Protein 3PPM (pdb70)

Nearest PDB structures (foldseek):
  3lj7-assembly2_B  TM=1.001E+00  e=1.346E-99  Rattus norvegicus
  3qj9-assembly1_A  TM=1.001E+00  e=1.915E-97  Rattus norvegicus
  4hbp-assembly1_B  TM=9.991E-01  e=1.338E-91  Rattus norvegicus
  4hbp-assembly1_A  TM=9.996E-01  e=2.219E-91  Rattus norvegicus
  6kvr-assembly1_B  TM=8.187E-01  e=6.466E-35  Candida albicans

Structure (mmCIF, N/CA/C/O backbone):
data_3PPM
#
_entry.id   3PPM
#
_cell.length_a   103.692
_cell.length_b   103.692
_cell.length_c   254.705
_cell.angle_alpha   90.00
_cell.angle_beta   90.00
_cell.angle_gamma   120.00
#
_symmetry.space_group_name_H-M   'P 32 2 1'
#
loop_
_entity.id
_entity.type
_entity.pdbx_description
1 polymer 'Fatty-acid amide hydrolase 1'
2 non-polymer 7-phenyl-1-[5-(pyridin-2-yl)-1,3,4-oxadiazol-2-yl]heptan-1-one
3 non-polymer 'CHLORIDE ION'
4 non-polymer 'FLUORIDE ION'
5 non-polymer DI(HYDROXYETHYL)ETHER
6 non-polymer 1-DODECANOL
7 water water
#
loop_
_atom_site.group_PDB
_atom_site.id
_atom_site.type_symbol
_atom_site.label_atom_id
_atom_site.label_alt_id
_atom_site.label_comp_id
_atom_site.label_asym_id
_atom_site.label_entity_id
_atom_site.label_seq_id
_atom_site.pdbx_PDB_ins_code
_atom_site.Cartn_x
_atom_site.Cartn_y
_atom_site.Cartn_z
_atom_site.occupancy
_atom_site.B_iso_or_equiv
_atom_site.auth_seq_id
_atom_site.auth_comp_id
_atom_site.auth_asym_id
_atom_site.auth_atom_id
_atom_site.pdbx_PDB_model_num
ATOM 1 N N . GLY A 1 27 ? 29.437 -62.289 -9.340 1.00 66.93 33 GLY A N 1
ATOM 2 C CA . GLY A 1 27 ? 29.377 -61.904 -7.942 1.00 58.60 33 GLY A CA 1
ATOM 3 C C . GLY A 1 27 ? 29.323 -60.399 -7.769 1.00 54.01 33 GLY A C 1
ATOM 4 O O . GLY A 1 27 ? 29.336 -59.888 -6.647 1.00 56.10 33 GLY A O 1
ATOM 5 N N . ARG A 1 28 ? 29.261 -59.686 -8.888 1.00 42.21 34 ARG A N 1
ATOM 6 C CA . ARG A 1 28 ? 29.237 -58.227 -8.863 1.00 38.66 34 ARG A CA 1
ATOM 7 C C . ARG A 1 28 ? 28.039 -57.668 -9.623 1.00 36.14 34 ARG A C 1
ATOM 8 O O . ARG A 1 28 ? 28.016 -56.486 -9.959 1.00 34.40 34 ARG A O 1
ATOM 16 N N . GLN A 1 29 ? 27.053 -58.512 -9.910 1.00 35.56 35 GLN A N 1
ATOM 17 C CA . GLN A 1 29 ? 25.882 -58.044 -10.648 1.00 33.42 35 GLN A CA 1
ATOM 18 C C . GLN A 1 29 ? 25.169 -56.913 -9.917 1.00 28.67 35 GLN A C 1
ATOM 19 O O . GLN A 1 29 ? 24.749 -55.930 -10.532 1.00 29.94 35 GLN A O 1
ATOM 25 N N . LYS A 1 30 ? 25.031 -57.048 -8.603 1.00 26.65 36 LYS A N 1
ATOM 26 C CA . LYS A 1 30 ? 24.377 -56.016 -7.819 1.00 27.29 36 LYS A CA 1
ATOM 27 C C . LYS A 1 30 ? 25.204 -54.732 -7.848 1.00 27.04 36 LYS A C 1
ATOM 28 O O . LYS A 1 30 ? 24.665 -53.644 -8.043 1.00 25.87 36 LYS A O 1
ATOM 34 N N . ALA A 1 31 ? 26.515 -54.871 -7.658 1.00 23.09 37 ALA A N 1
ATOM 35 C CA . ALA A 1 31 ? 27.415 -53.725 -7.690 1.00 27.16 37 ALA A CA 1
ATOM 36 C C . ALA A 1 31 ? 27.398 -53.035 -9.051 1.00 24.02 37 ALA A C 1
ATOM 37 O O . ALA A 1 31 ? 27.410 -51.810 -9.127 1.00 24.11 37 ALA A O 1
ATOM 39 N N . ARG A 1 32 ? 27.382 -53.819 -10.131 1.00 22.43 38 ARG A N 1
ATOM 40 C CA A ARG A 1 32 ? 27.347 -53.253 -11.478 0.50 25.00 38 ARG A CA 1
ATOM 41 C CA B ARG A 1 32 ? 27.346 -53.223 -11.461 0.50 23.72 38 ARG A CA 1
ATOM 42 C C . ARG A 1 32 ? 26.035 -52.478 -11.695 1.00 25.52 38 ARG A C 1
ATOM 43 O O . ARG A 1 32 ? 26.041 -51.385 -12.271 1.00 25.23 38 ARG A O 1
ATOM 58 N N . GLY A 1 33 ? 24.927 -53.050 -11.230 1.00 25.76 39 GLY A N 1
ATOM 59 C CA . GLY A 1 33 ? 23.636 -52.383 -11.323 1.00 26.49 39 GLY A CA 1
ATOM 60 C C . GLY A 1 33 ? 23.645 -51.058 -10.574 1.00 26.21 39 GLY A C 1
ATOM 61 O O . GLY A 1 33 ? 23.177 -50.038 -11.085 1.00 25.28 39 GLY A O 1
ATOM 62 N N . ALA A 1 34 ? 24.185 -51.069 -9.356 1.00 21.69 40 ALA A N 1
ATOM 63 C CA . ALA A 1 34 ? 24.274 -49.846 -8.568 1.00 20.80 40 ALA A CA 1
ATOM 64 C C . ALA A 1 34 ? 25.076 -48.764 -9.290 1.00 24.55 40 ALA A C 1
ATOM 65 O O . ALA A 1 34 ? 24.690 -47.591 -9.301 1.00 21.92 40 ALA A O 1
ATOM 67 N N . ALA A 1 35 ? 26.197 -49.150 -9.890 1.00 22.99 41 ALA A N 1
ATOM 68 C CA . ALA A 1 35 ? 27.029 -48.178 -10.597 1.00 24.87 41 ALA A CA 1
ATOM 69 C C . ALA A 1 35 ? 26.300 -47.599 -11.810 1.00 25.95 41 ALA A C 1
ATOM 70 O O . ALA A 1 35 ? 26.370 -46.399 -12.078 1.00 22.05 41 ALA A O 1
ATOM 72 N N . THR A 1 36 ? 25.604 -48.455 -12.547 1.00 23.07 42 THR A N 1
ATOM 73 C CA . THR A 1 36 ? 24.857 -47.999 -13.713 1.00 23.86 42 THR A CA 1
ATOM 74 C C . THR A 1 36 ? 23.819 -46.947 -13.321 1.00 25.81 42 THR A C 1
ATOM 75 O O . THR A 1 36 ? 23.715 -45.898 -13.958 1.00 23.24 42 THR A O 1
ATOM 79 N N . ARG A 1 37 ? 23.056 -47.224 -12.268 1.00 23.04 43 ARG A N 1
ATOM 80 C CA . ARG A 1 37 ? 22.032 -46.292 -11.808 1.00 22.14 43 ARG A CA 1
ATOM 81 C C . ARG A 1 37 ? 22.626 -45.008 -11.247 1.00 21.57 43 ARG A C 1
ATOM 82 O O . ARG A 1 37 ? 22.123 -43.910 -11.510 1.00 23.52 43 ARG A O 1
ATOM 90 N N . ALA A 1 38 ? 23.698 -45.140 -10.474 1.00 21.62 44 ALA A N 1
ATOM 91 C CA . ALA A 1 38 ? 24.360 -43.966 -9.919 1.00 21.72 44 ALA A CA 1
ATOM 92 C C . ALA A 1 38 ? 24.865 -43.032 -11.015 1.00 26.28 44 ALA A C 1
ATOM 93 O O . ALA A 1 38 ? 24.697 -41.808 -10.935 1.00 23.20 44 ALA A O 1
ATOM 95 N N . ARG A 1 39 ? 25.480 -43.603 -12.047 1.00 20.86 45 ARG A N 1
ATOM 96 C CA . ARG A 1 39 ? 25.954 -42.788 -13.158 1.00 23.31 45 ARG A CA 1
ATOM 97 C C . ARG A 1 39 ? 24.798 -42.124 -13.892 1.00 29.55 45 ARG A C 1
ATOM 98 O O . ARG A 1 39 ? 24.912 -40.969 -14.303 1.00 25.82 45 ARG A O 1
ATOM 106 N N . GLN A 1 40 ? 23.686 -42.842 -14.043 1.00 28.15 46 GLN A N 1
ATOM 107 C CA . GLN A 1 40 ? 22.492 -42.270 -14.673 1.00 27.06 46 GLN A CA 1
ATOM 108 C C . GLN A 1 40 ? 22.025 -41.042 -13.900 1.00 23.70 46 GLN A C 1
ATOM 109 O O . GLN A 1 40 ? 21.713 -40.004 -14.493 1.00 22.91 46 GLN A O 1
ATOM 115 N N . LYS A 1 41 ? 21.977 -41.166 -12.573 1.00 22.77 47 LYS A N 1
ATOM 116 C CA . LYS A 1 41 ? 21.513 -40.083 -11.707 1.00 23.94 47 LYS A CA 1
ATOM 117 C C . LYS A 1 41 ? 22.453 -38.883 -11.716 1.00 23.02 47 LYS A C 1
ATOM 118 O O . LYS A 1 41 ? 22.006 -37.735 -11.729 1.00 24.67 47 LYS A O 1
ATOM 124 N N . GLN A 1 42 ? 23.752 -39.154 -11.712 1.00 22.43 48 GLN A N 1
ATOM 125 C CA . GLN A 1 42 ? 24.744 -38.087 -11.790 1.00 24.27 48 GLN A CA 1
ATOM 126 C C . GLN A 1 42 ? 24.604 -37.347 -13.120 1.00 21.01 48 GLN A C 1
ATOM 127 O O . GLN A 1 42 ? 24.555 -36.118 -13.161 1.00 24.57 48 GLN A O 1
ATOM 133 N N . ARG A 1 43 ? 24.533 -38.101 -14.212 1.00 21.84 49 ARG A N 1
ATOM 134 C CA . ARG A 1 43 ? 24.389 -37.499 -15.526 1.00 22.82 49 ARG A CA 1
ATOM 135 C C . ARG A 1 43 ? 23.108 -36.667 -15.579 1.00 27.13 49 ARG A C 1
ATOM 136 O O . ARG A 1 43 ? 23.107 -35.548 -16.088 1.00 26.37 49 ARG A O 1
ATOM 144 N N . ALA A 1 44 ? 22.017 -37.207 -15.040 1.00 23.10 50 ALA A N 1
ATOM 145 C CA . ALA A 1 44 ? 20.738 -36.493 -15.069 1.00 29.07 50 ALA A CA 1
ATOM 146 C C . ALA A 1 44 ? 20.791 -35.222 -14.213 1.00 25.60 50 ALA A C 1
ATOM 147 O O . ALA A 1 44 ? 20.215 -34.192 -14.573 1.00 28.13 50 ALA A O 1
ATOM 149 N N . SER A 1 45 ? 21.478 -35.302 -13.079 1.00 25.14 51 SER A N 1
ATOM 150 C CA . SER A 1 45 ? 21.690 -34.138 -12.223 1.00 22.37 51 SER A CA 1
ATOM 151 C C . SER A 1 45 ? 22.404 -33.016 -12.958 1.00 27.09 51 SER A C 1
ATOM 152 O O . SER A 1 45 ? 21.994 -31.855 -12.898 1.00 24.12 51 SER A O 1
ATOM 155 N N . LEU A 1 46 ? 23.497 -33.361 -13.625 1.00 23.57 52 LEU A N 1
ATOM 156 C CA . LEU A 1 46 ? 24.292 -32.360 -14.322 1.00 23.12 52 LEU A CA 1
ATOM 157 C C . LEU A 1 46 ? 23.505 -31.729 -15.465 1.00 25.85 52 LEU A C 1
ATOM 158 O O . LEU A 1 46 ? 23.631 -30.534 -15.729 1.00 28.45 52 LEU A O 1
ATOM 163 N N . GLU A 1 47 ? 22.684 -32.530 -16.141 1.00 25.86 53 GLU A N 1
ATOM 164 C CA . GLU A 1 47 ? 21.867 -32.017 -17.235 1.00 27.01 53 GLU A CA 1
ATOM 165 C C . GLU A 1 47 ? 20.831 -31.038 -16.687 1.00 29.97 53 GLU A C 1
ATOM 166 O O . GLU A 1 47 ? 20.544 -30.007 -17.300 1.00 29.18 53 GLU A O 1
ATOM 172 N N . THR A 1 48 ? 20.274 -31.369 -15.526 1.00 27.50 54 THR A N 1
ATOM 173 C CA . THR A 1 48 ? 19.293 -30.510 -14.874 1.00 29.52 54 THR A CA 1
ATOM 174 C C . THR A 1 48 ? 19.911 -29.161 -14.495 1.00 28.39 54 THR A C 1
ATOM 175 O O . THR A 1 48 ? 19.309 -28.108 -14.713 1.00 29.50 54 THR A O 1
ATOM 179 N N . MET A 1 49 ? 21.116 -29.198 -13.935 1.00 27.81 55 MET A N 1
ATOM 180 C CA . MET A 1 49 ? 21.836 -27.972 -13.589 1.00 24.58 55 MET A CA 1
ATOM 181 C C . MET A 1 49 ? 22.074 -27.124 -14.832 1.00 25.87 55 MET A C 1
ATOM 182 O O . MET A 1 49 ? 21.816 -25.919 -14.843 1.00 31.18 55 MET A O 1
ATOM 187 N N . ASP A 1 50 ? 22.571 -27.761 -15.883 1.00 28.08 56 ASP A N 1
ATOM 188 C CA . ASP A 1 50 ? 22.843 -27.058 -17.129 1.00 28.27 56 ASP A CA 1
ATOM 189 C C . ASP A 1 50 ? 21.585 -26.376 -17.679 1.00 33.16 56 ASP A C 1
ATOM 190 O O . ASP A 1 50 ? 21.619 -25.204 -18.062 1.00 34.40 56 ASP A O 1
ATOM 195 N N . LYS A 1 51 ? 20.479 -27.112 -17.723 1.00 34.20 57 LYS A N 1
ATOM 196 C CA . LYS A 1 51 ? 19.210 -26.560 -18.201 1.00 37.97 57 LYS A CA 1
ATOM 197 C C . LYS A 1 51 ? 18.826 -25.309 -17.417 1.00 37.24 57 LYS A C 1
ATOM 198 O O . LYS A 1 51 ? 18.446 -24.290 -17.994 1.00 37.43 57 LYS A O 1
ATOM 204 N N . ALA A 1 52 ? 18.921 -25.399 -16.096 1.00 30.87 58 ALA A N 1
ATOM 205 C CA . ALA A 1 52 ? 18.489 -24.316 -15.221 1.00 34.27 58 ALA A CA 1
ATOM 206 C C . ALA A 1 52 ? 19.388 -23.099 -15.400 1.00 35.33 58 ALA A C 1
ATOM 207 O O . ALA A 1 52 ? 18.920 -21.957 -15.418 1.00 34.48 58 ALA A O 1
ATOM 209 N N . VAL A 1 53 ? 20.682 -23.355 -15.544 1.00 31.65 59 VAL A N 1
ATOM 210 C CA . VAL A 1 53 ? 21.653 -22.294 -15.765 1.00 30.83 59 VAL A CA 1
ATOM 211 C C . VAL A 1 53 ? 21.400 -21.573 -17.087 1.00 36.57 59 VAL A C 1
ATOM 212 O O . VAL A 1 53 ? 21.364 -20.341 -17.133 1.00 37.91 59 VAL A O 1
ATOM 216 N N . GLN A 1 54 ? 21.221 -22.339 -18.160 1.00 36.06 60 GLN A N 1
ATOM 217 C CA . GLN A 1 54 ? 20.973 -21.756 -19.478 1.00 42.68 60 GLN A CA 1
ATOM 218 C C . GLN A 1 54 ? 19.720 -20.888 -19.466 1.00 41.57 60 GLN A C 1
ATOM 219 O O . GLN A 1 54 ? 19.703 -19.799 -20.035 1.00 43.19 60 GLN A O 1
ATOM 225 N N . ARG A 1 55 ? 18.675 -21.386 -18.817 1.00 38.96 61 ARG A N 1
ATOM 226 C CA . ARG A 1 55 ? 17.426 -20.650 -18.678 1.00 41.88 61 ARG A CA 1
ATOM 227 C C . ARG A 1 55 ? 17.662 -19.319 -17.957 1.00 39.44 61 ARG A C 1
ATOM 228 O O . ARG A 1 55 ? 17.148 -18.281 -18.370 1.00 38.02 61 ARG A O 1
ATOM 236 N N . PHE A 1 56 ? 18.458 -19.341 -16.896 1.00 36.58 62 PHE A N 1
ATOM 237 C CA . PHE A 1 56 ? 18.731 -18.114 -16.152 1.00 36.97 62 PHE A CA 1
ATOM 238 C C . PHE A 1 56 ? 19.550 -17.111 -16.970 1.00 40.32 62 PHE A C 1
ATOM 239 O O . PHE A 1 56 ? 19.229 -15.921 -17.020 1.00 42.48 62 PHE A O 1
ATOM 247 N N . ARG A 1 57 ? 20.609 -17.595 -17.609 1.00 37.21 63 ARG A N 1
ATOM 248 C CA . ARG A 1 57 ? 21.478 -16.732 -18.401 1.00 41.93 63 ARG A CA 1
ATOM 249 C C . ARG A 1 57 ? 20.720 -16.053 -19.536 1.00 46.00 63 ARG A C 1
ATOM 250 O O . ARG A 1 57 ? 20.994 -14.903 -19.878 1.00 45.65 63 ARG A O 1
ATOM 258 N N . LEU A 1 58 ? 19.767 -16.772 -20.116 1.00 45.57 64 LEU A N 1
ATOM 259 C CA . LEU A 1 58 ? 18.971 -16.248 -21.218 1.00 49.48 64 LEU A CA 1
ATOM 260 C C . LEU A 1 58 ? 18.119 -15.074 -20.737 1.00 51.83 64 LEU A C 1
ATOM 261 O O . LEU A 1 58 ? 17.851 -14.137 -21.490 1.00 50.33 64 LEU A O 1
ATOM 266 N N . GLN A 1 59 ? 17.705 -15.130 -19.474 1.00 50.96 65 GLN A N 1
ATOM 267 C CA . GLN A 1 59 ? 16.895 -14.075 -18.876 1.00 52.64 65 GLN A CA 1
ATOM 268 C C . GLN A 1 59 ? 17.745 -12.937 -18.313 1.00 52.36 65 GLN A C 1
ATOM 269 O O . GLN A 1 59 ? 17.252 -11.826 -18.111 1.00 53.64 65 GLN A O 1
ATOM 275 N N . ASN A 1 60 ? 19.023 -13.213 -18.069 1.00 43.64 66 ASN A N 1
ATOM 276 C CA . ASN A 1 60 ? 19.908 -12.244 -17.430 1.00 42.82 66 ASN A CA 1
ATOM 277 C C . ASN A 1 60 ? 21.254 -12.112 -18.138 1.00 44.03 66 ASN A C 1
ATOM 278 O O . ASN A 1 60 ? 22.304 -12.338 -17.533 1.00 46.04 66 ASN A O 1
ATOM 283 N N . PRO A 1 61 ? 21.230 -11.731 -19.424 1.00 48.95 67 PRO A N 1
ATOM 284 C CA . PRO A 1 61 ? 22.438 -11.712 -20.257 1.00 51.67 67 PRO A CA 1
ATOM 285 C C . PRO A 1 61 ? 23.471 -10.665 -19.840 1.00 52.41 67 PRO A C 1
ATOM 286 O O . PRO A 1 61 ? 24.641 -10.789 -20.204 1.00 55.47 67 PRO A O 1
ATOM 290 N N . ASP A 1 62 ? 23.050 -9.653 -19.089 1.00 51.35 68 ASP A N 1
ATOM 291 C CA . ASP A 1 62 ? 23.931 -8.534 -18.769 1.00 58.63 68 ASP A CA 1
ATOM 292 C C . ASP A 1 62 ? 24.646 -8.690 -17.422 1.00 60.03 68 ASP A C 1
ATOM 293 O O . ASP A 1 62 ? 25.521 -7.893 -17.080 1.00 60.66 68 ASP A O 1
ATOM 298 N N . LEU A 1 63 ? 24.275 -9.719 -16.666 1.00 51.86 69 LEU A N 1
ATOM 299 C CA . LEU A 1 63 ? 24.861 -9.950 -15.351 1.00 51.42 69 LEU A CA 1
ATOM 300 C C . LEU A 1 63 ? 26.371 -10.173 -15.421 1.00 50.11 69 LEU A C 1
ATOM 301 O O . LEU A 1 63 ? 26.854 -10.984 -16.212 1.00 48.90 69 LEU A O 1
ATOM 306 N N . ASP A 1 64 ? 27.113 -9.453 -14.585 1.00 45.13 70 ASP A N 1
ATOM 307 C CA . ASP A 1 64 ? 28.556 -9.633 -14.514 1.00 48.29 70 ASP A CA 1
ATOM 308 C C . ASP A 1 64 ? 28.867 -10.853 -13.651 1.00 48.86 70 ASP A C 1
ATOM 309 O O . ASP A 1 64 ? 29.080 -10.732 -12.447 1.00 44.32 70 ASP A O 1
ATOM 314 N N . SER A 1 65 ? 28.891 -12.026 -14.276 1.00 44.80 71 SER A N 1
ATOM 315 C CA . SER A 1 65 ? 29.085 -13.278 -13.549 1.00 45.67 71 SER A CA 1
ATOM 316 C C . SER A 1 65 ? 30.475 -13.392 -12.936 1.00 41.01 71 SER A C 1
ATOM 317 O O . SER A 1 65 ? 30.635 -13.935 -11.842 1.00 36.23 71 SER A O 1
ATOM 320 N N . GLU A 1 66 ? 31.485 -12.891 -13.639 1.00 45.23 72 GLU A N 1
ATOM 321 C CA . GLU A 1 66 ? 32.852 -12.968 -13.130 1.00 51.45 72 GLU A CA 1
ATOM 322 C C . GLU A 1 66 ? 33.031 -12.120 -11.872 1.00 40.70 72 GLU A C 1
ATOM 323 O O . GLU A 1 66 ? 33.680 -12.544 -10.917 1.00 37.55 72 GLU A O 1
ATOM 329 N N . ALA A 1 67 ? 32.453 -10.922 -11.872 1.00 37.11 73 ALA A N 1
ATOM 330 C CA . ALA A 1 67 ? 32.516 -10.057 -10.697 1.00 40.53 73 ALA A CA 1
ATOM 331 C C . ALA A 1 67 ? 31.909 -10.766 -9.493 1.00 35.95 73 ALA A C 1
ATOM 332 O O . ALA A 1 67 ? 32.460 -10.743 -8.390 1.00 34.98 73 ALA A O 1
ATOM 334 N N . LEU A 1 68 ? 30.770 -11.404 -9.723 1.00 33.24 74 LEU A N 1
ATOM 335 C CA . LEU A 1 68 ? 30.044 -12.090 -8.664 1.00 34.51 74 LEU A CA 1
ATOM 336 C C . LEU A 1 68 ? 30.839 -13.272 -8.100 1.00 29.92 74 LEU A C 1
ATOM 337 O O . LEU A 1 68 ? 30.974 -13.419 -6.882 1.00 27.84 74 LEU A O 1
ATOM 342 N N . LEU A 1 69 ? 31.377 -14.106 -8.987 1.00 27.17 75 LEU A N 1
ATOM 343 C CA . LEU A 1 69 ? 32.109 -15.297 -8.561 1.00 27.26 75 LEU A CA 1
ATOM 344 C C . LEU A 1 69 ? 33.387 -14.971 -7.796 1.00 28.34 75 LEU A C 1
ATOM 345 O O . LEU A 1 69 ? 33.846 -15.766 -6.987 1.00 30.96 75 LEU A O 1
ATOM 350 N N . THR A 1 70 ? 33.967 -13.805 -8.060 1.00 28.58 76 THR A N 1
ATOM 351 C CA . THR A 1 70 ? 35.241 -13.456 -7.434 1.00 34.81 76 THR A CA 1
ATOM 352 C C . THR A 1 70 ? 35.069 -12.689 -6.125 1.00 32.81 76 THR A C 1
ATOM 353 O O . THR A 1 70 ? 36.048 -12.401 -5.441 1.00 35.03 76 THR A O 1
ATOM 357 N N . LEU A 1 71 ? 33.829 -12.356 -5.778 1.00 30.15 77 LEU A N 1
ATOM 358 C CA . LEU A 1 71 ? 33.557 -11.702 -4.501 1.00 29.49 77 LEU A CA 1
ATOM 359 C C . LEU A 1 71 ? 33.902 -12.638 -3.361 1.00 28.96 77 LEU A C 1
ATOM 360 O O . LEU A 1 71 ? 33.445 -13.779 -3.341 1.00 27.74 77 LEU A O 1
ATOM 365 N N . PRO A 1 72 ? 34.709 -12.164 -2.404 1.00 26.20 78 PRO A N 1
ATOM 366 C CA . PRO A 1 72 ? 34.916 -12.956 -1.185 1.00 25.67 78 PRO A CA 1
ATOM 367 C C . PRO A 1 72 ? 33.579 -13.196 -0.499 1.00 24.87 78 PRO A C 1
ATOM 368 O O . PRO A 1 72 ? 32.693 -12.338 -0.567 1.00 25.13 78 PRO A O 1
ATOM 372 N N . LEU A 1 73 ? 33.431 -14.347 0.148 1.00 25.03 79 LEU A N 1
ATOM 373 C CA . LEU A 1 73 ? 32.150 -14.731 0.741 1.00 22.46 79 LEU A CA 1
ATOM 374 C C . LEU A 1 73 ? 31.543 -13.639 1.630 1.00 21.93 79 LEU A C 1
ATOM 375 O O . LEU A 1 73 ? 30.352 -13.352 1.542 1.00 25.03 79 LEU A O 1
ATOM 380 N N . LEU A 1 74 ? 32.355 -13.033 2.487 1.00 25.62 80 LEU A N 1
ATOM 381 C CA . LEU A 1 74 ? 31.828 -12.012 3.388 1.00 28.32 80 LEU A CA 1
ATOM 382 C C . LEU A 1 74 ? 31.218 -10.851 2.608 1.00 31.62 80 LEU A C 1
ATOM 383 O O . LEU A 1 74 ? 30.173 -10.322 2.993 1.00 30.42 80 LEU A O 1
ATOM 388 N N . GLN A 1 75 ? 31.850 -10.467 1.500 1.00 28.32 81 GLN A N 1
ATOM 389 C CA . GLN A 1 75 ? 31.294 -9.404 0.662 1.00 28.57 81 GLN A CA 1
ATOM 390 C C . GLN A 1 75 ? 30.025 -9.891 -0.047 1.00 29.01 81 GLN A C 1
ATOM 391 O O . GLN A 1 75 ? 29.022 -9.172 -0.125 1.00 28.86 81 GLN A O 1
ATOM 397 N N . LEU A 1 76 ? 30.072 -11.119 -0.554 1.00 26.06 82 LEU A N 1
ATOM 398 C CA . LEU A 1 76 ? 28.907 -11.737 -1.182 1.00 26.95 82 LEU A CA 1
ATOM 399 C C . LEU A 1 76 ? 27.721 -11.732 -0.221 1.00 26.32 82 LEU A C 1
ATOM 400 O O . LEU A 1 76 ? 26.596 -11.404 -0.598 1.00 25.49 82 LEU A O 1
ATOM 405 N N . VAL A 1 77 ? 27.983 -12.103 1.028 1.00 26.27 83 VAL A N 1
ATOM 406 C CA . VAL A 1 77 ? 26.943 -12.164 2.046 1.00 25.4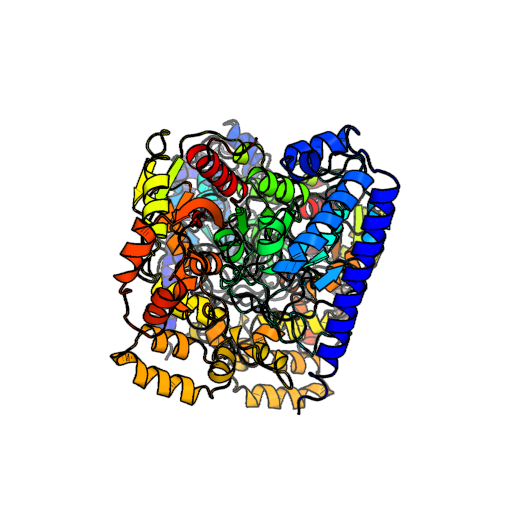4 83 VAL A CA 1
ATOM 407 C C . VAL A 1 77 ? 26.372 -10.773 2.319 1.00 29.63 83 VAL A C 1
ATOM 408 O O . VAL A 1 77 ? 25.157 -10.600 2.457 1.00 27.57 83 VAL A O 1
ATOM 412 N N . GLN A 1 78 ? 27.251 -9.778 2.374 1.00 26.83 84 GLN A N 1
ATOM 413 C CA . GLN A 1 78 ? 26.825 -8.405 2.619 1.00 30.62 84 GLN A CA 1
ATOM 414 C C . GLN A 1 78 ? 25.897 -7.889 1.515 1.00 34.16 84 GLN A C 1
ATOM 415 O O . GLN A 1 78 ? 24.893 -7.234 1.794 1.00 33.30 84 GLN A O 1
ATOM 421 N N . LYS A 1 79 ? 26.235 -8.187 0.263 1.00 30.71 85 LYS A N 1
ATOM 422 C CA . LYS A 1 79 ? 25.438 -7.731 -0.874 1.00 34.63 85 LYS A CA 1
ATOM 423 C C . LYS A 1 79 ? 24.104 -8.467 -0.964 1.00 35.75 85 LYS A C 1
ATOM 424 O O . LYS A 1 79 ? 23.114 -7.927 -1.461 1.00 33.79 85 LYS A O 1
ATOM 430 N N . LEU A 1 80 ? 24.088 -9.709 -0.493 1.00 30.56 86 LEU A N 1
ATOM 431 C CA . LEU A 1 80 ? 22.857 -10.484 -0.432 1.00 33.27 86 LEU A CA 1
ATOM 432 C C . LEU A 1 80 ? 21.946 -9.942 0.664 1.00 32.48 86 LEU A C 1
ATOM 433 O O . LEU A 1 80 ? 20.736 -9.810 0.475 1.00 31.78 86 LEU A O 1
ATOM 438 N N . GLN A 1 81 ? 22.536 -9.630 1.811 1.00 32.66 87 GLN A N 1
ATOM 439 C CA . GLN A 1 81 ? 21.769 -9.116 2.939 1.00 35.10 87 GLN A CA 1
ATOM 440 C C . GLN A 1 81 ? 21.179 -7.738 2.629 1.00 36.34 87 GLN A C 1
ATOM 441 O O . GLN A 1 81 ? 20.069 -7.424 3.057 1.00 39.82 87 GLN A O 1
ATOM 447 N N . SER A 1 82 ? 21.910 -6.929 1.866 1.00 31.44 88 SER A N 1
ATOM 448 C CA . SER A 1 82 ? 21.463 -5.575 1.531 1.00 41.05 88 SER A CA 1
ATOM 449 C C . SER A 1 82 ? 20.515 -5.544 0.333 1.00 45.91 88 SER A C 1
ATOM 450 O O . SER A 1 82 ? 19.824 -4.550 0.106 1.00 45.13 88 SER A O 1
ATOM 453 N N . GLY A 1 83 ? 20.500 -6.620 -0.446 1.00 42.34 89 GLY A N 1
ATOM 454 C CA . GLY A 1 83 ? 19.646 -6.685 -1.618 1.00 42.08 89 GLY A CA 1
ATOM 455 C C . GLY A 1 83 ? 20.311 -6.205 -2.896 1.00 38.40 89 GLY A C 1
ATOM 456 O O . GLY A 1 83 ? 19.676 -6.156 -3.948 1.00 40.96 89 GLY A O 1
ATOM 457 N N . GLU A 1 84 ? 21.590 -5.851 -2.813 1.00 37.92 90 GLU A N 1
ATOM 458 C CA . GLU A 1 84 ? 22.341 -5.447 -3.999 1.00 39.44 90 GLU A CA 1
ATOM 459 C C . GLU A 1 84 ? 22.450 -6.592 -5.008 1.00 42.40 90 GLU A C 1
ATOM 460 O O . GLU A 1 84 ? 22.410 -6.367 -6.218 1.00 41.40 90 GLU A O 1
ATOM 466 N N . LEU A 1 85 ? 22.602 -7.814 -4.504 1.00 38.03 91 LEU A N 1
ATOM 467 C CA . LEU A 1 85 ? 22.525 -9.006 -5.342 1.00 37.04 91 LEU A CA 1
ATOM 468 C C . LEU A 1 85 ? 21.320 -9.838 -4.930 1.00 36.16 91 LEU A C 1
ATOM 469 O O . LEU A 1 85 ? 21.024 -9.961 -3.746 1.00 38.41 91 LEU A O 1
ATOM 474 N N . SER A 1 86 ? 20.620 -10.406 -5.905 1.00 33.45 92 SER A N 1
ATOM 475 C CA . SER A 1 86 ? 19.498 -11.277 -5.601 1.00 36.43 92 SER A CA 1
ATOM 476 C C . SER A 1 86 ? 20.008 -12.684 -5.306 1.00 33.77 92 SER A C 1
ATOM 477 O O . SER A 1 86 ? 21.060 -13.087 -5.804 1.00 28.05 92 SER A O 1
ATOM 480 N N . PRO A 1 87 ? 19.269 -13.439 -4.482 1.00 33.49 93 PRO A N 1
ATOM 481 C CA . PRO A 1 87 ? 19.665 -14.830 -4.255 1.00 30.84 93 PRO A CA 1
ATOM 482 C C . PRO A 1 87 ? 19.675 -15.614 -5.568 1.00 32.24 93 PRO A C 1
ATOM 483 O O . PRO A 1 87 ? 20.498 -16.508 -5.740 1.00 28.70 93 PRO A O 1
ATOM 487 N N . GLU A 1 88 ? 18.772 -15.283 -6.486 1.00 31.93 94 GLU A N 1
ATOM 488 C CA . GLU A 1 88 ? 18.712 -16.002 -7.755 1.00 33.07 94 GLU A CA 1
ATOM 489 C C . GLU A 1 88 ? 19.986 -15.795 -8.572 1.00 29.53 94 GLU A C 1
ATOM 490 O O . GLU A 1 88 ? 20.529 -16.739 -9.149 1.00 29.93 94 GLU A O 1
ATOM 496 N N . ALA A 1 89 ? 20.458 -14.555 -8.622 1.00 28.70 95 ALA A N 1
ATOM 497 C CA . ALA A 1 89 ? 21.664 -14.238 -9.376 1.00 32.12 95 ALA A CA 1
ATOM 498 C C . ALA A 1 89 ? 22.851 -15.007 -8.803 1.00 31.54 95 ALA A C 1
ATOM 499 O O . ALA A 1 89 ? 23.615 -15.636 -9.532 1.00 26.78 95 ALA A O 1
ATOM 501 N N . VAL A 1 90 ? 22.997 -14.960 -7.485 1.00 28.61 96 VAL A N 1
ATOM 502 C CA . VAL A 1 90 ? 24.110 -15.648 -6.842 1.00 26.46 96 VAL A CA 1
ATOM 503 C C . VAL A 1 90 ? 24.019 -17.148 -7.061 1.00 26.70 96 VAL A C 1
ATOM 504 O O . VAL A 1 90 ? 25.012 -17.795 -7.395 1.00 26.00 96 VAL A O 1
ATOM 508 N N . PHE A 1 91 ? 22.821 -17.695 -6.885 1.00 24.79 97 PHE A N 1
ATOM 509 C CA . PHE A 1 91 ? 22.635 -19.139 -6.975 1.00 26.28 97 PHE A CA 1
ATOM 510 C C . PHE A 1 91 ? 22.930 -19.672 -8.373 1.00 28.12 97 PHE A C 1
ATOM 511 O O . PHE A 1 91 ? 23.716 -20.599 -8.534 1.00 27.17 97 PHE A O 1
ATOM 519 N N . PHE A 1 92 ? 22.297 -19.093 -9.384 1.00 24.51 98 PHE A N 1
ATOM 520 C CA . PHE A 1 92 ? 22.443 -19.631 -10.736 1.00 25.83 98 PHE A CA 1
ATOM 521 C C . PHE A 1 92 ? 23.829 -19.376 -11.318 1.00 27.86 98 PHE A C 1
ATOM 522 O O . PHE A 1 92 ? 24.325 -20.166 -12.130 1.00 23.82 98 PHE A O 1
ATOM 530 N N . THR A 1 93 ? 24.462 -18.289 -10.884 1.00 27.07 99 THR A N 1
ATOM 531 C CA . THR A 1 93 ? 25.834 -18.003 -11.302 1.00 25.51 99 THR A CA 1
ATOM 532 C C . THR A 1 93 ? 26.814 -19.027 -10.714 1.00 23.70 99 THR A C 1
ATOM 533 O O . THR A 1 93 ? 27.685 -19.545 -11.429 1.00 25.47 99 THR A O 1
ATOM 537 N N . TYR A 1 94 ? 26.668 -19.336 -9.425 1.00 23.86 100 TYR A N 1
ATOM 538 C CA . TYR A 1 94 ? 27.478 -20.399 -8.835 1.00 24.27 100 TYR A CA 1
ATOM 539 C C . TYR A 1 94 ? 27.139 -21.774 -9.410 1.00 25.25 100 TYR A C 1
ATOM 540 O O . TYR A 1 94 ? 28.024 -22.604 -9.600 1.00 23.65 100 TYR A O 1
ATOM 549 N N . LEU A 1 95 ? 25.865 -22.009 -9.705 1.00 22.19 101 LEU A N 1
ATOM 550 C CA . LEU A 1 95 ? 25.464 -23.289 -10.279 1.00 23.85 101 LEU A CA 1
ATOM 551 C C . LEU A 1 95 ? 26.136 -23.502 -11.636 1.00 25.72 101 LEU A C 1
ATOM 552 O O . LEU A 1 95 ? 26.616 -24.591 -11.936 1.00 25.34 101 LEU A O 1
ATOM 557 N N . GLY A 1 96 ? 26.161 -22.453 -12.451 1.00 21.47 102 GLY A N 1
ATOM 558 C CA . GLY A 1 96 ? 26.840 -22.505 -13.732 1.00 22.25 102 GLY A CA 1
ATOM 559 C C . GLY A 1 96 ? 28.325 -22.787 -13.576 1.00 22.71 102 GLY A C 1
ATOM 560 O O . GLY A 1 96 ? 28.894 -23.596 -14.312 1.00 25.33 102 GLY A O 1
ATOM 561 N N . LYS A 1 97 ? 28.960 -22.114 -12.622 1.00 22.37 103 LYS A N 1
ATOM 562 C CA . LYS A 1 97 ? 30.394 -22.279 -12.422 1.00 22.07 103 LYS A CA 1
ATOM 563 C C . LYS A 1 97 ? 30.678 -23.699 -11.937 1.00 24.08 103 LYS A C 1
ATOM 564 O O . LYS A 1 97 ? 31.608 -24.355 -12.408 1.00 23.82 103 LYS A O 1
ATOM 570 N N . ALA A 1 98 ? 29.870 -24.171 -10.993 1.00 21.92 104 ALA A N 1
ATOM 571 C CA . ALA A 1 98 ? 30.005 -25.534 -10.489 1.00 20.14 104 ALA A CA 1
ATOM 572 C C . ALA A 1 98 ? 29.902 -26.555 -11.617 1.00 21.24 104 ALA A C 1
ATOM 573 O O . ALA A 1 98 ? 30.687 -27.498 -11.681 1.00 24.10 104 ALA A O 1
ATOM 575 N N . TRP A 1 99 ? 28.930 -26.367 -12.507 1.00 20.96 105 TRP A N 1
ATOM 576 C CA . TRP A 1 99 ? 28.749 -27.276 -13.630 1.00 21.69 105 TRP A CA 1
ATOM 577 C C . TRP A 1 99 ? 29.992 -27.260 -14.519 1.00 26.38 105 TRP A C 1
ATOM 578 O O . TRP A 1 99 ? 30.470 -28.309 -14.968 1.00 24.07 105 TRP A O 1
ATOM 589 N N . GLU A 1 100 ? 30.518 -26.061 -14.761 1.00 22.56 106 GLU A N 1
ATOM 590 C CA . GLU A 1 100 ? 31.697 -25.904 -15.611 1.00 23.90 106 GLU A CA 1
ATOM 591 C C . GLU A 1 100 ? 32.951 -26.543 -15.016 1.00 22.90 106 GLU A C 1
ATOM 592 O O . GLU A 1 100 ? 33.653 -27.293 -15.698 1.00 26.65 106 GLU A O 1
ATOM 598 N N . VAL A 1 101 ? 33.240 -26.248 -13.754 1.00 23.50 107 VAL A N 1
ATOM 599 C CA . VAL A 1 101 ? 34.445 -26.795 -13.142 1.00 24.05 107 VAL A CA 1
ATOM 600 C C . VAL A 1 101 ? 34.336 -28.310 -12.961 1.00 24.63 107 VAL A C 1
ATOM 601 O O . VAL A 1 101 ? 35.342 -29.019 -12.985 1.00 25.72 107 VAL A O 1
ATOM 605 N N . ASN A 1 102 ? 33.113 -28.815 -12.821 1.00 24.23 108 ASN A N 1
ATOM 606 C CA . ASN A 1 102 ? 32.928 -30.255 -12.721 1.00 23.36 108 ASN A CA 1
ATOM 607 C C . ASN A 1 102 ? 33.407 -30.981 -13.968 1.00 23.63 108 ASN A C 1
ATOM 608 O O . ASN A 1 102 ? 33.804 -32.147 -13.898 1.00 22.08 108 ASN A O 1
ATOM 613 N N . LYS A 1 103 ? 33.364 -30.303 -15.114 1.00 23.38 109 LYS A N 1
ATOM 614 C CA . LYS A 1 103 ? 33.778 -30.947 -16.349 1.00 23.11 109 LYS A CA 1
ATOM 615 C C . LYS A 1 103 ? 35.190 -31.515 -16.264 1.00 28.80 109 LYS A C 1
ATOM 616 O O . LYS A 1 103 ? 35.456 -32.606 -16.773 1.00 27.73 109 LYS A O 1
ATOM 622 N N . GLY A 1 104 ? 36.088 -30.780 -15.615 1.00 27.13 110 GLY A N 1
ATOM 623 C CA . GLY A 1 104 ? 37.475 -31.199 -15.525 1.00 25.28 110 GLY A CA 1
ATOM 624 C C . GLY A 1 104 ? 37.851 -31.869 -14.212 1.00 28.34 110 GLY A C 1
ATOM 625 O O . GLY A 1 104 ? 38.975 -32.365 -14.070 1.00 25.71 110 GLY A O 1
ATOM 626 N N . THR A 1 105 ? 36.919 -31.908 -13.261 1.00 22.51 111 THR A N 1
ATOM 627 C CA . THR A 1 105 ? 37.223 -32.452 -11.934 1.00 18.70 111 THR A CA 1
ATOM 628 C C . THR A 1 105 ? 36.374 -33.641 -11.486 1.00 20.90 111 THR A C 1
ATOM 629 O O . THR A 1 105 ? 36.806 -34.418 -10.626 1.00 19.97 111 THR A O 1
ATOM 633 N N . ASN A 1 106 ? 35.164 -33.770 -12.027 1.00 19.08 112 ASN A N 1
ATOM 634 C CA . ASN A 1 106 ? 34.255 -34.828 -11.570 1.00 15.31 112 ASN A CA 1
ATOM 635 C C . ASN A 1 106 ? 34.095 -34.803 -10.042 1.00 21.74 112 ASN A C 1
ATOM 636 O O . ASN A 1 106 ? 34.275 -35.821 -9.357 1.00 19.79 112 ASN A O 1
ATOM 641 N N . CYS A 1 107 ? 33.740 -33.631 -9.520 1.00 19.65 113 CYS A N 1
ATOM 642 C CA . CYS A 1 107 ? 33.553 -33.443 -8.082 1.00 21.27 113 CYS A CA 1
ATOM 643 C C . CYS A 1 107 ? 32.092 -33.505 -7.621 1.00 21.76 113 CYS A C 1
ATOM 644 O O . CYS A 1 107 ? 31.834 -33.664 -6.430 1.00 17.77 113 CYS A O 1
ATOM 647 N N . VAL A 1 108 ? 31.144 -33.370 -8.547 1.00 18.19 114 VAL A N 1
ATOM 648 C CA . VAL A 1 108 ? 29.723 -33.343 -8.183 1.00 17.10 114 VAL A CA 1
ATOM 649 C C . VAL A 1 108 ? 29.065 -34.695 -8.418 1.00 21.09 114 VAL A C 1
ATOM 650 O O . VAL A 1 108 ? 29.143 -35.232 -9.522 1.00 19.48 114 VAL A O 1
ATOM 654 N N . THR A 1 109 ? 28.424 -35.258 -7.392 1.00 19.32 115 THR A N 1
ATOM 655 C CA . THR A 1 109 ? 27.715 -36.525 -7.576 1.00 18.73 115 THR A CA 1
ATOM 656 C C . THR A 1 109 ? 26.227 -36.314 -7.807 1.00 16.18 115 THR A C 1
ATOM 657 O O . THR A 1 109 ? 25.569 -37.099 -8.501 1.00 18.77 115 THR A O 1
ATOM 661 N N . SER A 1 110 ? 25.688 -35.249 -7.232 1.00 20.35 116 SER A N 1
ATOM 662 C CA . SER A 1 110 ? 24.246 -35.055 -7.258 1.00 20.70 116 SER A CA 1
ATOM 663 C C . SER A 1 110 ? 23.880 -33.597 -7.089 1.00 19.35 116 SER A C 1
ATOM 664 O O . SER A 1 110 ? 24.514 -32.869 -6.322 1.00 21.63 116 SER A O 1
ATOM 667 N N . TYR A 1 111 ? 22.844 -33.181 -7.807 1.00 23.20 117 TYR A N 1
ATOM 668 C CA . TYR A 1 111 ? 22.281 -31.846 -7.687 1.00 19.68 117 TYR A CA 1
ATOM 669 C C . TYR A 1 111 ? 21.124 -31.924 -6.705 1.00 26.79 117 TYR A C 1
ATOM 670 O O . TYR A 1 111 ? 20.198 -32.713 -6.891 1.00 24.54 117 TYR A O 1
ATOM 679 N N . LEU A 1 112 ? 21.170 -31.118 -5.652 1.00 21.36 118 LEU A N 1
ATOM 680 C CA . LEU A 1 112 ? 20.105 -31.166 -4.658 1.00 23.82 118 LEU A CA 1
ATOM 681 C C . LEU A 1 112 ? 18.912 -30.377 -5.203 1.00 36.14 118 LEU A C 1
ATOM 682 O O . LEU A 1 112 ? 18.781 -29.170 -4.988 1.00 38.50 118 LEU A O 1
ATOM 687 N N . THR A 1 113 ? 18.062 -31.094 -5.935 1.00 38.44 119 THR A N 1
ATOM 688 C CA . THR A 1 113 ? 17.023 -30.517 -6.789 1.00 45.52 119 THR A CA 1
ATOM 689 C C . THR A 1 113 ? 16.154 -29.439 -6.149 1.00 49.36 119 THR A C 1
ATOM 690 O O . THR A 1 113 ? 15.884 -28.403 -6.764 1.00 51.92 119 THR A O 1
ATOM 694 N N . ASP A 1 114 ? 15.705 -29.689 -4.924 1.00 44.79 120 ASP A N 1
ATOM 695 C CA . ASP A 1 114 ? 14.746 -28.800 -4.278 1.00 46.74 120 ASP A CA 1
ATOM 696 C C . ASP A 1 114 ? 15.368 -27.476 -3.838 1.00 40.70 120 ASP A C 1
ATOM 697 O O . ASP A 1 114 ? 14.685 -26.626 -3.265 1.00 42.92 120 ASP A O 1
ATOM 702 N N . CYS A 1 115 ? 16.657 -27.296 -4.108 1.00 39.45 121 CYS A N 1
ATOM 703 C CA . CYS A 1 115 ? 17.345 -26.091 -3.650 1.00 38.86 121 CYS A CA 1
ATOM 704 C C . CYS A 1 115 ? 16.763 -24.819 -4.270 1.00 42.41 121 CYS A C 1
ATOM 705 O O . CYS A 1 115 ? 16.852 -23.740 -3.685 1.00 44.30 121 CYS A O 1
ATOM 708 N N . GLU A 1 116 ? 16.155 -24.946 -5.446 1.00 38.53 122 GLU A N 1
ATOM 709 C CA . GLU A 1 116 ? 15.569 -23.789 -6.111 1.00 44.98 122 GLU A CA 1
ATOM 710 C C . GLU A 1 116 ? 14.345 -23.280 -5.346 1.00 48.42 122 GLU A C 1
ATOM 711 O O . GLU A 1 116 ? 14.008 -22.099 -5.416 1.00 55.93 122 GLU A O 1
ATOM 717 N N . THR A 1 117 ? 13.697 -24.172 -4.600 1.00 42.73 123 THR A N 1
ATOM 718 C CA . THR A 1 117 ? 12.589 -23.776 -3.733 1.00 50.28 123 THR A CA 1
ATOM 719 C C . THR A 1 117 ? 13.107 -23.216 -2.405 1.00 51.83 123 THR A C 1
ATOM 720 O O . THR A 1 117 ? 12.547 -22.262 -1.862 1.00 48.16 123 THR A O 1
ATOM 724 N N . GLN A 1 118 ? 14.178 -23.813 -1.886 1.00 51.38 124 GLN A N 1
ATOM 725 C CA . GLN A 1 118 ? 14.816 -23.320 -0.669 1.00 49.91 124 GLN A CA 1
ATOM 726 C C . GLN A 1 118 ? 15.297 -21.896 -0.896 1.00 49.00 124 GLN A C 1
ATOM 727 O O . GLN A 1 118 ? 15.190 -21.030 -0.023 1.00 42.66 124 GLN A O 1
ATOM 733 N N . LEU A 1 119 ? 15.838 -21.677 -2.089 1.00 46.08 125 LEU A N 1
ATOM 734 C CA . LEU A 1 119 ? 16.276 -20.368 -2.540 1.00 46.31 125 LEU A CA 1
ATOM 735 C C . LEU A 1 119 ? 15.182 -19.333 -2.301 1.00 49.53 125 LEU A C 1
ATOM 736 O O . LEU A 1 119 ? 15.442 -18.227 -1.823 1.00 47.94 125 LEU A O 1
ATOM 741 N N . SER A 1 120 ? 13.952 -19.714 -2.628 1.00 45.87 126 SER A N 1
ATOM 742 C CA . SER A 1 120 ? 12.815 -18.809 -2.555 1.00 49.85 126 SER A CA 1
ATOM 743 C C . SER A 1 120 ? 12.341 -18.563 -1.124 1.00 47.84 126 SER A C 1
ATOM 744 O O . SER A 1 120 ? 11.707 -17.547 -0.839 1.00 46.56 126 SER A O 1
ATOM 747 N N . GLN A 1 121 ? 12.648 -19.490 -0.226 1.00 44.99 127 GLN A N 1
ATOM 748 C CA . GLN A 1 121 ? 12.136 -19.413 1.135 1.00 53.76 127 GLN A CA 1
ATOM 749 C C . GLN A 1 121 ? 13.228 -19.210 2.185 1.00 51.13 127 GLN A C 1
ATOM 750 O O . GLN A 1 121 ? 12.979 -19.364 3.381 1.00 51.53 127 GLN A O 1
ATOM 756 N N . ALA A 1 122 ? 14.430 -18.857 1.742 1.00 44.09 128 ALA A N 1
ATOM 757 C CA . ALA A 1 122 ? 15.551 -18.669 2.661 1.00 38.57 128 ALA A CA 1
ATOM 758 C C . ALA A 1 122 ? 15.276 -17.547 3.664 1.00 41.07 128 ALA A C 1
ATOM 759 O O . ALA A 1 122 ? 14.947 -16.425 3.270 1.00 37.12 128 ALA A O 1
ATOM 761 N N . PRO A 1 123 ? 15.396 -17.854 4.968 1.00 39.84 129 PRO A N 1
ATOM 762 C CA . PRO A 1 123 ? 15.183 -16.845 6.013 1.00 40.84 129 PRO A CA 1
ATOM 763 C C . PRO A 1 123 ? 16.029 -15.600 5.775 1.00 32.93 129 PRO A C 1
ATOM 764 O O . PRO A 1 123 ? 17.262 -15.667 5.714 1.00 33.55 129 PRO A O 1
ATOM 768 N N . ARG A 1 124 ? 15.337 -14.472 5.641 1.00 36.11 130 ARG A N 1
ATOM 769 C CA . ARG A 1 124 ? 15.916 -13.219 5.171 1.00 41.24 130 ARG A CA 1
ATOM 770 C C . ARG A 1 124 ? 16.979 -12.643 6.101 1.00 41.60 130 ARG A C 1
ATOM 771 O O . ARG A 1 124 ? 17.914 -11.986 5.646 1.00 40.77 130 ARG A O 1
ATOM 779 N N . GLN A 1 125 ? 16.838 -12.888 7.400 1.00 37.23 131 GLN A N 1
ATOM 780 C CA . GLN A 1 125 ? 17.819 -12.400 8.360 1.00 40.65 131 GLN A CA 1
ATOM 781 C C . GLN A 1 125 ? 18.843 -13.465 8.756 1.00 36.87 131 GLN A C 1
ATOM 782 O O . GLN A 1 125 ? 19.617 -13.268 9.694 1.00 35.84 131 GLN A O 1
ATOM 788 N N . GLY A 1 126 ? 18.843 -14.594 8.052 1.00 32.40 132 GLY A N 1
ATOM 789 C CA . GLY A 1 126 ? 19.830 -15.629 8.305 1.00 27.41 132 GLY A CA 1
ATOM 790 C C . GLY A 1 126 ? 21.236 -15.120 8.046 1.00 29.09 132 GLY A C 1
ATOM 791 O O . GLY A 1 126 ? 21.451 -14.312 7.138 1.00 24.31 132 GLY A O 1
ATOM 792 N N . LEU A 1 127 ? 22.197 -15.596 8.837 1.00 23.16 133 LEU A N 1
ATOM 793 C CA . LEU A 1 127 ? 23.589 -15.180 8.689 1.00 21.95 133 LEU A CA 1
ATOM 794 C C . LEU A 1 127 ? 24.215 -15.635 7.370 1.00 27.40 133 LEU A C 1
ATOM 795 O O . LEU A 1 127 ? 25.258 -15.120 6.974 1.00 26.59 133 LEU A O 1
ATOM 800 N N . LEU A 1 128 ? 23.587 -16.606 6.707 1.00 20.25 134 LEU A N 1
ATOM 801 C CA . LEU A 1 128 ? 24.078 -17.107 5.423 1.00 19.53 134 LEU A CA 1
ATOM 802 C C . LEU A 1 128 ? 23.032 -16.946 4.325 1.00 23.03 134 LEU A C 1
ATOM 803 O O . LEU A 1 128 ? 23.020 -17.700 3.349 1.00 23.80 134 LEU A O 1
ATOM 808 N N . TYR A 1 129 ? 22.153 -15.964 4.485 1.00 23.35 135 TYR A N 1
ATOM 809 C CA . TYR A 1 129 ? 21.081 -15.733 3.515 1.00 23.31 135 TYR A CA 1
ATOM 810 C C . TYR A 1 129 ? 21.566 -15.702 2.056 1.00 23.32 135 TYR A C 1
ATOM 811 O O . TYR A 1 129 ? 22.432 -14.908 1.688 1.00 24.48 135 TYR A O 1
ATOM 820 N N . GLY A 1 130 ? 21.016 -16.595 1.239 1.00 23.96 136 GLY A N 1
ATOM 821 C CA . GLY A 1 130 ? 21.333 -16.640 -0.179 1.00 25.50 136 GLY A CA 1
ATOM 822 C C . GLY A 1 130 ? 22.642 -17.313 -0.560 1.00 25.11 136 GLY A C 1
ATOM 823 O O . GLY A 1 130 ? 22.963 -17.391 -1.742 1.00 26.90 136 GLY A O 1
ATOM 824 N N . VAL A 1 131 ? 23.404 -17.798 0.418 1.00 22.42 137 VAL A N 1
ATOM 825 C CA . VAL A 1 131 ? 24.703 -18.399 0.118 1.00 23.20 137 VAL A CA 1
ATOM 826 C C . VAL A 1 131 ? 24.596 -19.852 -0.349 1.00 25.53 137 VAL A C 1
ATOM 827 O O . VAL A 1 131 ? 24.143 -20.714 0.409 1.00 23.13 137 VAL A O 1
ATOM 831 N N . PRO A 1 132 ? 25.029 -20.135 -1.590 1.00 22.92 138 PRO A N 1
ATOM 832 C CA . PRO A 1 132 ? 25.040 -21.532 -2.045 1.00 22.12 138 PRO A CA 1
ATOM 833 C C . PRO A 1 132 ? 26.113 -22.302 -1.279 1.00 22.66 138 PRO A C 1
ATOM 834 O O . PRO A 1 132 ? 27.230 -21.805 -1.151 1.00 22.76 138 PRO A O 1
ATOM 838 N N . VAL A 1 133 ? 25.775 -23.477 -0.755 1.00 19.07 139 VAL A N 1
ATOM 839 C CA . VAL A 1 133 ? 26.726 -24.266 0.026 1.00 17.48 139 VAL A CA 1
ATOM 840 C C . VAL A 1 133 ? 26.821 -25.677 -0.537 1.00 20.24 139 VAL A C 1
ATOM 841 O O . VAL A 1 133 ? 25.806 -26.304 -0.836 1.00 20.77 139 VAL A O 1
ATOM 845 N N . SER A 1 134 ? 28.045 -26.167 -0.695 1.00 18.42 140 SER A N 1
ATOM 846 C CA . SER A 1 134 ? 28.256 -27.524 -1.176 1.00 18.93 140 SER A CA 1
ATOM 847 C C . SER A 1 134 ? 28.418 -28.475 0.008 1.00 17.57 140 SER A C 1
ATOM 848 O O . SER A 1 134 ? 28.956 -28.090 1.051 1.00 18.28 140 SER A O 1
ATOM 851 N N . LEU A 1 135 ? 27.929 -29.706 -0.148 1.00 17.53 141 LEU A N 1
ATOM 852 C CA . LEU A 1 135 ? 27.959 -30.694 0.930 1.00 16.80 141 LEU A CA 1
ATOM 853 C C . LEU A 1 135 ? 28.677 -31.972 0.524 1.00 20.47 141 LEU A C 1
ATOM 854 O O . LEU A 1 135 ? 28.356 -32.567 -0.506 1.00 16.79 141 LEU A O 1
ATOM 859 N N . LYS A 1 136 ? 29.626 -32.407 1.346 1.00 16.38 142 LYS A N 1
ATOM 860 C CA . LYS A 1 136 ? 30.189 -33.745 1.198 1.00 15.55 142 LYS A CA 1
ATOM 861 C C . LYS A 1 136 ? 29.028 -34.746 1.144 1.00 16.82 142 LYS A C 1
ATOM 862 O O . LYS A 1 136 ? 28.009 -34.560 1.803 1.00 16.76 142 LYS A O 1
ATOM 868 N N . GLU A 1 137 ? 29.173 -35.800 0.347 1.00 16.56 143 GLU A N 1
ATOM 869 C CA . GLU A 1 137 ? 28.054 -36.699 0.091 1.00 16.24 143 GLU A CA 1
ATOM 870 C C . GLU A 1 137 ? 27.487 -37.357 1.352 1.00 18.05 143 GLU A C 1
ATOM 871 O O . GLU A 1 137 ? 26.336 -37.789 1.364 1.00 19.34 143 GLU A O 1
ATOM 877 N N . CYS A 1 138 ? 28.288 -37.431 2.412 1.00 17.24 144 CYS A N 1
ATOM 878 C CA . CYS A 1 138 ? 27.834 -38.063 3.649 1.00 18.14 144 CYS A CA 1
ATOM 879 C C . CYS A 1 138 ? 26.854 -37.236 4.487 1.00 17.16 144 CYS A C 1
ATOM 880 O O . CYS A 1 138 ? 26.265 -37.757 5.435 1.00 19.21 144 CYS A O 1
ATOM 883 N N . PHE A 1 139 ? 26.691 -35.957 4.165 1.00 15.09 145 PHE A N 1
ATOM 884 C CA . PHE A 1 139 ? 25.687 -35.147 4.851 1.00 15.56 145 PHE A CA 1
ATOM 885 C C . PHE A 1 139 ? 24.297 -35.484 4.324 1.00 18.99 145 PHE A C 1
ATOM 886 O O . PHE A 1 139 ? 23.936 -35.096 3.224 1.00 22.45 145 PHE A O 1
ATOM 894 N N . SER A 1 140 ? 23.517 -36.204 5.118 1.00 15.97 146 SER A N 1
ATOM 895 C CA . SER A 1 140 ? 22.209 -36.663 4.654 1.00 18.72 146 SER A CA 1
ATOM 896 C C . SER A 1 140 ? 21.356 -35.514 4.164 1.00 19.23 146 SER A C 1
ATOM 897 O O . SER A 1 140 ? 21.233 -34.485 4.823 1.00 18.47 146 SER A O 1
ATOM 900 N N . TYR A 1 141 ? 20.750 -35.714 3.002 1.00 18.75 147 TYR A N 1
ATOM 901 C CA . TYR A 1 141 ? 19.893 -34.710 2.406 1.00 19.36 147 TYR A CA 1
ATOM 902 C C . TYR A 1 141 ? 18.622 -35.398 1.924 1.00 21.63 147 TYR A C 1
ATOM 903 O O . TYR A 1 141 ? 18.683 -36.388 1.204 1.00 21.55 147 TYR A O 1
ATOM 912 N N . LYS A 1 142 ? 17.470 -34.883 2.334 1.00 19.75 148 LYS A N 1
ATOM 913 C CA . LYS A 1 142 ? 16.208 -35.559 2.042 1.00 20.08 148 LYS A CA 1
ATOM 914 C C . LYS A 1 142 ? 16.069 -35.962 0.570 1.00 24.99 148 LYS A C 1
ATOM 915 O O . LYS A 1 142 ? 16.289 -35.146 -0.323 1.00 24.57 148 LYS A O 1
ATOM 921 N N . GLY A 1 143 ? 15.717 -37.226 0.330 1.00 22.92 149 GLY A N 1
ATOM 922 C CA . GLY A 1 143 ? 15.423 -37.710 -1.010 1.00 24.25 149 GLY A CA 1
ATOM 923 C C . GLY A 1 143 ? 16.643 -38.108 -1.828 1.00 25.17 149 GLY A C 1
ATOM 924 O O . GLY A 1 143 ? 16.506 -38.516 -2.985 1.00 22.50 149 GLY A O 1
ATOM 925 N N . HIS A 1 144 ? 17.828 -37.996 -1.233 1.00 22.55 150 HIS A N 1
ATOM 926 C CA . HIS A 1 144 ? 19.074 -38.318 -1.926 1.00 23.83 150 HIS A CA 1
ATOM 927 C C . HIS A 1 144 ? 19.859 -39.417 -1.231 1.00 21.96 150 HIS A C 1
ATOM 928 O O . HIS A 1 144 ? 19.888 -39.476 -0.006 1.00 21.74 150 HIS A O 1
ATOM 935 N N . ASP A 1 145 ? 20.505 -40.277 -2.016 1.00 23.57 151 ASP A N 1
ATOM 936 C CA . ASP A 1 145 ? 21.403 -41.275 -1.448 1.00 20.09 151 ASP A CA 1
ATOM 937 C C . ASP A 1 145 ? 22.584 -40.568 -0.796 1.00 21.58 151 ASP A C 1
ATOM 938 O O . ASP A 1 145 ? 22.972 -39.475 -1.210 1.00 20.27 151 ASP A O 1
ATOM 943 N N . SER A 1 146 ? 23.150 -41.199 0.226 1.00 16.18 152 SER A N 1
ATOM 944 C CA . SER A 1 146 ? 24.520 -40.910 0.633 1.00 15.69 152 SER A CA 1
ATOM 945 C C . SER A 1 146 ? 25.256 -42.225 0.409 1.00 20.44 152 SER A C 1
ATOM 946 O O . SER A 1 146 ? 25.324 -43.064 1.301 1.00 19.11 152 SER A O 1
ATOM 949 N N . THR A 1 147 ? 25.762 -42.431 -0.802 1.00 16.78 153 THR A N 1
ATOM 950 C CA . THR A 1 147 ? 26.284 -43.744 -1.163 1.00 17.21 153 THR A CA 1
ATOM 951 C C . THR A 1 147 ? 27.617 -44.043 -0.497 1.00 16.26 153 THR A C 1
ATOM 952 O O . THR A 1 147 ? 27.920 -45.199 -0.216 1.00 18.91 153 THR A O 1
ATOM 956 N N . LEU A 1 148 ? 28.412 -43.003 -0.264 1.00 15.98 154 LEU A N 1
ATOM 957 C CA . LEU A 1 148 ? 29.804 -43.176 0.137 1.00 18.27 154 LEU A CA 1
ATOM 958 C C . LEU A 1 148 ? 30.569 -44.017 -0.894 1.00 19.03 154 LEU A C 1
ATOM 959 O O . LEU A 1 148 ? 31.594 -44.614 -0.574 1.00 17.44 154 LEU A O 1
ATOM 964 N N . GLY A 1 149 ? 30.050 -44.081 -2.120 1.00 19.48 155 GLY A N 1
ATOM 965 C CA . GLY A 1 149 ? 30.673 -44.850 -3.188 1.00 17.07 155 GLY A CA 1
ATOM 966 C C . GLY A 1 149 ? 30.476 -46.351 -3.042 1.00 18.81 155 GLY A C 1
ATOM 967 O O . GLY A 1 149 ? 31.111 -47.149 -3.742 1.00 19.23 155 GLY A O 1
ATOM 968 N N . LEU A 1 150 ? 29.589 -46.743 -2.135 1.00 18.37 156 LEU A N 1
ATOM 969 C CA . LEU A 1 150 ? 29.357 -48.161 -1.866 1.00 16.72 156 LEU A CA 1
ATOM 970 C C . LEU A 1 150 ? 28.048 -48.647 -2.461 1.00 21.74 156 LEU A C 1
ATOM 971 O O . LEU A 1 150 ? 27.011 -48.011 -2.286 1.00 19.67 156 LEU A O 1
ATOM 976 N N . SER A 1 151 ? 28.096 -49.793 -3.137 1.00 20.38 157 SER A N 1
ATOM 977 C CA A SER A 1 151 ? 26.907 -50.384 -3.749 0.50 22.09 157 SER A CA 1
ATOM 978 C CA B SER A 1 151 ? 26.903 -50.370 -3.751 0.50 22.05 157 SER A CA 1
ATOM 979 C C . SER A 1 151 ? 25.763 -50.562 -2.758 1.00 21.13 157 SER A C 1
ATOM 980 O O . SER A 1 151 ? 24.598 -50.321 -3.087 1.00 23.69 157 SER A O 1
ATOM 985 N N . LEU A 1 152 ? 26.092 -50.979 -1.539 1.00 19.54 158 LEU A N 1
ATOM 986 C CA . LEU A 1 152 ? 25.049 -51.275 -0.557 1.00 23.71 158 LEU A CA 1
ATOM 987 C C . LEU A 1 152 ? 24.214 -50.055 -0.151 1.00 22.97 158 LEU A C 1
ATOM 988 O O . LEU A 1 152 ? 23.105 -50.206 0.361 1.00 23.74 158 LEU A O 1
ATOM 993 N N . ASN A 1 153 ? 24.729 -48.853 -0.414 1.00 20.45 159 ASN A N 1
ATOM 994 C CA . ASN A 1 153 ? 24.025 -47.613 -0.070 1.00 20.25 159 ASN A CA 1
ATOM 995 C C . ASN A 1 153 ? 23.327 -46.933 -1.258 1.00 23.84 159 ASN A C 1
ATOM 996 O O . ASN A 1 153 ? 22.736 -45.862 -1.115 1.00 24.66 159 ASN A O 1
ATOM 1001 N N . GLU A 1 154 ? 23.406 -47.547 -2.433 1.00 19.01 160 GLU A N 1
ATOM 1002 C CA . GLU A 1 154 ? 22.760 -46.994 -3.623 1.00 20.84 160 GLU A CA 1
ATOM 1003 C C . GLU A 1 154 ? 21.272 -47.333 -3.576 1.00 24.20 160 GLU A C 1
ATOM 1004 O O . GLU A 1 154 ? 20.897 -48.417 -3.130 1.00 26.95 160 GLU A O 1
ATOM 1010 N N . GLY A 1 155 ? 20.423 -46.399 -3.994 1.00 25.45 161 GLY A N 1
ATOM 1011 C CA . GLY A 1 155 ? 18.982 -46.615 -3.934 1.00 30.70 161 GLY A CA 1
ATOM 1012 C C . GLY A 1 155 ? 18.410 -46.630 -2.520 1.00 29.25 161 GLY A C 1
ATOM 1013 O O . GLY A 1 155 ? 17.392 -47.270 -2.261 1.00 28.18 161 GLY A O 1
ATOM 1014 N N . MET A 1 156 ? 19.071 -45.932 -1.600 1.00 25.92 162 MET A N 1
ATOM 1015 C CA . MET A 1 156 ? 18.591 -45.797 -0.222 1.00 23.82 162 MET A CA 1
ATOM 1016 C C . MET A 1 156 ? 18.552 -44.317 0.153 1.00 26.48 162 MET A C 1
ATOM 1017 O O . MET A 1 156 ? 19.394 -43.843 0.923 1.00 25.87 162 MET A O 1
ATOM 1022 N N . PRO A 1 157 ? 17.579 -43.575 -0.399 1.00 28.71 163 PRO A N 1
ATOM 1023 C CA . PRO A 1 157 ? 17.553 -42.125 -0.179 1.00 24.18 163 PRO A CA 1
ATOM 1024 C C . PRO A 1 157 ? 17.274 -41.775 1.280 1.00 28.82 163 PRO A C 1
ATOM 1025 O O . PRO A 1 157 ? 16.517 -42.478 1.954 1.00 27.79 163 PRO A O 1
ATOM 1029 N N . SER A 1 158 ? 17.898 -40.706 1.765 1.00 25.31 164 SER A N 1
ATOM 1030 C CA A SER A 1 158 ? 17.677 -40.260 3.133 0.50 20.96 164 SER A CA 1
ATOM 1031 C CA B SER A 1 158 ? 17.683 -40.251 3.130 0.50 21.06 164 SER A CA 1
ATOM 1032 C C . SER A 1 158 ? 16.250 -39.764 3.328 1.00 23.66 164 SER A C 1
ATOM 1033 O O . SER A 1 158 ? 15.680 -39.122 2.446 1.00 25.06 164 SER A O 1
ATOM 1038 N N . GLU A 1 159 ? 15.681 -40.068 4.492 1.00 24.02 165 GLU A N 1
ATOM 1039 C CA . GLU A 1 159 ? 14.326 -39.642 4.835 1.00 29.80 165 GLU A CA 1
ATOM 1040 C C . GLU A 1 159 ? 14.280 -38.153 5.160 1.00 30.22 165 GLU A C 1
ATOM 1041 O O . GLU A 1 159 ? 13.234 -37.518 5.037 1.00 29.41 165 GLU A O 1
ATOM 1047 N N . SER A 1 160 ? 15.408 -37.595 5.590 1.00 22.54 166 SER A N 1
ATOM 1048 C CA . SER A 1 160 ? 15.422 -36.206 6.038 1.00 22.95 166 SER A CA 1
ATOM 1049 C C . SER A 1 160 ? 16.808 -35.576 5.961 1.00 24.28 166 SER A C 1
ATOM 1050 O O . SER A 1 160 ? 17.820 -36.273 5.874 1.00 23.94 166 SER A O 1
ATOM 1053 N N . ASP A 1 161 ? 16.856 -34.250 6.002 1.00 21.27 167 ASP A N 1
ATOM 1054 C CA . ASP A 1 161 ? 18.136 -33.566 6.063 1.00 19.59 167 ASP A CA 1
ATOM 1055 C C . ASP A 1 161 ? 18.782 -33.844 7.414 1.00 22.59 167 ASP A C 1
ATOM 1056 O O . ASP A 1 161 ? 18.095 -33.895 8.437 1.00 22.36 167 ASP A O 1
ATOM 1061 N N . CYS A 1 162 ? 20.101 -33.995 7.429 1.00 15.66 168 CYS A N 1
ATOM 1062 C CA . CYS A 1 162 ? 20.815 -34.092 8.699 1.00 17.14 168 CYS A CA 1
ATOM 1063 C C . CYS A 1 162 ? 20.745 -32.760 9.447 1.00 17.03 168 CYS A C 1
ATOM 1064 O O . CYS A 1 162 ? 20.399 -31.721 8.876 1.00 17.45 168 CYS A O 1
ATOM 1067 N N . VAL A 1 163 ? 21.072 -32.790 10.733 1.00 16.96 169 VAL A N 1
ATOM 1068 C CA . VAL A 1 163 ? 20.953 -31.593 11.568 1.00 17.35 169 VAL A CA 1
ATOM 1069 C C . VAL A 1 163 ? 21.706 -30.381 11.018 1.00 18.36 169 VAL A C 1
ATOM 1070 O O . VAL A 1 163 ? 21.144 -29.290 10.930 1.00 17.80 169 VAL A O 1
ATOM 1074 N N . VAL A 1 164 ? 22.967 -30.551 10.637 1.00 15.82 170 VAL A N 1
ATOM 1075 C CA . VAL A 1 164 ? 23.718 -29.379 10.183 1.00 17.71 170 VAL A CA 1
ATOM 1076 C C . VAL A 1 164 ? 23.125 -28.786 8.906 1.00 16.16 170 VAL A C 1
ATOM 1077 O O . VAL A 1 164 ? 23.165 -27.568 8.710 1.00 19.03 170 VAL A O 1
ATOM 1081 N N . VAL A 1 165 ? 22.562 -29.637 8.049 1.00 15.79 171 VAL A N 1
ATOM 1082 C CA . VAL A 1 165 ? 21.884 -29.147 6.846 1.00 18.06 171 VAL A CA 1
ATOM 1083 C C . VAL A 1 165 ? 20.633 -28.346 7.221 1.00 16.55 171 VAL A C 1
ATOM 1084 O O . VAL A 1 165 ? 20.362 -27.290 6.653 1.00 19.80 171 VAL A O 1
ATOM 1088 N N . GLN A 1 166 ? 19.882 -28.842 8.198 1.00 18.38 172 GLN A N 1
ATOM 1089 C CA . GLN A 1 166 ? 18.728 -28.104 8.699 1.00 21.05 172 GLN A CA 1
ATOM 1090 C C . GLN A 1 166 ? 19.136 -26.720 9.183 1.00 18.24 172 GLN A C 1
ATOM 1091 O O . GLN A 1 166 ? 18.465 -25.733 8.899 1.00 17.75 172 GLN A O 1
ATOM 1097 N N . VAL A 1 167 ? 20.237 -26.653 9.925 1.00 18.34 173 VAL A N 1
ATOM 1098 C CA . VAL A 1 167 ? 20.691 -25.385 10.495 1.00 16.71 173 VAL A CA 1
ATOM 1099 C C . VAL A 1 167 ? 21.163 -24.444 9.386 1.00 18.13 173 VAL A C 1
ATOM 1100 O O . VAL A 1 167 ? 20.844 -23.259 9.392 1.00 20.30 173 VAL A O 1
ATOM 1104 N N . LEU A 1 168 ? 21.907 -24.976 8.421 1.00 18.32 174 LEU A N 1
ATOM 1105 C CA . LEU A 1 168 ? 22.318 -24.160 7.277 1.00 18.53 174 LEU A CA 1
ATOM 1106 C C . LEU A 1 168 ? 21.107 -23.487 6.648 1.00 20.48 174 LEU A C 1
ATOM 1107 O O . LEU A 1 168 ? 21.133 -22.292 6.348 1.00 20.79 174 LEU A O 1
ATOM 1112 N N . LYS A 1 169 ? 20.048 -24.261 6.447 1.00 19.63 175 LYS A N 1
ATOM 1113 C CA . LYS A 1 169 ? 18.846 -23.741 5.801 1.00 20.96 175 LYS A CA 1
ATOM 1114 C C . LYS A 1 169 ? 18.147 -22.699 6.668 1.00 21.01 175 LYS A C 1
ATOM 1115 O O . LYS A 1 169 ? 17.661 -21.679 6.157 1.00 21.75 175 LYS A O 1
ATOM 1121 N N . LEU A 1 170 ? 18.098 -22.958 7.974 1.00 22.64 176 LEU A N 1
ATOM 1122 C CA . LEU A 1 170 ? 17.514 -22.013 8.920 1.00 21.14 176 LEU A CA 1
ATOM 1123 C C . LEU A 1 170 ? 18.304 -20.710 8.942 1.00 26.17 176 LEU A C 1
ATOM 1124 O O . LEU A 1 170 ? 17.755 -19.660 9.267 1.00 26.59 176 LEU A O 1
ATOM 1129 N N . GLN A 1 171 ? 19.590 -20.780 8.597 1.00 20.46 177 GLN A N 1
ATOM 1130 C CA . GLN A 1 171 ? 20.419 -19.571 8.471 1.00 20.68 177 GLN A CA 1
ATOM 1131 C C . GLN A 1 171 ? 20.385 -18.975 7.061 1.00 21.67 177 GLN A C 1
ATOM 1132 O O . GLN A 1 171 ? 21.160 -18.075 6.734 1.00 25.56 177 GLN A O 1
ATOM 1138 N N . GLY A 1 172 ? 19.488 -19.487 6.228 1.00 19.78 178 GLY A N 1
ATOM 1139 C CA . GLY A 1 172 ? 19.265 -18.910 4.913 1.00 19.23 178 GLY A CA 1
ATOM 1140 C C . GLY A 1 172 ? 20.174 -19.395 3.799 1.00 22.00 178 GLY A C 1
ATOM 1141 O O . GLY A 1 172 ? 20.084 -18.912 2.679 1.00 23.21 178 GLY A O 1
ATOM 1142 N N . ALA A 1 173 ? 21.040 -20.358 4.094 1.00 22.36 179 ALA A N 1
ATOM 1143 C CA . ALA A 1 173 ? 21.935 -20.891 3.071 1.00 22.45 179 ALA A CA 1
ATOM 1144 C C . ALA A 1 173 ? 21.180 -21.817 2.130 1.00 23.35 179 ALA A C 1
ATOM 1145 O O . ALA A 1 173 ? 20.101 -22.297 2.457 1.00 22.87 179 ALA A O 1
ATOM 1147 N N . VAL A 1 174 ? 21.760 -22.074 0.964 1.00 21.23 180 VAL A N 1
ATOM 1148 C CA . VAL A 1 174 ? 21.113 -22.913 -0.032 1.00 19.62 180 VAL A CA 1
ATOM 1149 C C . VAL A 1 174 ? 22.028 -24.064 -0.431 1.00 19.00 180 VAL A C 1
ATOM 1150 O O . VAL A 1 174 ? 22.810 -23.943 -1.378 1.00 19.95 180 VAL A O 1
ATOM 1154 N N . PRO A 1 175 ? 21.951 -25.184 0.304 1.00 19.31 181 PRO A N 1
ATOM 1155 C CA . PRO A 1 175 ? 22.761 -26.341 -0.091 1.00 21.52 181 PRO A CA 1
ATOM 1156 C C . PRO A 1 175 ? 22.366 -26.773 -1.499 1.00 22.45 181 PRO A C 1
ATOM 1157 O O . PRO A 1 175 ? 21.169 -26.888 -1.796 1.00 24.92 181 PRO A O 1
ATOM 1161 N N . PHE A 1 176 ? 23.344 -26.985 -2.376 1.00 17.09 182 PHE A N 1
ATOM 1162 C CA . PHE A 1 176 ? 23.000 -27.182 -3.781 1.00 19.87 182 PHE A CA 1
ATOM 1163 C C . PHE A 1 176 ? 23.612 -28.405 -4.462 1.00 20.51 182 PHE A C 1
ATOM 1164 O O . PHE A 1 176 ? 23.074 -28.871 -5.453 1.00 20.89 182 PHE A O 1
ATOM 1172 N N . VAL A 1 177 ? 24.716 -28.933 -3.938 1.00 17.93 183 VAL A N 1
ATOM 1173 C CA . VAL A 1 177 ? 25.272 -30.171 -4.506 1.00 16.92 183 VAL A CA 1
ATOM 1174 C C . VAL A 1 177 ? 25.801 -31.108 -3.427 1.00 17.45 183 VAL A C 1
ATOM 1175 O O . VAL A 1 177 ? 26.210 -30.667 -2.353 1.00 17.88 183 VAL A O 1
ATOM 1179 N N . HIS A 1 178 ? 25.770 -32.403 -3.719 1.00 17.82 184 HIS A N 1
ATOM 1180 C CA . HIS A 1 178 ? 26.583 -33.375 -2.996 1.00 16.44 184 HIS A CA 1
ATOM 1181 C C . HIS A 1 178 ? 27.865 -33.563 -3.795 1.00 18.47 184 HIS A C 1
ATOM 1182 O O . HIS A 1 178 ? 27.826 -33.642 -5.032 1.00 18.98 184 HIS A O 1
ATOM 1189 N N . THR A 1 179 ? 28.995 -33.641 -3.091 1.00 18.13 185 THR A N 1
ATOM 1190 C CA . THR A 1 179 ? 30.301 -33.770 -3.740 1.00 18.18 185 THR A CA 1
ATOM 1191 C C . THR A 1 179 ? 30.961 -35.107 -3.414 1.00 16.44 185 THR A C 1
ATOM 1192 O O . THR A 1 179 ? 30.697 -35.716 -2.377 1.00 16.32 185 THR A O 1
ATOM 1196 N N . ASN A 1 180 ? 31.843 -35.541 -4.304 1.00 14.49 186 ASN A N 1
ATOM 1197 C CA . ASN A 1 180 ? 32.359 -36.907 -4.303 1.00 16.22 186 ASN A CA 1
ATOM 1198 C C . ASN A 1 180 ? 33.304 -37.207 -3.131 1.00 18.03 186 ASN A C 1
ATOM 1199 O O . ASN A 1 180 ? 33.940 -36.301 -2.587 1.00 16.42 186 ASN A O 1
ATOM 1204 N N . VAL A 1 181 ? 33.384 -38.490 -2.774 1.00 16.00 187 VAL A N 1
ATOM 1205 C CA . VAL A 1 181 ? 34.276 -38.999 -1.738 1.00 15.73 187 VAL A CA 1
ATOM 1206 C C . VAL A 1 181 ? 34.900 -40.312 -2.221 1.00 16.98 187 VAL A C 1
ATOM 1207 O O . VAL A 1 181 ? 34.330 -41.003 -3.064 1.00 18.48 187 VAL A O 1
ATOM 1211 N N . PRO A 1 182 ? 36.078 -40.666 -1.685 1.00 18.63 188 PRO A N 1
ATOM 1212 C CA . PRO A 1 182 ? 36.615 -41.998 -1.980 1.00 15.83 188 PRO A CA 1
ATOM 1213 C C . PRO A 1 182 ? 35.693 -43.050 -1.372 1.00 17.25 188 PRO A C 1
ATOM 1214 O O . PRO A 1 182 ? 35.047 -42.801 -0.354 1.00 15.46 188 PRO A O 1
ATOM 1218 N N . GLN A 1 183 ? 35.641 -44.217 -1.993 1.00 16.08 189 GLN A N 1
ATOM 1219 C CA . GLN A 1 183 ? 34.771 -45.293 -1.544 1.00 16.12 189 GLN A CA 1
ATOM 1220 C C . GLN A 1 183 ? 34.968 -45.575 -0.051 1.00 16.06 189 GLN A C 1
ATOM 1221 O O . GLN A 1 183 ? 36.078 -45.866 0.376 1.00 16.32 189 GLN A O 1
ATOM 1227 N N . SER A 1 184 ? 33.877 -45.478 0.716 1.00 17.78 190 SER A N 1
ATOM 1228 C CA . SER A 1 184 ? 33.839 -45.712 2.176 1.00 19.10 190 SER A CA 1
ATOM 1229 C C . SER A 1 184 ? 34.286 -44.511 3.005 1.00 17.93 190 SER A C 1
ATOM 1230 O O . SER A 1 184 ? 34.105 -44.493 4.226 1.00 20.17 190 SER A O 1
ATOM 1233 N N . MET A 1 185 ? 34.885 -43.537 2.329 1.00 15.87 191 MET A N 1
ATOM 1234 C CA . MET A 1 185 ? 35.531 -42.379 2.954 1.00 14.24 191 MET A CA 1
ATOM 1235 C C . MET A 1 185 ? 36.832 -42.690 3.697 1.00 19.03 191 MET A C 1
ATOM 1236 O O . MET A 1 185 ? 37.494 -41.771 4.179 1.00 17.38 191 MET A O 1
ATOM 1241 N N . PHE A 1 186 ? 37.214 -43.963 3.803 1.00 16.69 192 PHE A N 1
ATOM 1242 C CA . PHE A 1 186 ? 38.438 -44.265 4.542 1.00 20.53 192 PHE A CA 1
ATOM 1243 C C . PHE A 1 186 ? 39.682 -44.178 3.649 1.00 17.51 192 PHE A C 1
ATOM 1244 O O . PHE A 1 186 ? 40.276 -45.189 3.276 1.00 19.01 192 PHE A O 1
ATOM 1252 N N . SER A 1 187 ? 40.063 -42.946 3.322 1.00 17.70 193 SER A N 1
ATOM 1253 C CA . SER A 1 187 ? 41.063 -42.681 2.291 1.00 15.45 193 SER A CA 1
ATOM 1254 C C . SER A 1 187 ? 41.299 -41.185 2.224 1.00 17.88 193 SER A C 1
ATOM 1255 O O . SER A 1 187 ? 40.377 -40.409 2.474 1.00 17.56 193 SER A O 1
ATOM 1258 N N . TYR A 1 188 ? 42.519 -40.763 1.901 1.00 16.32 194 TYR A N 1
ATOM 1259 C CA . TYR A 1 188 ? 42.725 -39.347 1.594 1.00 14.14 194 TYR A CA 1
ATOM 1260 C C . TYR A 1 188 ? 42.904 -39.085 0.093 1.00 18.77 194 TYR A C 1
ATOM 1261 O O . TYR A 1 188 ? 43.468 -38.070 -0.307 1.00 16.73 194 TYR A O 1
ATOM 1270 N N . ASP A 1 189 ? 42.393 -40.011 -0.725 1.00 15.33 195 ASP A N 1
ATOM 1271 C CA . ASP A 1 189 ? 42.240 -39.791 -2.166 1.00 14.80 195 ASP A CA 1
ATOM 1272 C C . ASP A 1 189 ? 40.748 -39.585 -2.417 1.00 16.17 195 ASP A C 1
ATOM 1273 O O . ASP A 1 189 ? 40.002 -39.300 -1.476 1.00 14.73 195 ASP A O 1
ATOM 1278 N N . CYS A 1 190 ? 40.288 -39.732 -3.661 1.00 15.31 196 CYS A N 1
ATOM 1279 C CA . CYS A 1 190 ? 38.881 -39.433 -3.922 1.00 17.51 196 CYS A CA 1
ATOM 1280 C C . CYS A 1 190 ? 38.266 -40.144 -5.137 1.00 20.14 196 CYS A C 1
ATOM 1281 O O . CYS A 1 190 ? 37.776 -39.490 -6.054 1.00 20.04 196 CYS A O 1
ATOM 1284 N N . SER A 1 191 ? 38.268 -41.473 -5.123 1.00 16.66 197 SER A N 1
ATOM 1285 C CA . SER A 1 191 ? 37.602 -42.247 -6.181 1.00 14.90 197 SER A CA 1
ATOM 1286 C C . SER A 1 191 ? 36.720 -43.348 -5.596 1.00 16.95 197 SER A C 1
ATOM 1287 O O . SER A 1 191 ? 37.045 -43.921 -4.558 1.00 16.48 197 SER A O 1
ATOM 1290 N N . ASN A 1 192 ? 35.615 -43.649 -6.276 1.00 18.72 198 ASN A N 1
ATOM 1291 C CA . ASN A 1 192 ? 34.796 -44.806 -5.929 1.00 19.19 198 ASN A CA 1
ATOM 1292 C C . ASN A 1 192 ? 34.219 -45.421 -7.212 1.00 17.80 198 ASN A C 1
ATOM 1293 O O . ASN A 1 192 ? 34.237 -44.787 -8.272 1.00 18.60 198 ASN A O 1
ATOM 1298 N N . PRO A 1 193 ? 33.729 -46.667 -7.129 1.00 18.08 199 PRO A N 1
ATOM 1299 C CA . PRO A 1 193 ? 33.264 -47.361 -8.337 1.00 19.56 199 PRO A CA 1
ATOM 1300 C C . PRO A 1 193 ? 31.925 -46.855 -8.877 1.00 19.97 199 PRO A C 1
ATOM 1301 O O . PRO A 1 193 ? 31.532 -47.265 -9.969 1.00 21.21 199 PRO A O 1
ATOM 1305 N N . LEU A 1 194 ? 31.229 -46.003 -8.129 1.00 18.89 200 LEU A N 1
ATOM 1306 C CA . LEU A 1 194 ? 29.939 -45.489 -8.585 1.00 17.34 200 LEU A CA 1
ATOM 1307 C C . LEU A 1 194 ? 30.119 -44.234 -9.429 1.00 20.97 200 LEU A C 1
ATOM 1308 O O . LEU A 1 194 ? 29.711 -44.195 -10.589 1.00 24.84 200 LEU A O 1
ATOM 1313 N N . PHE A 1 195 ? 30.743 -43.210 -8.855 1.00 17.68 201 PHE A N 1
ATOM 1314 C CA . PHE A 1 195 ? 30.874 -41.933 -9.560 1.00 17.00 201 PHE A CA 1
ATOM 1315 C C . PHE A 1 195 ? 32.248 -41.705 -10.166 1.00 21.36 201 PHE A C 1
ATOM 1316 O O . PHE A 1 195 ? 32.451 -40.738 -10.893 1.00 22.19 201 PHE A O 1
ATOM 1324 N N . GLY A 1 196 ? 33.189 -42.589 -9.861 1.00 21.25 202 GLY A N 1
ATOM 1325 C CA . GLY A 1 196 ? 34.515 -42.493 -10.448 1.00 18.90 202 GLY A CA 1
ATOM 1326 C C . GLY A 1 196 ? 35.455 -41.612 -9.649 1.00 18.49 202 GLY A C 1
ATOM 1327 O O . GLY A 1 196 ? 35.255 -41.388 -8.446 1.00 18.02 202 GLY A O 1
ATOM 1328 N N . GLN A 1 197 ? 36.474 -41.099 -10.331 1.00 18.29 203 GLN A N 1
ATOM 1329 C CA . GLN A 1 197 ? 37.594 -40.432 -9.673 1.00 17.13 203 GLN A CA 1
ATOM 1330 C C . GLN A 1 197 ? 37.515 -38.913 -9.799 1.00 22.31 203 GLN A C 1
ATOM 1331 O O . GLN A 1 197 ? 37.317 -38.379 -10.896 1.00 21.08 203 GLN A O 1
ATOM 1337 N N . THR A 1 198 ? 37.689 -38.224 -8.676 1.00 19.75 204 THR A N 1
ATOM 1338 C CA . THR A 1 198 ? 37.747 -36.770 -8.663 1.00 14.37 204 THR A CA 1
ATOM 1339 C C . THR A 1 198 ? 39.195 -36.331 -8.852 1.00 15.57 204 THR A C 1
ATOM 1340 O O . THR A 1 198 ? 40.115 -36.928 -8.291 1.00 19.77 204 THR A O 1
ATOM 1344 N N . MET A 1 199 ? 39.386 -35.299 -9.668 1.00 16.61 205 MET A N 1
ATOM 1345 C CA . MET A 1 199 ? 40.721 -34.819 -10.005 1.00 18.03 205 MET A CA 1
ATOM 1346 C C . MET A 1 199 ? 41.000 -33.448 -9.386 1.00 19.65 205 MET A C 1
ATOM 1347 O O . MET A 1 199 ? 40.090 -32.640 -9.196 1.00 19.48 205 MET A O 1
ATOM 1352 N N . ASN A 1 200 ? 42.262 -33.200 -9.053 1.00 17.05 206 ASN A N 1
ATOM 1353 C CA . ASN A 1 200 ? 42.685 -31.894 -8.552 1.00 18.47 206 ASN A CA 1
ATOM 1354 C C . ASN A 1 200 ? 42.536 -30.836 -9.662 1.00 19.98 206 ASN A C 1
ATOM 1355 O O . ASN A 1 200 ? 42.998 -31.038 -10.785 1.00 19.87 206 ASN A O 1
ATOM 1360 N N . PRO A 1 201 ? 41.870 -29.708 -9.361 1.00 18.30 207 PRO A N 1
ATOM 1361 C CA . PRO A 1 201 ? 41.684 -28.682 -10.402 1.00 23.34 207 PRO A CA 1
ATOM 1362 C C . PRO A 1 201 ? 42.984 -27.988 -10.824 1.00 27.19 207 PRO A C 1
ATOM 1363 O O . PRO A 1 201 ? 43.022 -27.371 -11.895 1.00 23.98 207 PRO A O 1
ATOM 1367 N N . TRP A 1 202 ? 44.033 -28.094 -10.009 1.00 18.39 208 TRP A N 1
ATOM 1368 C CA . TRP A 1 202 ? 45.331 -27.506 -10.348 1.00 22.28 208 TRP A CA 1
ATOM 1369 C C . TRP A 1 202 ? 46.113 -28.335 -11.365 1.00 23.50 208 TRP A C 1
ATOM 1370 O O . TRP A 1 202 ? 46.929 -27.797 -12.126 1.00 24.48 208 TRP A O 1
ATOM 1381 N N . LYS A 1 203 ? 45.876 -29.642 -11.368 1.00 20.39 209 LYS A N 1
ATOM 1382 C CA . LYS A 1 203 ? 46.623 -30.557 -12.237 1.00 21.29 209 LYS A CA 1
ATOM 1383 C C . LYS A 1 203 ? 45.882 -31.882 -12.255 1.00 21.55 209 LYS A C 1
ATOM 1384 O O . LYS A 1 203 ? 45.752 -32.529 -11.218 1.00 19.45 209 LYS A O 1
ATOM 1390 N N . SER A 1 204 ? 45.408 -32.291 -13.431 1.00 21.49 210 SER A N 1
ATOM 1391 C CA A SER A 1 204 ? 44.481 -33.422 -13.526 0.50 21.70 210 SER A CA 1
ATOM 1392 C CA B SER A 1 204 ? 44.487 -33.424 -13.542 0.50 21.78 210 SER A CA 1
ATOM 1393 C C . SER A 1 204 ? 45.084 -34.766 -13.126 1.00 22.66 210 SER A C 1
ATOM 1394 O O . SER A 1 204 ? 44.354 -35.701 -12.796 1.00 22.27 210 SER A O 1
ATOM 1399 N N . SER A 1 205 ? 46.409 -34.863 -13.150 1.00 19.60 211 SER A N 1
ATOM 1400 C CA . SER A 1 205 ? 47.075 -36.101 -12.760 1.00 19.40 211 SER A CA 1
ATOM 1401 C C . SER A 1 205 ? 47.189 -36.217 -11.237 1.00 18.11 211 SER A C 1
ATOM 1402 O O . SER A 1 205 ? 47.636 -37.240 -10.717 1.00 20.42 211 SER A O 1
ATOM 1405 N N . LYS A 1 206 ? 46.809 -35.156 -10.535 1.00 18.15 212 LYS A N 1
ATOM 1406 C CA . LYS A 1 206 ? 46.917 -35.126 -9.073 1.00 18.72 212 LYS A CA 1
ATOM 1407 C C . LYS A 1 206 ? 45.600 -35.404 -8.364 1.00 16.54 212 LYS A C 1
ATOM 1408 O O . LYS A 1 206 ? 44.516 -35.081 -8.854 1.00 19.36 212 LYS A O 1
ATOM 1414 N N . SER A 1 207 ? 45.721 -35.988 -7.179 1.00 16.41 213 SER A N 1
ATOM 1415 C CA . SER A 1 207 ? 44.600 -36.141 -6.272 1.00 15.78 213 SER A CA 1
ATOM 1416 C C . SER A 1 207 ? 44.163 -34.787 -5.723 1.00 16.94 213 SER A C 1
ATOM 1417 O O . SER A 1 207 ? 45.000 -33.921 -5.434 1.00 16.66 213 SER A O 1
ATOM 1420 N N . PRO A 1 208 ? 42.845 -34.597 -5.569 1.00 15.33 214 PRO A N 1
ATOM 1421 C CA . PRO A 1 208 ? 42.345 -33.410 -4.869 1.00 13.93 214 PRO A CA 1
ATOM 1422 C C . PRO A 1 208 ? 42.441 -33.604 -3.358 1.00 16.37 214 PRO A C 1
ATOM 1423 O O . PRO A 1 208 ? 42.060 -32.714 -2.603 1.00 17.73 214 PRO A O 1
ATOM 1427 N N . GLY A 1 209 ? 42.940 -34.763 -2.930 1.00 15.48 215 GLY A N 1
ATOM 1428 C CA . GLY A 1 209 ? 42.948 -35.108 -1.520 1.00 14.97 215 GLY A CA 1
ATOM 1429 C C . GLY A 1 209 ? 41.591 -35.673 -1.149 1.00 16.36 215 GLY A C 1
ATOM 1430 O O . GLY A 1 209 ? 40.730 -35.858 -2.017 1.00 15.43 215 GLY A O 1
ATOM 1431 N N . GLY A 1 210 ? 41.392 -35.947 0.135 1.00 14.08 216 GLY A N 1
ATOM 1432 C CA . GLY A 1 210 ? 40.161 -36.579 0.585 1.00 16.06 216 GLY A CA 1
ATOM 1433 C C . GLY A 1 210 ? 40.224 -36.828 2.077 1.00 15.28 216 GLY A C 1
ATOM 1434 O O . GLY A 1 210 ? 41.231 -36.520 2.702 1.00 15.28 216 GLY A O 1
ATOM 1435 N N . SER A 1 211 ? 39.170 -37.400 2.651 1.00 12.46 217 SER A N 1
ATOM 1436 C CA . SER A 1 211 ? 38.017 -37.882 1.890 1.00 13.84 217 SER A CA 1
ATOM 1437 C C . SER A 1 211 ? 37.049 -36.785 1.426 1.00 17.31 217 SER A C 1
ATOM 1438 O O . SER A 1 211 ? 36.171 -37.059 0.605 1.00 16.34 217 SER A O 1
ATOM 1441 N N . SER A 1 212 ? 37.188 -35.551 1.928 1.00 15.09 218 SER A N 1
ATOM 1442 C CA . SER A 1 212 ? 36.331 -34.452 1.434 1.00 14.41 218 SER A CA 1
ATOM 1443 C C . SER A 1 212 ? 36.859 -33.894 0.111 1.00 13.56 218 SER A C 1
ATOM 1444 O O . SER A 1 212 ? 36.970 -32.680 -0.057 1.00 16.92 218 SER A O 1
ATOM 1447 N N . GLY A 1 213 ? 37.167 -34.780 -0.829 1.00 13.71 219 GLY A N 1
ATOM 1448 C CA . GLY A 1 213 ? 37.876 -34.391 -2.032 1.00 15.75 219 GLY A CA 1
ATOM 1449 C C . GLY A 1 213 ? 37.044 -33.614 -3.034 1.00 17.56 219 GLY A C 1
ATOM 1450 O O . GLY A 1 213 ? 37.547 -32.693 -3.673 1.00 17.46 219 GLY A O 1
ATOM 1451 N N . GLY A 1 214 ? 35.776 -33.988 -3.178 1.00 15.96 220 GLY A N 1
ATOM 1452 C CA . GLY A 1 214 ? 34.879 -33.270 -4.066 1.00 15.80 220 GLY A CA 1
ATOM 1453 C C . GLY A 1 214 ? 34.732 -31.829 -3.606 1.00 17.49 220 GLY A C 1
ATOM 1454 O O . GLY A 1 214 ? 34.743 -30.907 -4.417 1.00 17.66 220 GLY A O 1
ATOM 1455 N N . GLU A 1 215 ? 34.606 -31.630 -2.296 1.00 16.80 221 GLU A N 1
ATOM 1456 C CA . GLU A 1 215 ? 34.571 -30.278 -1.738 1.00 18.03 221 GLU A CA 1
ATOM 1457 C C . GLU A 1 215 ? 35.833 -29.489 -2.094 1.00 19.64 221 GLU A C 1
ATOM 1458 O O . GLU A 1 215 ? 35.762 -28.336 -2.532 1.00 16.11 221 GLU A O 1
ATOM 1464 N N . GLY A 1 216 ? 36.992 -30.100 -1.877 1.00 17.42 222 GLY A N 1
ATOM 1465 C CA . GLY A 1 216 ? 38.241 -29.425 -2.173 1.00 14.73 222 GLY A CA 1
ATOM 1466 C C . GLY A 1 216 ? 38.333 -29.004 -3.627 1.00 17.04 222 GLY A C 1
ATOM 1467 O O . GLY A 1 216 ? 38.744 -27.888 -3.930 1.00 18.50 222 GLY A O 1
ATOM 1468 N N . ALA A 1 217 ? 37.948 -29.897 -4.535 1.00 14.90 223 ALA A N 1
ATOM 1469 C CA . ALA A 1 217 ? 38.072 -29.607 -5.956 1.00 15.18 223 ALA A CA 1
ATOM 1470 C C . ALA A 1 217 ? 37.097 -28.511 -6.372 1.00 18.27 223 ALA A C 1
ATOM 1471 O O . ALA A 1 217 ? 37.426 -27.639 -7.175 1.00 19.30 223 ALA A O 1
ATOM 1473 N N . LEU A 1 218 ? 35.888 -28.558 -5.820 1.00 15.02 224 LEU A N 1
ATOM 1474 C CA . LEU A 1 218 ? 34.836 -27.631 -6.229 1.00 17.21 224 LEU A CA 1
ATOM 1475 C C . LEU A 1 218 ? 35.130 -26.228 -5.714 1.00 17.20 224 LEU A C 1
ATOM 1476 O O . LEU A 1 218 ? 35.104 -25.257 -6.465 1.00 20.56 224 LEU A O 1
ATOM 1481 N N . ILE A 1 219 ? 35.401 -26.129 -4.422 1.00 19.40 225 ILE A N 1
ATOM 1482 C CA . ILE A 1 219 ? 35.691 -24.842 -3.804 1.00 16.60 225 ILE A CA 1
ATOM 1483 C C . ILE A 1 219 ? 37.009 -24.305 -4.353 1.00 18.13 225 ILE A C 1
ATOM 1484 O O . ILE A 1 219 ? 37.141 -23.108 -4.639 1.00 18.73 225 ILE A O 1
ATOM 1489 N N . GLY A 1 220 ? 37.971 -25.206 -4.520 1.00 17.93 226 GLY A N 1
ATOM 1490 C CA . GLY A 1 220 ? 39.300 -24.839 -4.981 1.00 15.28 226 GLY A CA 1
ATOM 1491 C C . GLY A 1 220 ? 39.299 -24.291 -6.401 1.00 22.98 226 GLY A C 1
ATOM 1492 O O . GLY A 1 220 ? 40.228 -23.595 -6.803 1.00 23.56 226 GLY A O 1
ATOM 1493 N N . SER A 1 221 ? 38.259 -24.607 -7.167 1.00 19.47 227 SER A N 1
ATOM 1494 C CA . SER A 1 221 ? 38.176 -24.117 -8.544 1.00 20.32 227 SER A CA 1
ATOM 1495 C C . SER A 1 221 ? 37.144 -22.994 -8.704 1.00 22.29 227 SER A C 1
ATOM 1496 O O . SER A 1 221 ? 36.893 -22.515 -9.812 1.00 21.55 227 SER A O 1
ATOM 1499 N N . GLY A 1 222 ? 36.552 -22.574 -7.588 1.00 20.46 228 GLY A N 1
ATOM 1500 C CA . GLY A 1 222 ? 35.656 -21.428 -7.577 1.00 20.94 228 GLY A CA 1
ATOM 1501 C C . GLY A 1 222 ? 34.187 -21.766 -7.761 1.00 22.89 228 GLY A C 1
ATOM 1502 O O . GLY A 1 222 ? 33.359 -20.872 -7.961 1.00 24.56 228 GLY A O 1
ATOM 1503 N N . GLY A 1 223 ? 33.862 -23.055 -7.687 1.00 18.57 229 GLY A N 1
ATOM 1504 C CA . GLY A 1 223 ? 32.512 -23.525 -7.963 1.00 20.86 229 GLY A CA 1
ATOM 1505 C C . GLY A 1 223 ? 31.570 -23.493 -6.771 1.00 20.34 229 GLY A C 1
ATOM 1506 O O . GLY A 1 223 ? 30.388 -23.797 -6.905 1.00 22.12 229 GLY A O 1
ATOM 1507 N N . SER A 1 224 ? 32.096 -23.124 -5.608 1.00 19.96 230 SER A N 1
ATOM 1508 C CA . SER A 1 224 ? 31.302 -22.987 -4.385 1.00 19.54 230 SER A CA 1
ATOM 1509 C C . SER A 1 224 ? 32.030 -22.095 -3.390 1.00 22.11 230 SER A C 1
ATOM 1510 O O . SER A 1 224 ? 33.237 -22.226 -3.207 1.00 23.74 230 SER A O 1
ATOM 1513 N N . PRO A 1 225 ? 31.297 -21.181 -2.738 1.00 19.54 231 PRO A N 1
ATOM 1514 C CA . PRO A 1 225 ? 31.931 -20.258 -1.794 1.00 18.21 231 PRO A CA 1
ATOM 1515 C C . PRO A 1 225 ? 32.123 -20.875 -0.410 1.00 22.06 231 PRO A C 1
ATOM 1516 O O . PRO A 1 225 ? 32.894 -20.353 0.392 1.00 20.31 231 PRO A O 1
ATOM 1520 N N . LEU A 1 226 ? 31.441 -21.982 -0.141 1.00 21.15 232 LEU A N 1
ATOM 1521 C CA . LEU A 1 226 ? 31.459 -22.558 1.197 1.00 18.51 232 LEU A CA 1
ATOM 1522 C C . LEU A 1 226 ? 30.966 -23.993 1.137 1.00 19.23 232 LEU A C 1
ATOM 1523 O O . LEU A 1 226 ? 29.986 -24.290 0.458 1.00 19.10 232 LEU A O 1
ATOM 1528 N N . GLY A 1 227 ? 31.653 -24.886 1.839 1.00 16.97 233 GLY A N 1
ATOM 1529 C CA . GLY A 1 227 ? 31.249 -26.280 1.862 1.00 17.63 233 GLY A CA 1
ATOM 1530 C C . GLY A 1 227 ? 31.451 -26.885 3.237 1.00 16.32 233 GLY A C 1
ATOM 1531 O O . GLY A 1 227 ? 32.178 -26.331 4.059 1.00 17.24 233 GLY A O 1
ATOM 1532 N N . LEU A 1 228 ? 30.795 -28.013 3.490 1.00 15.38 234 LEU A N 1
ATOM 1533 C CA . LEU A 1 228 ? 31.031 -28.795 4.699 1.00 15.23 234 LEU A CA 1
ATOM 1534 C C . LEU A 1 228 ? 31.718 -30.119 4.379 1.00 19.52 234 LEU A C 1
ATOM 1535 O O . LEU A 1 228 ? 31.328 -30.826 3.442 1.00 17.08 234 LEU A O 1
ATOM 1540 N N . GLY A 1 229 ? 32.727 -30.459 5.175 1.00 17.01 235 GLY A N 1
ATOM 1541 C CA . GLY A 1 229 ? 33.382 -31.759 5.095 1.00 13.52 235 GLY A CA 1
ATOM 1542 C C . GLY A 1 229 ? 33.409 -32.471 6.446 1.00 15.00 235 GLY A C 1
ATOM 1543 O O . GLY A 1 229 ? 32.872 -31.972 7.437 1.00 14.08 235 GLY A O 1
ATOM 1544 N N . THR A 1 230 ? 34.014 -33.657 6.483 1.00 13.89 236 THR A N 1
ATOM 1545 C CA . THR A 1 230 ? 34.195 -34.378 7.741 1.00 14.55 236 THR A CA 1
ATOM 1546 C C . THR A 1 230 ? 35.633 -34.867 7.797 1.00 13.63 236 THR A C 1
ATOM 1547 O O . THR A 1 230 ? 36.325 -34.890 6.780 1.00 13.04 236 THR A O 1
ATOM 1551 N N . ASP A 1 231 ? 36.073 -35.279 8.979 1.00 14.18 237 ASP A N 1
ATOM 1552 C CA . ASP A 1 231 ? 37.504 -35.473 9.197 1.00 14.49 237 ASP A CA 1
ATOM 1553 C C . ASP A 1 231 ? 37.690 -36.403 10.395 1.00 15.55 237 ASP A C 1
ATOM 1554 O O . ASP A 1 231 ? 37.226 -36.100 11.504 1.00 16.21 237 ASP A O 1
ATOM 1559 N N . ILE A 1 232 ? 38.331 -37.548 10.162 1.00 13.28 238 ILE A N 1
ATOM 1560 C CA . ILE A 1 232 ? 38.673 -38.456 11.260 1.00 16.04 238 ILE A CA 1
ATOM 1561 C C . ILE A 1 232 ? 40.178 -38.787 11.260 1.00 14.83 238 ILE A C 1
ATOM 1562 O O . ILE A 1 232 ? 40.725 -39.276 12.255 1.00 14.76 238 ILE A O 1
ATOM 1567 N N . GLY A 1 233 ? 40.844 -38.490 10.144 1.00 16.59 239 GLY A N 1
ATOM 1568 C CA . GLY A 1 233 ? 42.280 -38.691 10.036 1.00 16.34 239 GLY A CA 1
ATOM 1569 C C . GLY A 1 233 ? 42.952 -37.605 9.215 1.00 17.52 239 GLY A C 1
ATOM 1570 O O . GLY A 1 233 ? 44.140 -37.711 8.905 1.00 16.26 239 GLY A O 1
ATOM 1571 N N . GLY A 1 234 ? 42.183 -36.569 8.864 1.00 15.26 240 GLY A N 1
ATOM 1572 C CA . GLY A 1 234 ? 42.676 -35.460 8.055 1.00 14.18 240 GLY A CA 1
ATOM 1573 C C . GLY A 1 234 ? 41.758 -35.053 6.907 1.00 16.38 240 GLY A C 1
ATOM 1574 O O . GLY A 1 234 ? 42.116 -34.177 6.118 1.00 14.26 240 GLY A O 1
ATOM 1575 N N . SER A 1 235 ? 40.568 -35.656 6.817 1.00 14.21 241 SER A N 1
ATOM 1576 C CA . SER A 1 235 ? 39.734 -35.517 5.605 1.00 15.50 241 SER A CA 1
ATOM 1577 C C . SER A 1 235 ? 39.174 -34.135 5.247 1.00 14.50 241 SER A C 1
ATOM 1578 O O . SER A 1 235 ? 38.634 -33.956 4.147 1.00 16.06 241 SER A O 1
ATOM 1581 N N . ILE A 1 236 ? 39.273 -33.170 6.154 1.00 13.57 242 ILE A N 1
ATOM 1582 C CA . ILE A 1 236 ? 38.997 -31.775 5.801 1.00 13.31 242 ILE A CA 1
ATOM 1583 C C . ILE A 1 236 ? 40.301 -31.093 5.384 1.00 16.69 242 ILE A C 1
ATOM 1584 O O . ILE A 1 236 ? 40.345 -30.263 4.462 1.00 15.77 242 ILE A O 1
ATOM 1589 N N . ARG A 1 237 ? 41.374 -31.473 6.063 1.00 15.88 243 ARG A N 1
ATOM 1590 C CA . ARG A 1 237 ? 42.655 -30.797 5.919 1.00 14.59 243 ARG A CA 1
ATOM 1591 C C . ARG A 1 237 ? 43.428 -31.208 4.663 1.00 12.98 243 ARG A C 1
ATOM 1592 O O . ARG A 1 237 ? 43.969 -30.340 3.969 1.00 14.37 243 ARG A O 1
ATOM 1600 N N . PHE A 1 238 ? 43.435 -32.500 4.332 1.00 14.21 244 PHE A N 1
ATOM 1601 C CA . PHE A 1 238 ? 44.089 -32.951 3.094 1.00 15.47 244 PHE A CA 1
ATOM 1602 C C . PHE A 1 238 ? 43.542 -32.240 1.843 1.00 16.85 244 PHE A C 1
ATOM 1603 O O . PHE A 1 238 ? 44.311 -31.663 1.071 1.00 15.21 244 PHE A O 1
ATOM 1611 N N . PRO A 1 239 ? 42.216 -32.297 1.619 1.00 13.67 245 PRO A N 1
ATOM 1612 C CA . PRO A 1 239 ? 41.742 -31.693 0.360 1.00 15.08 245 PRO A CA 1
ATOM 1613 C C . PRO A 1 239 ? 41.857 -30.170 0.368 1.00 15.33 245 PRO A C 1
ATOM 1614 O O . PRO A 1 239 ? 42.095 -29.554 -0.674 1.00 16.49 245 PRO A O 1
ATOM 1618 N N . SER A 1 240 ? 41.719 -29.557 1.537 1.00 16.58 246 SER A N 1
ATOM 1619 C CA . SER A 1 240 ? 41.935 -28.116 1.618 1.00 13.59 246 SER A CA 1
ATOM 1620 C C . SER A 1 240 ? 43.372 -27.777 1.210 1.00 15.51 246 SER A C 1
ATOM 1621 O O . SER A 1 240 ? 43.610 -26.876 0.393 1.00 17.84 246 SER A O 1
ATOM 1624 N N . ALA A 1 241 ? 44.333 -28.480 1.800 1.00 16.19 247 ALA A N 1
ATOM 1625 C CA . ALA A 1 241 ? 45.743 -28.249 1.467 1.00 15.04 247 ALA A CA 1
ATOM 1626 C C . ALA A 1 241 ? 46.057 -28.581 0.015 1.00 19.24 247 ALA A C 1
ATOM 1627 O O . ALA A 1 241 ? 46.721 -27.803 -0.667 1.00 19.45 247 ALA A O 1
ATOM 1629 N N . PHE A 1 242 ? 45.595 -29.734 -0.460 1.00 15.55 248 PHE A N 1
ATOM 1630 C CA . PHE A 1 242 ? 45.940 -30.162 -1.819 1.00 13.48 248 PHE A CA 1
ATOM 1631 C C . PHE A 1 242 ? 45.370 -29.224 -2.879 1.00 18.11 248 PHE A C 1
ATOM 1632 O O . PHE A 1 242 ? 45.951 -29.072 -3.967 1.00 18.87 248 PHE A O 1
ATOM 1640 N N . CYS A 1 243 ? 44.224 -28.618 -2.572 1.00 19.57 249 CYS A N 1
ATOM 1641 C CA . CYS A 1 243 ? 43.514 -27.773 -3.538 1.00 19.13 249 CYS A CA 1
ATOM 1642 C C . CYS A 1 243 ? 43.675 -26.276 -3.278 1.00 17.99 249 CYS A C 1
ATOM 1643 O O . CYS A 1 243 ? 43.081 -25.452 -3.976 1.00 19.86 249 CYS A O 1
ATOM 1646 N N . GLY A 1 244 ? 44.457 -25.921 -2.265 1.00 18.13 250 GLY A N 1
ATOM 1647 C CA . GLY A 1 244 ? 44.780 -24.524 -2.025 1.00 17.57 250 GLY A CA 1
ATOM 1648 C C . GLY A 1 244 ? 43.659 -23.686 -1.424 1.00 19.28 250 GLY A C 1
ATOM 1649 O O . GLY A 1 244 ? 43.508 -22.507 -1.760 1.00 19.67 250 GLY A O 1
ATOM 1650 N N . ILE A 1 245 ? 42.879 -24.288 -0.530 1.00 16.75 251 ILE A N 1
ATOM 1651 C CA . ILE A 1 245 ? 41.823 -23.571 0.191 1.00 14.13 251 ILE A CA 1
ATOM 1652 C C . ILE A 1 245 ? 41.988 -23.734 1.705 1.00 16.41 251 ILE A C 1
ATOM 1653 O O . ILE A 1 245 ? 42.902 -24.419 2.163 1.00 18.00 251 ILE A O 1
ATOM 1658 N N . CYS A 1 246 ? 41.112 -23.088 2.470 1.00 17.05 252 CYS A N 1
ATOM 1659 C CA . CYS A 1 246 ? 41.158 -23.162 3.936 1.00 17.58 252 CYS A CA 1
ATOM 1660 C C . CYS A 1 246 ? 40.140 -24.171 4.452 1.00 16.41 252 CYS A C 1
ATOM 1661 O O . CYS A 1 246 ? 39.062 -24.323 3.882 1.00 16.57 252 CYS A O 1
ATOM 1664 N N . GLY A 1 247 ? 40.471 -24.832 5.553 1.00 14.38 253 GLY A N 1
ATOM 1665 C CA . GLY A 1 247 ? 39.548 -25.779 6.160 1.00 13.45 253 GLY A CA 1
ATOM 1666 C C . GLY A 1 247 ? 39.793 -25.840 7.653 1.00 15.53 253 GLY A C 1
ATOM 1667 O O . GLY A 1 247 ? 40.917 -25.643 8.108 1.00 14.99 253 GLY A O 1
ATOM 1668 N N . LEU A 1 248 ? 38.734 -26.097 8.412 1.00 13.71 254 LEU A N 1
ATOM 1669 C CA . LEU A 1 248 ? 38.860 -26.263 9.858 1.00 14.07 254 LEU A CA 1
ATOM 1670 C C . LEU A 1 248 ? 38.193 -27.543 10.328 1.00 15.40 254 LEU A C 1
ATOM 1671 O O . LEU A 1 248 ? 37.020 -27.785 10.023 1.00 13.88 254 LEU A O 1
ATOM 1676 N N . LYS A 1 249 ? 38.940 -28.350 11.078 1.00 14.35 255 LYS A N 1
ATOM 1677 C CA . LYS A 1 249 ? 38.381 -29.496 11.785 1.00 14.25 255 LYS A CA 1
ATOM 1678 C C . LYS A 1 249 ? 38.236 -29.159 13.269 1.00 14.06 255 LYS A C 1
ATOM 1679 O O . LYS A 1 249 ? 39.212 -29.163 14.006 1.00 14.79 255 LYS A O 1
ATOM 1685 N N . PRO A 1 250 ? 37.013 -28.866 13.712 1.00 13.30 256 PRO A N 1
ATOM 1686 C CA . PRO A 1 250 ? 36.810 -28.558 15.133 1.00 13.78 256 PRO A CA 1
ATOM 1687 C C . PRO A 1 250 ? 37.025 -29.775 16.011 1.00 15.12 256 PRO A C 1
ATOM 1688 O O . PRO A 1 250 ? 37.170 -30.906 15.534 1.00 14.89 256 PRO A O 1
ATOM 1692 N N . THR A 1 251 ? 37.021 -29.525 17.313 1.00 13.00 257 THR A N 1
ATOM 1693 C CA . THR A 1 251 ? 36.859 -30.570 18.307 1.00 13.43 257 THR A CA 1
ATOM 1694 C C . THR A 1 251 ? 35.654 -31.406 17.895 1.00 15.01 257 THR A C 1
ATOM 1695 O O . THR A 1 251 ? 34.657 -30.871 17.391 1.00 15.29 257 THR A O 1
ATOM 1699 N N . GLY A 1 252 ? 35.747 -32.714 18.103 1.00 15.62 258 GLY A N 1
ATOM 1700 C CA . GLY A 1 252 ? 34.753 -33.637 17.579 1.00 17.99 258 GLY A CA 1
ATOM 1701 C C . GLY A 1 252 ? 33.314 -33.282 17.900 1.00 18.88 258 GLY A C 1
ATOM 1702 O O . GLY A 1 252 ? 32.427 -33.341 17.031 1.00 16.87 258 GLY A O 1
ATOM 1703 N N . ASN A 1 253 ? 33.063 -32.924 19.152 1.00 13.75 259 ASN A N 1
ATOM 1704 C CA . ASN A 1 253 ? 31.680 -32.662 19.554 1.00 15.95 259 ASN A CA 1
ATOM 1705 C C . ASN A 1 253 ? 31.301 -31.182 19.580 1.00 17.35 259 ASN A C 1
ATOM 1706 O O . ASN A 1 253 ? 30.349 -30.802 20.253 1.00 14.25 259 ASN A O 1
ATOM 1711 N N . ARG A 1 254 ? 32.022 -30.342 18.833 1.00 15.22 260 ARG A N 1
ATOM 1712 C CA . ARG A 1 254 ? 31.636 -28.931 18.744 1.00 15.08 260 ARG A CA 1
ATOM 1713 C C . ARG A 1 254 ? 30.386 -28.763 17.863 1.00 16.91 260 ARG A C 1
ATOM 1714 O O . ARG A 1 254 ? 29.581 -27.870 18.093 1.00 16.04 260 ARG A O 1
ATOM 1722 N N . LEU A 1 255 ? 30.233 -29.628 16.863 1.00 14.46 261 LEU A N 1
ATOM 1723 C CA . LEU A 1 255 ? 29.099 -29.559 15.932 1.00 14.84 261 LEU A CA 1
ATOM 1724 C C . LEU A 1 255 ? 28.365 -30.897 15.901 1.00 20.29 261 LEU A C 1
ATOM 1725 O O . LEU A 1 255 ? 28.933 -31.920 16.275 1.00 22.45 261 LEU A O 1
ATOM 1730 N N . SER A 1 256 ? 27.101 -30.893 15.478 1.00 14.58 262 SER A N 1
ATOM 1731 C CA . SER A 1 256 ? 26.294 -32.122 15.502 1.00 16.40 262 SER A CA 1
ATOM 1732 C C . SER A 1 256 ? 26.622 -33.089 14.367 1.00 16.81 262 SER A C 1
ATOM 1733 O O . SER A 1 256 ? 26.651 -32.695 13.204 1.00 18.38 262 SER A O 1
ATOM 1736 N N . LYS A 1 257 ? 26.834 -34.359 14.703 1.00 15.64 263 LYS A N 1
ATOM 1737 C CA . LYS A 1 257 ? 27.041 -35.381 13.684 1.00 18.76 263 LYS A CA 1
ATOM 1738 C C . LYS A 1 257 ? 25.759 -36.158 13.409 1.00 18.52 263 LYS A C 1
ATOM 1739 O O . LYS A 1 257 ? 25.783 -37.193 12.750 1.00 18.07 263 LYS A O 1
ATOM 1745 N N . SER A 1 258 ? 24.642 -35.676 13.941 1.00 15.99 264 SER A N 1
ATOM 1746 C CA . SER A 1 258 ? 23.377 -36.374 13.752 1.00 18.77 264 SER A CA 1
ATOM 1747 C C . SER A 1 258 ? 23.000 -36.397 12.272 1.00 21.92 264 SER A C 1
ATOM 1748 O O . SER A 1 258 ? 22.954 -35.348 11.628 1.00 22.90 264 SER A O 1
ATOM 1751 N N . GLY A 1 259 ? 22.752 -37.588 11.729 1.00 18.39 265 GLY A N 1
ATOM 1752 C CA . GLY A 1 259 ? 22.365 -37.713 10.329 1.00 21.38 265 GLY A CA 1
ATOM 1753 C C . GLY A 1 259 ? 23.517 -37.786 9.336 1.00 24.42 265 GLY A C 1
ATOM 1754 O O . GLY A 1 259 ? 23.308 -37.769 8.120 1.00 24.83 265 GLY A O 1
ATOM 1755 N N . LEU A 1 260 ? 24.745 -37.852 9.834 1.00 20.02 266 LEU A N 1
ATOM 1756 C CA . LEU A 1 260 ? 25.877 -38.098 8.950 1.00 19.87 266 LEU A CA 1
ATOM 1757 C C . LEU A 1 260 ? 25.955 -39.588 8.638 1.00 26.90 266 LEU A C 1
ATOM 1758 O O . LEU A 1 260 ? 25.932 -40.429 9.540 1.00 28.30 266 LEU A O 1
ATOM 1763 N N . LYS A 1 261 ? 26.040 -39.907 7.352 1.00 19.84 267 LYS A N 1
ATOM 1764 C CA . LYS A 1 261 ? 26.134 -41.283 6.898 1.00 18.89 267 LYS A CA 1
ATOM 1765 C C . LYS A 1 261 ? 27.572 -41.765 7.015 1.00 21.07 267 LYS A C 1
ATOM 1766 O O . LYS A 1 261 ? 28.502 -41.105 6.537 1.00 21.94 267 LYS A O 1
ATOM 1772 N N . GLY A 1 262 ? 27.762 -42.925 7.639 1.00 18.88 268 GLY A N 1
ATOM 1773 C CA . GLY A 1 262 ? 29.095 -43.477 7.807 1.00 20.97 268 GLY A CA 1
ATOM 1774 C C . GLY A 1 262 ? 29.164 -44.956 7.491 1.00 23.76 268 GLY A C 1
ATOM 1775 O O . GLY A 1 262 ? 28.172 -45.544 7.057 1.00 26.18 268 GLY A O 1
ATOM 1776 N N . CYS A 1 263 ? 30.337 -45.549 7.702 1.00 19.83 269 CYS A N 1
ATOM 1777 C CA . CYS A 1 263 ? 30.562 -46.971 7.432 1.00 23.15 269 CYS A CA 1
ATOM 1778 C C . CYS A 1 263 ? 30.604 -47.809 8.690 1.00 23.59 269 CYS A C 1
ATOM 1779 O O . CYS A 1 263 ? 30.261 -48.983 8.670 1.00 23.12 269 CYS A O 1
ATOM 1782 N N . VAL A 1 264 ? 31.059 -47.198 9.776 1.00 19.11 270 VAL A N 1
ATOM 1783 C CA . VAL A 1 264 ? 31.257 -47.889 11.039 1.00 16.98 270 VAL A CA 1
ATOM 1784 C C . VAL A 1 264 ? 30.545 -47.061 12.088 1.00 19.82 270 VAL A C 1
ATOM 1785 O O . VAL A 1 264 ? 30.661 -45.836 12.103 1.00 22.55 270 VAL A O 1
ATOM 1789 N N . TYR A 1 265 ? 29.819 -47.719 12.972 1.00 19.87 271 TYR A N 1
ATOM 1790 C CA . TYR A 1 265 ? 29.107 -46.986 14.009 1.00 23.92 271 TYR A CA 1
ATOM 1791 C C . TYR A 1 265 ? 29.499 -47.464 15.399 1.00 16.72 271 TYR A C 1
ATOM 1792 O O . TYR A 1 265 ? 29.785 -48.647 15.600 1.00 20.72 271 TYR A O 1
ATOM 1801 N N . GLY A 1 266 ? 29.515 -46.537 16.348 1.00 17.21 272 GLY A N 1
ATOM 1802 C CA . GLY A 1 266 ? 29.828 -46.871 17.732 1.00 16.27 272 GLY A CA 1
ATOM 1803 C C . GLY A 1 266 ? 31.306 -46.859 18.074 1.00 18.67 272 GLY A C 1
ATOM 1804 O O . GLY A 1 266 ? 31.688 -47.195 19.191 1.00 19.17 272 GLY A O 1
ATOM 1805 N N . GLN A 1 267 ? 32.146 -46.486 17.116 1.00 18.88 273 GLN A N 1
ATOM 1806 C CA . GLN A 1 267 ? 33.571 -46.355 17.392 1.00 15.98 273 GLN A CA 1
ATOM 1807 C C . GLN A 1 267 ? 33.782 -44.955 17.960 1.00 18.81 273 GLN A C 1
ATOM 1808 O O . GLN A 1 267 ? 33.550 -43.961 17.272 1.00 19.37 273 GLN A O 1
ATOM 1814 N N . THR A 1 268 ? 34.183 -44.873 19.226 1.00 18.70 274 THR A N 1
ATOM 1815 C CA . THR A 1 268 ? 34.243 -43.582 19.904 1.00 18.88 274 THR A CA 1
ATOM 1816 C C . THR A 1 268 ? 35.632 -43.211 20.420 1.00 20.75 274 THR A C 1
ATOM 1817 O O . THR A 1 268 ? 35.818 -42.130 20.973 1.00 23.44 274 THR A O 1
ATOM 1821 N N . ALA A 1 269 ? 36.598 -44.104 20.231 1.00 16.44 275 ALA A N 1
ATOM 1822 C CA . ALA A 1 269 ? 37.978 -43.859 20.648 1.00 20.01 275 ALA A CA 1
ATOM 1823 C C . ALA A 1 269 ? 38.598 -42.702 19.872 1.00 19.10 275 ALA A C 1
ATOM 1824 O O . ALA A 1 269 ? 39.260 -41.824 20.446 1.00 18.43 275 ALA A O 1
ATOM 1826 N N . VAL A 1 270 ? 38.409 -42.718 18.557 1.00 19.38 276 VAL A N 1
ATOM 1827 C CA . VAL A 1 270 ? 38.832 -41.601 17.720 1.00 18.83 276 VAL A CA 1
ATOM 1828 C C . VAL A 1 270 ? 37.568 -40.982 17.130 1.00 17.00 276 VAL A C 1
ATOM 1829 O O . VAL A 1 270 ? 36.935 -41.573 16.267 1.00 18.01 276 VAL A O 1
ATOM 1833 N N . GLN A 1 271 ? 37.214 -39.788 17.610 1.00 20.12 277 GLN A N 1
ATOM 1834 C CA . GLN A 1 271 ? 35.950 -39.146 17.251 1.00 23.83 277 GLN A CA 1
ATOM 1835 C C . GLN A 1 271 ? 35.990 -38.558 15.847 1.00 18.88 277 GLN A C 1
ATOM 1836 O O . GLN A 1 271 ? 37.007 -38.044 15.413 1.00 19.26 277 GLN A O 1
ATOM 1842 N N . LEU A 1 272 ? 34.860 -38.630 15.156 1.00 19.17 278 LEU A N 1
ATOM 1843 C CA . LEU A 1 272 ? 34.689 -37.958 13.882 1.00 18.35 278 LEU A CA 1
ATOM 1844 C C . LEU A 1 272 ? 34.391 -36.479 14.126 1.00 13.96 278 LEU A C 1
ATOM 1845 O O . LEU A 1 272 ? 33.767 -36.113 15.131 1.00 17.77 278 LEU A O 1
ATOM 1850 N N . SER A 1 273 ? 34.834 -35.621 13.216 1.00 13.13 279 SER A N 1
ATOM 1851 C CA . SER A 1 273 ? 34.502 -34.215 13.335 1.00 14.11 279 SER A CA 1
ATOM 1852 C C . SER A 1 273 ? 33.978 -33.715 11.997 1.00 16.37 279 SER A C 1
ATOM 1853 O O . SER A 1 273 ? 34.279 -34.296 10.970 1.00 19.44 279 SER A O 1
ATOM 1856 N N . LEU A 1 274 ? 33.171 -32.663 12.014 1.00 14.47 280 LEU A N 1
ATOM 1857 C CA A LEU A 1 274 ? 32.723 -32.032 10.775 0.50 13.47 280 LEU A CA 1
ATOM 1858 C CA B LEU A 1 274 ? 32.724 -32.032 10.777 0.50 13.49 280 LEU A CA 1
ATOM 1859 C C . LEU A 1 274 ? 33.072 -30.560 10.835 1.00 14.24 280 LEU A C 1
ATOM 1860 O O . LEU A 1 274 ? 33.177 -29.985 11.918 1.00 17.33 280 LEU A O 1
ATOM 1869 N N . GLY A 1 275 ? 33.254 -29.944 9.677 1.00 14.49 281 GLY A N 1
ATOM 1870 C CA . GLY A 1 275 ? 33.654 -28.555 9.673 1.00 13.61 281 GLY A CA 1
ATOM 1871 C C . GLY A 1 275 ? 33.646 -27.935 8.296 1.00 15.45 281 GLY A C 1
ATOM 1872 O O . GLY A 1 275 ? 33.474 -28.628 7.288 1.00 17.50 281 GLY A O 1
ATOM 1873 N N . PRO A 1 276 ? 33.853 -26.617 8.246 1.00 15.24 282 PRO A N 1
ATOM 1874 C CA . PRO A 1 276 ? 33.777 -25.841 7.001 1.00 15.83 282 PRO A CA 1
ATOM 1875 C C . PRO A 1 276 ? 35.053 -25.891 6.157 1.00 16.53 282 PRO A C 1
ATOM 1876 O O . PRO A 1 276 ? 36.150 -26.074 6.681 1.00 15.34 282 PRO A O 1
ATOM 1880 N N . MET A 1 277 ? 34.871 -25.713 4.852 1.00 14.57 283 MET A N 1
ATOM 1881 C CA . MET A 1 277 ? 35.952 -25.503 3.892 1.00 16.60 283 MET A CA 1
ATOM 1882 C C . MET A 1 277 ? 35.545 -24.285 3.066 1.00 15.31 283 MET A C 1
ATOM 1883 O O . MET A 1 277 ? 34.366 -24.094 2.782 1.00 16.73 283 MET A O 1
ATOM 1888 N N . ALA A 1 278 ? 36.503 -23.444 2.698 1.00 14.63 284 ALA A N 1
ATOM 1889 C CA . ALA A 1 278 ? 36.156 -22.186 2.042 1.00 18.93 284 ALA A CA 1
ATOM 1890 C C . ALA A 1 278 ? 37.418 -21.550 1.499 1.00 18.97 284 ALA A C 1
ATOM 1891 O O . ALA A 1 278 ? 38.505 -22.062 1.730 1.00 16.72 284 ALA A O 1
ATOM 1893 N N . ARG A 1 279 ? 37.288 -20.426 0.797 1.00 16.99 285 ARG A N 1
ATOM 1894 C CA . ARG A 1 279 ? 38.465 -19.836 0.155 1.00 16.90 285 ARG A CA 1
ATOM 1895 C C . ARG A 1 279 ? 39.306 -18.980 1.104 1.00 21.62 285 ARG A C 1
ATOM 1896 O O . ARG A 1 279 ? 40.442 -18.645 0.788 1.00 22.59 285 ARG A O 1
ATOM 1904 N N . ASP A 1 280 ? 38.747 -18.613 2.252 1.00 18.33 286 ASP A N 1
ATOM 1905 C CA . ASP A 1 280 ? 39.493 -17.812 3.221 1.00 17.58 286 ASP A CA 1
ATOM 1906 C C . ASP A 1 280 ? 39.075 -18.149 4.649 1.00 21.05 286 ASP A C 1
ATOM 1907 O O . ASP A 1 280 ? 38.111 -18.888 4.867 1.00 19.10 286 ASP A O 1
ATOM 1912 N N . VAL A 1 281 ? 39.817 -17.626 5.619 1.00 17.11 287 VAL A N 1
ATOM 1913 C CA . VAL A 1 281 ? 39.596 -17.993 7.014 1.00 18.63 287 VAL A CA 1
ATOM 1914 C C . VAL A 1 281 ? 38.312 -17.362 7.537 1.00 19.68 287 VAL A C 1
ATOM 1915 O O . VAL A 1 281 ? 37.566 -17.983 8.290 1.00 17.68 287 VAL A O 1
ATOM 1919 N N . GLU A 1 282 ? 38.059 -16.123 7.132 1.00 18.86 288 GLU A N 1
ATOM 1920 C CA . GLU A 1 282 ? 36.863 -15.417 7.580 1.00 17.34 288 GLU A CA 1
ATOM 1921 C C . GLU A 1 282 ? 35.584 -16.187 7.222 1.00 18.51 288 GLU A C 1
ATOM 1922 O O . GLU A 1 282 ? 34.621 -16.181 7.987 1.00 20.69 288 GLU A O 1
ATOM 1928 N N . SER A 1 283 ? 35.576 -16.856 6.068 1.00 19.79 289 SER A N 1
ATOM 1929 C CA . SER A 1 283 ? 34.440 -17.683 5.668 1.00 18.36 289 SER A CA 1
ATOM 1930 C C . SER A 1 283 ? 34.225 -18.842 6.637 1.00 18.71 289 SER A C 1
ATOM 1931 O O . SER A 1 283 ? 33.086 -19.198 6.946 1.00 18.72 289 SER A O 1
ATOM 1934 N N . LEU A 1 284 ? 35.317 -19.458 7.082 1.00 16.04 290 LEU A N 1
ATOM 1935 C CA . LEU A 1 284 ? 35.216 -20.549 8.045 1.00 16.21 290 LEU A CA 1
ATOM 1936 C C . LEU A 1 284 ? 34.593 -20.047 9.336 1.00 17.19 290 LEU A C 1
ATOM 1937 O O . LEU A 1 284 ? 33.740 -20.705 9.924 1.00 19.15 290 LEU A O 1
ATOM 1942 N N . ALA A 1 285 ? 35.056 -18.887 9.789 1.00 17.63 291 ALA A N 1
ATOM 1943 C CA . ALA A 1 285 ? 34.556 -18.299 11.027 1.00 17.90 291 ALA A CA 1
ATOM 1944 C C . ALA A 1 285 ? 33.075 -17.933 10.923 1.00 19.01 291 ALA A C 1
ATOM 1945 O O . ALA A 1 285 ? 32.321 -18.116 11.878 1.00 19.20 291 ALA A O 1
ATOM 1947 N N . LEU A 1 286 ? 32.659 -17.395 9.777 1.00 16.30 292 LEU A N 1
ATOM 1948 C CA . LEU A 1 286 ? 31.249 -17.062 9.586 1.00 17.76 292 LEU A CA 1
ATOM 1949 C C . LEU A 1 286 ? 30.411 -18.337 9.613 1.00 16.30 292 LEU A C 1
ATOM 1950 O O . LEU A 1 286 ? 29.364 -18.394 10.256 1.00 18.51 292 LEU A O 1
ATOM 1955 N N . CYS A 1 287 ? 30.876 -19.364 8.905 1.00 17.34 293 CYS A N 1
ATOM 1956 C CA . CYS A 1 287 ? 30.157 -20.630 8.879 1.00 16.86 293 CYS A CA 1
ATOM 1957 C C . CYS A 1 287 ? 30.024 -21.219 10.285 1.00 19.42 293 CYS A C 1
ATOM 1958 O O . CYS A 1 287 ? 28.950 -21.668 10.686 1.00 18.19 293 CYS A O 1
ATOM 1961 N N . LEU A 1 288 ? 31.115 -21.220 11.044 1.00 15.84 294 LEU A N 1
ATOM 1962 C CA . LEU A 1 288 ? 31.039 -21.744 12.406 1.00 17.72 294 LEU A CA 1
ATOM 1963 C C . LEU A 1 288 ? 30.078 -20.907 13.244 1.00 19.68 294 LEU A C 1
ATOM 1964 O O . LEU A 1 288 ? 29.273 -21.444 14.009 1.00 17.15 294 LEU A O 1
ATOM 1969 N N . LYS A 1 289 ? 30.163 -19.587 13.099 1.00 17.06 295 LYS A N 1
ATOM 1970 C CA . LYS A 1 289 ? 29.315 -18.700 13.880 1.00 23.47 295 LYS A CA 1
ATOM 1971 C C . LYS A 1 289 ? 27.837 -18.957 13.566 1.00 23.06 295 LYS A C 1
ATOM 1972 O O . LYS A 1 289 ? 26.987 -18.981 14.460 1.00 20.91 295 LYS A O 1
ATOM 1978 N N . ALA A 1 290 ? 27.541 -19.187 12.295 1.00 19.63 296 ALA A N 1
ATOM 1979 C CA . ALA A 1 290 ? 26.176 -19.466 11.853 1.00 18.30 296 ALA A CA 1
ATOM 1980 C C . ALA A 1 290 ? 25.684 -20.813 12.365 1.00 16.77 296 ALA A C 1
ATOM 1981 O O . ALA A 1 290 ? 24.517 -20.961 12.726 1.00 19.54 296 ALA A O 1
ATOM 1983 N N . LEU A 1 291 ? 26.570 -21.803 12.391 1.00 16.30 297 LEU A N 1
ATOM 1984 C CA . LEU A 1 291 ? 26.172 -23.128 12.857 1.00 16.56 297 LEU A CA 1
ATOM 1985 C C . LEU A 1 291 ? 25.989 -23.175 14.372 1.00 19.42 297 LEU A C 1
ATOM 1986 O O . LEU A 1 291 ? 25.124 -23.898 14.876 1.00 17.86 297 LEU A O 1
ATOM 1991 N N . LEU A 1 292 ? 26.800 -22.413 15.105 1.00 17.14 298 LEU A N 1
ATOM 1992 C CA . LEU A 1 292 ? 26.739 -22.460 16.565 1.00 17.44 298 LEU A CA 1
ATOM 1993 C C . LEU A 1 292 ? 25.622 -21.581 17.110 1.00 22.75 298 LEU A C 1
ATOM 1994 O O . LEU A 1 292 ? 25.869 -20.605 17.817 1.00 21.16 298 LEU A O 1
ATOM 1999 N N . CYS A 1 293 ? 24.390 -21.948 16.787 1.00 18.78 299 CYS A N 1
ATOM 2000 C CA . CYS A 1 293 ? 23.232 -21.142 17.147 1.00 18.88 299 CYS A CA 1
ATOM 2001 C C . CYS A 1 293 ? 22.228 -21.993 17.905 1.00 18.69 299 CYS A C 1
ATOM 2002 O O . CYS A 1 293 ? 22.355 -23.221 17.989 1.00 18.23 299 CYS A O 1
ATOM 2005 N N . GLU A 1 294 ? 21.221 -21.337 18.461 1.00 20.39 300 GLU A N 1
ATOM 2006 C CA . GLU A 1 294 ? 20.221 -22.035 19.242 1.00 17.41 300 GLU A CA 1
ATOM 2007 C C . GLU A 1 294 ? 19.557 -23.150 18.435 1.00 18.04 300 GLU A C 1
ATOM 2008 O O . GLU A 1 294 ? 19.212 -24.189 18.988 1.00 20.84 300 GLU A O 1
ATOM 2014 N N . HIS A 1 295 ? 19.382 -22.939 17.130 1.00 20.12 301 HIS A N 1
ATOM 2015 C CA . HIS A 1 295 ? 18.789 -23.965 16.272 1.00 25.02 301 HIS A CA 1
ATOM 2016 C C . HIS A 1 295 ? 19.564 -25.275 16.368 1.00 23.66 301 HIS A C 1
ATOM 2017 O O . HIS A 1 295 ? 18.986 -26.347 16.520 1.00 19.26 301 HIS A O 1
ATOM 2024 N N . LEU A 1 296 ? 20.882 -25.190 16.238 1.00 19.11 302 LEU A N 1
ATOM 2025 C CA . LEU A 1 296 ? 21.715 -26.386 16.331 1.00 14.09 302 LEU A CA 1
ATOM 2026 C C . LEU A 1 296 ? 21.599 -27.027 17.706 1.00 15.51 302 LEU A C 1
ATOM 2027 O O . LEU A 1 296 ? 21.439 -28.245 17.837 1.00 15.27 302 LEU A O 1
ATOM 2032 N N . PHE A 1 297 ? 21.718 -26.204 18.739 1.00 17.10 303 PHE A N 1
ATOM 2033 C CA . PHE A 1 297 ? 21.768 -26.713 20.100 1.00 17.56 303 PHE A CA 1
ATOM 2034 C C . PHE A 1 297 ? 20.442 -27.357 20.515 1.00 18.55 303 PHE A C 1
ATOM 2035 O O . PHE A 1 297 ? 20.425 -28.280 21.318 1.00 17.86 303 PHE A O 1
ATOM 2043 N N . THR A 1 298 ? 19.329 -26.883 19.965 1.00 16.59 304 THR A N 1
ATOM 2044 C CA A THR A 1 298 ? 18.016 -27.459 20.252 0.50 17.98 304 THR A CA 1
ATOM 2045 C CA B THR A 1 298 ? 18.052 -27.503 20.301 0.50 16.47 304 THR A CA 1
ATOM 2046 C C . THR A 1 298 ? 17.774 -28.736 19.445 1.00 19.36 304 THR A C 1
ATOM 2047 O O . THR A 1 298 ? 17.201 -29.707 19.941 1.00 19.23 304 THR A O 1
ATOM 2054 N N . LEU A 1 299 ? 18.200 -28.715 18.182 1.00 17.39 305 LEU A N 1
ATOM 2055 C CA . LEU A 1 299 ? 18.029 -29.883 17.308 1.00 17.94 305 LEU A CA 1
ATOM 2056 C C . LEU A 1 299 ? 18.874 -31.057 17.781 1.00 20.19 305 LEU A C 1
ATOM 2057 O O . LEU A 1 299 ? 18.477 -32.214 17.631 1.00 19.23 305 LEU A O 1
ATOM 2062 N N . ASP A 1 300 ? 20.044 -30.760 18.344 1.00 15.67 306 ASP A N 1
ATOM 2063 C CA . ASP A 1 300 ? 20.891 -31.810 18.889 1.00 14.44 306 ASP A CA 1
ATOM 2064 C C . ASP A 1 300 ? 21.424 -31.416 20.261 1.00 16.21 306 ASP A C 1
ATOM 2065 O O . ASP A 1 300 ? 22.513 -30.842 20.380 1.00 16.38 306 ASP A O 1
ATOM 2070 N N . PRO A 1 301 ? 20.645 -31.728 21.296 1.00 14.58 307 PRO A N 1
ATOM 2071 C CA . PRO A 1 301 ? 20.996 -31.410 22.680 1.00 15.45 307 PRO A CA 1
ATOM 2072 C C . PRO A 1 301 ? 22.277 -32.104 23.144 1.00 16.66 307 PRO A C 1
ATOM 2073 O O . PRO A 1 301 ? 22.779 -31.739 24.198 1.00 16.67 307 PRO A O 1
ATOM 2077 N N . THR A 1 302 ? 22.792 -33.081 22.398 1.00 15.31 308 THR A N 1
ATOM 2078 C CA . THR A 1 302 ? 24.019 -33.754 22.839 1.00 13.87 308 THR A CA 1
ATOM 2079 C C . THR A 1 302 ? 25.267 -32.911 22.574 1.00 17.07 308 THR A C 1
ATOM 2080 O O . THR A 1 302 ? 26.344 -33.219 23.075 1.00 16.23 308 THR A O 1
ATOM 2084 N N . VAL A 1 303 ? 25.117 -31.853 21.783 1.00 15.48 309 VAL A N 1
ATOM 2085 C CA . VAL A 1 303 ? 26.220 -30.938 21.501 1.00 16.22 309 VAL A CA 1
ATOM 2086 C C . VAL A 1 303 ? 26.257 -29.844 22.571 1.00 13.47 309 VAL A C 1
ATOM 2087 O O . VAL A 1 303 ? 25.243 -29.193 22.828 1.00 15.57 309 VAL A O 1
ATOM 2091 N N . PRO A 1 304 ? 27.423 -29.626 23.193 1.00 13.10 310 PRO A N 1
ATOM 2092 C CA . PRO A 1 304 ? 27.452 -28.560 24.211 1.00 13.20 310 PRO A CA 1
ATOM 2093 C C . PRO A 1 304 ? 27.123 -27.199 23.600 1.00 13.71 310 PRO A C 1
ATOM 2094 O O . PRO A 1 304 ? 27.654 -26.860 22.540 1.00 17.48 310 PRO A O 1
ATOM 2098 N N . PRO A 1 305 ? 26.241 -26.424 24.255 1.00 14.82 311 PRO A N 1
ATOM 2099 C CA . PRO A 1 305 ? 25.750 -25.177 23.653 1.00 16.47 311 PRO A CA 1
ATOM 2100 C C . PRO A 1 305 ? 26.747 -24.040 23.835 1.00 18.87 311 PRO A C 1
ATOM 2101 O O . PRO A 1 305 ? 26.487 -23.083 24.574 1.00 18.58 311 PRO A O 1
ATOM 2105 N N . LEU A 1 306 ? 27.897 -24.182 23.184 1.00 17.59 312 LEU A N 1
ATOM 2106 C CA . LEU A 1 306 ? 28.969 -23.200 23.258 1.00 16.66 312 LEU A CA 1
ATOM 2107 C C . LEU A 1 306 ? 28.855 -22.240 22.089 1.00 17.33 312 LEU A C 1
ATOM 2108 O O . LEU A 1 306 ? 29.162 -22.602 20.955 1.00 15.93 312 LEU A O 1
ATOM 2113 N N . PRO A 1 307 ? 28.427 -21.000 22.353 1.00 18.62 313 PRO A N 1
ATOM 2114 C CA . PRO A 1 307 ? 28.312 -20.041 21.251 1.00 22.46 313 PRO A CA 1
ATOM 2115 C C . PRO A 1 307 ? 29.682 -19.683 20.698 1.00 19.15 313 PRO A C 1
ATOM 2116 O O . PRO A 1 307 ? 30.701 -19.860 21.364 1.00 19.19 313 PRO A O 1
ATOM 2120 N N . PHE A 1 308 ? 29.699 -19.204 19.465 1.00 16.00 314 PHE A N 1
ATOM 2121 C CA . PHE A 1 308 ? 30.930 -18.720 18.853 1.00 18.66 314 PHE A CA 1
ATOM 2122 C C . PHE A 1 308 ? 31.392 -17.472 19.608 1.00 19.80 314 PHE A C 1
ATOM 2123 O O . PHE A 1 308 ? 30.678 -16.466 19.657 1.00 21.18 314 PHE A O 1
ATOM 2131 N N . ARG A 1 309 ? 32.567 -17.544 20.226 1.00 17.15 315 ARG A N 1
ATOM 2132 C CA . ARG A 1 309 ? 33.091 -16.402 20.980 1.00 17.50 315 ARG A CA 1
ATOM 2133 C C . ARG A 1 309 ? 33.826 -15.395 20.088 1.00 20.65 315 ARG A C 1
ATOM 2134 O O . ARG A 1 309 ? 35.021 -15.530 19.796 1.00 19.98 315 ARG A O 1
ATOM 2142 N N . GLU A 1 310 ? 33.093 -14.374 19.669 1.00 23.60 316 GLU A N 1
ATOM 2143 C CA . GLU A 1 310 ? 33.601 -13.397 18.715 1.00 22.44 316 GLU A CA 1
ATOM 2144 C C . GLU A 1 310 ? 34.828 -12.664 19.242 1.00 23.27 316 GLU A C 1
ATOM 2145 O O . GLU A 1 310 ? 35.764 -12.386 18.493 1.00 28.03 316 GLU A O 1
ATOM 2151 N N . GLU A 1 311 ? 34.815 -12.351 20.531 1.00 23.83 317 GLU A N 1
ATOM 2152 C CA . GLU A 1 311 ? 35.906 -11.599 21.138 1.00 32.14 317 GLU A CA 1
ATOM 2153 C C . GLU A 1 311 ? 37.236 -12.361 21.049 1.00 31.00 317 GLU A C 1
ATOM 2154 O O . GLU A 1 311 ? 38.292 -11.760 20.848 1.00 27.01 317 GLU A O 1
ATOM 2160 N N . VAL A 1 312 ? 37.182 -13.681 21.190 1.00 21.17 318 VAL A N 1
ATOM 2161 C CA . VAL A 1 312 ? 38.389 -14.502 21.067 1.00 19.48 318 VAL A CA 1
ATOM 2162 C C . VAL A 1 312 ? 38.867 -14.521 19.609 1.00 20.57 318 VAL A C 1
ATOM 2163 O O . VAL A 1 312 ? 40.042 -14.309 19.316 1.00 21.72 318 VAL A O 1
ATOM 2167 N N . TYR A 1 313 ? 37.940 -14.760 18.694 1.00 17.28 319 TYR A N 1
ATOM 2168 C CA . TYR A 1 313 ? 38.276 -14.826 17.278 1.00 22.42 319 TYR A CA 1
ATOM 2169 C C . TYR A 1 313 ? 38.899 -13.518 16.774 1.00 23.68 319 TYR A C 1
ATOM 2170 O O . TYR A 1 313 ? 39.853 -13.523 15.981 1.00 20.64 319 TYR A O 1
ATOM 2179 N N . ARG A 1 314 ? 38.377 -12.400 17.262 1.00 21.76 320 ARG A N 1
ATOM 2180 C CA . ARG A 1 314 ? 38.800 -11.087 16.778 1.00 21.83 320 ARG A CA 1
ATOM 2181 C C . ARG A 1 314 ? 39.956 -10.486 17.571 1.00 23.78 320 ARG A C 1
ATOM 2182 O O . ARG A 1 314 ? 40.407 -9.373 17.280 1.00 26.44 320 ARG A O 1
ATOM 2190 N N . SER A 1 315 ? 40.440 -11.214 18.568 1.00 22.26 321 SER A N 1
ATOM 2191 C CA A SER A 1 315 ? 41.568 -10.753 19.371 0.50 23.56 321 SER A CA 1
ATOM 2192 C CA B SER A 1 315 ? 41.551 -10.715 19.365 0.50 23.09 321 SER A CA 1
ATOM 2193 C C . SER A 1 315 ? 42.807 -10.547 18.511 1.00 21.92 321 SER A C 1
ATOM 2194 O O . SER A 1 315 ? 42.994 -11.233 17.509 1.00 22.98 321 SER A O 1
ATOM 2199 N N . SER A 1 316 ? 43.658 -9.610 18.905 1.00 21.62 322 SER A N 1
ATOM 2200 C CA . SER A 1 316 ? 44.875 -9.365 18.153 1.00 27.66 322 SER A CA 1
ATOM 2201 C C . SER A 1 316 ? 46.100 -9.364 19.062 1.00 23.20 322 SER A C 1
ATOM 2202 O O . SER A 1 316 ? 47.099 -8.725 18.760 1.00 25.38 322 SER A O 1
ATOM 2205 N N . ARG A 1 317 ? 46.025 -10.100 20.169 1.00 22.31 323 ARG A N 1
ATOM 2206 C CA . ARG A 1 317 ? 47.149 -10.177 21.101 1.00 26.69 323 ARG A CA 1
ATOM 2207 C C . ARG A 1 317 ? 48.284 -11.024 20.538 1.00 26.01 323 ARG A C 1
ATOM 2208 O O . ARG A 1 317 ? 48.049 -11.967 19.775 1.00 25.66 323 ARG A O 1
ATOM 2216 N N . PRO A 1 318 ? 49.525 -10.688 20.911 1.00 27.19 324 PRO A N 1
ATOM 2217 C CA . PRO A 1 318 ? 50.673 -11.501 20.505 1.00 23.10 324 PRO A CA 1
ATOM 2218 C C . PRO A 1 318 ? 50.491 -12.913 21.028 1.00 25.51 324 PRO A C 1
ATOM 2219 O O . PRO A 1 318 ? 50.000 -13.084 22.146 1.00 21.55 324 PRO A O 1
ATOM 2223 N N . LEU A 1 319 ? 50.880 -13.905 20.236 1.00 19.07 325 LEU A N 1
ATOM 2224 C CA . LEU A 1 319 ? 50.682 -15.304 20.611 1.00 15.95 325 LEU A CA 1
ATOM 2225 C C . LEU A 1 319 ? 51.981 -16.014 20.946 1.00 18.61 325 LEU A C 1
ATOM 2226 O O . LEU A 1 319 ? 53.024 -15.725 20.359 1.00 21.82 325 LEU A O 1
ATOM 2231 N N . ARG A 1 320 ? 51.896 -16.957 21.883 1.00 17.13 326 ARG A N 1
ATOM 2232 C CA . ARG A 1 320 ? 52.938 -17.960 22.067 1.00 17.64 326 ARG A CA 1
ATOM 2233 C C . ARG A 1 320 ? 52.611 -19.151 21.166 1.00 18.78 326 ARG A C 1
ATOM 2234 O O . ARG A 1 320 ? 51.642 -19.868 21.391 1.00 20.76 326 ARG A O 1
ATOM 2242 N N . VAL A 1 321 ? 53.427 -19.329 20.134 1.00 17.76 327 VAL A N 1
ATOM 2243 C CA . VAL A 1 321 ? 53.157 -20.295 19.078 1.00 14.08 327 VAL A CA 1
ATOM 2244 C C . VAL A 1 321 ? 54.186 -21.416 19.149 1.00 16.85 327 VAL A C 1
ATOM 2245 O O . VAL A 1 321 ? 55.371 -21.198 18.879 1.00 18.13 327 VAL A O 1
ATOM 2249 N N . GLY A 1 322 ? 53.750 -22.607 19.542 1.00 19.02 328 GLY A N 1
ATOM 2250 C CA . GLY A 1 322 ? 54.624 -23.759 19.457 1.00 16.28 328 GLY A CA 1
ATOM 2251 C C . GLY A 1 322 ? 54.798 -24.074 17.977 1.00 17.99 328 GLY A C 1
ATOM 2252 O O . GLY A 1 322 ? 53.902 -23.781 17.173 1.00 16.38 328 GLY A O 1
ATOM 2253 N N . TYR A 1 323 ? 55.931 -24.656 17.588 1.00 18.51 329 TYR A N 1
ATOM 2254 C CA . TYR A 1 323 ? 56.065 -25.084 16.194 1.00 17.32 329 TYR A CA 1
ATOM 2255 C C . TYR A 1 323 ? 57.035 -26.246 16.013 1.00 17.55 329 TYR A C 1
ATOM 2256 O O . TYR A 1 323 ? 57.962 -26.438 16.801 1.00 18.53 329 TYR A O 1
ATOM 2265 N N . TYR A 1 324 ? 56.829 -27.006 14.942 1.00 15.59 330 TYR A N 1
ATOM 2266 C CA . TYR A 1 324 ? 57.828 -27.977 14.521 1.00 18.17 330 TYR A CA 1
ATOM 2267 C C . TYR A 1 324 ? 57.949 -28.017 13.011 1.00 16.11 330 TYR A C 1
ATOM 2268 O O . TYR A 1 324 ? 56.961 -27.813 12.310 1.00 17.94 330 TYR A O 1
ATOM 2277 N N . GLU A 1 325 ? 59.172 -28.256 12.529 1.00 19.31 331 GLU A N 1
ATOM 2278 C CA . GLU A 1 325 ? 59.454 -28.325 11.097 1.00 20.98 331 GLU A CA 1
ATOM 2279 C C . GLU A 1 325 ? 59.204 -29.726 10.561 1.00 19.87 331 GLU A C 1
ATOM 2280 O O . GLU A 1 325 ? 59.080 -29.925 9.351 1.00 18.97 331 GLU A O 1
ATOM 2286 N N . THR A 1 326 ? 59.186 -30.700 11.465 1.00 19.13 332 THR A N 1
ATOM 2287 C CA . THR A 1 326 ? 58.987 -32.099 11.093 1.00 19.27 332 THR A CA 1
ATOM 2288 C C . THR A 1 326 ? 58.458 -32.856 12.294 1.00 19.02 332 THR A C 1
ATOM 2289 O O . THR A 1 326 ? 58.781 -32.508 13.437 1.00 20.46 332 THR A O 1
ATOM 2293 N N . ASP A 1 327 ? 57.645 -33.882 12.046 1.00 16.72 333 ASP A N 1
ATOM 2294 C CA . ASP A 1 327 ? 57.168 -34.724 13.145 1.00 17.04 333 ASP A CA 1
ATOM 2295 C C . ASP A 1 327 ? 58.063 -35.940 13.370 1.00 21.98 333 ASP A C 1
ATOM 2296 O O . ASP A 1 327 ? 57.729 -36.824 14.157 1.00 20.93 333 ASP A O 1
ATOM 2301 N N . ASN A 1 328 ? 59.210 -35.963 12.691 1.00 17.52 334 ASN A N 1
ATOM 2302 C CA . ASN A 1 328 ? 60.137 -37.091 12.768 1.00 20.14 334 ASN A CA 1
ATOM 2303 C C . ASN A 1 328 ? 59.489 -38.423 12.386 1.00 20.88 334 ASN A C 1
ATOM 2304 O O . ASN A 1 328 ? 59.980 -39.499 12.754 1.00 21.64 334 ASN A O 1
ATOM 2309 N N . TYR A 1 329 ? 58.400 -38.352 11.630 1.00 16.94 335 TYR A N 1
ATOM 2310 C CA . TYR A 1 329 ? 57.678 -39.553 11.234 1.00 16.25 335 TYR A CA 1
ATOM 2311 C C . TYR A 1 329 ? 57.524 -39.561 9.716 1.00 22.19 335 TYR A C 1
ATOM 2312 O O . TYR A 1 329 ? 57.984 -40.479 9.029 1.00 19.58 335 TYR A O 1
ATOM 2321 N N . THR A 1 330 ? 56.878 -38.521 9.205 1.00 18.01 336 THR A N 1
ATOM 2322 C CA . THR A 1 330 ? 56.863 -38.257 7.773 1.00 17.48 336 THR A CA 1
ATOM 2323 C C . THR A 1 330 ? 57.836 -37.127 7.453 1.00 19.79 336 THR A C 1
ATOM 2324 O O . THR A 1 330 ? 57.618 -35.984 7.838 1.00 19.14 336 THR A O 1
ATOM 2328 N N . MET A 1 331 ? 58.943 -37.435 6.787 1.00 17.87 337 MET A N 1
ATOM 2329 C CA A MET A 1 331 ? 59.846 -36.379 6.366 0.50 18.22 337 MET A CA 1
ATOM 2330 C CA B MET A 1 331 ? 59.848 -36.384 6.351 0.50 18.42 337 MET A CA 1
ATOM 2331 C C . MET A 1 331 ? 59.047 -35.378 5.537 1.00 17.39 337 MET A C 1
ATOM 2332 O O . MET A 1 331 ? 58.345 -35.762 4.603 1.00 18.56 337 MET A O 1
ATOM 2341 N N . PRO A 1 332 ? 59.130 -34.083 5.892 1.00 18.65 338 PRO A N 1
ATOM 2342 C CA . PRO A 1 332 ? 58.377 -33.102 5.098 1.00 18.77 338 PRO A CA 1
ATOM 2343 C C . PRO A 1 332 ? 58.984 -32.947 3.712 1.00 19.91 338 PRO A C 1
ATOM 2344 O O . PRO A 1 332 ? 60.200 -33.074 3.562 1.00 19.09 338 PRO A O 1
ATOM 2348 N N . SER A 1 333 ? 58.165 -32.680 2.700 1.00 16.28 339 SER A N 1
ATOM 2349 C CA . SER A 1 333 ? 58.738 -32.304 1.414 1.00 19.08 339 SER A CA 1
ATOM 2350 C C . SER A 1 333 ? 59.492 -30.999 1.616 1.00 19.82 339 SER A C 1
ATOM 2351 O O . SER A 1 333 ? 59.224 -30.265 2.568 1.00 20.69 339 SER A O 1
ATOM 2354 N N . PRO A 1 334 ? 60.439 -30.698 0.723 1.00 18.73 340 PRO A N 1
ATOM 2355 C CA . PRO A 1 334 ? 61.108 -29.392 0.782 1.00 21.84 340 PRO A CA 1
ATOM 2356 C C . PRO A 1 334 ? 60.113 -28.221 0.801 1.00 22.51 340 PRO A C 1
ATOM 2357 O O . PRO A 1 334 ? 60.316 -27.263 1.548 1.00 19.86 340 PRO A O 1
ATOM 2361 N N . ALA A 1 335 ? 59.050 -28.296 0.006 1.00 20.25 341 ALA A N 1
ATOM 2362 C CA . ALA A 1 335 ? 58.043 -27.231 0.006 1.00 21.33 341 ALA A CA 1
ATOM 2363 C C . ALA A 1 335 ? 57.334 -27.119 1.364 1.00 20.95 341 ALA A C 1
ATOM 2364 O O . ALA A 1 335 ? 57.109 -26.010 1.868 1.00 19.18 341 ALA A O 1
ATOM 2366 N N . MET A 1 336 ? 56.984 -28.257 1.956 1.00 18.15 342 MET A N 1
ATOM 2367 C CA . MET A 1 336 ? 56.347 -28.245 3.282 1.00 15.95 342 MET A CA 1
ATOM 2368 C C . MET A 1 336 ? 57.243 -27.569 4.311 1.00 17.91 342 MET A C 1
ATOM 2369 O O . MET A 1 336 ? 56.773 -26.784 5.141 1.00 20.25 342 MET A O 1
ATOM 2374 N N . ARG A 1 337 ? 58.527 -27.904 4.283 1.00 19.86 343 ARG A N 1
ATOM 2375 C CA . ARG A 1 337 ? 59.440 -27.367 5.286 1.00 20.95 343 ARG A CA 1
ATOM 2376 C C . ARG A 1 337 ? 59.620 -25.869 5.095 1.00 20.78 343 ARG A C 1
ATOM 2377 O O . ARG A 1 337 ? 59.617 -25.101 6.065 1.00 19.80 343 ARG A O 1
ATOM 2385 N N . ARG A 1 338 ? 59.761 -25.449 3.841 1.00 20.77 344 ARG A N 1
ATOM 2386 C CA . ARG A 1 338 ? 59.926 -24.030 3.543 1.00 22.24 344 ARG A CA 1
ATOM 2387 C C . ARG A 1 338 ? 58.685 -23.240 3.957 1.00 20.68 344 ARG A C 1
ATOM 2388 O O . ARG A 1 338 ? 58.799 -22.169 4.547 1.00 21.71 344 ARG A O 1
ATOM 2396 N N . ALA A 1 339 ? 57.506 -23.774 3.643 1.00 17.58 345 ALA A N 1
ATOM 2397 C CA . ALA A 1 339 ? 56.239 -23.153 4.039 1.00 17.62 345 ALA A CA 1
ATOM 2398 C C . ALA A 1 339 ? 56.198 -22.937 5.552 1.00 19.26 345 ALA A C 1
ATOM 2399 O O . ALA A 1 339 ? 55.831 -21.869 6.033 1.00 18.04 345 ALA A O 1
ATOM 2401 N N . LEU A 1 340 ? 56.572 -23.967 6.297 1.00 19.08 346 LEU A N 1
ATOM 2402 C CA . LEU A 1 340 ? 56.546 -23.905 7.753 1.00 20.27 346 LEU A CA 1
ATOM 2403 C C . LEU A 1 340 ? 57.544 -22.853 8.251 1.00 19.55 346 LEU A C 1
ATOM 2404 O O . LEU A 1 340 ? 57.204 -22.005 9.076 1.00 18.75 346 LEU A O 1
ATOM 2409 N N . ILE A 1 341 ? 58.772 -22.898 7.746 1.00 17.98 347 ILE A N 1
ATOM 2410 C CA . ILE A 1 341 ? 59.799 -21.974 8.225 1.00 19.62 347 ILE A CA 1
ATOM 2411 C C . ILE A 1 341 ? 59.476 -20.519 7.887 1.00 21.17 347 ILE A C 1
ATOM 2412 O O . ILE A 1 341 ? 59.640 -19.631 8.730 1.00 22.04 347 ILE A O 1
ATOM 2417 N N . GLU A 1 342 ? 59.014 -20.276 6.663 1.00 20.33 348 GLU A N 1
ATOM 2418 C CA . GLU A 1 342 ? 58.643 -18.920 6.256 1.00 24.27 348 GLU A CA 1
ATOM 2419 C C . GLU A 1 342 ? 57.501 -18.358 7.111 1.00 20.74 348 GLU A C 1
ATOM 2420 O O . GLU A 1 342 ? 57.526 -17.193 7.498 1.00 23.14 348 GLU A O 1
ATOM 2426 N N . THR A 1 343 ? 56.507 -19.192 7.401 1.00 19.45 349 THR A N 1
ATOM 2427 C CA . THR A 1 343 ? 55.390 -18.778 8.247 1.00 16.07 349 THR A CA 1
ATOM 2428 C C . THR A 1 343 ? 55.881 -18.440 9.652 1.00 21.71 349 THR A C 1
ATOM 2429 O O . THR A 1 343 ? 55.521 -17.409 10.225 1.00 19.98 349 THR A O 1
ATOM 2433 N N . LYS A 1 344 ? 56.714 -19.316 10.197 1.00 19.68 350 LYS A N 1
ATOM 2434 C CA . LYS A 1 344 ? 57.341 -19.082 11.494 1.00 23.76 350 LYS A CA 1
ATOM 2435 C C . LYS A 1 344 ? 58.091 -17.747 11.527 1.00 22.89 350 LYS A C 1
ATOM 2436 O O . LYS A 1 344 ? 57.980 -16.972 12.483 1.00 20.89 350 LYS A O 1
ATOM 2442 N N . GLN A 1 345 ? 58.871 -17.485 10.483 1.00 20.30 351 GLN A N 1
ATOM 2443 C CA . GLN A 1 345 ? 59.624 -16.240 10.404 1.00 20.79 351 GLN A CA 1
ATOM 2444 C C . GLN A 1 345 ? 58.732 -15.004 10.333 1.00 19.58 351 GLN A C 1
ATOM 2445 O O . GLN A 1 345 ? 59.000 -14.002 11.006 1.00 24.30 351 GLN A O 1
ATOM 2451 N N . ARG A 1 346 ? 57.670 -15.072 9.537 1.00 21.95 352 ARG A N 1
ATOM 2452 C CA A ARG A 1 346 ? 56.760 -13.938 9.424 0.50 25.19 352 ARG A CA 1
ATOM 2453 C CA B ARG A 1 346 ? 56.731 -13.957 9.411 0.50 24.59 352 ARG A CA 1
ATOM 2454 C C . ARG A 1 346 ? 56.012 -13.698 10.730 1.00 23.11 352 ARG A C 1
ATOM 2455 O O . ARG A 1 346 ? 55.782 -12.552 11.109 1.00 21.53 352 ARG A O 1
ATOM 2470 N N . LEU A 1 347 ? 55.640 -14.777 11.420 1.00 19.29 353 LEU A N 1
ATOM 2471 C CA . LEU A 1 347 ? 54.977 -14.651 12.716 1.00 16.45 353 LEU A CA 1
ATOM 2472 C C . LEU A 1 347 ? 55.894 -13.983 13.734 1.00 22.57 353 LEU A C 1
ATOM 2473 O O . LEU A 1 347 ? 55.462 -13.121 14.502 1.00 20.44 353 LEU A O 1
ATOM 2478 N N . GLU A 1 348 ? 57.159 -14.382 13.748 1.00 20.43 354 GLU A N 1
ATOM 2479 C CA . GLU A 1 348 ? 58.123 -13.762 14.656 1.00 23.12 354 GLU A CA 1
ATOM 2480 C C . GLU A 1 348 ? 58.294 -12.276 14.339 1.00 24.64 354 GLU A C 1
ATOM 2481 O O . GLU A 1 348 ? 58.330 -11.436 15.239 1.00 26.04 354 GLU A O 1
ATOM 2487 N N . ALA A 1 349 ? 58.396 -11.953 13.057 1.00 22.53 355 ALA A N 1
ATOM 2488 C CA . ALA A 1 349 ? 58.526 -10.557 12.644 1.00 24.30 355 ALA A CA 1
ATOM 2489 C C . ALA A 1 349 ? 57.305 -9.735 13.061 1.00 26.44 355 ALA A C 1
ATOM 2490 O O . ALA A 1 349 ? 57.392 -8.511 13.247 1.00 27.06 355 ALA A O 1
ATOM 2492 N N . ALA A 1 350 ? 56.171 -10.408 13.215 1.00 22.71 356 ALA A N 1
ATOM 2493 C CA . ALA A 1 350 ? 54.936 -9.735 13.605 1.00 23.22 356 ALA A CA 1
ATOM 2494 C C . ALA A 1 350 ? 54.720 -9.700 15.126 1.00 25.42 356 ALA A C 1
ATOM 2495 O O . ALA A 1 350 ? 53.642 -9.343 15.592 1.00 27.76 356 ALA A O 1
ATOM 2497 N N . GLY A 1 351 ? 55.734 -10.082 15.894 1.00 22.70 357 GLY A N 1
ATOM 2498 C CA . GLY A 1 351 ? 55.680 -9.927 17.338 1.00 21.42 357 GLY A CA 1
ATOM 2499 C C . GLY A 1 351 ? 55.247 -11.151 18.130 1.00 23.74 357 GLY A C 1
ATOM 2500 O O . GLY A 1 351 ? 55.121 -11.090 19.355 1.00 22.98 357 GLY A O 1
ATOM 2501 N N . HIS A 1 352 ? 55.009 -12.265 17.444 1.00 20.30 358 HIS A N 1
ATOM 2502 C CA . HIS A 1 352 ? 54.663 -13.498 18.148 1.00 20.22 358 HIS A CA 1
ATOM 2503 C C . HIS A 1 352 ? 55.913 -14.216 18.609 1.00 21.23 358 HIS A C 1
ATOM 2504 O O . HIS A 1 352 ? 56.988 -14.012 18.052 1.00 21.97 358 HIS A O 1
ATOM 2511 N N . THR A 1 353 ? 55.767 -15.048 19.635 1.00 19.25 359 THR A N 1
ATOM 2512 C CA . THR A 1 353 ? 56.892 -15.810 20.174 1.00 24.02 359 THR A CA 1
ATOM 2513 C C . THR A 1 353 ? 56.820 -17.253 19.692 1.00 20.95 359 THR A C 1
ATOM 2514 O O . THR A 1 353 ? 55.844 -17.945 19.951 1.00 21.73 359 THR A O 1
ATOM 2518 N N . LEU A 1 354 ? 57.849 -17.695 18.977 1.00 20.46 360 LEU A N 1
ATOM 2519 C CA . LEU A 1 354 ? 57.837 -19.024 18.367 1.00 19.39 360 LEU A CA 1
ATOM 2520 C C . LEU A 1 354 ? 58.676 -19.988 19.183 1.00 20.86 360 LEU A C 1
ATOM 2521 O O . LEU A 1 354 ? 59.867 -19.761 19.408 1.00 21.82 360 LEU A O 1
ATOM 2526 N N . ILE A 1 355 ? 58.044 -21.061 19.639 1.00 20.89 361 ILE A N 1
ATOM 2527 C CA . ILE A 1 355 ? 58.649 -21.944 20.627 1.00 21.16 361 ILE A CA 1
ATOM 2528 C C . ILE A 1 355 ? 58.750 -23.354 20.073 1.00 19.25 361 ILE A C 1
ATOM 2529 O O . ILE A 1 355 ? 57.736 -23.955 19.750 1.00 18.72 361 ILE A O 1
ATOM 2534 N N . PRO A 1 356 ? 59.976 -23.886 19.944 1.00 21.25 362 PRO A N 1
ATOM 2535 C CA . PRO A 1 356 ? 60.085 -25.258 19.420 1.00 17.81 362 PRO A CA 1
ATOM 2536 C C . PRO A 1 356 ? 59.277 -26.221 20.288 1.00 19.71 362 PRO A C 1
ATOM 2537 O O . PRO A 1 356 ? 59.414 -26.199 21.515 1.00 20.08 362 PRO A O 1
ATOM 2541 N N . PHE A 1 357 ? 58.443 -27.051 19.667 1.00 18.67 363 PHE A N 1
ATOM 2542 C CA . PHE A 1 357 ? 57.542 -27.920 20.418 1.00 16.74 363 PHE A CA 1
ATOM 2543 C C . PHE A 1 357 ? 57.103 -29.094 19.551 1.00 21.80 363 PHE A C 1
ATOM 2544 O O . PHE A 1 357 ? 56.644 -28.897 18.434 1.00 20.84 363 PHE A O 1
ATOM 2552 N N . LEU A 1 358 ? 57.216 -30.309 20.075 1.00 17.12 364 LEU A N 1
ATOM 2553 C CA . LEU A 1 358 ? 56.711 -31.480 19.352 1.00 18.54 364 LEU A CA 1
ATOM 2554 C C . LEU A 1 358 ? 55.992 -32.394 20.331 1.00 16.44 364 LEU A C 1
ATOM 2555 O O . LEU A 1 358 ? 56.591 -32.858 21.305 1.00 18.10 364 LEU A O 1
ATOM 2560 N N . PRO A 1 359 ? 54.700 -32.659 20.085 1.00 16.75 365 PRO A N 1
ATOM 2561 C CA . PRO A 1 359 ? 53.998 -33.576 20.986 1.00 16.38 365 PRO A CA 1
ATOM 2562 C C . PRO A 1 359 ? 54.787 -34.868 21.170 1.00 15.86 365 PRO A C 1
ATOM 2563 O O . PRO A 1 359 ? 55.319 -35.417 20.196 1.00 17.51 365 PRO A O 1
ATOM 2567 N N . ASN A 1 360 ? 54.883 -35.332 22.414 1.00 16.70 366 ASN A N 1
ATOM 2568 C CA . ASN A 1 360 ? 55.614 -36.552 22.726 1.00 18.42 366 ASN A CA 1
ATOM 2569 C C . ASN A 1 360 ? 54.950 -37.802 22.151 1.00 18.28 366 ASN A C 1
ATOM 2570 O O . ASN A 1 360 ? 53.743 -37.831 21.931 1.00 15.17 366 ASN A O 1
ATOM 2575 N N . ASN A 1 361 ? 55.753 -38.837 21.915 1.00 14.09 367 ASN A N 1
ATOM 2576 C CA . ASN A 1 361 ? 55.237 -40.148 21.519 1.00 15.22 367 ASN A CA 1
ATOM 2577 C C . ASN A 1 361 ? 54.286 -40.204 20.323 1.00 14.40 367 ASN A C 1
ATOM 2578 O O . ASN A 1 361 ? 53.288 -40.929 20.331 1.00 15.14 367 ASN A O 1
ATOM 2583 N N . ILE A 1 362 ? 54.629 -39.461 19.280 1.00 14.35 368 ILE A N 1
ATOM 2584 C CA . ILE A 1 362 ? 53.840 -39.495 18.052 1.00 14.44 368 ILE A CA 1
ATOM 2585 C C . ILE A 1 362 ? 53.704 -40.899 17.440 1.00 14.85 368 ILE A C 1
ATOM 2586 O O . ILE A 1 362 ? 52.611 -41.272 17.022 1.00 16.42 368 ILE A O 1
ATOM 2591 N N . PRO A 1 363 ? 54.799 -41.691 17.402 1.00 16.59 369 PRO A N 1
ATOM 2592 C CA . PRO A 1 363 ? 54.636 -43.039 16.837 1.00 14.72 369 PRO A CA 1
ATOM 2593 C C . PRO A 1 363 ? 53.551 -43.851 17.560 1.00 19.20 369 PRO A C 1
ATOM 2594 O O . PRO A 1 363 ? 52.746 -44.511 16.913 1.00 16.99 369 PRO A O 1
ATOM 2598 N N . TYR A 1 364 ? 53.530 -43.774 18.885 1.00 16.60 370 TYR A N 1
ATOM 2599 C CA . TYR A 1 364 ? 52.493 -44.412 19.701 1.00 15.71 370 TYR A CA 1
ATOM 2600 C C . TYR A 1 364 ? 51.105 -43.900 19.345 1.00 13.73 370 TYR A C 1
ATOM 2601 O O . TYR A 1 364 ? 50.169 -44.680 19.145 1.00 13.87 370 TYR A O 1
ATOM 2610 N N . ALA A 1 365 ? 50.978 -42.584 19.264 1.00 13.56 371 ALA A N 1
ATOM 2611 C CA . ALA A 1 365 ? 49.695 -41.963 18.965 1.00 14.89 371 ALA A CA 1
ATOM 2612 C C . ALA A 1 365 ? 49.151 -42.468 17.633 1.00 14.28 371 ALA A C 1
ATOM 2613 O O . ALA A 1 365 ? 47.946 -42.693 17.491 1.00 14.64 371 ALA A O 1
ATOM 2615 N N . LEU A 1 366 ? 50.040 -42.659 16.660 1.00 15.08 372 LEU A N 1
ATOM 2616 C CA . LEU A 1 366 ? 49.601 -43.045 15.315 1.00 13.78 372 LEU A CA 1
ATOM 2617 C C . LEU A 1 366 ? 49.402 -44.551 15.173 1.00 16.43 372 LEU A C 1
ATOM 2618 O O . LEU A 1 366 ? 48.370 -45.005 14.681 1.00 16.87 372 LEU A O 1
ATOM 2623 N N . GLU A 1 367 ? 50.399 -45.309 15.610 1.00 13.93 373 GLU A N 1
ATOM 2624 C CA . GLU A 1 367 ? 50.444 -46.755 15.400 1.00 20.41 373 GLU A CA 1
ATOM 2625 C C . GLU A 1 367 ? 49.565 -47.525 16.362 1.00 19.98 373 GLU A C 1
ATOM 2626 O O . GLU A 1 367 ? 48.954 -48.520 15.986 1.00 17.64 373 GLU A O 1
ATOM 2632 N N . VAL A 1 368 ? 49.521 -47.081 17.614 1.00 16.39 374 VAL A N 1
ATOM 2633 C CA . VAL A 1 368 ? 48.784 -47.818 18.626 1.00 11.20 374 VAL A CA 1
ATOM 2634 C C . VAL A 1 368 ? 47.426 -47.183 18.905 1.00 13.86 374 VAL A C 1
ATOM 2635 O O . VAL A 1 368 ? 46.394 -47.840 18.788 1.00 17.56 374 VAL A O 1
ATOM 2639 N N . LEU A 1 369 ? 47.417 -45.904 19.262 1.00 14.39 375 LEU A N 1
ATOM 2640 C CA . LEU A 1 369 ? 46.165 -45.284 19.680 1.00 11.77 375 LEU A CA 1
ATOM 2641 C C . LEU A 1 369 ? 45.230 -45.042 18.495 1.00 17.34 375 LEU A C 1
ATOM 2642 O O . LEU A 1 369 ? 44.077 -45.448 18.524 1.00 14.44 375 LEU A O 1
ATOM 2647 N N . SER A 1 370 ? 45.727 -44.376 17.456 1.00 13.58 376 SER A N 1
ATOM 2648 C CA . SER A 1 370 ? 44.873 -44.043 16.311 1.00 15.59 376 SER A CA 1
ATOM 2649 C C . SER A 1 370 ? 44.462 -45.290 15.534 1.00 16.24 376 SER A C 1
ATOM 2650 O O . SER A 1 370 ? 43.276 -45.552 15.317 1.00 17.21 376 SER A O 1
ATOM 2653 N N . THR A 1 371 ? 45.451 -46.055 15.100 1.00 15.14 377 THR A N 1
ATOM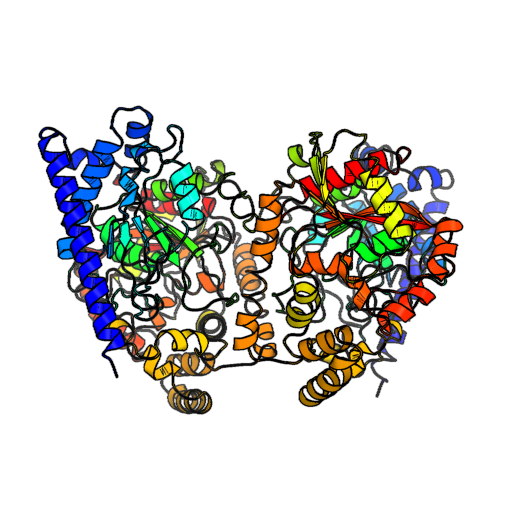 2654 C CA . THR A 1 371 ? 45.182 -47.249 14.312 1.00 18.23 377 THR A CA 1
ATOM 2655 C C . THR A 1 371 ? 44.342 -48.239 15.106 1.00 19.79 377 THR A C 1
ATOM 2656 O O . THR A 1 371 ? 43.372 -48.797 14.590 1.00 15.72 377 THR A O 1
ATOM 2660 N N . GLY A 1 372 ? 44.696 -48.436 16.373 1.00 17.77 378 GLY A N 1
ATOM 2661 C CA . GLY A 1 372 ? 43.942 -49.344 17.227 1.00 19.28 378 GLY A CA 1
ATOM 2662 C C . GLY A 1 372 ? 42.511 -48.893 17.475 1.00 17.70 378 GLY A C 1
ATOM 2663 O O . GLY A 1 372 ? 41.584 -49.712 17.543 1.00 18.00 378 GLY A O 1
ATOM 2664 N N . GLY A 1 373 ? 42.327 -47.584 17.611 1.00 15.03 379 GLY A N 1
ATOM 2665 C CA . GLY A 1 373 ? 41.012 -47.019 17.840 1.00 14.48 379 GLY A CA 1
ATOM 2666 C C . GLY A 1 373 ? 40.144 -47.177 16.605 1.00 16.91 379 GLY A C 1
ATOM 2667 O O . GLY A 1 373 ? 38.964 -47.487 16.693 1.00 16.20 379 GLY A O 1
ATOM 2668 N N . LEU A 1 374 ? 40.736 -46.960 15.441 1.00 14.36 380 LEU A N 1
ATOM 2669 C CA . LEU A 1 374 ? 39.977 -47.048 14.194 1.00 13.02 380 LEU A CA 1
ATOM 2670 C C . LEU A 1 374 ? 39.657 -48.487 13.817 1.00 17.74 380 LEU A C 1
ATOM 2671 O O . LEU A 1 374 ? 38.657 -48.757 13.143 1.00 19.04 380 LEU A O 1
ATOM 2676 N N . PHE A 1 375 ? 40.510 -49.413 14.244 1.00 16.11 381 PHE A N 1
ATOM 2677 C CA . PHE A 1 375 ? 40.365 -50.805 13.841 1.00 16.69 381 PHE A CA 1
ATOM 2678 C C . PHE A 1 375 ? 40.357 -51.767 15.018 1.00 16.35 381 PHE A C 1
ATOM 2679 O O . PHE A 1 375 ? 40.917 -52.869 14.932 1.00 16.01 381 PHE A O 1
ATOM 2687 N N . SER A 1 376 ? 39.708 -51.372 16.114 1.00 17.71 382 SER A N 1
ATOM 2688 C CA . SER A 1 376 ? 39.688 -52.211 17.310 1.00 16.58 382 SER A CA 1
ATOM 2689 C C . SER A 1 376 ? 39.147 -53.602 17.040 1.00 15.64 382 SER A C 1
ATOM 2690 O O . SER A 1 376 ? 39.511 -54.555 17.729 1.00 17.13 382 SER A O 1
ATOM 2693 N N . ASP A 1 377 ? 38.242 -53.704 16.070 1.00 15.73 383 ASP A N 1
ATOM 2694 C CA . ASP A 1 377 ? 37.596 -54.975 15.759 1.00 17.02 383 ASP A CA 1
ATOM 2695 C C . ASP A 1 377 ? 38.258 -55.691 14.582 1.00 19.13 383 ASP A C 1
ATOM 2696 O O . ASP A 1 377 ? 37.673 -56.613 13.991 1.00 18.75 383 ASP A O 1
ATOM 2701 N N . GLY A 1 378 ? 39.475 -55.276 14.246 1.00 17.78 384 GLY A N 1
ATOM 2702 C CA . GLY A 1 378 ? 40.213 -55.923 13.174 1.00 17.96 384 GLY A CA 1
ATOM 2703 C C . GLY A 1 378 ? 39.746 -55.523 11.783 1.00 22.19 384 GLY A C 1
ATOM 2704 O O . GLY A 1 378 ? 40.243 -56.046 10.785 1.00 20.04 384 GLY A O 1
ATOM 2705 N N . GLY A 1 379 ? 38.794 -54.594 11.728 1.00 19.59 385 GLY A N 1
ATOM 2706 C CA . GLY A 1 379 ? 38.213 -54.135 10.479 1.00 20.46 385 GLY A CA 1
ATOM 2707 C C . GLY A 1 379 ? 36.946 -54.861 10.053 1.00 19.12 385 GLY A C 1
ATOM 2708 O O . GLY A 1 379 ? 36.411 -54.607 8.974 1.00 19.44 385 GLY A O 1
ATOM 2709 N N . ARG A 1 380 ? 36.442 -55.757 10.891 1.00 18.48 386 ARG A N 1
ATOM 2710 C CA . ARG A 1 380 ? 35.272 -56.541 10.504 1.00 18.19 386 ARG A CA 1
ATOM 2711 C C . ARG A 1 380 ? 34.040 -55.695 10.189 1.00 20.73 386 ARG A C 1
ATOM 2712 O O . ARG A 1 380 ? 33.380 -55.930 9.183 1.00 22.32 386 ARG A O 1
ATOM 2720 N N . SER A 1 381 ? 33.731 -54.722 11.047 1.00 18.99 387 SER A N 1
ATOM 2721 C CA . SER A 1 381 ? 32.555 -53.871 10.840 1.00 20.07 387 SER A CA 1
ATOM 2722 C C . SER A 1 381 ? 32.710 -53.078 9.550 1.00 19.64 387 SER A C 1
ATOM 2723 O O . SER A 1 381 ? 31.780 -52.958 8.758 1.00 20.04 387 SER A O 1
ATOM 2726 N N . PHE A 1 382 ? 33.899 -52.531 9.356 1.00 17.39 388 PHE A N 1
ATOM 2727 C CA . PHE A 1 382 ? 34.215 -51.759 8.160 1.00 15.83 388 PHE A CA 1
ATOM 2728 C C . PHE A 1 382 ? 34.057 -52.620 6.910 1.00 19.78 388 PHE A C 1
ATOM 2729 O O . PHE A 1 382 ? 33.474 -52.191 5.903 1.00 19.81 388 PHE A O 1
ATOM 2737 N N . LEU A 1 383 ? 34.566 -53.842 6.983 1.00 18.20 389 LEU A N 1
ATOM 2738 C CA . LEU A 1 383 ? 34.574 -54.738 5.825 1.00 18.94 389 LEU A CA 1
ATOM 2739 C C . LEU A 1 383 ? 33.185 -55.184 5.368 1.00 26.91 389 LEU A C 1
ATOM 2740 O O . LEU A 1 383 ? 32.999 -55.530 4.202 1.00 22.59 389 LEU A O 1
ATOM 2745 N N . GLN A 1 384 ? 32.214 -55.181 6.276 1.00 23.57 390 GLN A N 1
ATOM 2746 C CA . GLN A 1 384 ? 30.852 -55.569 5.914 1.00 25.00 390 GLN A CA 1
ATOM 2747 C C . GLN A 1 384 ? 30.360 -54.712 4.752 1.00 23.83 390 GLN A C 1
ATOM 2748 O O . GLN A 1 384 ? 29.563 -55.161 3.939 1.00 24.05 390 GLN A O 1
ATOM 2754 N N . ASN A 1 385 ? 30.836 -53.469 4.694 1.00 21.40 391 ASN A N 1
ATOM 2755 C CA . ASN A 1 385 ? 30.411 -52.524 3.676 1.00 20.86 391 ASN A CA 1
ATOM 2756 C C . ASN A 1 385 ? 30.859 -52.912 2.277 1.00 21.74 391 ASN A C 1
ATOM 2757 O O . ASN A 1 385 ? 30.290 -52.450 1.289 1.00 25.54 391 ASN A O 1
ATOM 2762 N N . PHE A 1 386 ? 31.893 -53.740 2.203 1.00 19.12 392 PHE A N 1
ATOM 2763 C CA . PHE A 1 386 ? 32.500 -54.086 0.920 1.00 19.92 392 PHE A CA 1
ATOM 2764 C C . PHE A 1 386 ? 32.064 -55.439 0.408 1.00 24.42 392 PHE A C 1
ATOM 2765 O O . PHE A 1 386 ? 32.457 -55.843 -0.682 1.00 24.73 392 PHE A O 1
ATOM 2773 N N . LYS A 1 387 ? 31.269 -56.155 1.193 1.00 25.26 393 LYS A N 1
ATOM 2774 C CA . LYS A 1 387 ? 30.818 -57.467 0.747 1.00 24.56 393 LYS A CA 1
ATOM 2775 C C . LYS A 1 387 ? 30.044 -57.330 -0.559 1.00 24.59 393 LYS A C 1
ATOM 2776 O O . LYS A 1 387 ? 29.066 -56.581 -0.636 1.00 23.18 393 LYS A O 1
ATOM 2782 N N . GLY A 1 388 ? 30.505 -58.034 -1.587 1.00 22.88 394 GLY A N 1
ATOM 2783 C CA . GLY A 1 388 ? 29.867 -57.999 -2.893 1.00 25.54 394 GLY A CA 1
ATOM 2784 C C . GLY A 1 388 ? 30.225 -56.799 -3.758 1.00 28.84 394 GLY A C 1
ATOM 2785 O O . GLY A 1 388 ? 29.744 -56.678 -4.884 1.00 27.52 394 GLY A O 1
ATOM 2786 N N . ASP A 1 389 ? 31.077 -55.912 -3.252 1.00 22.51 395 ASP A N 1
ATOM 2787 C CA . ASP A 1 389 ? 31.393 -54.679 -3.976 1.00 19.43 395 ASP A CA 1
ATOM 2788 C C . ASP A 1 389 ? 32.761 -54.734 -4.655 1.00 26.13 395 ASP A C 1
ATOM 2789 O O . ASP A 1 389 ? 33.627 -55.530 -4.282 1.00 22.68 395 ASP A O 1
ATOM 2794 N N . PHE A 1 390 ? 32.956 -53.876 -5.649 1.00 22.00 396 PHE A N 1
ATOM 2795 C CA . PHE A 1 390 ? 34.283 -53.639 -6.188 1.00 23.63 396 PHE A CA 1
ATOM 2796 C C . PHE A 1 390 ? 35.087 -52.905 -5.128 1.00 24.90 396 PHE A C 1
ATOM 2797 O O . PHE A 1 390 ? 34.520 -52.280 -4.240 1.00 23.07 396 PHE A O 1
ATOM 2805 N N . VAL A 1 391 ? 36.409 -52.997 -5.215 1.00 23.07 397 VAL A N 1
ATOM 2806 C CA . VAL A 1 391 ? 37.275 -52.222 -4.339 1.00 22.08 397 VAL A CA 1
ATOM 2807 C C . VAL A 1 391 ? 38.000 -51.218 -5.212 1.00 18.75 397 VAL A C 1
ATOM 2808 O O . VAL A 1 391 ? 38.763 -51.603 -6.093 1.00 20.95 397 VAL A O 1
ATOM 2812 N N . ASP A 1 392 ? 37.741 -49.934 -4.990 1.00 19.10 398 ASP A N 1
ATOM 2813 C CA . ASP A 1 392 ? 38.359 -48.896 -5.803 1.00 17.73 398 ASP A CA 1
ATOM 2814 C C . ASP A 1 392 ? 39.883 -48.974 -5.690 1.00 20.44 398 ASP A C 1
ATOM 2815 O O . ASP A 1 392 ? 40.428 -49.158 -4.596 1.00 20.77 398 ASP A O 1
ATOM 2820 N N . PRO A 1 393 ? 40.576 -48.843 -6.827 1.00 20.61 399 PRO A N 1
ATOM 2821 C CA . PRO A 1 393 ? 42.042 -48.851 -6.822 1.00 22.06 399 PRO A CA 1
ATOM 2822 C C . PRO A 1 393 ? 42.654 -47.828 -5.866 1.00 22.66 399 PRO A C 1
ATOM 2823 O O . PRO A 1 393 ? 43.773 -48.036 -5.403 1.00 20.07 399 PRO A O 1
ATOM 2827 N N . CYS A 1 394 ? 41.942 -46.747 -5.568 1.00 18.39 400 CYS A N 1
ATOM 2828 C CA . CYS A 1 394 ? 42.524 -45.704 -4.724 1.00 17.98 400 CYS A CA 1
ATOM 2829 C C . CYS A 1 394 ? 42.680 -46.160 -3.275 1.00 20.05 400 CYS A C 1
ATOM 2830 O O . CYS A 1 394 ? 43.406 -45.540 -2.502 1.00 19.20 400 CYS A O 1
ATOM 2833 N N . LEU A 1 395 ? 41.999 -47.244 -2.915 1.00 16.26 401 LEU A N 1
ATOM 2834 C CA . LEU A 1 395 ? 42.111 -47.802 -1.565 1.00 18.54 401 LEU A CA 1
ATOM 2835 C C . LEU A 1 395 ? 43.352 -48.682 -1.406 1.00 21.15 401 LEU A C 1
ATOM 2836 O O . LEU A 1 395 ? 43.665 -49.139 -0.307 1.00 19.51 401 LEU A O 1
ATOM 2841 N N . GLY A 1 396 ? 44.052 -48.927 -2.506 1.00 21.18 402 GLY A N 1
ATOM 2842 C CA . GLY A 1 396 ? 45.250 -49.751 -2.466 1.00 25.08 402 GLY A CA 1
ATOM 2843 C C . GLY A 1 396 ? 44.968 -51.144 -1.930 1.00 25.95 402 GLY A C 1
ATOM 2844 O O . GLY A 1 396 ? 44.014 -51.791 -2.345 1.00 24.65 402 GLY A O 1
ATOM 2845 N N . ASP A 1 397 ? 45.798 -51.607 -1.000 1.00 24.50 403 ASP A N 1
ATOM 2846 C CA . ASP A 1 397 ? 45.649 -52.958 -0.454 1.00 24.88 403 ASP A CA 1
ATOM 2847 C C . ASP A 1 397 ? 44.913 -52.970 0.885 1.00 23.16 403 ASP A C 1
ATOM 2848 O O . ASP A 1 397 ? 44.935 -53.975 1.597 1.00 24.19 403 ASP A O 1
ATOM 2853 N N . LEU A 1 398 ? 44.263 -51.862 1.227 1.00 19.42 404 LEU A N 1
ATOM 2854 C CA . LEU A 1 398 ? 43.614 -51.757 2.539 1.00 23.24 404 LEU A CA 1
ATOM 2855 C C . LEU A 1 398 ? 42.648 -52.908 2.816 1.00 22.36 404 LEU A C 1
ATOM 2856 O O . LEU A 1 398 ? 42.675 -53.521 3.889 1.00 23.69 404 LEU A O 1
ATOM 2861 N N . ILE A 1 399 ? 41.777 -53.188 1.853 1.00 22.81 405 ILE A N 1
ATOM 2862 C CA . ILE A 1 399 ? 40.768 -54.222 2.032 1.00 22.50 405 ILE A CA 1
ATOM 2863 C C . ILE A 1 399 ? 41.403 -55.598 2.163 1.00 27.90 405 ILE A C 1
ATOM 2864 O O . ILE A 1 399 ? 41.062 -56.371 3.059 1.00 27.14 405 ILE A O 1
ATOM 2869 N N . LEU A 1 400 ? 42.330 -55.896 1.262 1.00 24.40 406 LEU A N 1
ATOM 2870 C CA . LEU A 1 400 ? 43.027 -57.173 1.287 1.00 24.51 406 LEU A CA 1
ATOM 2871 C C . LEU A 1 400 ? 43.722 -57.398 2.630 1.00 25.40 406 LEU A C 1
ATOM 2872 O O . LEU A 1 400 ? 43.668 -58.489 3.192 1.00 27.28 406 LEU A O 1
ATOM 2877 N N . ILE A 1 401 ? 44.372 -56.362 3.142 1.00 23.24 407 ILE A N 1
ATOM 2878 C CA . ILE A 1 401 ? 45.065 -56.455 4.423 1.00 27.82 407 ILE A CA 1
ATOM 2879 C C . ILE A 1 401 ? 44.109 -56.615 5.612 1.00 29.69 407 ILE A C 1
ATOM 2880 O O . ILE A 1 401 ? 44.337 -57.444 6.497 1.00 27.02 407 ILE A O 1
ATOM 2885 N N . LEU A 1 402 ? 43.046 -55.821 5.647 1.00 23.42 408 LEU A N 1
ATOM 2886 C CA . LEU A 1 402 ? 42.093 -55.918 6.759 1.00 23.64 408 LEU A CA 1
ATOM 2887 C C . LEU A 1 402 ? 41.471 -57.308 6.852 1.00 28.06 408 LEU A C 1
ATOM 2888 O O . LEU A 1 402 ? 41.164 -57.783 7.946 1.00 25.91 408 LEU A O 1
ATOM 2893 N N . ARG A 1 403 ? 41.303 -57.956 5.699 1.00 24.44 409 ARG A N 1
ATOM 2894 C CA . ARG A 1 403 ? 40.650 -59.262 5.618 1.00 27.94 409 ARG A CA 1
ATOM 2895 C C . ARG A 1 403 ? 41.516 -60.389 6.158 1.00 29.21 409 ARG A C 1
ATOM 2896 O O . ARG A 1 403 ? 41.027 -61.491 6.399 1.00 33.70 409 ARG A O 1
ATOM 2904 N N . LEU A 1 404 ? 42.806 -60.128 6.335 1.00 28.04 410 LEU A N 1
ATOM 2905 C CA . LEU A 1 404 ? 43.706 -61.172 6.820 1.00 27.73 410 LEU A CA 1
ATOM 2906 C C . LEU A 1 404 ? 43.321 -61.604 8.231 1.00 30.59 410 LEU A C 1
ATOM 2907 O O . LEU A 1 404 ? 42.947 -60.769 9.056 1.00 31.15 410 LEU A O 1
ATOM 2912 N N . PRO A 1 405 ? 43.407 -62.917 8.508 1.00 32.61 411 PRO A N 1
ATOM 2913 C CA . PRO A 1 405 ? 43.135 -63.474 9.840 1.00 33.64 411 PRO A CA 1
ATOM 2914 C C . PRO A 1 405 ? 44.064 -62.845 10.873 1.00 28.66 411 PRO A C 1
ATOM 2915 O O . PRO A 1 405 ? 45.212 -62.534 10.545 1.00 30.58 411 PRO A O 1
ATOM 2919 N N . SER A 1 406 ? 43.583 -62.669 12.100 1.00 27.60 412 SER A N 1
ATOM 2920 C CA . SER A 1 406 ? 44.361 -61.979 13.123 1.00 28.18 412 SER A CA 1
ATOM 2921 C C . SER A 1 406 ? 45.716 -62.648 13.326 1.00 30.40 412 SER A C 1
ATOM 2922 O O . SER A 1 406 ? 46.733 -61.972 13.475 1.00 30.60 412 SER A O 1
ATOM 2925 N N . TRP A 1 407 ? 45.728 -63.977 13.320 1.00 29.77 413 TRP A N 1
ATOM 2926 C CA . TRP A 1 407 ? 46.972 -64.717 13.517 1.00 35.38 413 TRP A CA 1
ATOM 2927 C C . TRP A 1 407 ? 47.982 -64.395 12.424 1.00 34.07 413 TRP A C 1
ATOM 2928 O O . TRP A 1 407 ? 49.187 -64.307 12.680 1.00 32.43 413 TRP A O 1
ATOM 2939 N N . PHE A 1 408 ? 47.485 -64.205 11.205 1.00 32.93 414 PHE A N 1
ATOM 2940 C CA . PHE A 1 408 ? 48.352 -63.892 10.073 1.00 34.85 414 PHE A CA 1
ATOM 2941 C C . PHE A 1 408 ? 48.861 -62.449 10.127 1.00 32.33 414 PHE A C 1
ATOM 2942 O O . PHE A 1 408 ? 50.025 -62.181 9.829 1.00 30.74 414 PHE A O 1
ATOM 2950 N N . LYS A 1 409 ? 47.991 -61.518 10.503 1.00 28.49 415 LYS A N 1
ATOM 2951 C CA . LYS A 1 409 ? 48.427 -60.142 10.714 1.00 30.69 415 LYS A CA 1
ATOM 2952 C C . LYS A 1 409 ? 49.579 -60.128 11.711 1.00 29.06 415 LYS A C 1
ATOM 2953 O O . LYS A 1 409 ? 50.563 -59.412 11.539 1.00 29.40 415 LYS A O 1
ATOM 2959 N N . ARG A 1 410 ? 49.436 -60.928 12.760 1.00 27.33 416 ARG A N 1
ATOM 2960 C CA . ARG A 1 410 ? 50.438 -61.004 13.811 1.00 31.52 416 ARG A CA 1
ATOM 2961 C C . ARG A 1 410 ? 51.745 -61.598 13.289 1.00 31.99 416 ARG A C 1
ATOM 2962 O O . ARG A 1 410 ? 52.821 -61.031 13.494 1.00 31.84 416 ARG A O 1
ATOM 2970 N N . LEU A 1 411 ? 51.650 -62.741 12.616 1.00 28.32 417 LEU A N 1
ATOM 2971 C CA . LEU A 1 411 ? 52.829 -63.393 12.058 1.00 31.90 417 LEU A CA 1
ATOM 2972 C C . LEU A 1 411 ? 53.568 -62.464 11.108 1.00 34.95 417 LEU A C 1
ATOM 2973 O O . LEU A 1 411 ? 54.784 -62.278 11.219 1.00 37.42 417 LEU A O 1
ATOM 2978 N N . LEU A 1 412 ? 52.827 -61.890 10.165 1.00 33.32 418 LEU A N 1
ATOM 2979 C CA . LEU A 1 412 ? 53.410 -61.016 9.159 1.00 35.85 418 LEU A CA 1
ATOM 2980 C C . LEU A 1 412 ? 54.057 -59.810 9.833 1.00 32.85 418 LEU A C 1
ATOM 2981 O O . LEU A 1 412 ? 55.130 -59.358 9.433 1.00 32.39 418 LEU A O 1
ATOM 2986 N N . SER A 1 413 ? 53.398 -59.294 10.864 1.00 30.58 419 SER A N 1
ATOM 2987 C CA . SER A 1 413 ? 53.953 -58.188 11.626 1.00 26.16 419 SER A CA 1
ATOM 2988 C C . SER A 1 413 ? 55.309 -58.571 12.231 1.00 32.73 419 SER A C 1
ATOM 2989 O O . SER A 1 413 ? 56.277 -57.815 12.128 1.00 35.77 419 SER A O 1
ATOM 2992 N N . LEU A 1 414 ? 55.378 -59.746 12.852 1.00 33.00 420 LEU A N 1
ATOM 2993 C CA . LEU A 1 414 ? 56.631 -60.215 13.445 1.00 33.35 420 LEU A CA 1
ATOM 2994 C C . LEU A 1 414 ? 57.755 -60.316 12.408 1.00 36.58 420 LEU A C 1
ATOM 2995 O O . LEU A 1 414 ? 58.902 -59.979 12.693 1.00 36.68 420 LEU A O 1
ATOM 3000 N N . LEU A 1 415 ? 57.421 -60.763 11.201 1.00 36.44 421 LEU A N 1
ATOM 3001 C CA . LEU A 1 415 ? 58.419 -60.914 10.147 1.00 36.69 421 LEU A CA 1
ATOM 3002 C C . LEU A 1 415 ? 58.900 -59.565 9.613 1.00 39.71 421 LEU A C 1
ATOM 3003 O O . LEU A 1 415 ? 60.075 -59.397 9.292 1.00 37.49 421 LEU A O 1
ATOM 3008 N N . LEU A 1 416 ? 57.987 -58.605 9.516 1.00 35.03 422 LEU A N 1
ATOM 3009 C CA . LEU A 1 416 ? 58.321 -57.288 8.987 1.00 33.85 422 LEU A CA 1
ATOM 3010 C C . LEU A 1 416 ? 59.086 -56.435 9.995 1.00 31.88 422 LEU A C 1
ATOM 3011 O O . LEU A 1 416 ? 59.832 -55.530 9.617 1.00 32.88 422 LEU A O 1
ATOM 3016 N N . LYS A 1 417 ? 58.905 -56.731 11.277 1.00 29.64 423 LYS A N 1
ATOM 3017 C CA . LYS A 1 417 ? 59.392 -55.852 12.338 1.00 36.10 423 LYS A CA 1
ATOM 3018 C C . LYS A 1 417 ? 60.878 -55.475 12.219 1.00 39.98 423 LYS A C 1
ATOM 3019 O O . LYS A 1 417 ? 61.228 -54.302 12.354 1.00 33.22 423 LYS A O 1
ATOM 3025 N N . PRO A 1 418 ? 61.754 -56.462 11.961 1.00 45.47 424 PRO A N 1
ATOM 3026 C CA . PRO A 1 418 ? 63.189 -56.161 11.891 1.00 46.42 424 PRO A CA 1
ATOM 3027 C C . PRO A 1 418 ? 63.540 -55.213 10.749 1.00 47.98 424 PRO A C 1
ATOM 3028 O O . PRO A 1 418 ? 64.422 -54.369 10.908 1.00 51.44 424 PRO A O 1
ATOM 3032 N N . LEU A 1 419 ? 62.856 -55.354 9.617 1.00 43.94 425 LEU A N 1
ATOM 3033 C CA . LEU A 1 419 ? 63.156 -54.562 8.425 1.00 43.61 425 LEU A CA 1
ATOM 3034 C C . LEU A 1 419 ? 62.331 -53.280 8.326 1.00 41.55 425 LEU A C 1
ATOM 3035 O O . LEU A 1 419 ? 62.865 -52.193 8.077 1.00 36.26 425 LEU A O 1
ATOM 3040 N N . PHE A 1 420 ? 61.021 -53.418 8.502 1.00 38.73 426 PHE A N 1
ATOM 3041 C CA . PHE A 1 420 ? 60.104 -52.295 8.343 1.00 31.28 426 PHE A CA 1
ATOM 3042 C C . PHE A 1 420 ? 59.180 -52.175 9.544 1.00 26.98 426 PHE A C 1
ATOM 3043 O O . PHE A 1 420 ? 58.011 -52.563 9.476 1.00 28.94 426 PHE A O 1
ATOM 3051 N N . PRO A 1 421 ? 59.705 -51.618 10.644 1.00 30.76 427 PRO A N 1
ATOM 3052 C CA . PRO A 1 421 ? 58.996 -51.512 11.923 1.00 29.80 427 PRO A CA 1
ATOM 3053 C C . PRO A 1 421 ? 57.700 -50.718 11.836 1.00 25.61 427 PRO A C 1
ATOM 3054 O O . PRO A 1 421 ? 56.752 -51.037 12.547 1.00 24.73 427 PRO A O 1
ATOM 3058 N N . ARG A 1 422 ? 57.660 -49.691 10.995 1.00 23.37 428 ARG A N 1
ATOM 3059 C CA . ARG A 1 422 ? 56.447 -48.900 10.847 1.00 22.28 428 ARG A CA 1
ATOM 3060 C C . ARG A 1 422 ? 55.318 -49.743 10.243 1.00 22.68 428 ARG A C 1
ATOM 3061 O O . ARG A 1 422 ? 54.196 -49.733 10.743 1.00 22.41 428 ARG A O 1
ATOM 3069 N N . LEU A 1 423 ? 55.619 -50.493 9.185 1.00 20.72 429 LEU A N 1
ATOM 3070 C CA . LEU A 1 423 ? 54.615 -51.368 8.584 1.00 22.34 429 LEU A CA 1
ATOM 3071 C C . LEU A 1 423 ? 54.160 -52.428 9.589 1.00 21.86 429 LEU A C 1
ATOM 3072 O O . LEU A 1 423 ? 52.967 -52.712 9.724 1.00 23.23 429 LEU A O 1
ATOM 3077 N N . ALA A 1 424 ? 55.122 -53.006 10.295 1.00 19.89 430 ALA A N 1
ATOM 3078 C CA . ALA A 1 424 ? 54.833 -54.037 11.282 1.00 22.55 430 ALA A CA 1
ATOM 3079 C C . ALA A 1 424 ? 53.909 -53.489 12.361 1.00 21.14 430 ALA A C 1
ATOM 3080 O O . ALA A 1 424 ? 52.996 -54.179 12.815 1.00 20.97 430 ALA A O 1
ATOM 3082 N N . ALA A 1 425 ? 54.163 -52.250 12.775 1.00 20.40 431 ALA A N 1
ATOM 3083 C CA . ALA A 1 425 ? 53.398 -51.634 13.859 1.00 21.26 431 ALA A CA 1
ATOM 3084 C C . ALA A 1 425 ? 51.948 -51.413 13.473 1.00 22.20 431 ALA A C 1
ATOM 3085 O O . ALA A 1 425 ? 51.043 -51.719 14.245 1.00 20.77 431 ALA A O 1
ATOM 3087 N N . PHE A 1 426 ? 51.717 -50.870 12.284 1.00 20.51 432 PHE A N 1
ATOM 3088 C CA . PHE A 1 426 ? 50.348 -50.667 11.832 1.00 20.64 432 PHE A CA 1
ATOM 3089 C C . PHE A 1 426 ? 49.624 -52.005 11.738 1.00 23.78 432 PHE A C 1
ATOM 3090 O O . PHE A 1 426 ? 48.497 -52.154 12.215 1.00 21.10 432 PHE A O 1
ATOM 3098 N N . LEU A 1 427 ? 50.286 -52.988 11.145 1.00 22.38 433 LEU A N 1
ATOM 3099 C CA . LEU A 1 427 ? 49.665 -54.288 10.940 1.00 25.73 433 LEU A CA 1
ATOM 3100 C C . LEU A 1 427 ? 49.249 -54.927 12.267 1.00 23.48 433 LEU A C 1
ATOM 3101 O O . LEU A 1 427 ? 48.146 -55.453 12.405 1.00 22.15 433 LEU A O 1
ATOM 3106 N N . ASN A 1 428 ? 50.137 -54.891 13.247 1.00 20.02 434 ASN A N 1
ATOM 3107 C CA . ASN A 1 428 ? 49.842 -55.526 14.521 1.00 20.89 434 ASN A CA 1
ATOM 3108 C C . ASN A 1 428 ? 48.660 -54.858 15.225 1.00 21.55 434 ASN A C 1
ATOM 3109 O O . ASN A 1 428 ? 47.911 -55.503 15.951 1.00 21.98 434 ASN A O 1
ATOM 3114 N N . ASN A 1 429 ? 48.500 -53.562 14.996 1.00 19.25 435 ASN A N 1
ATOM 3115 C CA . ASN A 1 429 ? 47.486 -52.789 15.700 1.00 16.99 435 ASN A CA 1
ATOM 3116 C C . ASN A 1 429 ? 46.153 -52.719 14.965 1.00 17.96 435 ASN A C 1
ATOM 3117 O O . ASN A 1 429 ? 45.205 -52.100 15.434 1.00 18.13 435 ASN A O 1
ATOM 3122 N N . MET A 1 430 ? 46.086 -53.385 13.820 1.00 16.28 436 MET A N 1
ATOM 3123 C CA . MET A 1 430 ? 44.828 -53.531 13.091 1.00 15.74 436 MET A CA 1
ATOM 3124 C C . MET A 1 430 ? 44.165 -54.884 13.379 1.00 19.38 436 MET A C 1
ATOM 3125 O O . MET A 1 430 ? 43.328 -55.350 12.612 1.00 23.00 436 MET A O 1
ATOM 3130 N N . ARG A 1 431 ? 44.538 -55.515 14.486 1.00 19.13 437 ARG A N 1
ATOM 3131 C CA . ARG A 1 431 ? 43.947 -56.803 14.851 1.00 17.39 437 ARG A CA 1
ATOM 3132 C C . ARG A 1 431 ? 42.719 -56.647 15.749 1.00 18.82 437 ARG A C 1
ATOM 3133 O O . ARG A 1 431 ? 42.595 -55.664 16.475 1.00 20.77 437 ARG A O 1
ATOM 3141 N N . PRO A 1 432 ? 41.805 -57.625 15.698 1.00 19.08 438 PRO A N 1
ATOM 3142 C CA . PRO A 1 432 ? 40.621 -57.595 16.564 1.00 18.26 438 PRO A CA 1
ATOM 3143 C C . PRO A 1 432 ? 41.023 -57.815 18.024 1.00 19.60 438 PRO A C 1
ATOM 3144 O O . PRO A 1 432 ? 42.060 -58.417 18.302 1.00 19.20 438 PRO A O 1
ATOM 3148 N N . ARG A 1 433 ? 40.213 -57.327 18.951 1.00 17.32 439 ARG A N 1
ATOM 3149 C CA . ARG A 1 433 ? 40.526 -57.494 20.364 1.00 18.51 439 ARG A CA 1
ATOM 3150 C C . ARG A 1 433 ? 39.248 -57.498 21.179 1.00 16.49 439 ARG A C 1
ATOM 3151 O O . ARG A 1 433 ? 38.172 -57.243 20.653 1.00 16.05 439 ARG A O 1
ATOM 3159 N N . SER A 1 434 ? 39.391 -57.775 22.471 1.00 16.51 440 SER A N 1
ATOM 3160 C CA . SER A 1 434 ? 38.253 -57.867 23.381 1.00 17.81 440 SER A CA 1
ATOM 3161 C C . SER A 1 434 ? 37.769 -56.491 23.818 1.00 16.63 440 SER A C 1
ATOM 3162 O O . SER A 1 434 ? 38.468 -55.487 23.657 1.00 16.04 440 SER A O 1
ATOM 3165 N N . ALA A 1 435 ? 36.578 -56.450 24.403 1.00 17.61 441 ALA A N 1
ATOM 3166 C CA . ALA A 1 435 ? 36.081 -55.224 25.009 1.00 16.00 441 ALA A CA 1
ATOM 3167 C C . ALA A 1 435 ? 37.021 -54.786 26.126 1.00 14.86 441 ALA A C 1
ATOM 3168 O O . ALA A 1 435 ? 37.270 -53.596 26.306 1.00 15.93 441 ALA A O 1
ATOM 3170 N N . GLU A 1 436 ? 37.529 -55.754 26.881 1.00 15.22 442 GLU A N 1
ATOM 3171 C CA . GLU A 1 436 ? 38.489 -55.457 27.944 1.00 15.26 442 GLU A CA 1
ATOM 3172 C C . GLU A 1 436 ? 39.672 -54.663 27.387 1.00 18.46 442 GLU A C 1
ATOM 3173 O O . GLU A 1 436 ? 40.111 -53.665 27.979 1.00 15.90 442 GLU A O 1
ATOM 3179 N N . LYS A 1 437 ? 40.207 -55.119 26.260 1.00 14.94 443 LYS A N 1
ATOM 3180 C CA . LYS A 1 437 ? 41.337 -54.442 25.647 1.00 16.36 443 LYS A CA 1
ATOM 3181 C C . LYS A 1 437 ? 40.944 -53.085 25.066 1.00 16.51 443 LYS A C 1
ATOM 3182 O O . LYS A 1 437 ? 41.748 -52.155 25.068 1.00 16.19 443 LYS A O 1
ATOM 3188 N N . LEU A 1 438 ? 39.725 -52.972 24.549 1.00 14.80 444 LEU A N 1
ATOM 3189 C CA . LEU A 1 438 ? 39.264 -51.664 24.072 1.00 15.67 444 LEU A CA 1
ATOM 3190 C C . LEU A 1 438 ? 39.172 -50.646 25.221 1.00 14.54 444 LEU A C 1
ATOM 3191 O O . LEU A 1 438 ? 39.548 -49.487 25.058 1.00 14.39 444 LEU A O 1
ATOM 3196 N N . TRP A 1 439 ? 38.674 -51.060 26.384 1.00 15.57 445 TRP A N 1
ATOM 3197 C CA . TRP A 1 439 ? 38.639 -50.127 27.514 1.00 15.16 445 TRP A CA 1
ATOM 3198 C C . TRP A 1 439 ? 40.055 -49.636 27.831 1.00 16.68 445 TRP A C 1
ATOM 3199 O O . TRP A 1 439 ? 40.286 -48.452 28.096 1.00 15.40 445 TRP A O 1
ATOM 3210 N N . LYS A 1 440 ? 41.000 -50.564 27.833 1.00 14.80 446 LYS A N 1
ATOM 3211 C CA . LYS A 1 440 ? 42.388 -50.214 28.124 1.00 15.75 446 LYS A CA 1
ATOM 3212 C C . LYS A 1 440 ? 42.884 -49.188 27.102 1.00 15.55 446 LYS A C 1
ATOM 3213 O O . LYS A 1 440 ? 43.514 -48.188 27.456 1.00 16.55 446 LYS A O 1
ATOM 3219 N N . LEU A 1 441 ? 42.585 -49.437 25.832 1.00 15.21 447 LEU A N 1
ATOM 3220 C CA . LEU A 1 441 ? 42.991 -48.522 24.765 1.00 14.01 447 LEU A CA 1
ATOM 3221 C C . LEU A 1 441 ? 42.329 -47.154 24.958 1.00 18.75 447 LEU A C 1
ATOM 3222 O O . LEU A 1 441 ? 42.975 -46.112 24.832 1.00 16.98 447 LEU A O 1
ATOM 3227 N N . GLN A 1 442 ? 41.032 -47.152 25.260 1.00 15.65 448 GLN A N 1
ATOM 3228 C CA A GLN A 1 442 ? 40.314 -45.898 25.488 0.46 16.45 448 GLN A CA 1
ATOM 3229 C CA B GLN A 1 442 ? 40.327 -45.896 25.461 0.54 16.58 448 GLN A CA 1
ATOM 3230 C C . GLN A 1 442 ? 40.948 -45.110 26.626 1.00 16.36 448 GLN A C 1
ATOM 3231 O O . GLN A 1 442 ? 41.106 -43.886 26.549 1.00 16.52 448 GLN A O 1
ATOM 3242 N N . HIS A 1 443 ? 41.325 -45.807 27.695 1.00 14.42 449 HIS A N 1
ATOM 3243 C CA . HIS A 1 443 ? 41.976 -45.118 28.804 1.00 15.93 449 HIS A CA 1
ATOM 3244 C C . HIS A 1 443 ? 43.325 -44.537 28.364 1.00 15.78 449 HIS A C 1
ATOM 3245 O O . HIS A 1 443 ? 43.698 -43.428 28.748 1.00 15.48 449 HIS A O 1
ATOM 3252 N N . GLU A 1 444 ? 44.072 -45.291 27.564 1.00 15.42 450 GLU A N 1
ATOM 3253 C CA . GLU A 1 444 ? 45.367 -44.789 27.095 1.00 13.74 450 GLU A CA 1
ATOM 3254 C C . GLU A 1 444 ? 45.195 -43.535 26.239 1.00 14.40 450 GLU A C 1
ATOM 3255 O O . GLU A 1 444 ? 46.015 -42.619 26.295 1.00 15.60 450 GLU A O 1
ATOM 3261 N N . ILE A 1 445 ? 44.135 -43.505 25.443 1.00 12.10 451 ILE A N 1
ATOM 3262 C CA . ILE A 1 445 ? 43.842 -42.332 24.613 1.00 13.72 451 ILE A CA 1
ATOM 3263 C C . ILE A 1 445 ? 43.561 -41.111 25.491 1.00 12.82 451 ILE A C 1
ATOM 3264 O O . ILE A 1 445 ? 44.071 -40.010 25.234 1.00 15.37 451 ILE A O 1
ATOM 3269 N N . GLU A 1 446 ? 42.796 -41.334 26.558 1.00 13.81 452 GLU A N 1
ATOM 3270 C CA A GLU A 1 446 ? 42.476 -40.280 27.513 0.50 15.74 452 GLU A CA 1
ATOM 3271 C CA B GLU A 1 446 ? 42.474 -40.290 27.522 0.50 15.87 452 GLU A CA 1
ATOM 3272 C C . GLU A 1 446 ? 43.745 -39.759 28.185 1.00 15.86 452 GLU A C 1
ATOM 3273 O O . GLU A 1 446 ? 43.943 -38.547 28.308 1.00 16.75 452 GLU A O 1
ATOM 3284 N N . MET A 1 447 ? 44.603 -40.674 28.619 1.00 13.82 453 MET A N 1
ATOM 3285 C CA A MET A 1 447 ? 45.833 -40.289 29.302 0.31 14.13 453 MET A CA 1
ATOM 3286 C CA B MET A 1 447 ? 45.838 -40.297 29.304 0.69 13.38 453 MET A CA 1
ATOM 3287 C C . MET A 1 447 ? 46.812 -39.598 28.356 1.00 15.17 453 MET A C 1
ATOM 3288 O O . MET A 1 447 ? 47.515 -38.658 28.750 1.00 15.49 453 MET A O 1
ATOM 3297 N N . TYR A 1 448 ? 46.851 -40.055 27.109 1.00 14.22 454 TYR A N 1
ATOM 3298 C CA . TYR A 1 448 ? 47.756 -39.453 26.141 1.00 13.34 454 TYR A CA 1
ATOM 3299 C C . TYR A 1 448 ? 47.330 -38.008 25.886 1.00 15.81 454 TYR A C 1
ATOM 3300 O O . TYR A 1 448 ? 48.167 -37.105 25.766 1.00 13.59 454 TYR A O 1
ATOM 3309 N N . ARG A 1 449 ? 46.017 -37.790 25.824 1.00 13.17 455 ARG A N 1
ATOM 3310 C CA . ARG A 1 449 ? 45.476 -36.449 25.614 1.00 12.85 455 ARG A CA 1
ATOM 3311 C C . ARG A 1 449 ? 45.922 -35.539 26.760 1.00 13.55 455 ARG A C 1
ATOM 3312 O O . ARG A 1 449 ? 46.396 -34.425 26.536 1.00 15.64 455 ARG A O 1
ATOM 3320 N N . GLN A 1 450 ? 45.790 -36.027 27.988 1.00 13.63 456 GLN A N 1
ATOM 3321 C CA . GLN A 1 450 ? 46.226 -35.243 29.148 1.00 12.99 456 GLN A CA 1
ATOM 3322 C C . GLN A 1 450 ? 47.747 -35.032 29.142 1.00 16.85 456 GLN A C 1
ATOM 3323 O O . GLN A 1 450 ? 48.230 -34.003 29.594 1.00 14.76 456 GLN A O 1
ATOM 3329 N N . SER A 1 451 ? 48.496 -36.004 28.631 1.00 15.81 457 SER A N 1
ATOM 3330 C CA . SER A 1 451 ? 49.949 -35.863 28.561 1.00 13.89 457 SER A CA 1
ATOM 3331 C C . SER A 1 451 ? 50.328 -34.693 27.659 1.00 13.75 457 SER A C 1
ATOM 3332 O O . SER A 1 451 ? 51.161 -33.857 28.017 1.00 15.09 457 SER A O 1
ATOM 3335 N N . VAL A 1 452 ? 49.719 -34.638 26.479 1.00 12.96 458 VAL A N 1
ATOM 3336 C CA . VAL A 1 452 ? 50.087 -33.603 25.520 1.00 13.22 458 VAL A CA 1
ATOM 3337 C C . VAL A 1 452 ? 49.595 -32.243 26.015 1.00 15.06 458 VAL A C 1
ATOM 3338 O O . VAL A 1 452 ? 50.279 -31.237 25.858 1.00 14.96 458 VAL A O 1
ATOM 3342 N N . ILE A 1 453 ? 48.414 -32.216 26.626 1.00 13.73 459 ILE A N 1
ATOM 3343 C CA . ILE A 1 453 ? 47.942 -30.974 27.236 1.00 13.78 459 ILE A CA 1
ATOM 3344 C C . ILE A 1 453 ? 48.925 -30.475 28.292 1.00 16.11 459 ILE A C 1
ATOM 3345 O O . ILE A 1 453 ? 49.222 -29.283 28.362 1.00 15.47 459 ILE A O 1
ATOM 3350 N N . ALA A 1 454 ? 49.438 -31.382 29.116 1.00 15.02 460 ALA A N 1
ATOM 3351 C CA . ALA A 1 454 ? 50.384 -30.967 30.157 1.00 17.04 460 ALA A CA 1
ATOM 3352 C C . ALA A 1 454 ? 51.680 -30.449 29.535 1.00 17.35 460 ALA A C 1
ATOM 3353 O O . ALA A 1 454 ? 52.256 -29.463 29.993 1.00 18.43 460 ALA A O 1
ATOM 3355 N N . GLN A 1 455 ? 52.134 -31.123 28.491 1.00 15.78 461 GLN A N 1
ATOM 3356 C CA . GLN A 1 455 ? 53.345 -30.717 27.788 1.00 18.05 461 GLN A CA 1
ATOM 3357 C C . GLN A 1 455 ? 53.172 -29.305 27.218 1.00 15.77 461 GLN A C 1
ATOM 3358 O O . GLN A 1 455 ? 54.065 -28.453 27.307 1.00 18.27 461 GLN A O 1
ATOM 3364 N N . TRP A 1 456 ? 52.000 -29.075 26.640 1.00 14.69 462 TRP A N 1
ATOM 3365 C CA . TRP A 1 456 ? 51.627 -27.801 26.044 1.00 17.99 462 TRP A CA 1
ATOM 3366 C C . TRP A 1 456 ? 51.618 -26.699 27.111 1.00 18.28 462 TRP A C 1
ATOM 3367 O O . TRP A 1 456 ? 52.211 -25.632 26.923 1.00 18.69 462 TRP A O 1
ATOM 3378 N N . LYS A 1 457 ? 50.966 -26.973 28.235 1.00 17.56 463 LYS A N 1
ATOM 3379 C CA . LYS A 1 457 ? 50.854 -26.001 29.312 1.00 21.98 463 LYS A CA 1
ATOM 3380 C C . LYS A 1 457 ? 52.204 -25.706 29.949 1.00 22.28 463 LYS A C 1
ATOM 3381 O O . LYS A 1 457 ? 52.435 -24.588 30.410 1.00 21.15 463 LYS A O 1
ATOM 3387 N N . ALA A 1 458 ? 53.095 -26.700 29.968 1.00 15.83 464 ALA A N 1
ATOM 3388 C CA . ALA A 1 458 ? 54.443 -26.493 30.512 1.00 20.79 464 ALA A CA 1
ATOM 3389 C C . ALA A 1 458 ? 55.244 -25.466 29.710 1.00 25.34 464 ALA A C 1
ATOM 3390 O O . ALA A 1 458 ? 56.094 -24.765 30.265 1.00 22.91 464 ALA A O 1
ATOM 3392 N N . MET A 1 459 ? 54.967 -25.365 28.412 1.00 21.02 465 MET A N 1
ATOM 3393 C CA . MET A 1 459 ? 55.623 -24.356 27.579 1.00 20.49 465 MET A CA 1
ATOM 3394 C C . MET A 1 459 ? 54.751 -23.112 27.441 1.00 22.94 465 MET A C 1
ATOM 3395 O O . MET A 1 459 ? 55.077 -22.191 26.677 1.00 23.02 465 MET A O 1
ATOM 3400 N N . ASN A 1 460 ? 53.634 -23.103 28.166 1.00 20.19 466 ASN A N 1
ATOM 3401 C CA A ASN A 1 460 ? 52.669 -22.003 28.123 0.64 17.71 466 ASN A CA 1
ATOM 3402 C CA B ASN A 1 460 ? 52.700 -21.985 28.120 0.36 20.20 466 ASN A CA 1
ATOM 3403 C C . ASN A 1 460 ? 52.289 -21.591 26.698 1.00 20.65 466 ASN A C 1
ATOM 3404 O O . ASN A 1 460 ? 52.258 -20.405 26.367 1.00 22.30 466 ASN A O 1
ATOM 3413 N N . LEU A 1 461 ? 51.977 -22.575 25.855 1.00 16.88 467 LEU A N 1
ATOM 3414 C CA . LEU A 1 461 ? 51.574 -22.277 24.478 1.00 18.14 467 LEU A CA 1
ATOM 3415 C C . LEU A 1 461 ? 50.168 -21.712 24.398 1.00 17.76 467 LEU A C 1
ATOM 3416 O O . LEU A 1 461 ? 49.314 -22.019 25.234 1.00 17.66 467 LEU A O 1
ATOM 3421 N N . ASP A 1 462 ? 49.926 -20.889 23.380 1.00 16.86 468 ASP A N 1
ATOM 3422 C CA . ASP A 1 462 ? 48.568 -20.506 23.016 1.00 18.72 468 ASP A CA 1
ATOM 3423 C C . ASP A 1 462 ? 48.078 -21.389 21.877 1.00 16.73 468 ASP A C 1
ATOM 3424 O O . ASP A 1 462 ? 46.940 -21.870 21.890 1.00 15.54 468 ASP A O 1
ATOM 3429 N N . VAL A 1 463 ? 48.949 -21.584 20.886 1.00 17.26 469 VAL A N 1
ATOM 3430 C CA . VAL A 1 463 ? 48.610 -22.346 19.694 1.00 17.75 469 VAL A CA 1
ATOM 3431 C C . VAL A 1 463 ? 49.836 -23.098 19.201 1.00 15.07 469 VAL A C 1
ATOM 3432 O O . VAL A 1 463 ? 50.942 -22.926 19.731 1.00 15.68 469 VAL A O 1
ATOM 3436 N N . LEU A 1 464 ? 49.635 -23.927 18.182 1.00 14.21 470 LEU A N 1
ATOM 3437 C CA . LEU A 1 464 ? 50.717 -24.749 17.652 1.00 14.97 470 LEU A CA 1
ATOM 3438 C C . LEU A 1 464 ? 50.698 -24.712 16.128 1.00 17.79 470 LEU A C 1
ATOM 3439 O O . LEU A 1 464 ? 49.649 -24.868 15.509 1.00 16.43 470 LEU A O 1
ATOM 3444 N N . LEU A 1 465 ? 51.866 -24.477 15.534 1.00 17.29 471 LEU A N 1
ATOM 3445 C CA . LEU A 1 465 ? 52.019 -24.399 14.089 1.00 15.62 471 LEU A CA 1
ATOM 3446 C C . LEU A 1 465 ? 52.759 -25.649 13.601 1.00 17.76 471 LEU A C 1
ATOM 3447 O O . LEU A 1 465 ? 53.816 -25.985 14.127 1.00 17.36 471 LEU A O 1
ATOM 3452 N N . THR A 1 466 ? 52.217 -26.341 12.604 1.00 15.00 472 THR A N 1
ATOM 3453 C CA . THR A 1 466 ? 52.848 -27.576 12.134 1.00 14.06 472 THR A CA 1
ATOM 3454 C C . THR A 1 466 ? 52.892 -27.621 10.612 1.00 17.27 472 THR A C 1
ATOM 3455 O O . THR A 1 466 ? 52.172 -26.880 9.939 1.00 16.27 472 THR A O 1
ATOM 3459 N N . PRO A 1 467 ? 53.758 -28.485 10.057 1.00 16.24 473 PRO A N 1
ATOM 3460 C CA . PRO A 1 467 ? 53.684 -28.717 8.615 1.00 15.09 473 PRO A CA 1
ATOM 3461 C C . PRO A 1 467 ? 52.342 -29.357 8.271 1.00 17.14 473 PRO A C 1
ATOM 3462 O O . PRO A 1 467 ? 51.677 -29.918 9.147 1.00 16.31 473 PRO A O 1
ATOM 3466 N N . MET A 1 468 ? 51.937 -29.232 7.012 1.00 15.14 474 MET A N 1
ATOM 3467 C CA . MET A 1 468 ? 50.737 -29.904 6.510 1.00 15.03 474 MET A CA 1
ATOM 3468 C C . MET A 1 468 ? 51.143 -30.625 5.239 1.00 16.61 474 MET A C 1
ATOM 3469 O O . MET A 1 468 ? 51.833 -30.053 4.397 1.00 17.99 474 MET A O 1
ATOM 3474 N N . LEU A 1 469 ? 50.711 -31.873 5.090 1.00 16.25 475 LEU A N 1
ATOM 3475 C CA . LEU A 1 469 ? 51.104 -32.666 3.919 1.00 16.50 475 LEU A CA 1
ATOM 3476 C C . LEU A 1 469 ? 50.815 -31.948 2.603 1.00 17.36 475 LEU A C 1
ATOM 3477 O O . LEU A 1 469 ? 49.704 -31.461 2.371 1.00 16.15 475 LEU A O 1
ATOM 3482 N N . GLY A 1 470 ? 51.835 -31.892 1.750 1.00 15.50 476 GLY A N 1
ATOM 3483 C CA . GLY A 1 470 ? 51.731 -31.315 0.422 1.00 14.02 476 GLY A CA 1
ATOM 3484 C C . GLY A 1 470 ? 53.096 -31.331 -0.248 1.00 15.77 476 GLY A C 1
ATOM 3485 O O . GLY A 1 470 ? 54.125 -31.567 0.410 1.00 17.30 476 GLY A O 1
ATOM 3486 N N . PRO A 1 471 ? 53.133 -31.072 -1.561 1.00 15.64 477 PRO A N 1
ATOM 3487 C CA . PRO A 1 471 ? 51.973 -30.787 -2.412 1.00 16.98 477 PRO A CA 1
ATOM 3488 C C . PRO A 1 471 ? 51.153 -32.035 -2.721 1.00 18.79 477 PRO A C 1
ATOM 3489 O O . PRO A 1 471 ? 51.512 -33.140 -2.311 1.00 17.84 477 PRO A O 1
ATOM 3493 N N . ALA A 1 472 ? 50.048 -31.845 -3.437 1.00 17.18 478 ALA A N 1
ATOM 3494 C CA . ALA A 1 472 ? 49.138 -32.939 -3.761 1.00 18.64 478 ALA A CA 1
ATOM 3495 C C . ALA A 1 472 ? 49.873 -34.142 -4.354 1.00 20.27 478 ALA A C 1
ATOM 3496 O O . ALA A 1 472 ? 50.731 -33.987 -5.230 1.00 18.24 478 ALA A O 1
ATOM 3498 N N . LEU A 1 473 ? 49.538 -35.335 -3.864 1.00 17.94 479 LEU A N 1
ATOM 3499 C CA . LEU A 1 473 ? 50.054 -36.589 -4.421 1.00 18.17 479 LEU A CA 1
ATOM 3500 C C . LEU A 1 473 ? 49.349 -36.950 -5.723 1.00 20.82 479 LEU A C 1
ATOM 3501 O O . LEU A 1 473 ? 48.209 -36.540 -5.941 1.00 18.73 479 LEU A O 1
ATOM 3506 N N . ASP A 1 474 ? 50.011 -37.733 -6.578 1.00 17.26 480 ASP A N 1
ATOM 3507 C CA . ASP A 1 474 ? 49.354 -38.272 -7.770 1.00 17.74 480 ASP A CA 1
ATOM 3508 C C . ASP A 1 474 ? 48.108 -39.077 -7.411 1.00 19.12 480 ASP A C 1
ATOM 3509 O O . ASP A 1 474 ? 48.020 -39.672 -6.328 1.00 18.19 480 ASP A O 1
ATOM 3514 N N . LEU A 1 475 ? 47.160 -39.118 -8.341 1.00 19.38 481 LEU A N 1
ATOM 3515 C CA . LEU A 1 475 ? 45.999 -39.986 -8.204 1.00 20.40 481 LEU A CA 1
ATOM 3516 C C . LEU A 1 475 ? 46.418 -41.386 -7.794 1.00 19.35 481 LEU A C 1
ATOM 3517 O O . LEU A 1 475 ? 47.444 -41.897 -8.244 1.00 18.88 481 LEU A O 1
ATOM 3522 N N . ASN A 1 476 ? 45.610 -42.000 -6.934 1.00 17.41 482 ASN A N 1
ATOM 3523 C CA . ASN A 1 476 ? 45.789 -43.400 -6.559 1.00 18.77 482 ASN A CA 1
ATOM 3524 C C . ASN A 1 476 ? 47.060 -43.716 -5.784 1.00 22.33 482 ASN A C 1
ATOM 3525 O O . ASN A 1 476 ? 47.440 -44.880 -5.664 1.00 20.61 482 ASN A O 1
ATOM 3530 N N . THR A 1 477 ? 47.698 -42.686 -5.235 1.00 19.11 483 THR A N 1
ATOM 3531 C CA . THR A 1 477 ? 48.856 -42.911 -4.377 1.00 20.21 483 THR A CA 1
ATOM 3532 C C . THR A 1 477 ? 48.617 -42.690 -2.873 1.00 18.75 483 THR A C 1
ATOM 3533 O O . THR A 1 477 ? 49.286 -43.325 -2.064 1.00 19.52 483 THR A O 1
ATOM 3537 N N . PRO A 1 478 ? 47.670 -41.810 -2.485 1.00 15.03 484 PRO A N 1
ATOM 3538 C CA . PRO A 1 478 ? 47.433 -41.740 -1.031 1.00 14.86 484 PRO A CA 1
ATOM 3539 C C . PRO A 1 478 ? 47.240 -43.116 -0.392 1.00 16.73 484 PRO A C 1
ATOM 3540 O O . PRO A 1 478 ? 47.722 -43.364 0.722 1.00 19.35 484 PRO A O 1
ATOM 3544 N N . GLY A 1 479 ? 46.560 -44.015 -1.099 1.00 16.62 485 GLY A N 1
ATOM 3545 C CA . GLY A 1 479 ? 46.272 -45.334 -0.560 1.00 19.98 485 GLY A CA 1
ATOM 3546 C C . GLY A 1 479 ? 47.515 -46.188 -0.386 1.00 23.60 485 GLY A C 1
ATOM 3547 O O . GLY A 1 479 ? 47.464 -47.247 0.240 1.00 23.21 485 GLY A O 1
ATOM 3548 N N . ARG A 1 480 ? 48.636 -45.735 -0.942 1.00 17.35 486 ARG A N 1
ATOM 3549 C CA . ARG A 1 480 ? 49.890 -46.465 -0.811 1.00 18.29 486 ARG A CA 1
ATOM 3550 C C . ARG A 1 480 ? 50.909 -45.674 0.014 1.00 19.90 486 ARG A C 1
ATOM 3551 O O . ARG A 1 480 ? 52.088 -46.034 0.074 1.00 22.76 486 ARG A O 1
ATOM 3559 N N . ALA A 1 481 ? 50.448 -44.592 0.640 1.00 18.61 487 ALA A N 1
ATOM 3560 C CA . ALA A 1 481 ? 51.310 -43.727 1.449 1.00 18.69 487 ALA A CA 1
ATOM 3561 C C . ALA A 1 481 ? 50.635 -43.424 2.784 1.00 19.73 487 ALA A C 1
ATOM 3562 O O . ALA A 1 481 ? 50.395 -42.269 3.130 1.00 17.39 487 ALA A O 1
ATOM 3564 N N . THR A 1 482 ? 50.299 -44.476 3.517 1.00 18.15 488 THR A N 1
ATOM 3565 C CA . THR A 1 482 ? 49.554 -44.332 4.767 1.00 16.01 488 THR A CA 1
ATOM 3566 C C . THR A 1 482 ? 50.299 -43.515 5.821 1.00 16.68 488 THR A C 1
ATOM 3567 O O . THR A 1 482 ? 49.689 -42.772 6.587 1.00 19.16 488 THR A O 1
ATOM 3571 N N . GLY A 1 483 ? 51.619 -43.656 5.857 1.00 17.70 489 GLY A N 1
ATOM 3572 C CA . GLY A 1 483 ? 52.413 -42.992 6.878 1.00 19.52 489 GLY A CA 1
ATOM 3573 C C . GLY A 1 483 ? 52.236 -41.487 6.869 1.00 19.04 489 GLY A C 1
ATOM 3574 O O . GLY A 1 483 ? 52.407 -40.836 7.895 1.00 18.09 489 GLY A O 1
ATOM 3575 N N . ALA A 1 484 ? 51.885 -40.941 5.705 1.00 18.97 490 ALA A N 1
ATOM 3576 C CA . ALA A 1 484 ? 51.821 -39.499 5.514 1.00 19.87 490 ALA A CA 1
ATOM 3577 C C . ALA A 1 484 ? 50.596 -38.852 6.174 1.00 16.29 490 ALA A C 1
ATOM 3578 O O . ALA A 1 484 ? 50.447 -37.631 6.151 1.00 16.56 490 ALA A O 1
ATOM 3580 N N . VAL A 1 485 ? 49.727 -39.655 6.777 1.00 17.45 491 VAL A N 1
ATOM 3581 C CA . VAL A 1 485 ? 48.643 -39.085 7.572 1.00 15.16 491 VAL A CA 1
ATOM 3582 C C . VAL A 1 485 ? 49.147 -38.617 8.942 1.00 14.41 491 VAL A C 1
ATOM 3583 O O . VAL A 1 485 ? 48.375 -38.129 9.761 1.00 16.18 491 VAL A O 1
ATOM 3587 N N . SER A 1 486 ? 50.444 -38.771 9.197 1.00 15.96 492 SER A N 1
ATOM 3588 C CA . SER A 1 486 ? 50.970 -38.456 10.528 1.00 16.21 492 SER A CA 1
ATOM 3589 C C . SER A 1 486 ? 50.688 -37.019 10.975 1.00 16.64 492 SER A C 1
ATOM 3590 O O . SER A 1 486 ? 50.330 -36.790 12.138 1.00 17.65 492 SER A O 1
ATOM 3593 N N . TYR A 1 487 ? 50.849 -36.055 10.069 1.00 15.76 493 TYR A N 1
ATOM 3594 C CA . TYR A 1 487 ? 50.673 -34.644 10.418 1.00 17.15 493 TYR A CA 1
ATOM 3595 C C . TYR A 1 487 ? 49.265 -34.305 10.858 1.00 15.70 493 TYR A C 1
ATOM 3596 O O . TYR A 1 487 ? 49.074 -33.486 11.762 1.00 14.98 493 TYR A O 1
ATOM 3605 N N . THR A 1 488 ? 48.278 -34.942 10.234 1.00 15.51 494 THR A N 1
ATOM 3606 C CA . THR A 1 488 ? 46.889 -34.641 10.545 1.00 14.21 494 THR A CA 1
ATOM 3607 C C . THR A 1 488 ? 46.277 -35.576 11.582 1.00 14.61 494 THR A C 1
ATOM 3608 O O . THR A 1 488 ? 45.569 -35.118 12.484 1.00 13.62 494 THR A O 1
ATOM 3612 N N . MET A 1 489 ? 46.525 -36.877 11.449 1.00 12.79 495 MET A N 1
ATOM 3613 C CA . MET A 1 489 ? 45.812 -37.846 12.291 1.00 13.00 495 MET A CA 1
ATOM 3614 C C . MET A 1 489 ? 46.168 -37.656 13.763 1.00 14.63 495 MET A C 1
ATOM 3615 O O . MET A 1 489 ? 45.373 -37.989 14.636 1.00 15.56 495 MET A O 1
ATOM 3620 N N . LEU A 1 490 ? 47.352 -37.114 14.036 1.00 14.84 496 LEU A N 1
ATOM 3621 C CA . LEU A 1 490 ? 47.735 -36.844 15.430 1.00 15.15 496 LEU A CA 1
ATOM 3622 C C . LEU A 1 490 ? 46.650 -36.045 16.154 1.00 14.17 496 LEU A C 1
ATOM 3623 O O . LEU A 1 490 ? 46.361 -36.292 17.334 1.00 13.24 496 LEU A O 1
ATOM 3628 N N . TYR A 1 491 ? 46.039 -35.092 15.452 1.00 13.62 497 TYR A N 1
ATOM 3629 C CA . TYR A 1 491 ? 45.082 -34.185 16.107 1.00 12.94 497 TYR A CA 1
ATOM 3630 C C . TYR A 1 491 ? 43.656 -34.718 16.124 1.00 15.26 497 TYR A C 1
ATOM 3631 O O . TYR A 1 491 ? 42.811 -34.223 16.861 1.00 13.06 497 TYR A O 1
ATOM 3640 N N . ASN A 1 492 ? 43.402 -35.759 15.340 1.00 13.49 498 ASN A N 1
ATOM 3641 C CA . ASN A 1 492 ? 42.200 -36.546 15.554 1.00 12.95 498 ASN A CA 1
ATOM 3642 C C . ASN A 1 492 ? 42.327 -37.382 16.826 1.00 14.72 498 ASN A C 1
ATOM 3643 O O . ASN A 1 492 ? 41.409 -37.439 17.645 1.00 15.24 498 ASN A O 1
ATOM 3648 N N . CYS A 1 493 ? 43.462 -38.053 16.972 1.00 13.06 499 CYS A N 1
ATOM 3649 C CA . CYS A 1 493 ? 43.732 -38.830 18.179 1.00 14.19 499 CYS A CA 1
ATOM 3650 C C . CYS A 1 493 ? 43.596 -37.951 19.435 1.00 15.42 499 CYS A C 1
ATOM 3651 O O . CYS A 1 493 ? 42.954 -38.336 20.427 1.00 14.00 499 CYS A O 1
ATOM 3654 N N . LEU A 1 494 ? 44.187 -36.761 19.380 1.00 12.70 500 LEU A N 1
ATOM 3655 C CA . LEU A 1 494 ? 44.180 -35.845 20.526 1.00 13.07 500 LEU A CA 1
ATOM 3656 C C . LEU A 1 494 ? 42.860 -35.093 20.644 1.00 15.35 500 LEU A C 1
ATOM 3657 O O . LEU A 1 494 ? 42.578 -34.494 21.677 1.00 15.17 500 LEU A O 1
ATOM 3662 N N . ASP A 1 495 ? 42.073 -35.126 19.573 1.00 14.12 501 ASP A N 1
ATOM 3663 C CA . ASP A 1 495 ? 40.842 -34.338 19.465 1.00 13.88 501 ASP A CA 1
ATOM 3664 C C . ASP A 1 495 ? 41.063 -32.855 19.836 1.00 17.13 501 ASP A C 1
ATOM 3665 O O . ASP A 1 495 ? 40.410 -32.307 20.732 1.00 13.85 501 ASP A O 1
ATOM 3670 N N . PHE A 1 496 ? 42.000 -32.223 19.131 1.00 14.02 502 PHE A N 1
ATOM 3671 C CA . PHE A 1 496 ? 42.240 -30.789 19.224 1.00 13.32 502 PHE A CA 1
ATOM 3672 C C . PHE A 1 496 ? 41.729 -30.182 17.922 1.00 13.26 502 PHE A C 1
ATOM 3673 O O . PHE A 1 496 ? 41.864 -30.791 16.861 1.00 15.51 502 PHE A O 1
ATOM 3681 N N . PRO A 1 497 ? 41.179 -28.967 17.981 1.00 14.36 503 PRO A N 1
ATOM 3682 C CA . PRO A 1 497 ? 40.853 -28.288 16.722 1.00 16.01 503 PRO A CA 1
ATOM 3683 C C . PRO A 1 497 ? 42.117 -28.009 15.905 1.00 17.03 503 PRO A C 1
ATOM 3684 O O . PRO A 1 497 ? 43.157 -27.620 16.445 1.00 14.57 503 PRO A O 1
ATOM 3688 N N . ALA A 1 498 ? 42.023 -28.223 14.596 1.00 14.77 504 ALA A N 1
ATOM 3689 C CA . ALA A 1 498 ? 43.164 -28.051 13.707 1.00 13.29 504 ALA A CA 1
ATOM 3690 C C . ALA A 1 498 ? 42.643 -27.586 12.351 1.00 15.19 504 ALA A C 1
ATOM 3691 O O . ALA A 1 498 ? 41.671 -28.144 11.831 1.00 14.86 504 ALA A O 1
ATOM 3693 N N . GLY A 1 499 ? 43.273 -26.567 11.783 1.00 14.18 505 GLY A N 1
ATOM 3694 C CA . GLY A 1 499 ? 42.862 -26.089 10.471 1.00 12.42 505 GLY A CA 1
ATOM 3695 C C . GLY A 1 499 ? 44.064 -25.875 9.579 1.00 14.61 505 GLY A C 1
ATOM 3696 O O . GLY A 1 499 ? 45.200 -25.860 10.044 1.00 17.05 505 GLY A O 1
ATOM 3697 N N . VAL A 1 500 ? 43.822 -25.704 8.283 1.00 16.04 506 VAL A N 1
ATOM 3698 C CA . VAL A 1 500 ? 44.928 -25.483 7.363 1.00 15.16 506 VAL A CA 1
ATOM 3699 C C . VAL A 1 500 ? 44.705 -24.221 6.546 1.00 18.30 506 VAL A C 1
ATOM 3700 O O . VAL A 1 500 ? 43.562 -23.846 6.269 1.00 15.45 506 VAL A O 1
ATOM 3704 N N . VAL A 1 501 ? 45.813 -23.558 6.208 1.00 15.37 507 VAL A N 1
ATOM 3705 C CA . VAL A 1 501 ? 45.813 -22.319 5.436 1.00 15.13 507 VAL A CA 1
ATOM 3706 C C . VAL A 1 501 ? 46.878 -22.426 4.334 1.00 14.25 507 VAL A C 1
ATOM 3707 O O . VAL A 1 501 ? 48.004 -22.823 4.607 1.00 19.52 507 VAL A O 1
ATOM 3711 N N . PRO A 1 502 ? 46.520 -22.087 3.081 1.00 15.90 508 PRO A N 1
ATOM 3712 C CA . PRO A 1 502 ? 47.519 -22.094 2.004 1.00 17.93 508 PRO A CA 1
ATOM 3713 C C . PRO A 1 502 ? 48.514 -20.968 2.246 1.00 21.07 508 PRO A C 1
ATOM 3714 O O . PRO A 1 502 ? 48.083 -19.849 2.523 1.00 20.79 508 PRO A O 1
ATOM 3718 N N . VAL A 1 503 ? 49.812 -21.233 2.151 1.00 17.55 509 VAL A N 1
ATOM 3719 C CA . VAL A 1 503 ? 50.782 -20.164 2.383 1.00 16.28 509 VAL A CA 1
ATOM 3720 C C . VAL A 1 503 ? 51.806 -19.966 1.269 1.00 19.50 509 VAL A C 1
ATOM 3721 O O . VAL A 1 503 ? 52.466 -18.930 1.219 1.00 18.60 509 VAL A O 1
ATOM 3725 N N . THR A 1 504 ? 51.951 -20.946 0.385 1.00 20.05 510 THR A N 1
ATOM 3726 C CA . THR A 1 504 ? 52.910 -20.807 -0.704 1.00 21.24 510 THR A CA 1
ATOM 3727 C C . THR A 1 504 ? 52.589 -21.774 -1.843 1.00 22.09 510 THR A C 1
ATOM 3728 O O . THR A 1 504 ? 51.600 -22.503 -1.786 1.00 18.70 510 THR A O 1
ATOM 3732 N N . THR A 1 505 ? 53.402 -21.745 -2.891 1.00 19.69 511 THR A N 1
ATOM 3733 C CA . THR A 1 505 ? 53.290 -22.717 -3.981 1.00 20.62 511 THR A CA 1
ATOM 3734 C C . THR A 1 505 ? 54.648 -23.344 -4.234 1.00 20.19 511 THR A C 1
ATOM 3735 O O . THR A 1 505 ? 55.684 -22.730 -3.963 1.00 20.38 511 THR A O 1
ATOM 3739 N N . VAL A 1 506 ? 54.645 -24.566 -4.758 1.00 19.89 512 VAL A N 1
ATOM 3740 C CA . VAL A 1 506 ? 55.894 -25.266 -5.041 1.00 20.19 512 VAL A CA 1
ATOM 3741 C C . VAL A 1 506 ? 56.732 -24.527 -6.093 1.00 20.64 512 VAL A C 1
ATOM 3742 O O . VAL A 1 506 ? 56.251 -24.238 -7.194 1.00 21.16 512 VAL A O 1
ATOM 3746 N N . THR A 1 507 ? 57.983 -24.235 -5.753 1.00 20.83 513 THR A N 1
ATOM 3747 C CA . THR A 1 507 ? 58.904 -23.606 -6.700 1.00 24.70 513 THR A CA 1
ATOM 3748 C C . THR A 1 507 ? 59.703 -24.662 -7.450 1.00 23.77 513 THR A C 1
ATOM 3749 O O . THR A 1 507 ? 59.731 -25.834 -7.065 1.00 20.99 513 THR A O 1
ATOM 3753 N N . ALA A 1 508 ? 60.372 -24.242 -8.518 1.00 23.69 514 ALA A N 1
ATOM 3754 C CA . ALA A 1 508 ? 61.249 -25.147 -9.241 1.00 25.19 514 ALA A CA 1
ATOM 3755 C C . ALA A 1 508 ? 62.281 -25.750 -8.292 1.00 23.98 514 ALA A C 1
ATOM 3756 O O . ALA A 1 508 ? 62.603 -26.933 -8.381 1.00 26.78 514 ALA A O 1
ATOM 3758 N N . GLU A 1 509 ? 62.802 -24.936 -7.380 1.00 24.26 515 GLU A N 1
ATOM 3759 C CA . GLU A 1 509 ? 63.797 -25.420 -6.428 1.00 26.50 515 GLU A CA 1
ATOM 3760 C C . GLU A 1 509 ? 63.201 -26.458 -5.465 1.00 27.15 515 GLU A C 1
ATOM 3761 O O . GLU A 1 509 ? 63.808 -27.504 -5.223 1.00 24.65 515 GLU A O 1
ATOM 3767 N N . ASP A 1 510 ? 62.024 -26.167 -4.913 1.00 24.16 516 ASP A N 1
ATOM 3768 C CA . ASP A 1 510 ? 61.329 -27.118 -4.037 1.00 22.99 516 ASP A CA 1
ATOM 3769 C C . ASP A 1 510 ? 61.222 -28.467 -4.729 1.00 24.58 516 ASP A C 1
ATOM 3770 O O . ASP A 1 510 ? 61.446 -29.525 -4.134 1.00 21.92 516 ASP A O 1
ATOM 3775 N N . ASP A 1 511 ? 60.823 -28.404 -5.991 1.00 22.97 517 ASP A N 1
ATOM 3776 C CA . ASP A 1 511 ? 60.522 -29.586 -6.775 1.00 21.86 517 ASP A CA 1
ATOM 3777 C C . ASP A 1 511 ? 61.794 -30.372 -7.073 1.00 22.94 517 ASP A C 1
ATOM 3778 O O . ASP A 1 511 ? 61.807 -31.595 -7.002 1.00 23.65 517 ASP A O 1
ATOM 3783 N N . ALA A 1 512 ? 62.868 -29.657 -7.400 1.00 24.51 518 ALA A N 1
ATOM 3784 C CA . ALA A 1 512 ? 64.156 -30.289 -7.652 1.00 26.17 518 ALA A CA 1
ATOM 3785 C C . ALA A 1 512 ? 64.687 -30.980 -6.399 1.00 29.65 518 ALA A C 1
ATOM 3786 O O . ALA A 1 512 ? 65.228 -32.081 -6.472 1.00 26.12 518 ALA A O 1
ATOM 3788 N N . GLN A 1 513 ? 64.515 -30.337 -5.247 1.00 22.63 519 GLN A N 1
ATOM 3789 C CA . GLN A 1 513 ? 65.009 -30.888 -3.988 1.00 28.13 519 GLN A CA 1
ATOM 3790 C C . GLN A 1 513 ? 64.263 -32.156 -3.598 1.00 27.07 519 GLN A C 1
ATOM 3791 O O . GLN A 1 513 ? 64.803 -33.017 -2.900 1.00 24.24 519 GLN A O 1
ATOM 3797 N N . MET A 1 514 ? 63.022 -32.271 -4.063 1.00 22.39 520 MET A N 1
ATOM 3798 C CA . MET A 1 514 ? 62.206 -33.440 -3.772 1.00 25.10 520 MET A CA 1
ATOM 3799 C C . MET A 1 514 ? 62.877 -34.684 -4.339 1.00 30.44 520 MET A C 1
ATOM 3800 O O . MET A 1 514 ? 62.716 -35.788 -3.822 1.00 28.51 520 MET A O 1
ATOM 3805 N N . GLU A 1 515 ? 63.651 -34.499 -5.402 1.00 31.82 521 GLU A N 1
ATOM 3806 C CA . GLU A 1 515 ? 64.313 -35.629 -6.038 1.00 36.47 521 GLU A CA 1
ATOM 3807 C C . GLU A 1 515 ? 65.319 -36.302 -5.107 1.00 31.82 521 GLU A C 1
ATOM 3808 O O . GLU A 1 515 ? 65.695 -37.447 -5.328 1.00 37.25 521 GLU A O 1
ATOM 3814 N N . LEU A 1 516 ? 65.725 -35.597 -4.054 1.00 31.25 522 LEU A N 1
ATOM 3815 C CA . LEU A 1 516 ? 66.671 -36.131 -3.071 1.00 32.83 522 LEU A CA 1
ATOM 3816 C C . LEU A 1 516 ? 65.989 -36.664 -1.799 1.00 32.17 522 LEU A C 1
ATOM 3817 O O . LEU A 1 516 ? 66.656 -37.102 -0.861 1.00 30.75 522 LEU A O 1
ATOM 3822 N N . TYR A 1 517 ? 64.663 -36.621 -1.770 1.00 25.86 523 TYR A N 1
ATOM 3823 C CA . TYR A 1 517 ? 63.894 -37.018 -0.585 1.00 24.17 523 TYR A CA 1
ATOM 3824 C C . TYR A 1 517 ? 64.157 -38.478 -0.206 1.00 27.45 523 TYR A C 1
ATOM 3825 O O . TYR A 1 517 ? 64.120 -39.351 -1.067 1.00 27.04 523 TYR A O 1
ATOM 3834 N N . LYS A 1 518 ? 64.393 -38.749 1.077 1.00 27.25 524 LYS A N 1
ATOM 3835 C CA . LYS A 1 518 ? 64.668 -40.125 1.518 1.00 32.09 524 LYS A CA 1
ATOM 3836 C C . LYS A 1 518 ? 63.645 -40.728 2.494 1.00 36.07 524 LYS A C 1
ATOM 3837 O O . LYS A 1 518 ? 63.409 -41.938 2.496 1.00 41.56 524 LYS A O 1
ATOM 3843 N N . GLY A 1 519 ? 63.043 -39.893 3.323 1.00 25.75 525 GLY A N 1
ATOM 3844 C CA . GLY A 1 519 ? 62.150 -40.390 4.358 1.00 22.09 525 GLY A CA 1
ATOM 3845 C C . GLY A 1 519 ? 62.946 -40.904 5.545 1.00 22.08 525 GLY A C 1
ATOM 3846 O O . GLY A 1 519 ? 64.144 -41.162 5.429 1.00 28.38 525 GLY A O 1
ATOM 3847 N N . TYR A 1 520 ? 62.284 -41.060 6.689 1.00 20.45 526 TYR A N 1
ATOM 3848 C CA . TYR A 1 520 ? 62.959 -41.517 7.901 1.00 20.44 526 TYR A CA 1
ATOM 3849 C C . TYR A 1 520 ? 63.041 -43.032 7.997 1.00 26.12 526 TYR A C 1
ATOM 3850 O O . TYR A 1 520 ? 63.852 -43.564 8.758 1.00 25.69 526 TYR A O 1
ATOM 3859 N N . PHE A 1 521 ? 62.194 -43.726 7.241 1.00 22.74 527 PHE A N 1
ATOM 3860 C CA . PHE A 1 521 ? 62.077 -45.182 7.371 1.00 19.62 527 PHE A CA 1
ATOM 3861 C C . PHE A 1 521 ? 62.605 -45.950 6.172 1.00 29.47 527 PHE A C 1
ATOM 3862 O O . PHE A 1 521 ? 63.111 -47.063 6.316 1.00 29.95 527 PHE A O 1
ATOM 3870 N N . GLY A 1 522 ? 62.468 -45.360 4.990 1.00 25.59 528 GLY A N 1
ATOM 3871 C CA . GLY A 1 522 ? 62.885 -46.013 3.761 1.00 26.88 528 GLY A CA 1
ATOM 3872 C C . GLY A 1 522 ? 62.021 -47.213 3.422 1.00 30.33 528 GLY A C 1
ATOM 3873 O O . GLY A 1 522 ? 62.460 -48.099 2.695 1.00 27.50 528 GLY A O 1
ATOM 3874 N N . ASP A 1 523 ? 60.796 -47.251 3.949 1.00 24.34 529 ASP A N 1
ATOM 3875 C CA . ASP A 1 523 ? 59.860 -48.327 3.621 1.00 23.14 529 ASP A CA 1
ATOM 3876 C C . ASP A 1 523 ? 59.013 -47.930 2.412 1.00 25.20 529 ASP A C 1
ATOM 3877 O O . ASP A 1 523 ? 59.176 -46.837 1.872 1.00 24.77 529 ASP A O 1
ATOM 3882 N N . ILE A 1 524 ? 58.117 -48.809 1.980 1.00 23.59 530 ILE A N 1
ATOM 3883 C CA . ILE A 1 524 ? 57.355 -48.532 0.768 1.00 22.30 530 ILE A CA 1
ATOM 3884 C C . ILE A 1 524 ? 56.584 -47.213 0.832 1.00 24.93 530 ILE A C 1
ATOM 3885 O O . ILE A 1 524 ? 56.397 -46.555 -0.190 1.00 24.51 530 ILE A O 1
ATOM 3890 N N . TRP A 1 525 ? 56.129 -46.828 2.023 1.00 22.19 531 TRP A N 1
ATOM 3891 C CA . TRP A 1 525 ? 55.387 -45.580 2.170 1.00 20.06 531 TRP A CA 1
ATOM 3892 C C . TRP A 1 525 ? 56.259 -44.354 1.872 1.00 23.75 531 TRP A C 1
ATOM 3893 O O . TRP A 1 525 ? 55.788 -43.386 1.268 1.00 23.70 531 TRP A O 1
ATOM 3904 N N . ASP A 1 526 ? 57.514 -44.386 2.313 1.00 22.44 532 ASP A N 1
ATOM 3905 C CA . ASP A 1 526 ? 58.447 -43.292 2.043 1.00 19.41 532 ASP A CA 1
ATOM 3906 C C . ASP A 1 526 ? 58.799 -43.250 0.563 1.00 23.04 532 ASP A C 1
ATOM 3907 O O . ASP A 1 526 ? 58.930 -42.178 -0.035 1.00 20.99 532 ASP A O 1
ATOM 3912 N N . ILE A 1 527 ? 58.980 -44.430 -0.015 1.00 22.87 533 ILE A N 1
ATOM 3913 C CA . ILE A 1 527 ? 59.349 -44.535 -1.424 1.00 24.22 533 ILE A CA 1
ATOM 3914 C C . ILE A 1 527 ? 58.251 -44.030 -2.359 1.00 26.85 533 ILE A C 1
ATOM 3915 O O . ILE A 1 527 ? 58.529 -43.317 -3.328 1.00 27.56 533 ILE A O 1
ATOM 3920 N N . ILE A 1 528 ? 57.010 -44.407 -2.068 1.00 20.93 534 ILE A N 1
ATOM 3921 C CA . ILE A 1 528 ? 55.854 -43.940 -2.834 1.00 27.18 534 ILE A CA 1
ATOM 3922 C C . ILE A 1 528 ? 55.691 -42.418 -2.771 1.00 35.68 534 ILE A C 1
ATOM 3923 O O . ILE A 1 528 ? 55.466 -41.763 -3.789 1.00 28.05 534 ILE A O 1
ATOM 3928 N N . LEU A 1 529 ? 55.800 -41.856 -1.572 1.00 32.96 535 LEU A N 1
ATOM 3929 C CA . LEU A 1 529 ? 55.580 -40.424 -1.399 1.00 30.67 535 LEU A CA 1
ATOM 3930 C C . LEU A 1 529 ? 56.472 -39.598 -2.325 1.00 30.82 535 LEU A C 1
ATOM 3931 O O . LEU A 1 529 ? 56.036 -38.610 -2.915 1.00 34.98 535 LEU A O 1
ATOM 3936 N N . LYS A 1 530 ? 57.722 -40.013 -2.462 1.00 29.84 536 LYS A N 1
ATOM 3937 C CA . LYS A 1 530 ? 58.666 -39.308 -3.312 1.00 26.21 536 LYS A CA 1
ATOM 3938 C C . LYS A 1 530 ? 58.236 -39.283 -4.774 1.00 31.88 536 LYS A C 1
ATOM 3939 O O . LYS A 1 530 ? 58.270 -38.245 -5.431 1.00 32.11 536 LYS A O 1
ATOM 3945 N N . LYS A 1 531 ? 57.846 -40.441 -5.290 1.00 25.86 537 LYS A N 1
ATOM 3946 C CA . LYS A 1 531 ? 57.353 -40.538 -6.654 1.00 20.67 537 LYS A CA 1
ATOM 3947 C C . LYS A 1 531 ? 56.038 -39.785 -6.823 1.00 22.27 537 LYS A C 1
ATOM 3948 O O . LYS A 1 531 ? 55.805 -39.133 -7.845 1.00 22.73 537 LYS A O 1
ATOM 3954 N N . ALA A 1 532 ? 55.188 -39.872 -5.805 1.00 18.52 538 ALA A N 1
ATOM 3955 C CA . ALA A 1 532 ? 53.840 -39.307 -5.863 1.00 21.99 538 ALA A CA 1
ATOM 3956 C C . ALA A 1 532 ? 53.821 -37.781 -5.856 1.00 26.33 538 ALA A C 1
ATOM 3957 O O . ALA A 1 532 ? 52.853 -37.161 -6.300 1.00 23.06 538 ALA A O 1
ATOM 3959 N N . MET A 1 533 ? 54.879 -37.176 -5.331 1.00 20.10 539 MET A N 1
ATOM 3960 C CA . MET A 1 533 ? 54.976 -35.725 -5.316 1.00 23.77 539 MET A CA 1
ATOM 3961 C C . MET A 1 533 ? 55.791 -35.145 -6.469 1.00 27.39 539 MET A C 1
ATOM 3962 O O . MET A 1 533 ? 56.013 -33.939 -6.526 1.00 32.45 539 MET A O 1
ATOM 3967 N N . LYS A 1 534 ? 56.234 -36.002 -7.383 1.00 26.01 540 LYS A N 1
ATOM 3968 C CA . LYS A 1 534 ? 56.965 -35.559 -8.567 1.00 25.92 540 LYS A CA 1
ATOM 3969 C C . LYS A 1 534 ? 56.118 -34.575 -9.371 1.00 26.42 540 LYS A C 1
ATOM 3970 O O . LYS A 1 534 ? 54.893 -34.640 -9.337 1.00 25.42 540 LYS A O 1
ATOM 3976 N N . ASN A 1 535 ? 56.772 -33.665 -10.087 1.00 25.54 541 ASN A N 1
ATOM 3977 C CA . ASN A 1 535 ? 56.081 -32.790 -11.034 1.00 23.64 541 ASN A CA 1
ATOM 3978 C C . ASN A 1 535 ? 55.007 -31.940 -10.360 1.00 25.82 541 ASN A C 1
ATOM 3979 O O . ASN A 1 535 ? 53.832 -32.006 -10.729 1.00 25.28 541 ASN A O 1
ATOM 3984 N N . SER A 1 536 ? 55.411 -31.133 -9.381 1.00 19.88 542 SER A N 1
ATOM 3985 C CA . SER A 1 536 ? 54.446 -30.376 -8.592 1.00 17.64 542 SER A CA 1
ATOM 3986 C C . SER A 1 536 ? 54.660 -28.867 -8.627 1.00 20.81 542 SER A C 1
ATOM 3987 O O . SER A 1 536 ? 54.071 -28.143 -7.819 1.00 21.07 542 SER A O 1
ATOM 3990 N N . VAL A 1 537 ? 55.502 -28.377 -9.534 1.00 22.32 543 VAL A N 1
ATOM 3991 C CA . VAL A 1 537 ? 55.734 -26.938 -9.573 1.00 20.45 543 VAL A CA 1
ATOM 3992 C C . VAL A 1 537 ? 54.405 -26.196 -9.714 1.00 23.46 543 VAL A C 1
ATOM 3993 O O . VAL A 1 537 ? 53.574 -26.556 -10.553 1.00 20.36 543 VAL A O 1
ATOM 3997 N N . GLY A 1 538 ? 54.204 -25.174 -8.883 1.00 21.42 544 GLY A N 1
ATOM 3998 C CA . GLY A 1 538 ? 53.008 -24.348 -8.955 1.00 22.47 544 GLY A CA 1
ATOM 3999 C C . GLY A 1 538 ? 51.848 -24.781 -8.066 1.00 22.11 544 GLY A C 1
ATOM 4000 O O . GLY A 1 538 ? 50.858 -24.051 -7.916 1.00 19.97 544 GLY A O 1
ATOM 4001 N N . LEU A 1 539 ? 51.954 -25.965 -7.472 1.00 18.96 545 LEU A N 1
ATOM 4002 C CA . LEU A 1 539 ? 50.864 -26.481 -6.646 1.00 18.88 545 LEU A CA 1
ATOM 4003 C C . LEU A 1 539 ? 50.868 -25.828 -5.268 1.00 21.06 545 LEU A C 1
ATOM 4004 O O . LEU A 1 539 ? 51.923 -25.437 -4.768 1.00 18.80 545 LEU A O 1
ATOM 4009 N N . PRO A 1 540 ? 49.683 -25.693 -4.658 1.00 18.10 546 PRO A N 1
ATOM 4010 C CA . PRO A 1 540 ? 49.615 -25.025 -3.350 1.00 18.51 546 PRO A CA 1
ATOM 4011 C C . PRO A 1 540 ? 50.163 -25.878 -2.211 1.00 17.21 546 PRO A C 1
ATOM 4012 O O . PRO A 1 540 ? 50.061 -27.109 -2.241 1.00 18.74 546 PRO A O 1
ATOM 4016 N N . VAL A 1 541 ? 50.736 -25.209 -1.211 1.00 17.75 547 VAL A N 1
ATOM 4017 C CA . VAL A 1 541 ? 51.246 -25.866 -0.009 1.00 14.19 547 VAL A CA 1
ATOM 4018 C C . VAL A 1 541 ? 50.760 -25.078 1.202 1.00 15.45 547 VAL A C 1
ATOM 4019 O O . VAL A 1 541 ? 50.746 -23.843 1.179 1.00 17.63 547 VAL A O 1
ATOM 4023 N N . ALA A 1 542 ? 50.369 -25.794 2.250 1.00 17.95 548 ALA A N 1
ATOM 4024 C CA . ALA A 1 542 ? 49.738 -25.184 3.417 1.00 14.92 548 ALA A CA 1
ATOM 4025 C C . ALA A 1 542 ? 50.576 -25.392 4.667 1.00 16.67 548 ALA A C 1
ATOM 4026 O O . ALA A 1 542 ? 51.554 -26.135 4.650 1.00 16.23 548 ALA A O 1
ATOM 4028 N N . VAL A 1 543 ? 50.161 -24.742 5.754 1.00 16.21 549 VAL A N 1
ATOM 4029 C CA . VAL A 1 543 ? 50.578 -25.134 7.093 1.00 14.66 549 VAL A CA 1
ATOM 4030 C C . VAL A 1 543 ? 49.333 -25.458 7.906 1.00 14.80 549 VAL A C 1
ATOM 4031 O O . VAL A 1 543 ? 48.217 -25.148 7.490 1.00 15.38 549 VAL A O 1
ATOM 4035 N N . GLN A 1 544 ? 49.541 -26.070 9.068 1.00 14.01 550 GLN A N 1
ATOM 4036 C CA . GLN A 1 544 ? 48.446 -26.447 9.958 1.00 12.28 550 GLN A CA 1
ATOM 4037 C C . GLN A 1 544 ? 48.522 -25.657 11.260 1.00 15.13 550 GLN A C 1
ATOM 4038 O O . GLN A 1 544 ? 49.606 -25.424 11.800 1.00 16.26 550 GLN A O 1
ATOM 4044 N N . CYS A 1 545 ? 47.351 -25.241 11.734 1.00 14.16 551 CYS A N 1
ATOM 4045 C CA . CYS A 1 545 ? 47.208 -24.420 12.927 1.00 14.39 551 CYS A CA 1
ATOM 4046 C C . CYS A 1 545 ? 46.357 -25.189 13.917 1.00 13.04 551 CYS A C 1
ATOM 4047 O O . CYS A 1 545 ? 45.273 -25.660 13.566 1.00 14.76 551 CYS A O 1
ATOM 4050 N N . VAL A 1 546 ? 46.840 -25.305 15.152 1.00 12.96 552 VAL A N 1
ATOM 4051 C CA . VAL A 1 546 ? 46.199 -26.140 16.168 1.00 15.40 552 VAL A CA 1
ATOM 4052 C C . VAL A 1 546 ? 45.989 -25.339 17.448 1.00 13.99 552 VAL A C 1
ATOM 4053 O O . VAL A 1 546 ? 46.831 -24.512 17.816 1.00 13.57 552 VAL A O 1
ATOM 4057 N N . ALA A 1 547 ? 44.868 -25.573 18.123 1.00 14.48 553 ALA A N 1
ATOM 4058 C CA . ALA A 1 547 ? 44.666 -25.041 19.476 1.00 16.95 553 ALA A CA 1
ATOM 4059 C C . ALA A 1 547 ? 44.156 -26.149 20.395 1.00 14.82 553 ALA A C 1
ATOM 4060 O O . ALA A 1 547 ? 43.972 -27.279 19.957 1.00 14.71 553 ALA A O 1
ATOM 4062 N N . LEU A 1 548 ? 43.932 -25.834 21.669 1.00 13.42 554 LEU A N 1
ATOM 4063 C CA . LEU A 1 548 ? 43.429 -26.841 22.607 1.00 12.67 554 LEU A CA 1
ATOM 4064 C C . LEU A 1 548 ? 41.957 -27.179 22.348 1.00 12.82 554 LEU A C 1
ATOM 4065 O O . LEU A 1 548 ? 41.243 -26.420 21.680 1.00 15.13 554 LEU A O 1
ATOM 4070 N N . PRO A 1 549 ? 41.488 -28.317 22.894 1.00 15.74 555 PRO A N 1
ATOM 4071 C CA . PRO A 1 549 ? 40.068 -28.661 22.745 1.00 17.02 555 PRO A CA 1
ATOM 4072 C C . PRO A 1 549 ? 39.138 -27.484 23.066 1.00 13.13 555 PRO A C 1
ATOM 4073 O O . PRO A 1 549 ? 39.363 -26.718 24.020 1.00 15.07 555 PRO A O 1
ATOM 4077 N N . TRP A 1 550 ? 38.123 -27.328 22.218 1.00 14.35 556 TRP A N 1
ATOM 4078 C CA . TRP A 1 550 ? 37.086 -26.311 22.362 1.00 14.18 556 TRP A CA 1
ATOM 4079 C C . TRP A 1 550 ? 37.567 -24.900 22.045 1.00 15.68 556 TRP A C 1
ATOM 4080 O O . TRP A 1 550 ? 36.830 -23.938 22.248 1.00 17.62 556 TRP A O 1
ATOM 4091 N N . GLN A 1 551 ? 38.785 -24.762 21.542 1.00 16.39 557 GLN A N 1
ATOM 4092 C CA A GLN A 1 551 ? 39.272 -23.420 21.248 0.50 14.53 557 GLN A CA 1
ATOM 4093 C CA B GLN A 1 551 ? 39.351 -23.452 21.240 0.50 15.27 557 GLN A CA 1
ATOM 4094 C C . GLN A 1 551 ? 39.307 -23.166 19.738 1.00 14.73 557 GLN A C 1
ATOM 4095 O O . GLN A 1 551 ? 40.300 -22.730 19.165 1.00 17.38 557 GLN A O 1
ATOM 4106 N N . GLU A 1 552 ? 38.172 -23.437 19.098 1.00 15.50 558 GLU A N 1
ATOM 4107 C CA . GLU A 1 552 ? 38.040 -23.189 17.666 1.00 14.86 558 GLU A CA 1
ATOM 4108 C C . GLU A 1 552 ? 38.235 -21.713 17.333 1.00 15.74 558 GLU A C 1
ATOM 4109 O O . GLU A 1 552 ? 38.830 -21.374 16.306 1.00 16.13 558 GLU A O 1
ATOM 4115 N N . GLU A 1 553 ? 37.706 -20.834 18.180 1.00 16.07 559 GLU A N 1
ATOM 4116 C CA . GLU A 1 553 ? 37.832 -19.402 17.940 1.00 16.75 559 GLU A CA 1
ATOM 4117 C C . GLU A 1 553 ? 39.295 -18.964 17.917 1.00 18.95 559 GLU A C 1
ATOM 4118 O O . GLU A 1 553 ? 39.697 -18.194 17.051 1.00 16.90 559 GLU A O 1
ATOM 4124 N N . LEU A 1 554 ? 40.083 -19.465 18.863 1.00 17.39 560 LEU A N 1
ATOM 4125 C CA . LEU A 1 554 ? 41.498 -19.114 18.945 1.00 15.14 560 LEU A CA 1
ATOM 4126 C C . LEU A 1 554 ? 42.256 -19.752 17.787 1.00 14.59 560 LEU A C 1
ATOM 4127 O O . LEU A 1 554 ? 43.162 -19.149 17.194 1.00 17.39 560 LEU A O 1
ATOM 4132 N N . CYS A 1 555 ? 41.876 -20.975 17.436 1.00 13.83 561 CYS A N 1
ATOM 4133 C CA . CYS A 1 555 ? 42.483 -21.614 16.273 1.00 14.52 561 CYS A CA 1
ATOM 4134 C C . CYS A 1 555 ? 42.248 -20.766 15.005 1.00 16.06 561 CYS A C 1
ATOM 4135 O O . CYS A 1 555 ? 43.165 -20.521 14.224 1.00 16.04 561 CYS A O 1
ATOM 4138 N N . LEU A 1 556 ? 41.019 -20.299 14.818 1.00 15.62 562 LEU A N 1
ATOM 4139 C CA . LEU A 1 556 ? 40.706 -19.453 13.665 1.00 15.60 562 LEU A CA 1
ATOM 4140 C C . LEU A 1 556 ? 41.399 -18.091 13.735 1.00 17.31 562 LEU A C 1
ATOM 4141 O O . LEU A 1 556 ? 41.820 -17.557 12.710 1.00 15.80 562 LEU A O 1
ATOM 4146 N N . ARG A 1 557 ? 41.514 -17.526 14.934 1.00 17.87 563 ARG A N 1
ATOM 4147 C CA . ARG A 1 557 ? 42.264 -16.270 15.107 1.00 18.49 563 ARG A CA 1
ATOM 4148 C C . ARG A 1 557 ? 43.707 -16.435 14.629 1.00 19.94 563 ARG A C 1
ATOM 4149 O O . ARG A 1 557 ? 44.276 -15.550 13.985 1.00 17.68 563 ARG A O 1
ATOM 4157 N N . PHE A 1 558 ? 44.298 -17.580 14.953 1.00 14.37 564 PHE A N 1
ATOM 4158 C CA . PHE A 1 558 ? 45.673 -17.871 14.558 1.00 16.28 564 PHE A CA 1
ATOM 4159 C C . PHE A 1 558 ? 45.748 -18.115 13.041 1.00 17.95 564 PHE A C 1
ATOM 4160 O O . PHE A 1 558 ? 46.638 -17.595 12.358 1.00 16.52 564 PHE A O 1
ATOM 4168 N N . MET A 1 559 ? 44.796 -18.878 12.504 1.00 15.98 565 MET A N 1
ATOM 4169 C CA . MET A 1 559 ? 44.714 -19.068 11.054 1.00 16.64 565 MET A CA 1
ATOM 4170 C C . MET A 1 559 ? 44.600 -17.735 10.310 1.00 16.67 565 MET A C 1
ATOM 4171 O O . MET A 1 559 ? 45.216 -17.546 9.260 1.00 16.73 565 MET A O 1
ATOM 4176 N N . ARG A 1 560 ? 43.793 -16.825 10.840 1.00 14.98 566 ARG A N 1
ATOM 4177 C CA . ARG A 1 560 ? 43.663 -15.503 10.219 1.00 17.46 566 ARG A CA 1
ATOM 4178 C C . ARG A 1 560 ? 45.007 -14.785 10.182 1.00 20.68 566 ARG A C 1
ATOM 4179 O O . ARG A 1 560 ? 45.352 -14.151 9.177 1.00 20.80 566 ARG A O 1
ATOM 4187 N N . GLU A 1 561 ? 45.755 -14.871 11.282 1.00 17.84 567 GLU A N 1
ATOM 4188 C CA . GLU A 1 561 ? 47.086 -14.272 11.344 1.00 19.47 567 GLU A CA 1
ATOM 4189 C C . GLU A 1 561 ? 47.983 -14.841 10.246 1.00 21.33 567 GLU A C 1
ATOM 4190 O O . GLU A 1 561 ? 48.641 -14.099 9.512 1.00 18.60 567 GLU A O 1
ATOM 4196 N N . VAL A 1 562 ? 48.002 -16.162 10.120 1.00 18.39 568 VAL A N 1
ATOM 4197 C CA . VAL A 1 562 ? 48.827 -16.789 9.099 1.00 18.31 568 VAL A CA 1
ATOM 4198 C C . VAL A 1 562 ? 48.417 -16.301 7.708 1.00 20.87 568 VAL A C 1
ATOM 4199 O O . VAL A 1 562 ? 49.257 -15.981 6.862 1.00 19.63 568 VAL A O 1
ATOM 4203 N N . GLU A 1 563 ? 47.114 -16.221 7.488 1.00 18.14 569 GLU A N 1
ATOM 4204 C CA . GLU A 1 563 ? 46.589 -15.750 6.210 1.00 20.85 569 GLU A CA 1
ATOM 4205 C C . GLU A 1 563 ? 47.000 -14.306 5.900 1.00 21.53 569 GLU A C 1
ATOM 4206 O O . GLU A 1 563 ? 47.385 -13.991 4.760 1.00 22.94 569 GLU A O 1
ATOM 4212 N N . GLN A 1 564 ? 46.928 -13.436 6.906 1.00 21.63 570 GLN A N 1
ATOM 4213 C CA . GLN A 1 564 ? 47.320 -12.036 6.742 1.00 22.21 570 GLN A CA 1
ATOM 4214 C C . GLN A 1 564 ? 48.798 -11.881 6.404 1.00 24.63 570 GLN A C 1
ATOM 4215 O O . GLN A 1 564 ? 49.183 -10.967 5.677 1.00 23.24 570 GLN A O 1
ATOM 4221 N N . LEU A 1 565 ? 49.630 -12.740 6.980 1.00 21.36 571 LEU A N 1
ATOM 4222 C CA . LEU A 1 565 ? 51.074 -12.617 6.811 1.00 20.99 571 LEU A CA 1
ATOM 4223 C C . LEU A 1 565 ? 51.575 -13.286 5.528 1.00 26.42 571 LEU A C 1
ATOM 4224 O O . LEU A 1 565 ? 52.473 -12.768 4.868 1.00 22.50 571 LEU A O 1
ATOM 4229 N N . MET A 1 566 ? 51.002 -14.435 5.185 1.00 22.40 572 MET A N 1
ATOM 4230 C CA . MET A 1 566 ? 51.514 -15.239 4.068 1.00 24.19 572 MET A CA 1
ATOM 4231 C C . MET A 1 566 ? 50.806 -14.980 2.743 1.00 25.11 572 MET A C 1
ATOM 4232 O O . MET A 1 566 ? 51.339 -15.283 1.684 1.00 27.04 572 MET A O 1
ATOM 4237 N N . THR A 1 567 ? 49.595 -14.454 2.806 1.00 25.72 573 THR A N 1
ATOM 4238 C CA . THR A 1 567 ? 48.880 -14.054 1.600 1.00 31.17 573 THR A CA 1
ATOM 4239 C C . THR A 1 567 ? 48.288 -12.670 1.813 1.00 30.58 573 THR A C 1
ATOM 4240 O O . THR A 1 567 ? 47.074 -12.519 1.914 1.00 34.43 573 THR A O 1
ATOM 4244 N N . PRO A 1 568 ? 49.160 -11.650 1.879 1.00 37.69 574 PRO A N 1
ATOM 4245 C CA . PRO A 1 568 ? 48.804 -10.269 2.238 1.00 43.18 574 PRO A CA 1
ATOM 4246 C C . PRO A 1 568 ? 47.851 -9.609 1.243 1.00 52.64 574 PRO A C 1
ATOM 4247 O O . PRO A 1 568 ? 47.205 -8.617 1.583 1.00 61.31 574 PRO A O 1
ATOM 4251 N N . GLN A 1 569 ? 47.767 -10.142 0.030 1.00 46.93 575 GLN A N 1
ATOM 4252 C CA . GLN A 1 569 ? 46.918 -9.534 -0.987 1.00 61.96 575 GLN A CA 1
ATOM 4253 C C . GLN A 1 569 ? 45.582 -10.254 -1.125 1.00 67.28 575 GLN A C 1
ATOM 4254 O O . GLN A 1 569 ? 44.774 -9.920 -1.993 1.00 64.00 575 GLN A O 1
ATOM 4260 N N . LYS A 1 570 ? 45.355 -11.237 -0.258 1.00 71.53 576 LYS A N 1
ATOM 4261 C CA . LYS A 1 570 ? 44.092 -11.962 -0.241 1.00 78.06 576 LYS A CA 1
ATOM 4262 C C . LYS A 1 570 ? 42.948 -11.002 0.056 1.00 87.84 576 LYS A C 1
ATOM 4263 O O . LYS A 1 570 ? 42.902 -10.384 1.122 1.00 86.95 576 LYS A O 1
ATOM 4269 N N . GLN A 1 571 ? 42.032 -10.882 -0.900 1.00 98.34 577 GLN A N 1
ATOM 4270 C CA . GLN A 1 571 ? 40.908 -9.957 -0.799 1.00 108.30 577 GLN A CA 1
ATOM 4271 C C . GLN A 1 571 ? 40.193 -10.082 0.544 1.00 111.37 577 GLN A C 1
ATOM 4272 O O . GLN A 1 571 ? 39.831 -11.184 0.959 1.00 112.49 577 GLN A O 1
ATOM 4278 N N . PRO A 1 572 ? 39.987 -8.946 1.228 1.00 111.34 578 PRO A N 1
ATOM 4279 C CA . PRO A 1 572 ? 39.309 -8.933 2.528 1.00 110.58 578 PRO A CA 1
ATOM 4280 C C . PRO A 1 572 ? 37.979 -9.680 2.477 1.00 107.97 578 PRO A C 1
ATOM 4281 O O . PRO A 1 572 ? 36.930 -9.058 2.643 1.00 106.24 578 PRO A O 1
ATOM 4285 N N . GLY B 1 27 ? 45.507 -66.149 51.017 1.00 74.46 33 GLY B N 1
ATOM 4286 C CA . GLY B 1 27 ? 45.204 -65.829 52.400 1.00 68.82 33 GLY B CA 1
ATOM 4287 C C . GLY B 1 27 ? 44.619 -64.438 52.570 1.00 58.52 33 GLY B C 1
ATOM 4288 O O . GLY B 1 27 ? 44.258 -63.780 51.592 1.00 53.75 33 GLY B O 1
ATOM 4289 N N . ARG B 1 28 ? 44.536 -63.987 53.819 1.00 52.65 34 ARG B N 1
ATOM 4290 C CA . ARG B 1 28 ? 43.932 -62.695 54.131 1.00 48.83 34 ARG B CA 1
ATOM 4291 C C . ARG B 1 28 ? 44.806 -61.801 55.010 1.00 44.03 34 ARG B C 1
ATOM 4292 O O . ARG B 1 28 ? 44.337 -60.779 55.510 1.00 39.95 34 ARG B O 1
ATOM 4300 N N . GLN B 1 29 ? 46.068 -62.166 55.210 1.00 42.39 35 GLN B N 1
ATOM 4301 C CA . GLN B 1 29 ? 46.914 -61.323 56.046 1.00 42.72 35 GLN B CA 1
ATOM 4302 C C . GLN B 1 29 ? 47.163 -59.954 55.410 1.00 34.01 35 GLN B C 1
ATOM 4303 O O . GLN B 1 29 ? 47.242 -58.951 56.113 1.00 28.74 35 GLN B O 1
ATOM 4309 N N . LYS B 1 30 ? 47.256 -59.905 54.082 1.00 28.46 36 LYS B N 1
ATOM 4310 C CA . LYS B 1 30 ? 47.401 -58.623 53.396 1.00 30.85 36 LYS B CA 1
ATOM 4311 C C . LYS B 1 30 ? 46.200 -57.709 53.678 1.00 28.93 36 LYS B C 1
ATOM 4312 O O . LYS B 1 30 ? 46.368 -56.552 54.063 1.00 27.43 36 LYS B O 1
ATOM 4318 N N . ALA B 1 31 ? 44.991 -58.239 53.496 1.00 28.21 37 ALA B N 1
ATOM 4319 C CA . ALA B 1 31 ? 43.767 -57.470 53.736 1.00 27.18 37 ALA B CA 1
ATOM 4320 C C . ALA B 1 31 ? 43.618 -57.057 55.203 1.00 24.95 37 ALA B C 1
ATOM 4321 O O . ALA B 1 31 ? 43.224 -55.932 55.507 1.00 21.53 37 ALA B O 1
ATOM 4323 N N . ARG B 1 32 ? 43.928 -57.971 56.115 1.00 22.19 38 ARG B N 1
ATOM 4324 C CA . ARG B 1 32 ? 43.879 -57.638 57.537 1.00 21.28 38 ARG B CA 1
ATOM 4325 C C . ARG B 1 32 ? 44.840 -56.515 57.892 1.00 24.23 38 ARG B C 1
ATOM 4326 O O . ARG B 1 32 ? 44.507 -55.622 58.679 1.00 21.66 38 ARG B O 1
ATOM 4334 N N . GLY B 1 33 ? 46.046 -56.569 57.335 1.00 25.13 39 GLY B N 1
ATOM 4335 C CA . GLY B 1 33 ? 47.036 -55.543 57.607 1.00 22.04 39 GLY B CA 1
ATOM 4336 C C . GLY B 1 33 ? 46.581 -54.192 57.099 1.00 21.81 39 GLY B C 1
ATOM 4337 O O . GLY B 1 33 ? 46.771 -53.166 57.757 1.00 22.01 39 GLY B O 1
ATOM 4338 N N . ALA B 1 34 ? 45.995 -54.180 55.904 1.00 18.81 40 ALA B N 1
ATOM 4339 C CA . ALA B 1 34 ? 45.519 -52.932 55.328 1.00 17.62 40 ALA B CA 1
ATOM 4340 C C . ALA B 1 34 ? 44.440 -52.335 56.224 1.00 18.75 40 ALA B C 1
ATOM 4341 O O . ALA B 1 34 ? 44.394 -51.126 56.429 1.00 16.75 40 ALA B O 1
ATOM 4343 N N . ALA B 1 35 ? 43.553 -53.188 56.728 1.00 16.71 41 ALA B N 1
ATOM 4344 C CA . ALA B 1 35 ? 42.448 -52.703 57.555 1.00 17.97 41 ALA B CA 1
ATOM 4345 C C . ALA B 1 35 ? 43.000 -52.128 58.853 1.00 19.78 41 ALA B C 1
ATOM 4346 O O . ALA B 1 35 ? 42.572 -51.069 59.309 1.00 19.09 41 ALA B O 1
ATOM 4348 N N . THR B 1 36 ? 43.964 -52.829 59.442 1.00 16.68 42 THR B N 1
ATOM 4349 C CA . THR B 1 36 ? 44.605 -52.342 60.657 1.00 16.67 42 THR B CA 1
ATOM 4350 C C . THR B 1 36 ? 45.224 -50.961 60.451 1.00 19.46 42 THR B C 1
ATOM 4351 O O . THR B 1 36 ? 45.010 -50.049 61.256 1.00 22.04 42 THR B O 1
ATOM 4355 N N . ARG B 1 37 ? 45.986 -50.799 59.370 1.00 18.27 43 ARG B N 1
ATOM 4356 C CA . ARG B 1 37 ? 46.608 -49.511 59.093 1.00 16.13 43 ARG B CA 1
ATOM 4357 C C . ARG B 1 37 ? 45.585 -48.422 58.798 1.00 18.89 43 ARG B C 1
ATOM 4358 O O . ARG B 1 37 ? 45.721 -47.283 59.274 1.00 20.71 43 ARG B O 1
ATOM 4366 N N . ALA B 1 38 ? 44.568 -48.760 58.006 1.00 16.76 44 ALA B N 1
ATOM 4367 C CA . ALA B 1 38 ? 43.545 -47.780 57.654 1.00 17.48 44 ALA B CA 1
ATOM 4368 C C . ALA B 1 38 ? 42.804 -47.294 58.896 1.00 18.07 44 ALA B C 1
ATOM 4369 O O . ALA B 1 38 ? 42.540 -46.095 59.053 1.00 16.90 44 ALA B O 1
ATOM 4371 N N . ARG B 1 39 ? 42.451 -48.225 59.776 1.00 16.54 45 ARG B N 1
ATOM 4372 C CA . ARG B 1 39 ? 41.744 -47.861 61.003 1.00 18.38 45 ARG B CA 1
ATOM 4373 C C . ARG B 1 39 ? 42.609 -47.001 61.913 1.00 21.25 45 ARG B C 1
ATOM 4374 O O . ARG B 1 39 ? 42.113 -46.093 62.583 1.00 18.05 45 ARG B O 1
ATOM 4382 N N . GLN B 1 40 ? 43.908 -47.263 61.918 1.00 18.21 46 GLN B N 1
ATOM 4383 C CA . GLN B 1 40 ? 44.810 -46.439 62.715 1.00 20.19 46 GLN B CA 1
ATOM 4384 C C . GLN B 1 40 ? 44.871 -45.017 62.161 1.00 23.21 46 GLN B C 1
ATOM 4385 O O . GLN B 1 40 ? 44.879 -44.054 62.924 1.00 19.74 46 GLN B O 1
ATOM 4391 N N . LYS B 1 41 ? 44.897 -44.884 60.836 1.00 18.95 47 LYS B N 1
ATOM 4392 C CA . LYS B 1 41 ? 44.968 -43.557 60.222 1.00 19.42 47 LYS B CA 1
ATOM 4393 C C . LYS B 1 41 ? 43.681 -42.770 60.472 1.00 18.94 47 LYS B C 1
ATOM 4394 O O . LYS B 1 41 ? 43.704 -41.562 60.723 1.00 18.49 47 LYS B O 1
ATOM 4400 N N . GLN B 1 42 ? 42.555 -43.469 60.386 1.00 18.07 48 GLN B N 1
ATOM 4401 C CA . GLN B 1 42 ? 41.256 -42.847 60.606 1.00 16.25 48 GLN B CA 1
ATOM 4402 C C . GLN B 1 42 ? 41.165 -42.390 62.059 1.00 19.62 48 GLN B C 1
ATOM 4403 O O . GLN B 1 42 ? 40.710 -41.288 62.356 1.00 18.03 48 GLN B O 1
ATOM 4409 N N . ARG B 1 43 ? 41.607 -43.250 62.966 1.00 15.75 49 ARG B N 1
ATOM 4410 C CA . ARG B 1 43 ? 41.574 -42.934 64.389 1.00 20.59 49 ARG B CA 1
ATOM 4411 C C . ARG B 1 43 ? 42.409 -41.682 64.677 1.00 19.12 49 ARG B C 1
ATOM 4412 O O . ARG B 1 43 ? 41.979 -40.777 65.405 1.00 20.94 49 ARG B O 1
ATOM 4420 N N . ALA B 1 44 ? 43.611 -41.651 64.111 1.00 19.35 50 ALA B N 1
ATOM 4421 C CA . ALA B 1 44 ? 44.527 -40.526 64.283 1.00 20.06 50 ALA B CA 1
ATOM 4422 C C . ALA B 1 44 ? 43.961 -39.234 63.679 1.00 19.90 50 ALA B C 1
ATOM 4423 O O . ALA B 1 44 ? 44.118 -38.152 64.247 1.00 20.53 50 ALA B O 1
ATOM 4425 N N . SER B 1 45 ? 43.306 -39.341 62.525 1.00 17.72 51 SER B N 1
ATOM 4426 C CA . SER B 1 45 ? 42.641 -38.184 61.936 1.00 18.11 51 SER B CA 1
ATOM 4427 C C . SER B 1 45 ? 41.593 -37.589 62.862 1.00 15.48 51 SER B C 1
ATOM 4428 O O . SER B 1 45 ? 41.521 -36.373 63.037 1.00 20.29 51 SER B O 1
ATOM 4431 N N . LEU B 1 46 ? 40.752 -38.448 63.424 1.00 17.21 52 LEU B N 1
ATOM 4432 C CA . LEU B 1 46 ? 39.669 -37.975 64.266 1.00 18.84 52 LEU B CA 1
ATOM 4433 C C . LEU B 1 46 ? 40.231 -37.343 65.536 1.00 20.28 52 LEU B C 1
ATOM 4434 O O . LEU B 1 46 ? 39.686 -36.366 66.058 1.00 19.71 52 LEU B O 1
ATOM 4439 N N . GLU B 1 47 ? 41.331 -37.897 66.028 1.00 19.04 53 GLU B N 1
ATOM 4440 C CA . GLU B 1 47 ? 41.966 -37.368 67.236 1.00 20.75 53 GLU B CA 1
ATOM 4441 C C . GLU B 1 47 ? 42.558 -35.985 66.957 1.00 18.28 53 GLU B C 1
ATOM 4442 O O . GLU B 1 47 ? 42.451 -35.071 67.773 1.00 20.69 53 GLU B O 1
ATOM 4448 N N . THR B 1 48 ? 43.186 -35.838 65.791 1.00 19.16 54 THR B N 1
ATOM 4449 C CA . THR B 1 48 ? 43.689 -34.541 65.355 1.00 20.57 54 THR B CA 1
ATOM 4450 C C . THR B 1 48 ? 42.560 -33.519 65.265 1.00 19.60 54 THR B C 1
ATOM 4451 O O . THR B 1 48 ? 42.718 -32.373 65.695 1.00 19.06 54 THR B O 1
ATOM 4455 N N . MET B 1 49 ? 41.422 -33.933 64.708 1.00 15.95 55 MET B N 1
ATOM 4456 C CA . MET B 1 49 ? 40.253 -33.059 64.635 1.00 17.80 55 MET B CA 1
ATOM 4457 C C . MET B 1 49 ? 39.794 -32.639 66.027 1.00 21.86 55 MET B C 1
ATOM 4458 O O . MET B 1 49 ? 39.589 -31.456 66.294 1.00 22.20 55 MET B O 1
ATOM 4463 N N . ASP B 1 50 ? 39.637 -33.619 66.913 1.00 18.20 56 ASP B N 1
ATOM 4464 C CA . ASP B 1 50 ? 39.229 -33.356 68.292 1.00 21.45 56 ASP B CA 1
ATOM 4465 C C . ASP B 1 50 ? 40.154 -32.324 68.951 1.00 19.92 56 ASP B C 1
ATOM 4466 O O . ASP B 1 50 ? 39.693 -31.366 69.584 1.00 19.88 56 ASP B O 1
ATOM 4471 N N . LYS B 1 51 ? 41.461 -32.513 68.807 1.00 18.90 57 LYS B N 1
ATOM 4472 C CA . LYS B 1 51 ? 42.420 -31.579 69.400 1.00 21.10 57 LYS B CA 1
ATOM 4473 C C . LYS B 1 51 ? 42.239 -30.164 68.851 1.00 24.34 57 LYS B C 1
ATOM 4474 O O . LYS B 1 51 ? 42.230 -29.184 69.615 1.00 20.31 57 LYS B O 1
ATOM 4480 N N . ALA B 1 52 ? 42.095 -30.059 67.531 1.00 18.79 58 ALA B N 1
ATOM 4481 C CA . ALA B 1 52 ? 41.953 -28.753 66.897 1.00 18.98 58 ALA B CA 1
ATOM 4482 C C . ALA B 1 52 ? 40.663 -28.061 67.325 1.00 18.98 58 ALA B C 1
ATOM 4483 O O . ALA B 1 52 ? 40.648 -26.860 67.574 1.00 22.49 58 ALA B O 1
ATOM 4485 N N . VAL B 1 53 ? 39.582 -28.827 67.401 1.00 18.80 59 VAL B N 1
ATOM 4486 C CA . VAL B 1 53 ? 38.284 -28.301 67.803 1.00 20.57 59 VAL B CA 1
ATOM 4487 C C . VAL B 1 53 ? 38.306 -27.805 69.255 1.00 23.76 59 VAL B C 1
ATOM 4488 O O . VAL B 1 53 ? 37.825 -26.710 69.557 1.00 20.89 59 VAL B O 1
ATOM 4492 N N . GLN B 1 54 ? 38.868 -28.598 70.158 1.00 19.09 60 GLN B N 1
ATOM 4493 C CA . GLN B 1 54 ? 38.885 -28.188 71.566 1.00 18.75 60 GLN B CA 1
ATOM 4494 C C . GLN B 1 54 ? 39.733 -26.937 71.749 1.00 24.16 60 GLN B C 1
ATOM 4495 O O . GLN B 1 54 ? 39.392 -26.049 72.539 1.00 21.67 60 GLN B O 1
ATOM 4501 N N . ARG B 1 55 ? 40.845 -26.877 71.026 1.00 23.54 61 ARG B N 1
ATOM 4502 C CA . ARG B 1 55 ? 41.742 -25.736 71.115 1.00 22.77 61 ARG B CA 1
ATOM 4503 C C . ARG B 1 55 ? 40.975 -24.491 70.700 1.00 19.28 61 ARG B C 1
ATOM 4504 O O . ARG B 1 55 ? 41.019 -23.466 71.382 1.00 21.01 61 ARG B O 1
ATOM 4512 N N . PHE B 1 56 ? 40.266 -24.581 69.579 1.00 19.33 62 PHE B N 1
ATOM 4513 C CA . PHE B 1 56 ? 39.544 -23.417 69.073 1.00 18.77 62 PHE B CA 1
ATOM 4514 C C . PHE B 1 56 ? 38.433 -22.986 70.029 1.00 27.64 62 PHE B C 1
ATOM 4515 O O . PHE B 1 56 ? 38.261 -21.800 70.303 1.00 22.17 62 PHE B O 1
ATOM 4523 N N . ARG B 1 57 ? 37.670 -23.951 70.529 1.00 21.42 63 ARG B N 1
ATOM 4524 C CA . ARG B 1 57 ? 36.536 -23.631 71.397 1.00 21.47 63 ARG B CA 1
ATOM 4525 C C . ARG B 1 57 ? 36.948 -22.889 72.655 1.00 25.17 63 ARG B C 1
ATOM 4526 O O . ARG B 1 57 ? 36.235 -21.996 73.116 1.00 24.89 63 ARG B O 1
ATOM 4534 N N . LEU B 1 58 ? 38.093 -23.254 73.213 1.00 21.02 64 LEU B N 1
ATOM 4535 C CA . LEU B 1 58 ? 38.562 -22.585 74.419 1.00 23.00 64 LEU B CA 1
ATOM 4536 C C . LEU B 1 58 ? 38.884 -21.111 74.171 1.00 22.57 64 LEU B C 1
ATOM 4537 O O . LEU B 1 58 ? 38.814 -20.291 75.093 1.00 23.51 64 LEU B O 1
ATOM 4542 N N . GLN B 1 59 ? 39.230 -20.776 72.932 1.00 23.60 65 GLN B N 1
ATOM 4543 C CA . GLN B 1 59 ? 39.536 -19.392 72.582 1.00 24.83 65 GLN B CA 1
ATOM 4544 C C . GLN B 1 59 ? 38.287 -18.612 72.186 1.00 27.94 65 GLN B C 1
ATOM 4545 O O . GLN B 1 59 ? 38.331 -17.386 72.050 1.00 30.72 65 GLN B O 1
ATOM 4551 N N . ASN B 1 60 ? 37.176 -19.325 72.015 1.00 26.02 66 ASN B N 1
ATOM 4552 C CA . ASN B 1 60 ? 35.942 -18.733 71.502 1.00 24.28 66 ASN B CA 1
ATOM 4553 C C . ASN B 1 60 ? 34.701 -19.210 72.249 1.00 25.44 66 ASN B C 1
ATOM 4554 O O . ASN B 1 60 ? 33.757 -19.710 71.636 1.00 27.62 66 ASN B O 1
ATOM 4559 N N . PRO B 1 61 ? 34.692 -19.056 73.576 1.00 29.67 67 PRO B N 1
ATOM 4560 C CA . PRO B 1 61 ? 33.618 -19.644 74.383 1.00 35.96 67 PRO B CA 1
ATOM 4561 C C . PRO B 1 61 ? 32.252 -19.009 74.129 1.00 38.61 67 PRO B C 1
ATOM 4562 O O . PRO B 1 61 ? 31.234 -19.647 74.399 1.00 40.34 67 PRO B O 1
ATOM 4566 N N . ASP B 1 62 ? 32.229 -17.787 73.608 1.00 34.11 68 ASP B N 1
ATOM 4567 C CA . ASP B 1 62 ? 30.968 -17.081 73.413 1.00 44.84 68 ASP B CA 1
ATOM 4568 C C . ASP B 1 62 ? 30.346 -17.288 72.030 1.00 38.33 68 ASP B C 1
ATOM 4569 O O . ASP B 1 62 ? 29.202 -16.900 71.805 1.00 41.27 68 ASP B O 1
ATOM 4574 N N . LEU B 1 63 ? 31.094 -17.894 71.109 1.00 32.52 69 LEU B N 1
ATOM 4575 C CA . LEU B 1 63 ? 30.603 -18.092 69.744 1.00 32.64 69 LEU B CA 1
ATOM 4576 C C . LEU B 1 63 ? 29.292 -18.873 69.725 1.00 35.35 69 LEU B C 1
ATOM 4577 O O . LEU B 1 63 ? 29.184 -19.925 70.352 1.00 36.01 69 LEU B O 1
ATOM 4582 N N . ASP B 1 64 ? 28.296 -18.358 69.005 1.00 36.93 70 ASP B N 1
ATOM 4583 C CA . ASP B 1 64 ? 27.022 -19.056 68.864 1.00 33.92 70 ASP B CA 1
ATOM 4584 C C . ASP B 1 64 ? 27.129 -20.076 67.738 1.00 32.25 70 ASP B C 1
ATOM 4585 O O . ASP B 1 64 ? 26.777 -19.793 66.588 1.00 31.48 70 ASP B O 1
ATOM 4590 N N . SER B 1 65 ? 27.611 -21.265 68.081 1.00 31.22 71 SER B N 1
ATOM 4591 C CA . SER B 1 65 ? 27.915 -22.286 67.082 1.00 33.16 71 SER B CA 1
ATOM 4592 C C . SER B 1 65 ? 26.654 -22.814 66.414 1.00 30.67 71 SER B C 1
ATOM 4593 O O . SER B 1 65 ? 26.656 -23.101 65.219 1.00 24.16 71 SER B O 1
ATOM 4596 N N . GLU B 1 66 ? 25.580 -22.949 67.186 1.00 27.67 72 GLU B N 1
ATOM 4597 C CA . GLU B 1 66 ? 24.318 -23.420 66.631 1.00 34.51 72 GLU B CA 1
ATOM 4598 C C . GLU B 1 66 ? 23.817 -22.488 65.535 1.00 27.68 72 GLU B C 1
ATOM 4599 O O . GLU B 1 66 ? 23.356 -22.943 64.481 1.00 28.33 72 GLU B O 1
ATOM 4605 N N . ALA B 1 67 ? 23.905 -21.187 65.790 1.00 27.50 73 ALA B N 1
ATOM 4606 C CA . ALA B 1 67 ? 23.452 -20.187 64.833 1.00 27.69 73 ALA B CA 1
ATOM 4607 C C . ALA B 1 67 ? 24.302 -20.245 63.563 1.00 29.56 73 ALA B C 1
ATOM 4608 O O . ALA B 1 67 ? 23.789 -20.109 62.452 1.00 28.75 73 ALA B O 1
ATOM 4610 N N . LEU B 1 68 ? 25.602 -20.460 63.733 1.00 21.19 74 LEU B N 1
ATOM 4611 C CA . LEU B 1 68 ? 26.510 -20.550 62.588 1.00 18.54 74 LEU B CA 1
ATOM 4612 C C . LEU B 1 68 ? 26.203 -21.804 61.775 1.00 18.31 74 LEU B C 1
ATOM 4613 O O . LEU B 1 68 ? 26.083 -21.751 60.550 1.00 20.65 74 LEU B O 1
ATOM 4618 N N . LEU B 1 69 ? 26.048 -22.935 62.459 1.00 19.23 75 LEU B N 1
ATOM 4619 C CA . LEU B 1 69 ? 25.803 -24.206 61.776 1.00 20.50 75 LEU B CA 1
ATOM 4620 C C . LEU B 1 69 ? 24.464 -24.240 61.054 1.00 22.03 75 LEU B C 1
ATOM 4621 O O . LEU B 1 69 ? 24.283 -25.012 60.126 1.00 21.37 75 LEU B O 1
ATOM 4626 N N . THR B 1 70 ? 23.518 -23.410 61.472 1.00 22.02 76 THR B N 1
ATOM 4627 C CA . THR B 1 70 ? 22.189 -23.490 60.870 1.00 27.01 76 THR B CA 1
ATOM 4628 C C . THR B 1 70 ? 21.971 -22.470 59.760 1.00 25.50 76 THR B C 1
ATOM 4629 O O . THR B 1 70 ? 20.964 -22.523 59.061 1.00 24.34 76 THR B O 1
ATOM 4633 N N . LEU B 1 71 ? 22.920 -21.555 59.582 1.00 21.88 77 LEU B N 1
ATOM 4634 C CA . LEU B 1 71 ? 22.839 -20.608 58.473 1.00 20.44 77 LEU B CA 1
ATOM 4635 C C . LEU B 1 71 ? 22.841 -21.345 57.149 1.00 22.24 77 LEU B C 1
ATOM 4636 O O . LEU B 1 71 ? 23.715 -22.172 56.907 1.00 20.08 77 LEU B O 1
ATOM 4641 N N . PRO B 1 72 ? 21.889 -21.027 56.265 1.00 19.06 78 PRO B N 1
ATOM 4642 C CA . PRO B 1 72 ? 21.992 -21.597 54.919 1.00 17.28 78 PRO B CA 1
ATOM 4643 C C . PRO B 1 72 ? 23.300 -21.155 54.259 1.00 18.84 78 PRO B C 1
ATOM 4644 O O . PRO B 1 72 ? 23.769 -20.042 54.503 1.00 21.86 78 PRO B O 1
ATOM 4648 N N . LEU B 1 73 ? 23.867 -22.013 53.420 1.00 18.31 79 LEU B N 1
ATOM 4649 C CA . LEU B 1 73 ? 25.165 -21.733 52.807 1.00 17.45 79 LEU B CA 1
ATOM 4650 C C . LEU B 1 73 ? 25.275 -20.348 52.172 1.00 18.65 79 LEU B C 1
ATOM 4651 O O . LEU B 1 73 ? 26.297 -19.682 52.322 1.00 20.47 79 LEU B O 1
ATOM 4656 N N . LEU B 1 74 ? 24.247 -19.910 51.454 1.00 19.08 80 LEU B N 1
ATOM 4657 C CA A LEU B 1 74 ? 24.326 -18.610 50.802 0.50 19.10 80 LEU B CA 1
ATOM 4658 C CA B LEU B 1 74 ? 24.280 -18.599 50.799 0.50 19.07 80 LEU B CA 1
ATOM 4659 C C . LEU B 1 74 ? 24.546 -17.487 51.813 1.00 19.25 80 LEU B C 1
ATOM 4660 O O . LEU B 1 74 ? 25.310 -16.564 51.557 1.00 20.33 80 LEU B O 1
ATOM 4669 N N . GLN B 1 75 ? 23.895 -17.581 52.968 1.00 22.49 81 GLN B N 1
ATOM 4670 C CA . GLN B 1 75 ? 24.072 -16.573 54.012 1.00 22.44 81 GLN B CA 1
ATOM 4671 C C . GLN B 1 75 ? 25.432 -16.725 54.690 1.00 22.29 81 GLN B C 1
ATOM 4672 O O . GLN B 1 75 ? 26.091 -15.736 55.005 1.00 21.38 81 GLN B O 1
ATOM 4678 N N . LEU B 1 76 ? 25.855 -17.967 54.900 1.00 21.33 82 LEU B N 1
ATOM 4679 C CA . LEU B 1 76 ? 27.189 -18.239 55.437 1.00 17.35 82 LEU B CA 1
ATOM 4680 C C . LEU B 1 76 ? 28.246 -17.600 54.533 1.00 21.39 82 LEU B C 1
ATOM 4681 O O . LEU B 1 76 ? 29.175 -16.944 55.008 1.00 22.03 82 LEU B O 1
ATOM 4686 N N . VAL B 1 77 ? 28.096 -17.795 53.224 1.00 17.93 83 VAL B N 1
ATOM 4687 C CA . VAL B 1 77 ? 29.046 -17.245 52.259 1.00 20.40 83 VAL B CA 1
ATOM 4688 C C . VAL B 1 77 ? 29.044 -15.713 52.305 1.00 22.57 83 VAL B C 1
ATOM 4689 O O . VAL B 1 77 ? 30.098 -15.077 52.261 1.00 23.92 83 VAL B O 1
ATOM 4693 N N . GLN B 1 78 ? 27.859 -15.126 52.413 1.00 21.05 84 GLN B N 1
ATOM 4694 C CA . GLN B 1 78 ? 27.751 -13.667 52.488 1.00 21.15 84 GLN B CA 1
ATOM 4695 C C . GLN B 1 78 ? 28.487 -13.117 53.713 1.00 26.38 84 GLN B C 1
ATOM 4696 O O . GLN B 1 78 ? 29.201 -12.106 53.627 1.00 25.48 84 GLN B O 1
ATOM 4702 N N . LYS B 1 79 ? 28.326 -13.784 54.851 1.00 22.70 85 LYS B N 1
ATOM 4703 C CA . LYS B 1 79 ? 28.958 -13.321 56.086 1.00 23.83 85 LYS B CA 1
ATOM 4704 C C . LYS B 1 79 ? 30.473 -13.515 56.061 1.00 24.43 85 LYS B C 1
ATOM 4705 O O . LYS B 1 79 ? 31.220 -12.707 56.615 1.00 26.33 85 LYS B O 1
ATOM 4711 N N . LEU B 1 80 ? 30.925 -14.587 55.417 1.00 21.62 86 LEU B N 1
ATOM 4712 C CA . LEU B 1 80 ? 32.354 -14.788 55.200 1.00 21.03 86 LEU B CA 1
ATOM 4713 C C . LEU B 1 80 ? 32.907 -13.701 54.283 1.00 23.23 86 LEU B C 1
ATOM 4714 O O . LEU B 1 80 ? 33.975 -13.149 54.536 1.00 22.39 86 LEU B O 1
ATOM 4719 N N . GLN B 1 81 ? 32.183 -13.403 53.208 1.00 24.43 87 GLN B N 1
ATOM 4720 C CA . GLN B 1 81 ? 32.664 -12.423 52.236 1.00 23.22 87 GLN B CA 1
ATOM 4721 C C . GLN B 1 81 ? 32.734 -11.018 52.838 1.00 27.57 87 GLN B C 1
ATOM 4722 O O . GLN B 1 81 ? 33.620 -10.226 52.490 1.00 28.85 87 GLN B O 1
ATOM 4728 N N . SER B 1 82 ? 31.824 -10.719 53.761 1.00 27.23 88 SER B N 1
ATOM 4729 C CA . SER B 1 82 ? 31.762 -9.389 54.356 1.00 28.58 88 SER B CA 1
ATOM 4730 C C . SER B 1 82 ? 32.710 -9.248 55.539 1.00 37.52 88 SER B C 1
ATOM 4731 O O . SER B 1 82 ? 33.018 -8.133 55.967 1.00 34.01 88 SER B O 1
ATOM 4734 N N . GLY B 1 83 ? 33.162 -10.377 56.075 1.00 31.87 89 GLY B N 1
ATOM 4735 C CA . GLY B 1 83 ? 34.013 -10.369 57.252 1.00 31.37 89 GLY B CA 1
ATOM 4736 C C . GLY B 1 83 ? 33.253 -10.482 58.562 1.00 32.43 89 GLY B C 1
ATOM 4737 O O . GLY B 1 83 ? 33.858 -10.465 59.633 1.00 29.81 89 GLY B O 1
ATOM 4738 N N . GLU B 1 84 ? 31.927 -10.593 58.489 1.00 28.83 90 GLU B N 1
ATOM 4739 C CA . GLU B 1 84 ? 31.116 -10.746 59.696 1.00 27.59 90 GLU B CA 1
ATOM 4740 C C . GLU B 1 84 ? 31.447 -12.044 60.433 1.00 30.12 90 GLU B C 1
ATOM 4741 O O . GLU B 1 84 ? 31.438 -12.094 61.662 1.00 33.27 90 GLU B O 1
ATOM 4747 N N . LEU B 1 85 ? 31.731 -13.097 59.675 1.00 26.18 91 LEU B N 1
ATOM 4748 C CA . LEU B 1 85 ? 32.232 -14.334 60.253 1.00 23.07 91 LEU B CA 1
ATOM 4749 C C . LEU B 1 85 ? 33.639 -14.560 59.727 1.00 27.62 91 LEU B C 1
ATOM 4750 O O . LEU B 1 85 ? 33.909 -14.326 58.548 1.00 23.43 91 LEU B O 1
ATOM 4755 N N . SER B 1 86 ? 34.535 -15.002 60.601 1.00 23.30 92 SER B N 1
ATOM 4756 C CA . SER B 1 86 ? 35.895 -15.314 60.192 1.00 25.59 92 SER B CA 1
ATOM 4757 C C . SER B 1 86 ? 35.922 -16.714 59.592 1.00 19.94 92 SER B C 1
ATOM 4758 O O . SER B 1 86 ? 35.117 -17.567 59.966 1.00 22.71 92 SER B O 1
ATOM 4761 N N . PRO B 1 87 ? 36.849 -16.958 58.656 1.00 20.27 93 PRO B N 1
ATOM 4762 C CA . PRO B 1 87 ? 37.027 -18.311 58.111 1.00 22.13 93 PRO B CA 1
ATOM 4763 C C . PRO B 1 87 ? 37.348 -19.305 59.220 1.00 22.57 93 PRO B C 1
ATOM 4764 O O . PRO B 1 87 ? 36.909 -20.451 59.153 1.00 20.12 93 PRO B O 1
ATOM 4768 N N . GLU B 1 88 ? 38.110 -18.877 60.225 1.00 21.12 94 GLU B N 1
ATOM 4769 C CA . GLU B 1 88 ? 38.433 -19.777 61.333 1.00 23.85 94 GLU B CA 1
ATOM 4770 C C . GLU B 1 88 ? 37.190 -20.193 62.121 1.00 19.83 94 GLU B C 1
ATOM 4771 O O . GLU B 1 88 ? 37.019 -21.371 62.442 1.00 21.49 94 GLU B O 1
ATOM 4777 N N . ALA B 1 89 ? 36.331 -19.231 62.445 1.00 20.47 95 ALA B N 1
ATOM 4778 C CA . ALA B 1 89 ? 35.109 -19.533 63.204 1.00 21.01 9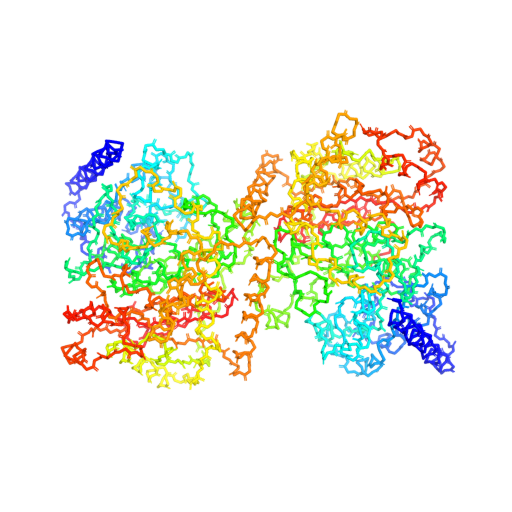5 ALA B CA 1
ATOM 4779 C C . ALA B 1 89 ? 34.258 -20.542 62.435 1.00 22.72 95 ALA B C 1
ATOM 4780 O O . ALA B 1 89 ? 33.756 -21.523 62.987 1.00 22.05 95 ALA B O 1
ATOM 4782 N N . VAL B 1 90 ? 34.100 -20.303 61.144 1.00 18.20 96 VAL B N 1
ATOM 4783 C CA . VAL B 1 90 ? 33.283 -21.200 60.335 1.00 17.10 96 VAL B CA 1
ATOM 4784 C C . VAL B 1 90 ? 33.928 -22.585 60.240 1.00 17.97 96 VAL B C 1
ATOM 4785 O O . VAL B 1 90 ? 33.269 -23.598 60.462 1.00 19.41 96 VAL B O 1
ATOM 4789 N N . PHE B 1 91 ? 35.222 -22.623 59.931 1.00 17.85 97 PHE B N 1
ATOM 4790 C CA . PHE B 1 91 ? 35.917 -23.896 59.749 1.00 15.40 97 PHE B CA 1
ATOM 4791 C C . PHE B 1 91 ? 35.885 -24.760 61.014 1.00 18.37 97 PHE B C 1
ATOM 4792 O O . PHE B 1 91 ? 35.500 -25.929 60.979 1.00 18.83 97 PHE B O 1
ATOM 4800 N N . PHE B 1 92 ? 36.305 -24.193 62.138 1.00 16.86 98 PHE B N 1
ATOM 4801 C CA . PHE B 1 92 ? 36.418 -25.005 63.345 1.00 18.11 98 PHE B CA 1
ATOM 4802 C C . PHE B 1 92 ? 35.067 -25.373 63.928 1.00 17.11 98 PHE B C 1
ATOM 4803 O O . PHE B 1 92 ? 34.928 -26.396 64.605 1.00 18.77 98 PHE B O 1
ATOM 4811 N N . THR B 1 93 ? 34.064 -24.548 63.662 1.00 18.05 99 THR B N 1
ATOM 4812 C CA . THR B 1 93 ? 32.724 -24.883 64.126 1.00 16.90 99 THR B CA 1
ATOM 4813 C C . THR B 1 93 ? 32.183 -26.074 63.335 1.00 16.94 99 THR B C 1
ATOM 4814 O O . THR B 1 93 ? 31.640 -27.016 63.913 1.00 18.62 99 THR B O 1
ATOM 4818 N N . TYR B 1 94 ? 32.347 -26.043 62.014 1.00 16.98 100 TYR B N 1
ATOM 4819 C CA . TYR B 1 94 ? 31.949 -27.189 61.203 1.00 15.88 100 TYR B CA 1
ATOM 4820 C C . TYR B 1 94 ? 32.798 -28.420 61.521 1.00 17.94 100 TYR B C 1
ATOM 4821 O O . TYR B 1 94 ? 32.298 -29.542 61.508 1.00 17.22 100 TYR B O 1
ATOM 4830 N N . LEU B 1 95 ? 34.082 -28.213 61.777 1.00 15.66 101 LEU B N 1
ATOM 4831 C CA . LEU B 1 95 ? 34.961 -29.342 62.083 1.00 15.85 101 LEU B CA 1
ATOM 4832 C C . LEU B 1 95 ? 34.472 -30.053 63.341 1.00 16.44 101 LEU B C 1
ATOM 4833 O O . LEU B 1 95 ? 34.472 -31.280 63.414 1.00 16.83 101 LEU B O 1
ATOM 4838 N N . GLY B 1 96 ? 34.050 -29.271 64.329 1.00 16.89 102 GLY B N 1
ATOM 4839 C CA . GLY B 1 96 ? 33.550 -29.827 65.571 1.00 16.87 102 GLY B CA 1
ATOM 4840 C C . GLY B 1 96 ? 32.264 -30.591 65.337 1.00 20.87 102 GLY B C 1
ATOM 4841 O O . GLY B 1 96 ? 32.065 -31.673 65.882 1.00 17.47 102 GLY B O 1
ATOM 4842 N N . LYS B 1 97 ? 31.384 -30.028 64.515 1.00 16.65 103 LYS B N 1
ATOM 4843 C CA . LYS B 1 97 ? 30.126 -30.694 64.208 1.00 17.81 103 LYS B CA 1
ATOM 4844 C C . LYS B 1 97 ? 30.403 -31.993 63.447 1.00 18.16 103 LYS B C 1
ATOM 4845 O O . LYS B 1 97 ? 29.801 -33.032 63.738 1.00 17.08 103 LYS B O 1
ATOM 4851 N N . ALA B 1 98 ? 31.314 -31.941 62.477 1.00 15.98 104 ALA B N 1
ATOM 4852 C CA . ALA B 1 98 ? 31.654 -33.143 61.717 1.00 16.22 104 ALA B CA 1
ATOM 4853 C C . ALA B 1 98 ? 32.168 -34.256 62.637 1.00 18.23 104 ALA B C 1
ATOM 4854 O O . ALA B 1 98 ? 31.783 -35.424 62.505 1.00 15.77 104 ALA B O 1
ATOM 4856 N N . TRP B 1 99 ? 33.038 -33.891 63.574 1.00 15.27 105 TRP B N 1
ATOM 4857 C CA . TRP B 1 99 ? 33.601 -34.864 64.500 1.00 15.38 105 TRP B CA 1
ATOM 4858 C C . TRP B 1 99 ? 32.496 -35.482 65.349 1.00 17.19 105 TRP B C 1
ATOM 4859 O O . TRP B 1 99 ? 32.469 -36.694 65.572 1.00 17.12 105 TRP B O 1
ATOM 4870 N N . GLU B 1 100 ? 31.564 -34.645 65.793 1.00 16.52 106 GLU B N 1
ATOM 4871 C CA . GLU B 1 100 ? 30.456 -35.101 66.633 1.00 18.27 106 GLU B CA 1
ATOM 4872 C C . GLU B 1 100 ? 29.508 -36.037 65.879 1.00 20.48 106 GLU B C 1
ATOM 4873 O O . GLU B 1 100 ? 29.152 -37.110 66.387 1.00 19.39 106 GLU B O 1
ATOM 4879 N N . VAL B 1 101 ? 29.100 -35.636 64.678 1.00 16.04 107 VAL B N 1
ATOM 4880 C CA . VAL B 1 101 ? 28.139 -36.447 63.929 1.00 19.19 107 VAL B CA 1
ATOM 4881 C C . VAL B 1 101 ? 28.771 -37.752 63.465 1.00 21.28 107 VAL B C 1
ATOM 4882 O O . VAL B 1 101 ? 28.081 -38.766 63.320 1.00 19.76 107 VAL B O 1
ATOM 4886 N N . ASN B 1 102 ? 30.085 -37.739 63.262 1.00 17.00 108 ASN B N 1
ATOM 4887 C CA . ASN B 1 102 ? 30.776 -38.961 62.865 1.00 19.25 108 ASN B CA 1
ATOM 4888 C C . ASN B 1 102 ? 30.688 -40.058 63.927 1.00 17.33 108 ASN B C 1
ATOM 4889 O O . ASN B 1 102 ? 30.773 -41.250 63.612 1.00 19.71 108 ASN B O 1
ATOM 4894 N N . LYS B 1 103 ? 30.526 -39.673 65.191 1.00 16.13 109 LYS B N 1
ATOM 4895 C CA . LYS B 1 103 ? 30.473 -40.686 66.239 1.00 19.11 109 LYS B CA 1
ATOM 4896 C C . LYS B 1 103 ? 29.368 -41.700 65.989 1.00 20.97 109 LYS B C 1
ATOM 4897 O O . LYS B 1 103 ? 29.542 -42.889 66.253 1.00 23.21 109 LYS B O 1
ATOM 4903 N N . GLY B 1 104 ? 28.240 -41.232 65.468 1.00 20.44 110 GLY B N 1
ATOM 4904 C CA . GLY B 1 104 ? 27.096 -42.104 65.269 1.00 23.13 110 GLY B CA 1
ATOM 4905 C C . GLY B 1 104 ? 26.892 -42.557 63.833 1.00 24.08 110 GLY B C 1
ATOM 4906 O O . GLY B 1 104 ? 25.981 -43.342 63.549 1.00 22.66 110 GLY B O 1
ATOM 4907 N N . THR B 1 105 ? 27.732 -42.075 62.920 1.00 16.71 111 THR B N 1
ATOM 4908 C CA . THR B 1 105 ? 27.549 -42.404 61.504 1.00 15.91 111 THR B CA 1
ATOM 4909 C C . THR B 1 105 ? 28.769 -43.040 60.843 1.00 17.89 111 THR B C 1
ATOM 4910 O O . THR B 1 105 ? 28.622 -43.720 59.823 1.00 17.57 111 THR B O 1
ATOM 4914 N N . ASN B 1 106 ? 29.961 -42.794 61.392 1.00 14.73 112 ASN B N 1
ATOM 4915 C CA . ASN B 1 106 ? 31.207 -43.304 60.790 1.00 13.14 112 ASN B CA 1
ATOM 4916 C C . ASN B 1 106 ? 31.278 -42.924 59.309 1.00 16.97 112 ASN B C 1
ATOM 4917 O O . ASN B 1 106 ? 31.455 -43.783 58.438 1.00 16.35 112 ASN B O 1
ATOM 4922 N N . CYS B 1 107 ? 31.148 -41.633 59.034 1.00 14.26 113 CYS B N 1
ATOM 4923 C CA . CYS B 1 107 ? 31.196 -41.127 57.664 1.00 17.26 113 CYS B CA 1
ATOM 4924 C C . CYS B 1 107 ? 32.549 -40.563 57.251 1.00 18.26 113 CYS B C 1
ATOM 4925 O O . CYS B 1 107 ? 32.803 -40.396 56.063 1.00 16.05 113 CYS B O 1
ATOM 4928 N N . VAL B 1 108 ? 33.413 -40.249 58.218 1.00 14.58 114 VAL B N 1
ATOM 4929 C CA . VAL B 1 108 ? 34.700 -39.628 57.916 1.00 16.28 114 VAL B CA 1
ATOM 4930 C C . VAL B 1 108 ? 35.815 -40.670 57.900 1.00 17.41 114 VAL B C 1
ATOM 4931 O O . VAL B 1 108 ? 35.984 -41.399 58.878 1.00 18.37 114 VAL B O 1
ATOM 4935 N N . THR B 1 109 ? 36.581 -40.739 56.810 1.00 13.81 115 THR B N 1
ATOM 4936 C CA . THR B 1 109 ? 37.717 -41.662 56.755 1.00 14.71 115 THR B CA 1
ATOM 4937 C C . THR B 1 109 ? 39.043 -40.969 57.051 1.00 14.69 115 THR B C 1
ATOM 4938 O O . THR B 1 109 ? 39.947 -41.569 57.616 1.00 16.59 115 THR B O 1
ATOM 4942 N N . SER B 1 110 ? 39.157 -39.706 56.656 1.00 14.40 116 SER B N 1
ATOM 4943 C CA . SER B 1 110 ? 40.420 -38.984 56.798 1.00 16.86 116 SER B CA 1
ATOM 4944 C C . SER B 1 110 ? 40.210 -37.484 56.958 1.00 17.02 116 SER B C 1
ATOM 4945 O O . SER B 1 110 ? 39.374 -36.884 56.283 1.00 17.19 116 SER B O 1
ATOM 4948 N N . TYR B 1 111 ? 40.983 -36.885 57.857 1.00 16.59 117 TYR B N 1
ATOM 4949 C CA . TYR B 1 111 ? 41.028 -35.438 58.000 1.00 15.99 117 TYR B CA 1
ATOM 4950 C C . TYR B 1 111 ? 42.120 -34.908 57.080 1.00 17.07 117 TYR B C 1
ATOM 4951 O O . TYR B 1 111 ? 43.271 -35.329 57.168 1.00 21.10 117 TYR B O 1
ATOM 4960 N N . LEU B 1 112 ? 41.759 -33.981 56.203 1.00 17.23 118 LEU B N 1
ATOM 4961 C CA . LEU B 1 112 ? 42.707 -33.466 55.226 1.00 17.37 118 LEU B CA 1
ATOM 4962 C C . LEU B 1 112 ? 43.584 -32.431 55.926 1.00 24.38 118 LEU B C 1
ATOM 4963 O O . LEU B 1 112 ? 43.292 -31.233 55.922 1.00 29.60 118 LEU B O 1
ATOM 4968 N N . THR B 1 113 ? 44.642 -32.934 56.555 1.00 27.88 119 THR B N 1
ATOM 4969 C CA . THR B 1 113 ? 45.432 -32.191 57.536 1.00 41.23 119 THR B CA 1
ATOM 4970 C C . THR B 1 113 ? 45.851 -30.791 57.102 1.00 38.71 119 THR B C 1
ATOM 4971 O O . THR B 1 113 ? 45.771 -29.842 57.886 1.00 42.27 119 THR B O 1
ATOM 4975 N N . ASP B 1 114 ? 46.309 -30.661 55.861 1.00 31.08 120 ASP B N 1
ATOM 4976 C CA . ASP B 1 114 ? 46.845 -29.382 55.398 1.00 28.35 120 ASP B CA 1
ATOM 4977 C C . ASP B 1 114 ? 45.762 -28.326 55.195 1.00 28.37 120 ASP B C 1
ATOM 4978 O O . ASP B 1 114 ? 46.050 -27.199 54.796 1.00 32.02 120 ASP B O 1
ATOM 4983 N N . CYS B 1 115 ? 44.513 -28.673 55.486 1.00 29.52 121 CYS B N 1
ATOM 4984 C CA . CYS B 1 115 ? 43.431 -27.736 55.220 1.00 27.67 121 CYS B CA 1
ATOM 4985 C C . CYS B 1 115 ? 43.542 -26.471 56.073 1.00 34.90 121 CYS B C 1
ATOM 4986 O O . CYS B 1 115 ? 43.123 -25.396 55.650 1.00 28.70 121 CYS B O 1
ATOM 4989 N N . GLU B 1 116 ? 44.127 -26.587 57.262 1.00 34.98 122 GLU B N 1
ATOM 4990 C CA . GLU B 1 116 ? 44.299 -25.412 58.110 1.00 36.22 122 GLU B CA 1
ATOM 4991 C C . GLU B 1 116 ? 45.253 -24.387 57.467 1.00 40.65 122 GLU B C 1
ATOM 4992 O O . GLU B 1 116 ? 45.144 -23.187 57.717 1.00 41.70 122 GLU B O 1
ATOM 4998 N N . THR B 1 117 ? 46.161 -24.856 56.614 1.00 36.79 123 THR B N 1
ATOM 4999 C CA . THR B 1 117 ? 47.010 -23.940 55.849 1.00 45.44 123 THR B CA 1
ATOM 5000 C C . THR B 1 117 ? 46.245 -23.294 54.682 1.00 44.29 123 THR B C 1
ATOM 5001 O O . THR B 1 117 ? 46.390 -22.095 54.439 1.00 42.77 123 THR B O 1
ATOM 5005 N N . GLN B 1 118 ? 45.437 -24.079 53.966 1.00 37.73 124 GLN B N 1
ATOM 5006 C CA A GLN B 1 118 ? 44.586 -23.545 52.910 0.50 37.49 124 GLN B CA 1
ATOM 5007 C CA B GLN B 1 118 ? 44.587 -23.527 52.904 0.50 37.45 124 GLN B CA 1
ATOM 5008 C C . GLN B 1 118 ? 43.649 -22.485 53.491 1.00 39.46 124 GLN B C 1
ATOM 5009 O O . GLN B 1 118 ? 43.355 -21.470 52.856 1.00 35.31 124 GLN B O 1
ATOM 5020 N N . LEU B 1 119 ? 43.184 -22.745 54.708 1.00 35.53 125 LEU B N 1
ATOM 5021 C CA . LEU B 1 119 ? 42.311 -21.833 55.433 1.00 34.89 125 LEU B CA 1
ATOM 5022 C C . LEU B 1 119 ? 42.891 -20.418 55.477 1.00 34.11 125 LEU B C 1
ATOM 5023 O O . LEU B 1 119 ? 42.193 -19.436 55.212 1.00 36.74 125 LEU B O 1
ATOM 5028 N N . SER B 1 120 ? 44.174 -20.317 55.805 1.00 34.51 126 SER B N 1
ATOM 5029 C CA . SER B 1 120 ? 44.817 -19.015 55.952 1.00 36.88 126 SER B CA 1
ATOM 5030 C C . SER B 1 120 ? 45.171 -18.372 54.610 1.00 39.82 126 SER B C 1
ATOM 5031 O O . SER B 1 120 ? 45.418 -17.171 54.540 1.00 40.59 126 SER B O 1
ATOM 5034 N N . GLN B 1 121 ? 45.188 -19.172 53.547 1.00 38.09 127 GLN B N 1
ATOM 5035 C CA . GLN B 1 121 ? 45.585 -18.684 52.228 1.00 37.89 127 GLN B CA 1
ATOM 5036 C C . GLN B 1 121 ? 44.430 -18.615 51.227 1.00 37.25 127 GLN B C 1
ATOM 5037 O O . GLN B 1 121 ? 44.656 -18.349 50.046 1.00 34.91 127 GLN B O 1
ATOM 5043 N N . ALA B 1 122 ? 43.207 -18.867 51.683 1.00 29.30 128 ALA B N 1
ATOM 5044 C CA . ALA B 1 122 ? 42.056 -18.925 50.777 1.00 28.06 128 ALA B CA 1
ATOM 5045 C C . ALA B 1 122 ? 41.891 -17.593 50.058 1.00 27.37 128 ALA B C 1
ATOM 5046 O O . ALA B 1 122 ? 41.836 -16.548 50.708 1.00 27.27 128 ALA B O 1
ATOM 5048 N N . PRO B 1 123 ? 41.840 -17.619 48.712 1.00 27.07 129 PRO B N 1
ATOM 5049 C CA . PRO B 1 123 ? 41.687 -16.383 47.935 1.00 32.85 129 PRO B CA 1
ATOM 5050 C C . PRO B 1 123 ? 40.438 -15.614 48.348 1.00 30.15 129 PRO B C 1
ATOM 5051 O O . PRO B 1 123 ? 39.313 -16.124 48.248 1.00 27.90 129 PRO B O 1
ATOM 5055 N N . ARG B 1 124 ? 40.662 -14.382 48.794 1.00 27.75 130 ARG B N 1
ATOM 5056 C CA . ARG B 1 124 ? 39.667 -13.581 49.501 1.00 30.36 130 ARG B CA 1
ATOM 5057 C C . ARG B 1 124 ? 38.420 -13.266 48.673 1.00 33.24 130 ARG B C 1
ATOM 5058 O O . ARG B 1 124 ? 37.328 -13.120 49.220 1.00 30.38 130 ARG B O 1
ATOM 5066 N N . GLN B 1 125 ? 38.582 -13.155 47.358 1.00 28.74 131 GLN B N 1
ATOM 5067 C CA . GLN B 1 125 ? 37.446 -12.862 46.490 1.00 32.40 131 GLN B CA 1
ATOM 5068 C C . GLN B 1 125 ? 36.841 -14.122 45.867 1.00 25.71 131 GLN B C 1
ATOM 5069 O O . GLN B 1 125 ? 35.962 -14.039 45.007 1.00 25.83 131 GLN B O 1
ATOM 5075 N N . GLY B 1 126 ? 37.299 -15.290 46.306 1.00 24.35 132 GLY B N 1
ATOM 5076 C CA . GLY B 1 126 ? 36.757 -16.533 45.790 1.00 23.20 132 GLY B CA 1
ATOM 5077 C C . GLY B 1 126 ? 35.273 -16.621 46.083 1.00 22.99 132 GLY B C 1
ATOM 5078 O O . GLY B 1 126 ? 34.818 -16.141 47.119 1.00 21.46 132 GLY B O 1
ATOM 5079 N N . LEU B 1 127 ? 34.521 -17.243 45.179 1.00 18.99 133 LEU B N 1
ATOM 5080 C CA . LEU B 1 127 ? 33.070 -17.387 45.345 1.00 17.80 133 LEU B CA 1
ATOM 5081 C C . LEU B 1 127 ? 32.674 -18.331 46.480 1.00 20.24 133 LEU B C 1
ATOM 5082 O O . LEU B 1 127 ? 31.514 -18.355 46.894 1.00 20.22 133 LEU B O 1
ATOM 5087 N N . LEU B 1 128 ? 33.632 -19.121 46.957 1.00 17.10 134 LEU B N 1
ATOM 5088 C CA . LEU B 1 128 ? 33.400 -20.016 48.088 1.00 16.13 134 LEU B CA 1
ATOM 5089 C C . LEU B 1 128 ? 34.358 -19.708 49.244 1.00 19.62 134 LEU B C 1
ATOM 5090 O O . LEU B 1 128 ? 34.678 -20.586 50.033 1.00 16.49 134 LEU B O 1
ATOM 5095 N N . TYR B 1 129 ? 34.814 -18.459 49.336 1.00 17.58 135 TYR B N 1
ATOM 5096 C CA . TYR B 1 129 ? 35.788 -18.080 50.358 1.00 18.11 135 TYR B CA 1
ATOM 5097 C C . TYR B 1 129 ? 35.366 -18.530 51.755 1.00 21.01 135 TYR B C 1
ATOM 5098 O O . TYR B 1 129 ? 34.291 -18.157 52.235 1.00 19.36 135 TYR B O 1
ATOM 5107 N N . GLY B 1 130 ? 36.211 -19.333 52.403 1.00 19.40 136 GLY B N 1
ATOM 5108 C CA . GLY B 1 130 ? 35.961 -19.760 53.769 1.00 17.81 136 GLY B CA 1
ATOM 5109 C C . GLY B 1 130 ? 34.999 -20.924 53.968 1.00 20.43 136 GLY B C 1
ATOM 5110 O O . GLY B 1 130 ? 34.765 -21.346 55.099 1.00 20.19 136 GLY B O 1
ATOM 5111 N N . VAL B 1 131 ? 34.440 -21.450 52.883 1.00 17.30 137 VAL B N 1
ATOM 5112 C CA . VAL B 1 131 ? 33.478 -22.546 52.986 1.00 15.62 137 VAL B CA 1
ATOM 5113 C C . VAL B 1 131 ? 34.156 -23.905 53.146 1.00 16.42 137 VAL B C 1
ATOM 5114 O O . VAL B 1 131 ? 34.876 -24.343 52.244 1.00 17.48 137 VAL B O 1
ATOM 5118 N N . PRO B 1 132 ? 33.920 -24.591 54.276 1.00 17.57 138 PRO B N 1
ATOM 5119 C CA . PRO B 1 132 ? 34.450 -25.955 54.398 1.00 13.95 138 PRO B CA 1
ATOM 5120 C C . PRO B 1 132 ? 33.699 -26.883 53.455 1.00 16.40 138 PRO B C 1
ATOM 5121 O O . PRO B 1 132 ? 32.478 -26.802 53.372 1.00 18.53 138 PRO B O 1
ATOM 5125 N N . VAL B 1 133 ? 34.421 -27.753 52.755 1.00 14.59 139 VAL B N 1
ATOM 5126 C CA . VAL B 1 133 ? 33.804 -28.664 51.800 1.00 13.74 139 VAL B CA 1
ATOM 5127 C C . VAL B 1 133 ? 34.267 -30.091 52.080 1.00 16.27 139 VAL B C 1
ATOM 5128 O O . VAL B 1 133 ? 35.462 -30.334 52.278 1.00 17.08 139 VAL B O 1
ATOM 5132 N N . SER B 1 134 ? 33.325 -31.030 52.096 1.00 14.04 140 SER B N 1
ATOM 5133 C CA . SER B 1 134 ? 33.661 -32.437 52.272 1.00 14.71 140 SER B CA 1
ATOM 5134 C C . SER B 1 134 ? 33.831 -33.114 50.917 1.00 17.11 140 SER B C 1
ATOM 5135 O O . SER B 1 134 ? 33.156 -32.757 49.944 1.00 14.98 140 SER B O 1
ATOM 5138 N N . LEU B 1 135 ? 34.745 -34.079 50.849 1.00 14.43 141 LEU B N 1
ATOM 5139 C CA . LEU B 1 135 ? 35.015 -34.786 49.596 1.00 13.53 141 LEU B CA 1
ATOM 5140 C C . LEU B 1 135 ? 34.823 -36.293 49.695 1.00 13.66 141 LEU B C 1
ATOM 5141 O O . LEU B 1 135 ? 35.403 -36.941 50.559 1.00 13.27 141 LEU B O 1
ATOM 5146 N N . LYS B 1 136 ? 34.042 -36.862 48.781 1.00 12.23 142 LYS B N 1
ATOM 5147 C CA . LYS B 1 136 ? 33.989 -38.316 48.654 1.00 15.91 142 LYS B CA 1
ATOM 5148 C C . LYS B 1 136 ? 35.422 -38.820 48.488 1.00 15.56 142 LYS B C 1
ATOM 5149 O O . LYS B 1 136 ? 36.248 -38.152 47.866 1.00 15.28 142 LYS B O 1
ATOM 5155 N N . GLU B 1 137 ? 35.720 -39.985 49.053 1.00 12.70 143 GLU B N 1
ATOM 5156 C CA . GLU B 1 137 ? 37.112 -40.446 49.168 1.00 14.57 143 GLU B CA 1
ATOM 5157 C C . GLU B 1 137 ? 37.853 -40.568 47.830 1.00 14.49 143 GLU B C 1
ATOM 5158 O O . GLU B 1 137 ? 39.087 -40.497 47.784 1.00 15.33 143 GLU B O 1
ATOM 5164 N N . CYS B 1 138 ? 37.102 -40.739 46.744 1.00 14.52 144 CYS B N 1
ATOM 5165 C CA . CYS B 1 138 ? 37.690 -40.923 45.417 1.00 16.30 144 CYS B CA 1
ATOM 5166 C C . CYS B 1 138 ? 38.262 -39.642 44.798 1.00 13.31 144 CYS B C 1
ATOM 5167 O O . CYS B 1 138 ? 38.981 -39.702 43.790 1.00 15.91 144 CYS B O 1
ATOM 5170 N N . PHE B 1 139 ? 37.931 -38.488 45.365 1.00 12.82 145 PHE B N 1
ATOM 5171 C CA . PHE B 1 139 ? 38.518 -37.230 44.895 1.00 13.98 145 PHE B CA 1
ATOM 5172 C C . PHE B 1 139 ? 39.947 -37.132 45.390 1.00 17.29 145 PHE B C 1
ATOM 5173 O O . PHE B 1 139 ? 40.180 -36.890 46.569 1.00 18.64 145 PHE B O 1
ATOM 5181 N N . SER B 1 140 ? 40.898 -37.324 44.477 1.00 13.30 146 SER B N 1
ATOM 5182 C CA A SER B 1 140 ? 42.308 -37.324 44.846 0.50 16.24 146 SER B CA 1
ATOM 5183 C CA B SER B 1 140 ? 42.317 -37.316 44.820 0.50 16.76 146 SER B CA 1
ATOM 5184 C C . SER B 1 140 ? 42.706 -36.053 45.581 1.00 15.75 146 SER B C 1
ATOM 5185 O O . SER B 1 140 ? 42.407 -34.938 45.143 1.00 16.68 146 SER B O 1
ATOM 5190 N N . TYR B 1 141 ? 43.375 -36.233 46.718 1.00 14.07 147 TYR B N 1
ATOM 5191 C CA . TYR B 1 141 ? 43.802 -35.112 47.535 1.00 14.82 147 TYR B CA 1
ATOM 5192 C C . TYR B 1 141 ? 45.240 -35.408 47.951 1.00 17.42 147 TYR B C 1
ATOM 5193 O O . TYR B 1 141 ? 45.529 -36.475 48.488 1.00 17.11 147 TYR B O 1
ATOM 5202 N N . LYS B 1 142 ? 46.144 -34.486 47.645 1.00 16.12 148 LYS B N 1
ATOM 5203 C CA . LYS B 1 142 ? 47.567 -34.718 47.841 1.00 16.88 148 LYS B CA 1
ATOM 5204 C C . LYS B 1 142 ? 47.881 -35.222 49.250 1.00 18.74 148 LYS B C 1
ATOM 5205 O O . LYS B 1 142 ? 47.465 -34.622 50.241 1.00 17.90 148 LYS B O 1
ATOM 5211 N N . GLY B 1 143 ? 48.604 -36.334 49.326 1.00 17.25 149 GLY B N 1
ATOM 5212 C CA . GLY B 1 143 ? 49.088 -36.849 50.599 1.00 20.85 149 GLY B CA 1
ATOM 5213 C C . GLY B 1 143 ? 48.170 -37.855 51.259 1.00 21.37 149 GLY B C 1
ATOM 5214 O O . GLY B 1 143 ? 48.501 -38.407 52.305 1.00 19.20 149 GLY B O 1
ATOM 5215 N N . HIS B 1 144 ? 47.014 -38.100 50.645 1.00 16.60 150 HIS B N 1
ATOM 5216 C CA . HIS B 1 144 ? 46.010 -38.975 51.226 1.00 17.19 150 HIS B CA 1
ATOM 5217 C C . HIS B 1 144 ? 45.644 -40.102 50.287 1.00 15.79 150 HIS B C 1
ATOM 5218 O O . HIS B 1 144 ? 45.647 -39.927 49.068 1.00 17.65 150 HIS B O 1
ATOM 5225 N N . ASP B 1 145 ? 45.339 -41.266 50.857 1.00 16.44 151 ASP B N 1
ATOM 5226 C CA . ASP B 1 145 ? 44.858 -42.392 50.065 1.00 17.03 151 ASP B CA 1
ATOM 5227 C C . ASP B 1 145 ? 43.493 -42.098 49.458 1.00 17.45 151 ASP B C 1
ATOM 5228 O O . ASP B 1 145 ? 42.688 -41.347 50.022 1.00 16.61 151 ASP B O 1
ATOM 5233 N N . SER B 1 146 ? 43.227 -42.706 48.309 1.00 14.98 152 SER B N 1
ATOM 5234 C CA . SER B 1 146 ? 41.856 -42.882 47.853 1.00 14.92 152 SER B CA 1
ATOM 5235 C C . SER B 1 146 ? 41.658 -44.397 47.800 1.00 13.93 152 SER B C 1
ATOM 5236 O O . SER B 1 146 ? 41.837 -45.010 46.757 1.00 17.27 152 SER B O 1
ATOM 5239 N N . THR B 1 147 ? 41.343 -45.010 48.941 1.00 15.51 153 THR B N 1
ATOM 5240 C CA . THR B 1 147 ? 41.359 -46.475 49.016 1.00 16.12 153 THR B CA 1
ATOM 5241 C C . THR B 1 147 ? 40.208 -47.122 48.252 1.00 17.82 153 THR B C 1
ATOM 5242 O O . THR B 1 147 ? 40.347 -48.229 47.739 1.00 14.90 153 THR B O 1
ATOM 5246 N N . LEU B 1 148 ? 39.072 -46.429 48.200 1.00 15.02 154 LEU B N 1
ATOM 5247 C CA . LEU B 1 148 ? 37.823 -47.030 47.738 1.00 17.39 154 LEU B CA 1
ATOM 5248 C C . LEU B 1 148 ? 37.464 -48.257 48.582 1.00 16.43 154 LEU B C 1
ATOM 5249 O O . LEU B 1 148 ? 36.695 -49.118 48.150 1.00 17.54 154 LEU B O 1
ATOM 5254 N N . GLY B 1 149 ? 38.018 -48.335 49.787 1.00 16.75 155 GLY B N 1
ATOM 5255 C CA . GLY B 1 149 ? 37.746 -49.467 50.663 1.00 15.19 155 GLY B CA 1
ATOM 5256 C C . GLY B 1 149 ? 38.459 -50.748 50.241 1.00 17.74 155 GLY B C 1
ATOM 5257 O O . GLY B 1 149 ? 38.153 -51.841 50.736 1.00 16.82 155 GLY B O 1
ATOM 5258 N N . LEU B 1 150 ? 39.420 -50.618 49.330 1.00 14.57 156 LEU B N 1
ATOM 5259 C CA . LEU B 1 150 ? 40.122 -51.779 48.776 1.00 16.16 156 LEU B CA 1
ATOM 5260 C C . LEU B 1 150 ? 41.543 -51.852 49.308 1.00 18.61 156 LEU B C 1
ATOM 5261 O O . LEU B 1 150 ? 42.279 -50.865 49.274 1.00 16.65 156 LEU B O 1
ATOM 5266 N N . SER B 1 151 ? 41.930 -53.028 49.789 1.00 17.06 157 SER B N 1
ATOM 5267 C CA A SER B 1 151 ? 43.251 -53.211 50.368 0.50 16.90 157 SER B CA 1
ATOM 5268 C CA B SER B 1 151 ? 43.251 -53.203 50.370 0.50 16.88 157 SER B CA 1
ATOM 5269 C C . SER B 1 151 ? 44.352 -52.831 49.378 1.00 19.99 157 SER B C 1
ATOM 5270 O O . SER B 1 151 ? 45.391 -52.322 49.766 1.00 19.26 157 SER B O 1
ATOM 5275 N N . LEU B 1 152 ? 44.122 -53.066 48.089 1.00 17.79 158 LEU B N 1
ATOM 5276 C CA A LEU B 1 152 ? 45.190 -52.810 47.126 0.70 21.89 158 LEU B CA 1
ATOM 5277 C CA B LEU B 1 152 ? 45.137 -52.799 47.069 0.30 21.92 158 LEU B CA 1
ATOM 5278 C C . LEU B 1 152 ? 45.543 -51.324 46.991 1.00 22.24 158 LEU B C 1
ATOM 5279 O O . LEU B 1 152 ? 46.653 -50.985 46.555 1.00 20.37 158 LEU B O 1
ATOM 5288 N N . ASN B 1 153 ? 44.634 -50.442 47.405 1.00 15.75 159 ASN B N 1
ATOM 5289 C CA . ASN B 1 153 ? 44.877 -48.999 47.343 1.00 14.76 159 ASN B CA 1
ATOM 5290 C C . ASN B 1 153 ? 45.293 -48.370 48.675 1.00 16.38 159 ASN B C 1
ATOM 5291 O O . ASN B 1 153 ? 45.463 -47.158 48.760 1.00 18.89 159 ASN B O 1
ATOM 5296 N N . GLU B 1 154 ? 45.432 -49.184 49.715 1.00 15.69 160 GLU B N 1
ATOM 5297 C CA . GLU B 1 154 ? 45.801 -48.663 51.035 1.00 16.61 160 GLU B CA 1
ATOM 5298 C C . GLU B 1 154 ? 47.300 -48.396 51.065 1.00 19.54 160 GLU B C 1
ATOM 5299 O O . GLU B 1 154 ? 48.084 -49.213 50.594 1.00 21.82 160 GLU B O 1
ATOM 5305 N N . GLY B 1 155 ? 47.698 -47.239 51.587 1.00 17.29 161 GLY B N 1
ATOM 5306 C CA . GLY B 1 155 ? 49.106 -46.904 51.676 1.00 19.24 161 GLY B CA 1
ATOM 5307 C C . GLY B 1 155 ? 49.670 -46.485 50.328 1.00 22.55 161 GLY B C 1
ATOM 5308 O O . GLY B 1 155 ? 50.833 -46.741 50.032 1.00 23.43 161 GLY B O 1
ATOM 5309 N N . MET B 1 156 ? 48.830 -45.867 49.504 1.00 19.39 162 MET B N 1
ATOM 5310 C CA A MET B 1 156 ? 49.240 -45.365 48.194 0.50 20.23 162 MET B CA 1
ATOM 5311 C CA B MET B 1 156 ? 49.251 -45.359 48.197 0.50 20.13 162 MET B CA 1
ATOM 5312 C C . MET B 1 156 ? 48.719 -43.946 48.027 1.00 19.66 162 MET B C 1
ATOM 5313 O O . MET B 1 156 ? 47.763 -43.717 47.284 1.00 20.68 162 MET B O 1
ATOM 5322 N N . PRO B 1 157 ? 49.331 -42.987 48.730 1.00 18.49 163 PRO B N 1
ATOM 5323 C CA . PRO B 1 157 ? 48.728 -41.648 48.749 1.00 18.58 163 PRO B CA 1
ATOM 5324 C C . PRO B 1 157 ? 48.808 -40.915 47.427 1.00 19.15 163 PRO B C 1
ATOM 5325 O O . PRO B 1 157 ? 49.789 -41.038 46.678 1.00 18.64 163 PRO B O 1
ATOM 5329 N N . SER B 1 158 ? 47.756 -40.150 47.153 1.00 18.97 164 SER B N 1
ATOM 5330 C CA . SER B 1 158 ? 47.737 -39.262 46.002 1.00 17.82 164 SER B CA 1
ATOM 5331 C C . SER B 1 158 ? 48.908 -38.303 46.041 1.00 16.66 164 SER B C 1
ATOM 5332 O O . SER B 1 158 ? 49.353 -37.873 47.113 1.00 19.97 164 SER B O 1
ATOM 5335 N N . GLU B 1 159 ? 49.412 -37.949 44.866 1.00 18.59 165 GLU B N 1
ATOM 5336 C CA . GLU B 1 159 ? 50.531 -37.022 44.809 1.00 18.34 165 GLU B CA 1
ATOM 5337 C C . GLU B 1 159 ? 50.122 -35.651 44.295 1.00 24.10 165 GLU B C 1
ATOM 5338 O O . GLU B 1 159 ? 50.954 -34.760 44.170 1.00 22.79 165 GLU B O 1
ATOM 5344 N N . SER B 1 160 ? 48.830 -35.473 44.027 1.00 18.08 166 SER B N 1
ATOM 5345 C CA . SER B 1 160 ? 48.339 -34.155 43.654 1.00 20.38 166 SER B CA 1
ATOM 5346 C C . SER B 1 160 ? 46.841 -34.061 43.855 1.00 21.78 166 SER B C 1
ATOM 5347 O O . SER B 1 160 ? 46.130 -35.060 43.745 1.00 20.66 166 SER B O 1
ATOM 5350 N N . ASP B 1 161 ? 46.362 -32.858 44.147 1.00 17.57 167 ASP B N 1
ATOM 5351 C CA . ASP B 1 161 ? 44.918 -32.636 44.203 1.00 15.76 167 ASP B CA 1
ATOM 5352 C C . ASP B 1 161 ? 44.317 -32.848 42.811 1.00 17.57 167 ASP B C 1
ATOM 5353 O O . ASP B 1 161 ? 44.898 -32.421 41.806 1.00 18.50 167 ASP B O 1
ATOM 5358 N N . CYS B 1 162 ? 43.143 -33.480 42.749 1.00 16.73 168 CYS B N 1
ATOM 5359 C CA . CYS B 1 162 ? 42.427 -33.595 41.482 1.00 16.47 168 CYS B CA 1
ATOM 5360 C C . CYS B 1 162 ? 41.970 -32.205 41.017 1.00 15.99 168 CYS B C 1
ATOM 5361 O O . CYS B 1 162 ? 41.927 -31.252 41.801 1.00 15.01 168 CYS B O 1
ATOM 5364 N N . VAL B 1 163 ? 41.638 -32.084 39.738 1.00 14.48 169 VAL B N 1
ATOM 5365 C CA . VAL B 1 163 ? 41.270 -30.776 39.188 1.00 13.81 169 VAL B CA 1
ATOM 5366 C C . VAL B 1 163 ? 40.149 -30.066 39.961 1.00 14.43 169 VAL B C 1
ATOM 5367 O O . VAL B 1 163 ? 40.282 -28.893 40.303 1.00 15.61 169 VAL B O 1
ATOM 5371 N N . VAL B 1 164 ? 39.043 -30.742 40.249 1.00 14.90 170 VAL B N 1
ATOM 5372 C CA . VAL B 1 164 ? 37.966 -30.002 40.922 1.00 13.62 170 VAL B CA 1
ATOM 5373 C C . VAL B 1 164 ? 38.361 -29.526 42.322 1.00 14.01 170 VAL B C 1
ATOM 5374 O O . VAL B 1 164 ? 37.898 -28.478 42.778 1.00 15.32 170 VAL B O 1
ATOM 5378 N N . VAL B 1 165 ? 39.211 -30.288 43.006 1.00 15.02 171 VAL B N 1
ATOM 5379 C CA . VAL B 1 165 ? 39.739 -29.840 44.292 1.00 14.62 171 VAL B CA 1
ATOM 5380 C C . VAL B 1 165 ? 40.620 -28.589 44.112 1.00 15.96 171 VAL B C 1
ATOM 5381 O O . VAL B 1 165 ? 40.535 -27.639 44.895 1.00 15.73 171 VAL B O 1
ATOM 5385 N N . GLN B 1 166 ? 41.445 -28.571 43.068 1.00 14.14 172 GLN B N 1
ATOM 5386 C CA . GLN B 1 166 ? 42.254 -27.381 42.795 1.00 13.93 172 GLN B CA 1
ATOM 5387 C C . GLN B 1 166 ? 41.333 -26.180 42.581 1.00 16.68 172 GLN B C 1
ATOM 5388 O O . GLN B 1 166 ? 41.594 -25.092 43.080 1.00 16.87 172 GLN B O 1
ATOM 5394 N N . VAL B 1 167 ? 40.263 -26.377 41.816 1.00 17.03 173 VAL B N 1
ATOM 5395 C CA . VAL B 1 167 ? 39.314 -25.291 41.540 1.00 15.31 173 VAL B CA 1
ATOM 5396 C C . VAL B 1 167 ? 38.601 -24.814 42.818 1.00 16.13 173 VAL B C 1
ATOM 5397 O O . VAL B 1 167 ? 38.464 -23.610 43.045 1.00 16.96 173 VAL B O 1
ATOM 5401 N N . LEU B 1 168 ? 38.161 -25.754 43.653 1.00 15.02 174 LEU B N 1
ATOM 5402 C CA . LEU B 1 168 ? 37.562 -25.393 44.939 1.00 15.14 174 LEU B CA 1
ATOM 5403 C C . LEU B 1 168 ? 38.502 -24.491 45.743 1.00 17.74 174 LEU B C 1
ATOM 5404 O O . LEU B 1 168 ? 38.090 -23.463 46.284 1.00 17.31 174 LEU B O 1
ATOM 5409 N N . LYS B 1 169 ? 39.768 -24.884 45.821 1.00 16.40 175 LYS B N 1
ATOM 5410 C CA . LYS B 1 169 ? 40.740 -24.092 46.563 1.00 18.69 175 LYS B CA 1
ATOM 5411 C C . LYS B 1 169 ? 40.937 -22.708 45.938 1.00 18.91 175 LYS B C 1
ATOM 5412 O O . LYS B 1 169 ? 41.071 -21.709 46.644 1.00 18.47 175 LYS B O 1
ATOM 5418 N N . LEU B 1 170 ? 40.969 -22.652 44.610 1.00 17.48 176 LEU B N 1
ATOM 5419 C CA . LEU B 1 170 ? 41.154 -21.375 43.932 1.00 17.83 176 LEU B CA 1
ATOM 5420 C C . LEU B 1 170 ? 39.948 -20.467 44.151 1.00 22.34 176 LEU B C 1
ATOM 5421 O O . LEU B 1 170 ? 40.064 -19.248 44.061 1.00 21.82 176 LEU B O 1
ATOM 5426 N N . GLN B 1 171 ? 38.798 -21.070 44.451 1.00 17.31 177 GLN B N 1
ATOM 5427 C CA . GLN B 1 171 ? 37.588 -20.316 44.786 1.00 17.08 177 GLN B CA 1
ATOM 5428 C C . GLN B 1 171 ? 37.454 -20.051 46.288 1.00 18.60 177 GLN B C 1
ATOM 5429 O O . GLN B 1 171 ? 36.417 -19.576 46.751 1.00 19.48 177 GLN B O 1
ATOM 5435 N N . GLY B 1 172 ? 38.502 -20.372 47.040 1.00 19.71 178 GLY B N 1
ATOM 5436 C CA . GLY B 1 172 ? 38.575 -20.025 48.446 1.00 18.58 178 GLY B CA 1
ATOM 5437 C C . GLY B 1 172 ? 37.941 -21.024 49.394 1.00 19.40 178 GLY B C 1
ATOM 5438 O O . GLY B 1 172 ? 37.893 -20.792 50.598 1.00 20.10 178 GLY B O 1
ATOM 5439 N N . ALA B 1 173 ? 37.461 -22.140 48.859 1.00 16.70 179 ALA B N 1
ATOM 5440 C CA . ALA B 1 173 ? 36.861 -23.178 49.692 1.00 15.97 179 ALA B CA 1
ATOM 5441 C C . ALA B 1 173 ? 37.949 -23.926 50.446 1.00 16.51 179 ALA B C 1
ATOM 5442 O O . ALA B 1 173 ? 39.121 -23.863 50.081 1.00 18.07 179 ALA B O 1
ATOM 5444 N N . VAL B 1 174 ? 37.556 -24.643 51.493 1.00 13.36 180 VAL B N 1
ATOM 5445 C CA . VAL B 1 174 ? 38.509 -25.380 52.319 1.00 14.51 180 VAL B CA 1
ATOM 5446 C C . VAL B 1 174 ? 38.077 -26.840 52.434 1.00 17.54 180 VAL B C 1
ATOM 5447 O O . VAL B 1 174 ? 37.324 -27.206 53.332 1.00 16.82 180 VAL B O 1
ATOM 5451 N N . PRO B 1 175 ? 38.532 -27.679 51.500 1.00 16.59 181 PRO B N 1
ATOM 5452 C CA . PRO B 1 175 ? 38.244 -29.112 51.583 1.00 13.39 181 PRO B CA 1
ATOM 5453 C C . PRO B 1 175 ? 38.831 -29.636 52.880 1.00 17.58 181 PRO B C 1
ATOM 5454 O O . PRO B 1 175 ? 39.988 -29.322 53.181 1.00 19.99 181 PRO B O 1
ATOM 5458 N N . PHE B 1 176 ? 38.061 -30.394 53.656 1.00 14.14 182 PHE B N 1
ATOM 5459 C CA . PHE B 1 176 ? 38.522 -30.700 55.008 1.00 15.22 182 PHE B CA 1
ATOM 5460 C C . PHE B 1 176 ? 38.457 -32.169 55.437 1.00 14.70 182 PHE B C 1
ATOM 5461 O O . PHE B 1 176 ? 39.179 -32.569 56.352 1.00 14.71 182 PHE B O 1
ATOM 5469 N N . VAL B 1 177 ? 37.611 -32.971 54.782 1.00 16.38 183 VAL B N 1
ATOM 5470 C CA . VAL B 1 177 ? 37.564 -34.408 55.064 1.00 13.54 183 VAL B CA 1
ATOM 5471 C C . VAL B 1 177 ? 37.344 -35.243 53.818 1.00 16.07 183 VAL B C 1
ATOM 5472 O O . VAL B 1 177 ? 36.727 -34.777 52.857 1.00 15.16 183 VAL B O 1
ATOM 5476 N N . HIS B 1 178 ? 37.869 -36.469 53.844 1.00 15.18 184 HIS B N 1
ATOM 5477 C CA . HIS B 1 178 ? 37.442 -37.516 52.919 1.00 15.88 184 HIS B CA 1
ATOM 5478 C C . HIS B 1 178 ? 36.335 -38.324 53.599 1.00 18.20 184 HIS B C 1
ATOM 5479 O O . HIS B 1 178 ? 36.438 -38.650 54.788 1.00 16.26 184 HIS B O 1
ATOM 5486 N N . THR B 1 179 ? 35.271 -38.639 52.860 1.00 15.17 185 THR B N 1
ATOM 5487 C CA . THR B 1 179 ? 34.154 -39.385 53.432 1.00 13.01 185 THR B CA 1
ATOM 5488 C C . THR B 1 179 ? 34.023 -40.777 52.814 1.00 16.69 185 THR B C 1
ATOM 5489 O O . THR B 1 179 ? 34.457 -41.017 51.680 1.00 13.85 185 THR B O 1
ATOM 5493 N N . ASN B 1 180 ? 33.412 -41.679 53.577 1.00 14.86 186 ASN B N 1
ATOM 5494 C CA . ASN B 1 180 ? 33.409 -43.111 53.287 1.00 14.06 186 ASN B CA 1
ATOM 5495 C C . ASN B 1 180 ? 32.607 -43.502 52.052 1.00 13.30 186 ASN B C 1
ATOM 5496 O O . ASN B 1 180 ? 31.648 -42.824 51.673 1.00 15.09 186 ASN B O 1
ATOM 5501 N N . VAL B 1 181 ? 33.027 -44.605 51.432 1.00 12.44 187 VAL B N 1
ATOM 5502 C CA . VAL B 1 181 ? 32.319 -45.183 50.296 1.00 11.48 187 VAL B CA 1
ATOM 5503 C C . VAL B 1 181 ? 32.187 -46.691 50.500 1.00 11.92 187 VAL B C 1
ATOM 5504 O O . VAL B 1 181 ? 32.960 -47.291 51.241 1.00 15.68 187 VAL B O 1
ATOM 5508 N N . PRO B 1 182 ? 31.195 -47.313 49.852 1.00 12.65 188 PRO B N 1
ATOM 5509 C CA . PRO B 1 182 ? 31.192 -48.779 49.874 1.00 11.60 188 PRO B CA 1
ATOM 5510 C C . PRO B 1 182 ? 32.396 -49.300 49.106 1.00 14.39 188 PRO B C 1
ATOM 5511 O O . PRO B 1 182 ? 32.874 -48.637 48.191 1.00 14.64 188 PRO B O 1
ATOM 5515 N N . GLN B 1 183 ? 32.869 -50.488 49.462 1.00 14.06 189 GLN B N 1
ATOM 5516 C CA . GLN B 1 183 ? 34.045 -51.064 48.817 1.00 16.35 189 GLN B CA 1
ATOM 5517 C C . GLN B 1 183 ? 33.916 -51.100 47.284 1.00 15.92 189 GLN B C 1
ATOM 5518 O O . GLN B 1 183 ? 32.975 -51.678 46.755 1.00 15.67 189 GLN B O 1
ATOM 5524 N N . SER B 1 184 ? 34.868 -50.456 46.603 1.00 13.29 190 SER B N 1
ATOM 5525 C CA . SER B 1 184 ? 34.950 -50.363 45.134 1.00 14.22 190 SER B CA 1
ATOM 5526 C C . SER B 1 184 ? 34.049 -49.287 44.541 1.00 16.93 190 SER B C 1
ATOM 5527 O O . SER B 1 184 ? 34.142 -48.984 43.345 1.00 17.36 190 SER B O 1
ATOM 5530 N N . MET B 1 185 ? 33.190 -48.718 45.382 1.00 13.52 191 MET B N 1
ATOM 5531 C CA . MET B 1 185 ? 32.142 -47.783 44.962 1.00 13.26 191 MET B CA 1
ATOM 5532 C C . MET B 1 185 ? 31.007 -48.392 44.126 1.00 15.64 191 MET B C 1
ATOM 5533 O O . MET B 1 185 ? 30.042 -47.695 43.797 1.00 15.06 191 MET B O 1
ATOM 5538 N N . PHE B 1 186 ? 31.095 -49.674 43.785 1.00 16.29 192 PHE B N 1
ATOM 5539 C CA . PHE B 1 186 ? 30.058 -50.253 42.928 1.00 15.39 192 PHE B CA 1
ATOM 5540 C C . PHE B 1 186 ? 28.897 -50.804 43.755 1.00 17.55 192 PHE B C 1
ATOM 5541 O O . PHE B 1 186 ? 28.681 -52.009 43.835 1.00 18.86 192 PHE B O 1
ATOM 5549 N N . SER B 1 187 ? 28.134 -49.894 44.341 1.00 17.93 193 SER B N 1
ATOM 5550 C CA . SER B 1 187 ? 27.163 -50.252 45.360 1.00 16.79 193 SER B CA 1
ATOM 5551 C C . SER B 1 187 ? 26.401 -48.995 45.733 1.00 18.10 193 SER B C 1
ATOM 5552 O O . SER B 1 187 ? 26.973 -47.902 45.688 1.00 16.57 193 SER B O 1
ATOM 5555 N N . TYR B 1 188 ? 25.127 -49.127 46.110 1.00 14.47 194 TYR B N 1
ATOM 5556 C CA . TYR B 1 188 ? 24.442 -47.980 46.701 1.00 13.04 194 TYR B CA 1
ATOM 5557 C C . TYR B 1 188 ? 24.232 -48.134 48.214 1.00 14.90 194 TYR B C 1
ATOM 5558 O O . TYR B 1 188 ? 23.373 -47.472 48.799 1.00 16.78 194 TYR B O 1
ATOM 5567 N N . ASP B 1 189 ? 25.059 -48.986 48.831 1.00 14.57 195 ASP B N 1
ATOM 5568 C CA . ASP B 1 189 ? 25.205 -49.036 50.292 1.00 13.17 195 ASP B CA 1
ATOM 5569 C C . ASP B 1 189 ? 26.516 -48.318 50.631 1.00 16.15 195 ASP B C 1
ATOM 5570 O O . ASP B 1 189 ? 27.054 -47.591 49.796 1.00 12.67 195 ASP B O 1
ATOM 5575 N N . CYS B 1 190 ? 27.044 -48.502 51.839 1.00 13.88 196 CYS B N 1
ATOM 5576 C CA . CYS B 1 190 ? 28.231 -47.730 52.214 1.00 13.92 196 CYS B CA 1
ATOM 5577 C C . CYS B 1 190 ? 29.106 -48.398 53.283 1.00 16.32 196 CYS B C 1
ATOM 5578 O O . CYS B 1 190 ? 29.381 -47.808 54.328 1.00 16.86 196 CYS B O 1
ATOM 5581 N N . SER B 1 191 ? 29.553 -49.625 53.012 1.00 14.38 197 SER B N 1
ATOM 5582 C CA . SER B 1 191 ? 30.502 -50.292 53.906 1.00 13.61 197 SER B CA 1
ATOM 5583 C C . SER B 1 191 ? 31.697 -50.830 53.129 1.00 15.82 197 SER B C 1
ATOM 5584 O O . SER B 1 191 ? 31.562 -51.263 51.985 1.00 15.01 197 SER B O 1
ATOM 5587 N N . ASN B 1 192 ? 32.863 -50.804 53.762 1.00 16.28 198 ASN B N 1
ATOM 5588 C CA . ASN B 1 192 ? 34.026 -51.485 53.217 1.00 12.10 198 ASN B CA 1
ATOM 5589 C C . ASN B 1 192 ? 34.829 -52.087 54.358 1.00 18.05 198 ASN B C 1
ATOM 5590 O O . ASN B 1 192 ? 34.634 -51.724 55.513 1.00 16.43 198 ASN B O 1
ATOM 5595 N N . PRO B 1 193 ? 35.729 -53.024 54.043 1.00 16.66 199 PRO B N 1
ATOM 5596 C CA . PRO B 1 193 ? 36.439 -53.710 55.132 1.00 16.57 199 PRO B CA 1
ATOM 5597 C C . PRO B 1 193 ? 37.524 -52.877 55.813 1.00 19.14 199 PRO B C 1
ATOM 5598 O O . PRO B 1 193 ? 38.023 -53.303 56.864 1.00 18.59 199 PRO B O 1
ATOM 5602 N N . LEU B 1 194 ? 37.887 -51.724 55.246 1.00 16.91 200 LEU B N 1
ATOM 5603 C CA . LEU B 1 194 ? 38.920 -50.875 55.845 1.00 16.84 200 LEU B CA 1
ATOM 5604 C C . LEU B 1 194 ? 38.353 -49.950 56.927 1.00 21.06 200 LEU B C 1
ATOM 5605 O O . LEU B 1 194 ? 38.809 -49.966 58.068 1.00 20.59 200 LEU B O 1
ATOM 5610 N N . PHE B 1 195 ? 37.354 -49.153 56.566 1.00 15.97 201 PHE B N 1
ATOM 5611 C CA . PHE B 1 195 ? 36.812 -48.158 57.485 1.00 17.08 201 PHE B CA 1
ATOM 5612 C C . PHE B 1 195 ? 35.483 -48.581 58.075 1.00 19.88 201 PHE B C 1
ATOM 5613 O O . PHE B 1 195 ? 34.953 -47.919 58.967 1.00 19.96 201 PHE B O 1
ATOM 5621 N N . GLY B 1 196 ? 34.940 -49.678 57.570 1.00 16.05 202 GLY B N 1
ATOM 5622 C CA . GLY B 1 196 ? 33.694 -50.200 58.096 1.00 16.77 202 GLY B CA 1
ATOM 5623 C C . GLY B 1 196 ? 32.463 -49.570 57.470 1.00 17.37 202 GLY B C 1
ATOM 5624 O O . GLY B 1 196 ? 32.487 -49.066 56.340 1.00 16.20 202 GLY B O 1
ATOM 5625 N N . GLN B 1 197 ? 31.383 -49.574 58.237 1.00 17.74 203 GLN B N 1
ATOM 5626 C CA . GLN B 1 197 ? 30.057 -49.305 57.706 1.00 16.32 203 GLN B CA 1
ATOM 5627 C C . GLN B 1 197 ? 29.580 -47.920 58.111 1.00 16.58 203 GLN B C 1
ATOM 5628 O O . GLN B 1 197 ? 29.645 -47.557 59.286 1.00 16.46 203 GLN B O 1
ATOM 5634 N N . THR B 1 198 ? 29.100 -47.149 57.139 1.00 15.10 204 THR B N 1
ATOM 5635 C CA . THR B 1 198 ? 28.511 -45.844 57.417 1.00 14.92 204 THR B CA 1
ATOM 5636 C C . THR B 1 198 ? 27.011 -45.998 57.641 1.00 13.39 204 THR B C 1
ATOM 5637 O O . THR B 1 198 ? 26.350 -46.760 56.938 1.00 15.88 204 THR B O 1
ATOM 5641 N N . MET B 1 199 ? 26.486 -45.301 58.644 1.00 15.45 205 MET B N 1
ATOM 5642 C CA . MET B 1 199 ? 25.073 -45.429 59.006 1.00 14.39 205 MET B CA 1
ATOM 5643 C C . MET B 1 199 ? 24.305 -44.170 58.657 1.00 16.27 205 MET B C 1
ATOM 5644 O O . MET B 1 199 ? 24.856 -43.072 58.656 1.00 17.12 205 MET B O 1
ATOM 5649 N N . ASN B 1 200 ? 23.024 -44.335 58.348 1.00 13.58 206 ASN B N 1
ATOM 5650 C CA . ASN B 1 200 ? 22.153 -43.205 58.088 1.00 13.92 206 ASN B CA 1
ATOM 5651 C C . ASN B 1 200 ? 21.965 -42.413 59.386 1.00 14.59 206 ASN B C 1
ATOM 5652 O O . ASN B 1 200 ? 21.665 -42.992 60.437 1.00 17.57 206 ASN B O 1
ATOM 5657 N N . PRO B 1 201 ? 22.166 -41.087 59.335 1.00 15.28 207 PRO B N 1
ATOM 5658 C CA . PRO B 1 201 ? 21.997 -40.296 60.561 1.00 17.63 207 PRO B CA 1
ATOM 5659 C C . PRO B 1 201 ? 20.546 -40.253 61.062 1.00 19.60 207 PRO B C 1
ATOM 5660 O O . PRO B 1 201 ? 20.333 -39.934 62.234 1.00 20.90 207 PRO B O 1
ATOM 5664 N N . TRP B 1 202 ? 19.570 -40.571 60.210 1.00 17.72 208 TRP B N 1
ATOM 5665 C CA . TRP B 1 202 ? 18.167 -40.570 60.641 1.00 18.36 208 TRP B CA 1
ATOM 5666 C C . TRP B 1 202 ? 17.792 -41.822 61.433 1.00 21.60 208 TRP B C 1
ATOM 5667 O O . TRP B 1 202 ? 16.847 -41.808 62.225 1.00 20.02 208 TRP B O 1
ATOM 5678 N N . LYS B 1 203 ? 18.513 -42.912 61.199 1.00 16.08 209 LYS B N 1
ATOM 5679 C CA . LYS B 1 203 ? 18.155 -44.200 61.791 1.00 16.79 209 LYS B CA 1
ATOM 5680 C C . LYS B 1 203 ? 19.321 -45.159 61.594 1.00 18.28 209 LYS B C 1
ATOM 5681 O O . LYS B 1 203 ? 19.667 -45.483 60.459 1.00 16.99 209 LYS B O 1
ATOM 5687 N N . SER B 1 204 ? 19.928 -45.610 62.694 1.00 18.47 210 SER B N 1
ATOM 5688 C CA A SER B 1 204 ? 21.191 -46.347 62.624 0.50 21.69 210 SER B CA 1
ATOM 5689 C CA B SER B 1 204 ? 21.190 -46.344 62.619 0.50 21.65 210 SER B CA 1
ATOM 5690 C C . SER B 1 204 ? 21.082 -47.695 61.920 1.00 21.85 210 SER B C 1
ATOM 5691 O O . SER B 1 204 ? 22.084 -48.237 61.474 1.00 21.49 210 SER B O 1
ATOM 5696 N N . SER B 1 205 ? 19.870 -48.235 61.830 1.00 19.02 211 SER B N 1
ATOM 5697 C CA . SER B 1 205 ? 19.674 -49.517 61.156 1.00 20.15 211 SER B CA 1
ATOM 5698 C C . SER B 1 205 ? 19.606 -49.370 59.636 1.00 17.82 211 SER B C 1
ATOM 5699 O O . SER B 1 205 ? 19.536 -50.363 58.917 1.00 17.42 211 SER B O 1
ATOM 5702 N N . LYS B 1 206 ? 19.622 -48.129 59.158 1.00 16.25 212 LYS B N 1
ATOM 5703 C CA . LYS B 1 206 ? 19.410 -47.853 57.740 1.00 14.60 212 LYS B CA 1
ATOM 5704 C C . LYS B 1 206 ? 20.703 -47.481 57.030 1.00 15.83 212 LYS B C 1
ATOM 5705 O O . LYS B 1 206 ? 21.618 -46.917 57.621 1.00 15.01 212 LYS B O 1
ATOM 5711 N N . SER B 1 207 ? 20.760 -47.801 55.746 1.00 15.32 213 SER B N 1
ATOM 5712 C CA . SER B 1 207 ? 21.858 -47.364 54.903 1.00 14.93 213 SER B CA 1
ATOM 5713 C C . SER B 1 207 ? 21.757 -45.860 54.669 1.00 12.05 213 SER B C 1
ATOM 5714 O O . SER B 1 207 ? 20.649 -45.319 54.565 1.00 14.33 213 SER B O 1
ATOM 5717 N N . PRO B 1 208 ? 22.909 -45.174 54.582 1.00 13.34 214 PRO B N 1
ATOM 5718 C CA . PRO B 1 208 ? 22.885 -43.766 54.185 1.00 12.62 214 PRO B CA 1
ATOM 5719 C C . PRO B 1 208 ? 22.811 -43.659 52.659 1.00 16.32 214 PRO B C 1
ATOM 5720 O O . PRO B 1 208 ? 22.832 -42.553 52.112 1.00 15.80 214 PRO B O 1
ATOM 5724 N N . GLY B 1 209 ? 22.728 -44.803 51.985 1.00 1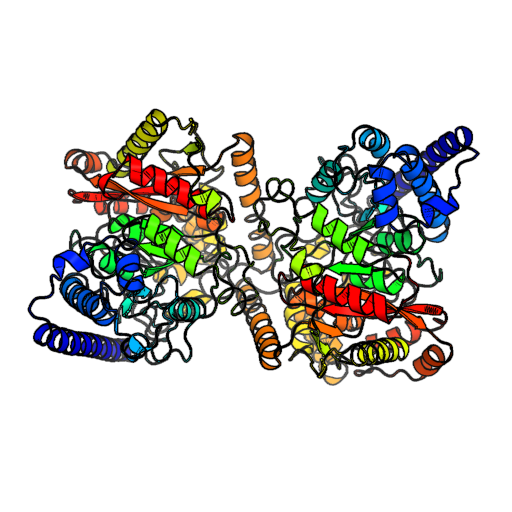4.53 215 GLY B N 1
ATOM 5725 C CA . GLY B 1 209 ? 22.812 -44.840 50.530 1.00 13.00 215 GLY B CA 1
ATOM 5726 C C . GLY B 1 209 ? 24.267 -44.772 50.098 1.00 16.39 215 GLY B C 1
ATOM 5727 O O . GLY B 1 209 ? 25.178 -44.764 50.936 1.00 15.99 215 GLY B O 1
ATOM 5728 N N . GLY B 1 210 ? 24.495 -44.704 48.792 1.00 13.73 216 GLY B N 1
ATOM 5729 C CA . GLY B 1 210 ? 25.845 -44.723 48.255 1.00 14.60 216 GLY B CA 1
ATOM 5730 C C . GLY B 1 210 ? 25.820 -44.657 46.741 1.00 15.06 216 GLY B C 1
ATOM 5731 O O . GLY B 1 210 ? 24.744 -44.633 46.147 1.00 13.37 216 GLY B O 1
ATOM 5732 N N . SER B 1 211 ? 26.994 -44.637 46.110 1.00 13.92 217 SER B N 1
ATOM 5733 C CA . SER B 1 211 ? 28.264 -44.814 46.812 1.00 12.69 217 SER B CA 1
ATOM 5734 C C . SER B 1 211 ? 28.796 -43.562 47.520 1.00 14.08 217 SER B C 1
ATOM 5735 O O . SER B 1 211 ? 29.765 -43.656 48.262 1.00 14.67 217 SER B O 1
ATOM 5738 N N . SER B 1 212 ? 28.177 -42.397 47.314 1.00 13.35 218 SER B N 1
ATOM 5739 C CA . SER B 1 212 ? 28.622 -41.190 48.028 1.00 14.57 218 SER B CA 1
ATOM 5740 C C . SER B 1 212 ? 27.955 -41.134 49.410 1.00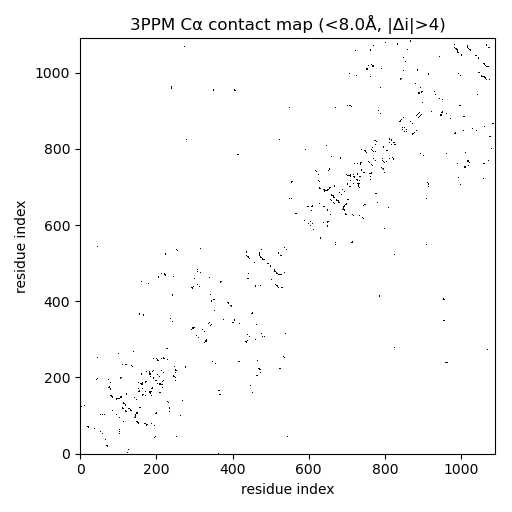 15.52 218 SER B C 1
ATOM 5741 O O . SER B 1 212 ? 27.408 -40.102 49.793 1.00 13.29 218 SER B O 1
ATOM 5744 N N . GLY B 1 213 ? 28.003 -42.240 50.149 1.00 14.75 219 GLY B N 1
ATOM 5745 C CA . GLY B 1 213 ? 27.210 -42.376 51.367 1.00 13.25 219 GLY B CA 1
ATOM 5746 C C . GLY B 1 213 ? 27.751 -41.588 52.552 1.00 14.30 219 GLY B C 1
ATOM 5747 O O . GLY B 1 213 ? 26.991 -41.053 53.365 1.00 13.87 219 GLY B O 1
ATOM 5748 N N . GLY B 1 214 ? 29.069 -41.509 52.653 1.00 14.36 220 GLY B N 1
ATOM 5749 C CA . GLY B 1 214 ? 29.693 -40.672 53.672 1.00 15.69 220 GLY B CA 1
ATOM 5750 C C . GLY B 1 214 ? 29.281 -39.214 53.535 1.00 15.24 220 GLY B C 1
ATOM 5751 O O . GLY B 1 214 ? 29.000 -38.541 54.538 1.00 13.94 220 GLY B O 1
ATOM 5752 N N . GLU B 1 215 ? 29.259 -38.708 52.300 1.00 15.34 221 GLU B N 1
ATOM 5753 C CA . GLU B 1 215 ? 28.776 -37.350 52.051 1.00 16.38 221 GLU B CA 1
ATOM 5754 C C . GLU B 1 215 ? 27.325 -37.202 52.485 1.00 13.47 221 GLU B C 1
ATOM 5755 O O . GLU B 1 215 ? 26.963 -36.218 53.136 1.00 14.96 221 GLU B O 1
ATOM 5761 N N . GLY B 1 216 ? 26.484 -38.161 52.098 1.00 14.57 222 GLY B N 1
ATOM 5762 C CA . GLY B 1 216 ? 25.085 -38.125 52.492 1.00 15.29 222 GLY B CA 1
ATOM 5763 C C . GLY B 1 216 ? 24.921 -38.025 54.007 1.00 17.05 222 GLY B C 1
ATOM 5764 O O . GLY B 1 216 ? 24.182 -37.183 54.512 1.00 15.21 222 GLY B O 1
ATOM 5765 N N . ALA B 1 217 ? 25.621 -38.881 54.741 1.00 14.35 223 ALA B N 1
ATOM 5766 C CA . ALA B 1 217 ? 25.495 -38.909 56.199 1.00 14.26 223 ALA B CA 1
ATOM 5767 C C . ALA B 1 217 ? 26.050 -37.641 56.854 1.00 14.29 223 ALA B C 1
ATOM 5768 O O . ALA B 1 217 ? 25.454 -37.090 57.790 1.00 15.75 223 ALA B O 1
ATOM 5770 N N . LEU B 1 218 ? 27.186 -37.168 56.358 1.00 14.06 224 LEU B N 1
ATOM 5771 C CA . LEU B 1 218 ? 27.823 -35.987 56.942 1.00 14.82 224 LEU B CA 1
ATOM 5772 C C . LEU B 1 218 ? 27.012 -34.709 56.712 1.00 14.86 224 LEU B C 1
ATOM 5773 O O . LEU B 1 218 ? 26.722 -33.953 57.644 1.00 15.97 224 LEU B O 1
ATOM 5778 N N . ILE B 1 219 ? 26.625 -34.478 55.467 1.00 13.63 225 ILE B N 1
ATOM 5779 C CA . ILE B 1 219 ? 25.852 -33.292 55.139 1.00 13.58 225 ILE B CA 1
ATOM 5780 C C . ILE B 1 219 ? 24.451 -33.403 55.740 1.00 14.87 225 ILE B C 1
ATOM 5781 O O . ILE B 1 219 ? 23.887 -32.421 56.245 1.00 15.84 225 ILE B O 1
ATOM 5786 N N . GLY B 1 220 ? 23.900 -34.611 55.694 1.00 15.25 226 GLY B N 1
ATOM 5787 C CA . GLY B 1 220 ? 22.554 -34.844 56.181 1.00 14.74 226 GLY B CA 1
ATOM 5788 C C . GLY B 1 220 ? 22.433 -34.627 57.677 1.00 21.48 226 GLY B C 1
ATOM 5789 O O . GLY B 1 220 ? 21.353 -34.351 58.186 1.00 20.00 226 GLY B O 1
ATOM 5790 N N . SER B 1 221 ? 23.544 -34.738 58.391 1.00 15.60 227 SER B N 1
ATOM 5791 C CA . SER B 1 221 ? 23.496 -34.551 59.845 1.00 16.41 227 SER B CA 1
ATOM 5792 C C . SER B 1 221 ? 24.015 -33.180 60.275 1.00 19.39 227 SER B C 1
ATOM 5793 O O . SER B 1 221 ? 24.078 -32.876 61.479 1.00 18.07 227 SER B O 1
ATOM 5796 N N . GLY B 1 222 ? 24.363 -32.343 59.299 1.00 18.76 228 GLY B N 1
ATOM 5797 C CA . GLY B 1 222 ? 24.781 -30.975 59.585 1.00 16.30 228 GLY B CA 1
ATOM 5798 C C . GLY B 1 222 ? 26.279 -30.721 59.697 1.00 18.07 228 GLY B C 1
ATOM 5799 O O . GLY B 1 222 ? 26.698 -29.605 60.024 1.00 20.10 228 GLY B O 1
ATOM 5800 N N . GLY B 1 223 ? 27.087 -31.731 59.390 1.00 16.56 229 GLY B N 1
ATOM 5801 C CA . GLY B 1 223 ? 28.530 -31.665 59.602 1.00 17.63 229 GLY B CA 1
ATOM 5802 C C . GLY B 1 223 ? 29.340 -31.097 58.443 1.00 16.97 229 GLY B C 1
ATOM 5803 O O . GLY B 1 223 ? 30.561 -30.987 58.524 1.00 16.58 229 GLY B O 1
ATOM 5804 N N . SER B 1 224 ? 28.655 -30.760 57.354 1.00 16.41 230 SER B N 1
ATOM 5805 C CA . SER B 1 224 ? 29.284 -30.102 56.209 1.00 14.75 230 SER B CA 1
ATOM 5806 C C . SER B 1 224 ? 28.229 -29.338 55.419 1.00 14.71 230 SER B C 1
ATOM 5807 O O . SER B 1 224 ? 27.132 -29.842 55.210 1.00 17.98 230 SER B O 1
ATOM 5810 N N . PRO B 1 225 ? 28.555 -28.124 54.954 1.00 14.65 231 PRO B N 1
ATOM 5811 C CA . PRO B 1 225 ? 27.528 -27.379 54.217 1.00 14.94 231 PRO B CA 1
ATOM 5812 C C . PRO B 1 225 ? 27.526 -27.715 52.734 1.00 17.56 231 PRO B C 1
ATOM 5813 O O . PRO B 1 225 ? 26.595 -27.340 52.018 1.00 16.65 231 PRO B O 1
ATOM 5817 N N . LEU B 1 226 ? 28.557 -28.412 52.273 1.00 17.17 232 LEU B N 1
ATOM 5818 C CA . LEU B 1 226 ? 28.701 -28.661 50.837 1.00 15.57 232 LEU B CA 1
ATOM 5819 C C . LEU B 1 226 ? 29.710 -29.772 50.624 1.00 14.70 232 LEU B C 1
ATOM 5820 O O . LEU B 1 226 ? 30.752 -29.797 51.270 1.00 15.10 232 LEU B O 1
ATOM 5825 N N . GLY B 1 227 ? 29.394 -30.704 49.733 1.00 14.30 233 GLY B N 1
ATOM 5826 C CA . GLY B 1 227 ? 30.323 -31.779 49.438 1.00 12.93 233 GLY B CA 1
ATOM 5827 C C . GLY B 1 227 ? 30.271 -32.132 47.968 1.00 14.07 233 GLY B C 1
ATOM 5828 O O . GLY B 1 227 ? 29.348 -31.718 47.270 1.00 13.84 233 GLY B O 1
ATOM 5829 N N . LEU B 1 228 ? 31.270 -32.880 47.498 1.00 14.35 234 LEU B N 1
ATOM 5830 C CA . LEU B 1 228 ? 31.264 -33.404 46.133 1.00 15.18 234 LEU B CA 1
ATOM 5831 C C . LEU B 1 228 ? 31.133 -34.921 46.158 1.00 15.43 234 LEU B C 1
ATOM 5832 O O . LEU B 1 228 ? 31.788 -35.596 46.964 1.00 13.55 234 LEU B O 1
ATOM 5837 N N . GLY B 1 229 ? 30.291 -35.449 45.274 1.00 14.50 235 GLY B N 1
ATOM 5838 C CA . GLY B 1 229 ? 30.154 -36.889 45.105 1.00 13.42 235 GLY B CA 1
ATOM 5839 C C . GLY B 1 229 ? 30.339 -37.279 43.648 1.00 14.57 235 GLY B C 1
ATOM 5840 O O . GLY B 1 229 ? 30.596 -36.423 42.802 1.00 13.44 235 GLY B O 1
ATOM 5841 N N . THR B 1 230 ? 30.253 -38.575 43.351 1.00 12.57 236 THR B N 1
ATOM 5842 C CA . THR B 1 230 ? 30.305 -39.031 41.965 1.00 11.54 236 THR B CA 1
ATOM 5843 C C . THR B 1 230 ? 29.145 -39.992 41.740 1.00 14.59 236 THR B C 1
ATOM 5844 O O . THR B 1 230 ? 28.530 -40.457 42.698 1.00 12.75 236 THR B O 1
ATOM 5848 N N . ASP B 1 231 ? 28.857 -40.302 40.480 1.00 13.58 237 ASP B N 1
ATOM 5849 C CA . ASP B 1 231 ? 27.600 -40.965 40.148 1.00 12.36 237 ASP B CA 1
ATOM 5850 C C . ASP B 1 231 ? 27.705 -41.633 38.776 1.00 13.93 237 ASP B C 1
ATOM 5851 O O . ASP B 1 231 ? 27.922 -40.960 37.759 1.00 14.15 237 ASP B O 1
ATOM 5856 N N . ILE B 1 232 ? 27.548 -42.956 38.753 1.00 11.57 238 ILE B N 1
ATOM 5857 C CA . ILE B 1 232 ? 27.514 -43.686 37.482 1.00 13.40 238 ILE B CA 1
ATOM 5858 C C . ILE B 1 232 ? 26.244 -44.537 37.354 1.00 14.04 238 ILE B C 1
ATOM 5859 O O . ILE B 1 232 ? 25.871 -44.955 36.251 1.00 13.64 238 ILE B O 1
ATOM 5864 N N . GLY B 1 233 ? 25.556 -44.758 38.476 1.00 14.75 239 GLY B N 1
ATOM 5865 C CA . GLY B 1 233 ? 24.271 -45.444 38.448 1.00 13.14 239 GLY B CA 1
ATOM 5866 C C . GLY B 1 233 ? 23.286 -44.891 39.468 1.00 15.53 239 GLY B C 1
ATOM 5867 O O . GLY B 1 233 ? 22.244 -45.508 39.717 1.00 14.46 239 GLY B O 1
ATOM 5868 N N . GLY B 1 234 ? 23.631 -43.739 40.048 1.00 12.80 240 GLY B N 1
ATOM 5869 C CA . GLY B 1 234 ? 22.819 -43.068 41.062 1.00 12.38 240 GLY B CA 1
ATOM 5870 C C . GLY B 1 234 ? 23.579 -42.615 42.310 1.00 15.03 240 GLY B C 1
ATOM 5871 O O . GLY B 1 234 ? 22.974 -42.125 43.255 1.00 16.41 240 GLY B O 1
ATOM 5872 N N . SER B 1 235 ? 24.907 -42.734 42.308 1.00 15.85 241 SER B N 1
ATOM 5873 C CA . SER B 1 235 ? 25.688 -42.550 43.547 1.00 15.46 241 SER B CA 1
ATOM 5874 C C . SER B 1 235 ? 25.709 -41.164 44.221 1.00 13.33 241 SER B C 1
ATOM 5875 O O . SER B 1 235 ? 26.174 -41.042 45.354 1.00 14.16 241 SER B O 1
ATOM 5878 N N . ILE B 1 236 ? 25.239 -40.128 43.536 1.00 11.96 242 ILE B N 1
ATOM 5879 C CA . ILE B 1 236 ? 25.010 -38.835 44.181 1.00 12.05 242 ILE B CA 1
ATOM 5880 C C . ILE B 1 236 ? 23.569 -38.799 44.679 1.00 14.42 242 ILE B C 1
ATOM 5881 O O . ILE B 1 236 ? 23.259 -38.251 45.745 1.00 14.58 242 ILE B O 1
ATOM 5886 N N . ARG B 1 237 ? 22.687 -39.418 43.904 1.00 13.29 243 ARG B N 1
ATOM 5887 C CA . ARG B 1 237 ? 21.257 -39.286 44.138 1.00 14.38 243 ARG B CA 1
ATOM 5888 C C . ARG B 1 237 ? 20.752 -40.212 45.249 1.00 14.31 243 ARG B C 1
ATOM 5889 O O . ARG B 1 237 ? 19.942 -39.787 46.069 1.00 14.39 243 ARG B O 1
ATOM 5897 N N . PHE B 1 238 ? 21.243 -41.452 45.308 1.00 13.38 244 PHE B N 1
ATOM 5898 C CA . PHE B 1 238 ? 20.833 -42.344 46.408 1.00 13.38 244 PHE B CA 1
ATOM 5899 C C . PHE B 1 238 ? 21.138 -41.753 47.784 1.00 14.26 244 PHE B C 1
ATOM 5900 O O . PHE B 1 238 ? 20.254 -41.686 48.644 1.00 12.66 244 PHE B O 1
ATOM 5908 N N . PRO B 1 239 ? 22.404 -41.362 48.025 1.00 14.02 245 PRO B N 1
ATOM 5909 C CA . PRO B 1 239 ? 22.673 -40.870 49.384 1.00 12.94 245 PRO B CA 1
ATOM 5910 C C . PRO B 1 239 ? 21.985 -39.533 49.676 1.00 15.24 245 PRO B C 1
ATOM 5911 O O . PRO B 1 239 ? 21.592 -39.278 50.820 1.00 16.03 245 PRO B O 1
ATOM 5915 N N . SER B 1 240 ? 21.801 -38.694 48.660 1.00 12.96 246 SER B N 1
ATOM 5916 C CA . SER B 1 240 ? 21.060 -37.459 48.883 1.00 14.22 246 SER B CA 1
ATOM 5917 C C . SER B 1 240 ? 19.630 -37.761 49.309 1.00 15.07 246 SER B C 1
ATOM 5918 O O . SER B 1 240 ? 19.141 -37.200 50.293 1.00 15.87 246 SER B O 1
ATOM 5921 N N . ALA B 1 241 ? 18.967 -38.649 48.570 1.00 13.94 247 ALA B N 1
ATOM 5922 C CA . ALA B 1 241 ? 17.594 -39.030 48.886 1.00 14.46 247 ALA B CA 1
ATOM 5923 C C . ALA B 1 241 ? 17.515 -39.732 50.233 1.00 17.93 247 ALA B C 1
ATOM 5924 O O . ALA B 1 241 ? 16.640 -39.430 51.041 1.00 16.67 247 ALA B O 1
ATOM 5926 N N . PHE B 1 242 ? 18.404 -40.690 50.473 1.00 13.13 248 PHE B N 1
ATOM 5927 C CA . PHE B 1 242 ? 18.279 -41.488 51.698 1.00 13.15 248 PHE B CA 1
ATOM 5928 C C . PHE B 1 242 ? 18.521 -40.642 52.951 1.00 14.06 248 PHE B C 1
ATOM 5929 O O . PHE B 1 242 ? 17.981 -40.943 54.014 1.00 14.66 248 PHE B O 1
ATOM 5937 N N . CYS B 1 243 ? 19.347 -39.604 52.820 1.00 13.87 249 CYS B N 1
ATOM 5938 C CA . CYS B 1 243 ? 19.754 -38.789 53.962 1.00 15.51 249 CYS B CA 1
ATOM 5939 C C . CYS B 1 243 ? 19.064 -37.432 54.014 1.00 16.61 249 CYS B C 1
ATOM 5940 O O . CYS B 1 243 ? 19.325 -36.647 54.915 1.00 16.72 249 CYS B O 1
ATOM 5943 N N . GLY B 1 244 ? 18.191 -37.158 53.052 1.00 16.19 250 GLY B N 1
ATOM 5944 C CA . GLY B 1 244 ? 17.351 -35.975 53.106 1.00 16.29 250 GLY B CA 1
ATOM 5945 C C . GLY B 1 244 ? 18.067 -34.681 52.753 1.00 17.52 250 GLY B C 1
ATOM 5946 O O . GLY B 1 244 ? 17.830 -33.631 53.366 1.00 17.43 250 GLY B O 1
ATOM 5947 N N . ILE B 1 245 ? 18.938 -34.751 51.757 1.00 13.73 251 ILE B N 1
ATOM 5948 C CA . ILE B 1 245 ? 19.628 -33.565 51.259 1.00 13.56 251 ILE B CA 1
ATOM 5949 C C . ILE B 1 245 ? 19.455 -33.464 49.745 1.00 15.18 251 ILE B C 1
ATOM 5950 O O . ILE B 1 245 ? 18.836 -34.340 49.128 1.00 16.42 251 ILE B O 1
ATOM 5955 N N . CYS B 1 246 ? 19.985 -32.391 49.151 1.00 16.41 252 CYS B N 1
ATOM 5956 C CA . CYS B 1 246 ? 19.877 -32.184 47.705 1.00 14.74 252 CYS B CA 1
ATOM 5957 C C . CYS B 1 246 ? 21.159 -32.613 47.031 1.00 13.69 252 CYS B C 1
ATOM 5958 O O . CYS B 1 246 ? 22.239 -32.452 47.591 1.00 15.04 252 CYS B O 1
ATOM 5961 N N . GLY B 1 247 ? 21.045 -33.147 45.818 1.00 14.70 253 GLY B N 1
ATOM 5962 C CA . GLY B 1 247 ? 22.232 -33.499 45.055 1.00 12.66 253 GLY B CA 1
ATOM 5963 C C . GLY B 1 247 ? 21.969 -33.354 43.570 1.00 13.85 253 GLY B C 1
ATOM 5964 O O . GLY B 1 247 ? 20.841 -33.543 43.123 1.00 14.81 253 GLY B O 1
ATOM 5965 N N . LEU B 1 248 ? 23.010 -33.019 42.808 1.00 11.79 254 LEU B N 1
ATOM 5966 C CA . LEU B 1 248 ? 22.895 -32.927 41.355 1.00 13.95 254 LEU B CA 1
ATOM 5967 C C . LEU B 1 248 ? 23.963 -33.768 40.668 1.00 10.95 254 LEU B C 1
ATOM 5968 O O . LEU B 1 248 ? 25.145 -33.650 40.990 1.00 13.80 254 LEU B O 1
ATOM 5973 N N . LYS B 1 249 ? 23.542 -34.626 39.736 1.00 11.50 255 LYS B N 1
ATOM 5974 C CA . LYS B 1 249 ? 24.460 -35.306 38.821 1.00 13.15 255 LYS B CA 1
ATOM 5975 C C . LYS B 1 249 ? 24.411 -34.642 37.448 1.00 11.52 255 LYS B C 1
ATOM 5976 O O . LYS B 1 249 ? 23.472 -34.872 36.686 1.00 12.99 255 LYS B O 1
ATOM 5982 N N . PRO B 1 250 ? 25.419 -33.820 37.127 1.00 13.50 256 PRO B N 1
ATOM 5983 C CA . PRO B 1 250 ? 25.425 -33.158 35.820 1.00 16.19 256 PRO B CA 1
ATOM 5984 C C . PRO B 1 250 ? 25.650 -34.136 34.684 1.00 15.40 256 PRO B C 1
ATOM 5985 O O . PRO B 1 250 ? 25.949 -35.318 34.888 1.00 13.08 256 PRO B O 1
ATOM 5989 N N . THR B 1 251 ? 25.514 -33.613 33.474 1.00 12.80 257 THR B N 1
ATOM 5990 C CA . THR B 1 251 ? 26.003 -34.287 32.281 1.00 12.86 257 THR B CA 1
ATOM 5991 C C . THR B 1 251 ? 27.449 -34.692 32.542 1.00 13.13 257 THR B C 1
ATOM 5992 O O . THR B 1 251 ? 28.198 -33.957 33.186 1.00 14.51 257 THR B O 1
ATOM 5996 N N . GLY B 1 252 ? 27.835 -35.861 32.050 1.00 13.50 258 GLY B N 1
ATOM 5997 C CA . GLY B 1 252 ? 29.110 -36.453 32.426 1.00 17.09 258 GLY B CA 1
ATOM 5998 C C . GLY B 1 252 ? 30.302 -35.533 32.239 1.00 19.95 258 GLY B C 1
ATOM 5999 O O . GLY B 1 252 ? 31.186 -35.483 33.090 1.00 19.25 258 GLY B O 1
ATOM 6000 N N . ASN B 1 253 ? 30.337 -34.804 31.127 1.00 15.94 259 ASN B N 1
ATOM 6001 C CA . ASN B 1 253 ? 31.503 -33.979 30.839 1.00 15.24 259 ASN B CA 1
ATOM 6002 C C . ASN B 1 253 ? 31.290 -32.486 31.116 1.00 14.42 259 ASN B C 1
ATOM 6003 O O . ASN B 1 253 ? 32.000 -31.654 30.568 1.00 16.66 259 ASN B O 1
ATOM 6008 N N . ARG B 1 254 ? 30.323 -32.140 31.972 1.00 13.57 260 ARG B N 1
ATOM 6009 C CA . ARG B 1 254 ? 30.153 -30.738 32.373 1.00 11.36 260 ARG B CA 1
ATOM 6010 C C . ARG B 1 254 ? 31.273 -30.324 33.337 1.00 15.66 260 ARG B C 1
ATOM 6011 O O . ARG B 1 254 ? 31.665 -29.162 33.372 1.00 15.97 260 ARG B O 1
ATOM 6019 N N . LEU B 1 255 ? 31.764 -31.277 34.129 1.00 16.51 261 LEU B N 1
ATOM 6020 C CA . LEU B 1 255 ? 32.852 -31.016 35.082 1.00 14.08 261 LEU B CA 1
ATOM 6021 C C . LEU B 1 255 ? 34.033 -31.944 34.824 1.00 20.44 261 LEU B C 1
ATOM 6022 O O . LEU B 1 255 ? 33.877 -32.975 34.179 1.00 19.93 261 LEU B O 1
ATOM 6027 N N . SER B 1 256 ? 35.214 -31.582 35.327 1.00 15.65 262 SER B N 1
ATOM 6028 C CA . SER B 1 256 ? 36.419 -32.378 35.098 1.00 15.89 262 SER B CA 1
ATOM 6029 C C . SER B 1 256 ? 36.490 -33.642 35.951 1.00 17.75 262 SER B C 1
ATOM 6030 O O . SER B 1 256 ? 36.335 -33.581 37.167 1.00 17.71 262 SER B O 1
ATOM 6033 N N . LYS B 1 257 ? 36.765 -34.778 35.315 1.00 15.99 263 LYS B N 1
ATOM 6034 C CA . LYS B 1 257 ? 36.964 -36.029 36.046 1.00 16.75 263 LYS B CA 1
ATOM 6035 C C . LYS B 1 257 ? 38.442 -36.346 36.227 1.00 18.00 263 LYS B C 1
ATOM 6036 O O . LYS B 1 257 ? 38.816 -37.454 36.615 1.00 16.84 263 LYS B O 1
ATOM 6042 N N . SER B 1 258 ? 39.288 -35.371 35.940 1.00 17.04 264 SER B N 1
ATOM 6043 C CA A SER B 1 258 ? 40.723 -35.570 36.059 0.50 20.02 264 SER B CA 1
ATOM 6044 C CA B SER B 1 258 ? 40.726 -35.569 36.060 0.50 20.03 264 SER B CA 1
ATOM 6045 C C . SER B 1 258 ? 41.105 -35.736 37.519 1.00 21.85 264 SER B C 1
ATOM 6046 O O . SER B 1 258 ? 40.772 -34.892 38.348 1.00 22.64 264 SER B O 1
ATOM 6051 N N . GLY B 1 259 ? 41.798 -36.831 37.825 1.00 17.65 265 GLY B N 1
ATOM 6052 C CA . GLY B 1 259 ? 42.227 -37.102 39.186 1.00 17.68 265 GLY B CA 1
ATOM 6053 C C . GLY B 1 259 ? 41.210 -37.838 40.045 1.00 22.58 265 GLY B C 1
ATOM 6054 O O . GLY B 1 259 ? 41.396 -37.957 41.252 1.00 21.57 265 GLY B O 1
ATOM 6055 N N . LEU B 1 260 ? 40.125 -38.323 39.451 1.00 17.76 266 LEU B N 1
ATOM 6056 C CA . LEU B 1 260 ? 39.190 -39.157 40.214 1.00 14.66 266 LEU B CA 1
ATOM 6057 C C . LEU B 1 260 ? 39.649 -40.606 40.204 1.00 25.20 266 LEU B C 1
ATOM 6058 O O . LEU B 1 260 ? 39.890 -41.195 39.144 1.00 26.69 266 LEU B O 1
ATOM 6063 N N . LYS B 1 261 ? 39.776 -41.179 41.392 1.00 17.88 267 LYS B N 1
ATOM 6064 C CA . LYS B 1 261 ? 40.217 -42.558 41.526 1.00 17.32 267 LYS B CA 1
ATOM 6065 C C . LYS B 1 261 ? 39.040 -43.497 41.302 1.00 17.02 267 LYS B C 1
ATOM 6066 O O . LYS B 1 261 ? 37.970 -43.308 41.887 1.00 18.79 267 LYS B O 1
ATOM 6072 N N . GLY B 1 262 ? 39.238 -44.523 40.477 1.00 15.89 268 GLY B N 1
ATOM 6073 C CA . GLY B 1 262 ? 38.174 -45.471 40.177 1.00 18.75 268 GLY B CA 1
ATOM 6074 C C . GLY B 1 262 ? 38.666 -46.907 40.169 1.00 22.67 268 GLY B C 1
ATOM 6075 O O . GLY B 1 262 ? 39.843 -47.158 40.410 1.00 24.90 268 GLY B O 1
ATOM 6076 N N . CYS B 1 263 ? 37.770 -47.859 39.924 1.00 16.99 269 CYS B N 1
ATOM 6077 C CA A CYS B 1 263 ? 38.145 -49.270 39.833 0.70 18.41 269 CYS B CA 1
ATOM 6078 C CA B CYS B 1 263 ? 38.183 -49.259 39.848 0.30 18.32 269 CYS B CA 1
ATOM 6079 C C . CYS B 1 263 ? 38.348 -49.722 38.404 1.00 20.80 269 CYS B C 1
ATOM 6080 O O . CYS B 1 263 ? 39.090 -50.660 38.138 1.00 22.54 269 CYS B O 1
ATOM 6085 N N . VAL B 1 264 ? 37.657 -49.059 37.488 1.00 16.21 270 VAL B N 1
ATOM 6086 C CA . VAL B 1 264 ? 37.694 -49.436 36.076 1.00 18.11 270 VAL B CA 1
ATOM 6087 C C . VAL B 1 264 ? 37.920 -48.162 35.280 1.00 16.54 270 VAL B C 1
ATOM 6088 O O . VAL B 1 264 ? 37.342 -47.123 35.594 1.00 18.44 270 VAL B O 1
ATOM 6092 N N . TYR B 1 265 ? 38.762 -48.237 34.257 1.00 15.76 271 TYR B N 1
ATOM 6093 C CA . TYR B 1 265 ? 39.054 -47.064 33.445 1.00 20.03 271 TYR B CA 1
ATOM 6094 C C . TYR B 1 265 ? 38.822 -47.376 31.975 1.00 20.03 271 TYR B C 1
ATOM 6095 O O . TYR B 1 265 ? 39.004 -48.518 31.541 1.00 19.75 271 TYR B O 1
ATOM 6104 N N . GLY B 1 266 ? 38.427 -46.356 31.216 1.00 18.57 272 GLY B N 1
ATOM 6105 C CA . GLY B 1 266 ? 38.243 -46.506 29.784 1.00 17.35 272 GLY B CA 1
ATOM 6106 C C . GLY B 1 266 ? 36.868 -47.003 29.381 1.00 19.73 272 GLY B C 1
ATOM 6107 O O . GLY B 1 266 ? 36.616 -47.246 28.200 1.00 18.77 272 GLY B O 1
ATOM 6108 N N . GLN B 1 267 ? 35.984 -47.176 30.361 1.00 17.75 273 GLN B N 1
ATOM 6109 C CA . GLN B 1 267 ? 34.606 -47.545 30.077 1.00 17.95 273 GLN B CA 1
ATOM 6110 C C . GLN B 1 267 ? 33.845 -46.253 29.809 1.00 18.89 273 GLN B C 1
ATOM 6111 O O . GLN B 1 267 ? 33.716 -45.399 30.693 1.00 19.15 273 GLN B O 1
ATOM 6117 N N . THR B 1 268 ? 33.358 -46.088 28.580 1.00 19.93 274 THR B N 1
ATOM 6118 C CA . THR B 1 268 ? 32.765 -44.809 28.189 1.00 21.48 274 THR B CA 1
ATOM 6119 C C . THR B 1 268 ? 31.307 -44.891 27.741 1.00 23.01 274 THR B C 1
ATOM 6120 O O . THR B 1 268 ? 30.686 -43.870 27.487 1.00 29.16 274 THR B O 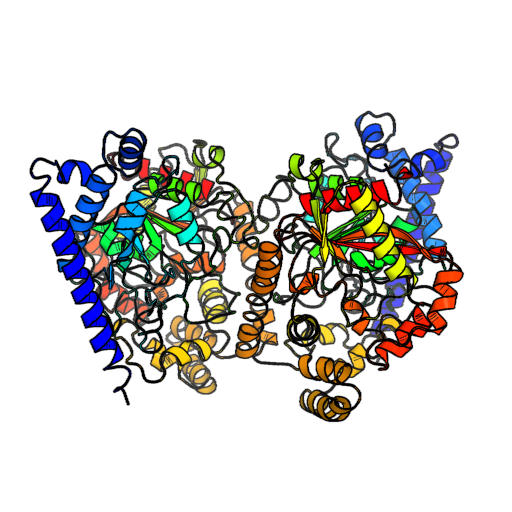1
ATOM 6124 N N . ALA B 1 269 ? 30.767 -46.103 27.661 1.00 16.50 275 ALA B N 1
ATOM 6125 C CA . ALA B 1 269 ? 29.366 -46.323 27.293 1.00 18.13 275 ALA B CA 1
ATOM 6126 C C . ALA B 1 269 ? 28.394 -45.693 28.295 1.00 20.18 275 ALA B C 1
ATOM 6127 O O . ALA B 1 269 ? 27.446 -44.994 27.919 1.00 20.45 275 ALA B O 1
ATOM 6129 N N . VAL B 1 270 ? 28.635 -45.954 29.576 1.00 16.74 276 VAL B N 1
ATOM 6130 C CA . VAL B 1 270 ? 27.841 -45.357 30.643 1.00 16.80 276 VAL B CA 1
ATOM 6131 C C . VAL B 1 270 ? 28.743 -44.372 31.357 1.00 23.46 276 VAL B C 1
ATOM 6132 O O . VAL B 1 270 ? 29.717 -44.757 31.998 1.00 18.84 276 VAL B O 1
ATOM 6136 N N . GLN B 1 271 ? 28.397 -43.099 31.222 1.00 25.26 277 GLN B N 1
ATOM 6137 C CA . GLN B 1 271 ? 29.205 -41.981 31.667 1.00 26.58 277 GLN B CA 1
ATOM 6138 C C . GLN B 1 271 ? 29.248 -41.819 33.182 1.00 15.30 277 GLN B C 1
ATOM 6139 O O . GLN B 1 271 ? 28.227 -41.865 33.845 1.00 26.81 277 GLN B O 1
ATOM 6145 N N . LEU B 1 272 ? 30.451 -41.607 33.699 1.00 21.70 278 LEU B N 1
ATOM 6146 C CA . LEU B 1 272 ? 30.632 -41.198 35.089 1.00 20.46 278 LEU B CA 1
ATOM 6147 C C . LEU B 1 272 ? 30.427 -39.692 35.178 1.00 19.52 278 LEU B C 1
ATOM 6148 O O . LEU B 1 272 ? 30.837 -38.955 34.282 1.00 21.05 278 LEU B O 1
ATOM 6153 N N . SER B 1 273 ? 29.803 -39.224 36.254 1.00 14.08 279 SER B N 1
ATOM 6154 C CA . SER B 1 273 ? 29.660 -37.795 36.457 1.00 14.93 279 SER B CA 1
ATOM 6155 C C . SER B 1 273 ? 30.032 -37.445 37.897 1.00 16.05 279 SER B C 1
ATOM 6156 O O . SER B 1 273 ? 30.054 -38.311 38.766 1.00 19.71 279 SER B O 1
ATOM 6159 N N . LEU B 1 274 ? 30.363 -36.184 38.138 1.00 13.65 280 LEU B N 1
ATOM 6160 C CA . LEU B 1 274 ? 30.618 -35.719 39.498 1.00 13.51 280 LEU B CA 1
ATOM 6161 C C . LEU B 1 274 ? 29.763 -34.487 39.741 1.00 13.20 280 LEU B C 1
ATOM 6162 O O . LEU B 1 274 ? 29.373 -33.799 38.802 1.00 15.63 280 LEU B O 1
ATOM 6167 N N . GLY B 1 275 ? 29.465 -34.200 40.998 1.00 12.05 281 GLY B N 1
ATOM 6168 C CA . GLY B 1 275 ? 28.601 -33.068 41.270 1.00 11.85 281 GLY B CA 1
ATOM 6169 C C . GLY B 1 275 ? 28.417 -32.801 42.744 1.00 13.14 281 GLY B C 1
ATOM 6170 O O . GLY B 1 275 ? 28.872 -33.569 43.586 1.00 14.97 281 GLY B O 1
ATOM 6171 N N . PRO B 1 276 ? 27.736 -31.696 43.058 1.00 13.70 282 PRO B N 1
ATOM 6172 C CA . PRO B 1 276 ? 27.572 -31.221 44.434 1.00 13.67 282 PRO B CA 1
ATOM 6173 C C . PRO B 1 276 ? 26.426 -31.899 45.190 1.00 13.16 282 PRO B C 1
ATOM 6174 O O . PRO B 1 276 ? 25.440 -32.357 44.596 1.00 13.48 282 PRO B O 1
ATOM 6178 N N . MET B 1 277 ? 26.592 -31.951 46.508 1.00 13.43 283 MET B N 1
ATOM 6179 C CA . MET B 1 277 ? 25.572 -32.401 47.448 1.00 14.07 283 MET B CA 1
ATOM 6180 C C . MET B 1 277 ? 25.524 -31.338 48.538 1.00 14.12 283 MET B C 1
ATOM 6181 O O . MET B 1 277 ? 26.563 -30.812 48.915 1.00 14.00 283 MET B O 1
ATOM 6186 N N . ALA B 1 278 ? 24.336 -31.006 49.040 1.00 14.03 284 ALA B N 1
ATOM 6187 C CA . ALA B 1 278 ? 24.213 -29.875 49.962 1.00 14.23 284 ALA B CA 1
ATOM 6188 C C . ALA B 1 278 ? 22.832 -29.875 50.595 1.00 16.06 284 ALA B C 1
ATOM 6189 O O . ALA B 1 278 ? 21.995 -30.693 50.241 1.00 14.61 284 ALA B O 1
ATOM 6191 N N . ARG B 1 279 ? 22.586 -28.953 51.518 1.00 16.84 285 ARG B N 1
ATOM 6192 C CA . ARG B 1 279 ? 21.299 -28.946 52.221 1.00 15.16 285 ARG B CA 1
ATOM 6193 C C . ARG B 1 279 ? 20.165 -28.290 51.441 1.00 17.74 285 ARG B C 1
ATOM 6194 O O . ARG B 1 279 ? 19.001 -28.445 51.793 1.00 23.13 285 ARG B O 1
ATOM 6202 N N . ASP B 1 280 ? 20.499 -27.531 50.407 1.00 16.91 286 ASP B N 1
ATOM 6203 C CA . ASP B 1 280 ? 19.466 -26.861 49.621 1.00 15.80 286 ASP B CA 1
ATOM 6204 C C . ASP B 1 280 ? 19.914 -26.694 48.180 1.00 16.13 286 ASP B C 1
ATOM 6205 O O . ASP B 1 280 ? 21.074 -26.969 47.842 1.00 17.19 286 ASP B O 1
ATOM 6210 N N . VAL B 1 281 ? 18.990 -26.267 47.323 1.00 15.78 287 VAL B N 1
ATOM 6211 C CA . VAL B 1 281 ? 19.265 -26.222 45.893 1.00 15.97 287 VAL B CA 1
ATOM 6212 C C . VAL B 1 281 ? 20.192 -25.064 45.544 1.00 15.00 287 VAL B C 1
ATOM 6213 O O . VAL B 1 281 ? 21.063 -25.187 44.687 1.00 15.94 287 VAL B O 1
ATOM 6217 N N . GLU B 1 282 ? 20.006 -23.935 46.219 1.00 17.78 288 GLU B N 1
ATOM 6218 C CA . GLU B 1 282 ? 20.857 -22.777 45.984 1.00 16.54 288 GLU B CA 1
ATOM 6219 C C . GLU B 1 282 ? 22.337 -23.122 46.213 1.00 17.13 288 GLU B C 1
ATOM 6220 O O . GLU B 1 282 ? 23.215 -22.612 45.520 1.00 18.29 288 GLU B O 1
ATOM 6226 N N . SER B 1 283 ? 22.612 -23.976 47.193 1.00 15.98 289 SER B N 1
ATOM 6227 C CA . SER B 1 283 ? 23.989 -24.401 47.452 1.00 13.29 289 SER B CA 1
ATOM 6228 C C . SER B 1 283 ? 24.567 -25.162 46.266 1.00 16.16 289 SER B C 1
ATOM 6229 O O . SER B 1 283 ? 25.740 -25.015 45.952 1.00 16.66 289 SER B O 1
ATOM 6232 N N . LEU B 1 284 ? 23.752 -26.000 45.629 1.00 13.83 290 LEU B N 1
ATOM 6233 C CA . LEU B 1 284 ? 24.222 -26.739 44.458 1.00 12.92 290 LEU B CA 1
ATOM 6234 C C . LEU B 1 284 ? 24.534 -25.767 43.334 1.00 15.24 290 LEU B C 1
ATOM 6235 O O . LEU B 1 284 ? 25.530 -25.912 42.622 1.00 14.79 290 LEU B O 1
ATOM 6240 N N . ALA B 1 285 ? 23.671 -24.774 43.160 1.00 15.28 291 ALA B N 1
ATOM 6241 C CA . ALA B 1 285 ? 23.861 -23.800 42.092 1.00 18.41 291 ALA B CA 1
ATOM 6242 C C . ALA B 1 285 ? 25.114 -22.945 42.316 1.00 18.97 291 ALA B C 1
ATOM 6243 O O . ALA B 1 285 ? 25.860 -22.657 41.379 1.00 18.30 291 ALA B O 1
ATOM 6245 N N . LEU B 1 286 ? 25.348 -22.544 43.562 1.00 15.32 292 LEU B N 1
ATOM 6246 C CA . LEU B 1 286 ? 26.546 -21.783 43.888 1.00 15.33 292 LEU B CA 1
ATOM 6247 C C . LEU B 1 286 ? 27.788 -22.622 43.628 1.00 15.88 292 LEU B C 1
ATOM 6248 O O . LEU B 1 286 ? 28.782 -22.129 43.092 1.00 18.50 292 LEU B O 1
ATOM 6253 N N . CYS B 1 287 ? 27.737 -23.889 44.031 1.00 15.75 293 CYS B N 1
ATOM 6254 C CA . CYS B 1 287 ? 28.884 -24.762 43.838 1.00 16.00 293 CYS B CA 1
ATOM 6255 C C . CYS B 1 287 ? 29.162 -24.913 42.346 1.00 18.50 293 CYS B C 1
ATOM 6256 O O . CYS B 1 287 ? 30.310 -24.824 41.907 1.00 15.11 293 CYS B O 1
ATOM 6259 N N . LEU B 1 288 ? 28.113 -25.122 41.554 1.00 17.45 294 LEU B N 1
ATOM 6260 C CA . LEU B 1 288 ? 28.318 -25.312 40.122 1.00 17.33 294 LEU B CA 1
ATOM 6261 C C . LEU B 1 288 ? 28.839 -24.024 39.496 1.00 19.28 294 LEU B C 1
ATOM 6262 O O . LEU B 1 288 ? 29.725 -24.042 38.634 1.00 17.15 294 LEU B O 1
ATOM 6267 N N . LYS B 1 289 ? 28.302 -22.895 39.937 1.00 16.59 295 LYS B N 1
ATOM 6268 C CA . LYS B 1 289 ? 28.761 -21.617 39.408 1.00 20.16 295 LYS B CA 1
ATOM 6269 C C . LYS B 1 289 ? 30.240 -21.379 39.718 1.00 19.18 295 LYS B C 1
ATOM 6270 O O . LYS B 1 289 ? 30.988 -20.851 38.886 1.00 19.34 295 LYS B O 1
ATOM 6276 N N . ALA B 1 290 ? 30.660 -21.777 40.915 1.00 16.41 296 ALA B N 1
ATOM 6277 C CA . ALA B 1 290 ? 32.051 -21.616 41.335 1.00 17.58 296 ALA B CA 1
ATOM 6278 C C . ALA B 1 290 ? 32.991 -22.548 40.569 1.00 17.62 296 ALA B C 1
ATOM 6279 O O . ALA B 1 290 ? 34.119 -22.177 40.244 1.00 19.21 296 ALA B O 1
ATOM 6281 N N . LEU B 1 291 ? 32.533 -23.762 40.287 1.00 14.96 297 LEU B N 1
ATOM 6282 C CA . LEU B 1 291 ? 33.371 -24.719 39.562 1.00 13.98 297 LEU B CA 1
ATOM 6283 C C . LEU B 1 291 ? 33.491 -24.368 38.083 1.00 16.61 297 LEU B C 1
ATOM 6284 O O . LEU B 1 291 ? 34.538 -24.587 37.476 1.00 16.86 297 LEU B O 1
ATOM 6289 N N . LEU B 1 292 ? 32.413 -23.847 37.500 1.00 16.18 298 LEU B N 1
ATOM 6290 C CA . LEU B 1 292 ? 32.397 -23.558 36.068 1.00 13.94 298 LEU B CA 1
ATOM 6291 C C . LEU B 1 292 ? 33.063 -22.214 35.790 1.00 19.38 298 LEU B C 1
ATOM 6292 O O . LEU B 1 292 ? 32.421 -21.262 35.335 1.00 20.88 298 LEU B O 1
ATOM 6297 N N . CYS B 1 293 ? 34.357 -22.147 36.073 1.00 17.66 299 CYS B N 1
ATOM 6298 C CA . CYS B 1 293 ? 35.098 -20.898 35.943 1.00 18.63 299 CYS B CA 1
ATOM 6299 C C . CYS B 1 293 ? 36.318 -21.125 35.076 1.00 19.47 299 CYS B C 1
ATOM 6300 O O . CYS B 1 293 ? 36.647 -22.259 34.741 1.00 16.60 299 CYS B O 1
ATOM 6303 N N . GLU B 1 294 ? 36.990 -20.039 34.714 1.00 18.01 300 GLU B N 1
ATOM 6304 C CA . GLU B 1 294 ? 38.182 -20.131 33.876 1.00 22.01 300 GLU B CA 1
ATOM 6305 C C . GLU B 1 294 ? 39.244 -21.086 34.444 1.00 18.54 300 GLU B C 1
ATOM 6306 O O . GLU B 1 294 ? 39.926 -21.788 33.685 1.00 20.53 300 GLU B O 1
ATOM 6312 N N . HIS B 1 295 ? 39.370 -21.131 35.768 1.00 19.26 301 HIS B N 1
ATOM 6313 C CA . HIS B 1 295 ? 40.334 -22.030 36.407 1.00 18.89 301 HIS B CA 1
ATOM 6314 C C . HIS B 1 295 ? 40.081 -23.470 35.988 1.00 18.13 301 HIS B C 1
ATOM 6315 O O . HIS B 1 295 ? 40.998 -24.203 35.627 1.00 19.25 301 HIS B O 1
ATOM 6322 N N . LEU B 1 296 ? 38.828 -23.890 36.072 1.00 15.41 302 LEU B N 1
ATOM 6323 C CA . LEU B 1 296 ? 38.486 -25.243 35.672 1.00 13.74 302 LEU B CA 1
ATOM 6324 C C . LEU B 1 296 ? 38.763 -25.463 34.189 1.00 16.65 302 LEU B C 1
ATOM 6325 O O . LEU B 1 296 ? 39.340 -26.483 33.797 1.00 16.60 302 LEU B O 1
ATOM 6330 N N . PHE B 1 297 ? 38.340 -24.517 33.354 1.00 14.51 303 PHE B N 1
ATOM 6331 C CA . PHE B 1 297 ? 38.425 -24.722 31.906 1.00 15.50 303 PHE B CA 1
ATOM 6332 C C . PHE B 1 297 ? 39.873 -24.728 31.405 1.00 19.88 303 PHE B C 1
ATOM 6333 O O . PHE B 1 297 ? 40.201 -25.370 30.403 1.00 17.19 303 PHE B O 1
ATOM 6341 N N . THR B 1 298 ? 40.743 -24.022 32.109 1.00 16.83 304 THR B N 1
ATOM 6342 C CA A THR B 1 298 ? 42.169 -23.998 31.787 0.50 19.29 304 THR B CA 1
ATOM 6343 C CA B THR B 1 298 ? 42.151 -24.040 31.728 0.50 18.44 304 THR B CA 1
ATOM 6344 C C . THR B 1 298 ? 42.883 -25.235 32.334 1.00 16.00 304 THR B C 1
ATOM 6345 O O . THR B 1 298 ? 43.760 -25.815 31.684 1.00 19.16 304 THR B O 1
ATOM 6352 N N . LEU B 1 299 ? 42.519 -25.628 33.550 1.00 16.36 305 LEU B N 1
ATOM 6353 C CA . LEU B 1 299 ? 43.149 -26.793 34.169 1.00 15.15 305 LEU B CA 1
ATOM 6354 C C . LEU B 1 299 ? 42.820 -28.072 33.407 1.00 16.52 305 LEU B C 1
ATOM 6355 O O . LEU B 1 299 ? 43.659 -28.965 33.299 1.00 18.94 305 LEU B O 1
ATOM 6360 N N . ASP B 1 300 ? 41.595 -28.159 32.898 1.00 13.23 306 ASP B N 1
ATOM 6361 C CA . ASP B 1 300 ? 41.194 -29.302 32.084 1.00 12.68 306 ASP B CA 1
ATOM 6362 C C . ASP B 1 300 ? 40.485 -28.857 30.808 1.00 15.11 306 ASP B C 1
ATOM 6363 O O . ASP B 1 300 ? 39.255 -28.753 30.768 1.00 14.26 306 ASP B O 1
ATOM 6368 N N . PRO B 1 301 ? 41.267 -28.603 29.752 1.00 16.02 307 PRO B N 1
ATOM 6369 C CA . PRO B 1 301 ? 40.739 -28.155 28.459 1.00 15.45 307 PRO B CA 1
ATOM 6370 C C . PRO B 1 301 ? 39.775 -29.153 27.824 1.00 16.88 307 PRO B C 1
ATOM 6371 O O . PRO B 1 301 ? 39.072 -28.760 26.898 1.00 16.00 307 PRO B O 1
ATOM 6375 N N . THR B 1 302 ? 39.736 -30.401 28.293 1.00 14.14 308 THR B N 1
ATOM 6376 C CA . THR B 1 302 ? 38.826 -31.379 27.689 1.00 16.39 308 THR B CA 1
ATOM 6377 C C . THR B 1 302 ? 37.368 -31.135 28.070 1.00 16.88 308 THR B C 1
ATOM 6378 O O . THR B 1 302 ? 36.463 -31.684 27.444 1.00 15.47 308 THR B O 1
ATOM 6382 N N . VAL B 1 303 ? 37.145 -30.328 29.102 1.00 16.83 309 VAL B N 1
ATOM 6383 C CA . VAL B 1 303 ? 35.788 -29.955 29.512 1.00 13.07 309 VAL B CA 1
ATOM 6384 C C . VAL B 1 303 ? 35.296 -28.749 28.703 1.00 14.92 309 VAL B C 1
ATOM 6385 O O . VAL B 1 303 ? 35.981 -27.742 28.618 1.00 14.73 309 VAL B O 1
ATOM 6389 N N . PRO B 1 304 ? 34.102 -28.843 28.098 1.00 13.77 310 PRO B N 1
ATOM 6390 C CA . PRO B 1 304 ? 33.635 -27.690 27.311 1.00 14.42 310 PRO B CA 1
ATOM 6391 C C . PRO B 1 304 ? 33.429 -26.473 28.207 1.00 15.43 310 PRO B C 1
ATOM 6392 O O . PRO B 1 304 ? 32.819 -26.600 29.272 1.00 18.40 310 PRO B O 1
ATOM 6396 N N . PRO B 1 305 ? 33.959 -25.309 27.797 1.00 15.39 311 PRO B N 1
ATOM 6397 C CA . PRO B 1 305 ? 33.959 -24.134 28.683 1.00 16.50 311 PRO B CA 1
ATOM 6398 C C . PRO B 1 305 ? 32.603 -23.422 28.690 1.00 18.89 311 PRO B C 1
ATOM 6399 O O . PRO B 1 305 ? 32.461 -22.283 28.220 1.00 18.57 311 PRO B O 1
ATOM 6403 N N . LEU B 1 306 ? 31.612 -24.126 29.223 1.00 16.27 312 LEU B N 1
ATOM 6404 C CA . LEU B 1 306 ? 30.249 -23.625 29.344 1.00 18.91 312 LEU B CA 1
ATOM 6405 C C . LEU B 1 306 ? 30.065 -22.952 30.700 1.00 15.70 312 LEU B C 1
ATOM 6406 O O . LEU B 1 306 ? 29.980 -23.627 31.728 1.00 16.98 312 LEU B O 1
ATOM 6411 N N . PRO B 1 307 ? 29.998 -21.619 30.708 1.00 18.29 313 PRO B N 1
ATOM 6412 C CA . PRO B 1 307 ? 29.813 -20.886 31.969 1.00 20.80 313 PRO B CA 1
ATOM 6413 C C . PRO B 1 307 ? 28.434 -21.181 32.540 1.00 17.25 313 PRO B C 1
ATOM 6414 O O . PRO B 1 307 ? 27.537 -21.549 31.789 1.00 17.84 313 PRO B O 1
ATOM 6418 N N . PHE B 1 308 ? 28.282 -21.043 33.851 1.00 18.08 314 PHE B N 1
ATOM 6419 C CA . PHE B 1 308 ? 26.980 -21.222 34.491 1.00 17.67 314 PHE B CA 1
ATOM 6420 C C . PHE B 1 308 ? 26.039 -20.111 34.021 1.00 20.58 314 PHE B C 1
ATOM 6421 O O . PHE B 1 308 ? 26.328 -18.920 34.183 1.00 19.80 314 PHE B O 1
ATOM 6429 N N . ARG B 1 309 ? 24.918 -20.492 33.420 1.00 18.49 315 ARG B N 1
ATOM 6430 C CA . ARG B 1 309 ? 23.987 -19.503 32.882 1.00 18.79 315 ARG B CA 1
ATOM 6431 C C . ARG B 1 309 ? 22.988 -19.035 33.930 1.00 21.29 315 ARG B C 1
ATOM 6432 O O . ARG B 1 309 ? 21.927 -19.635 34.121 1.00 19.01 315 ARG B O 1
ATOM 6440 N N . GLU B 1 310 ? 23.352 -17.958 34.616 1.00 19.92 316 GLU B N 1
ATOM 6441 C CA . GLU B 1 310 ? 22.575 -17.490 35.762 1.00 25.24 316 GLU B CA 1
ATOM 6442 C C . GLU B 1 310 ? 21.124 -17.209 35.376 1.00 24.36 316 GLU B C 1
ATOM 6443 O O . GLU B 1 310 ? 20.198 -17.532 36.124 1.00 24.72 316 GLU B O 1
ATOM 6449 N N . GLU B 1 311 ? 20.927 -16.607 34.206 1.00 24.71 317 GLU B N 1
ATOM 6450 C CA . GLU B 1 311 ? 19.588 -16.218 33.776 1.00 31.65 317 GLU B CA 1
ATOM 6451 C C . GLU B 1 311 ? 18.651 -17.425 33.618 1.00 27.24 317 GLU B C 1
ATOM 6452 O O . GLU B 1 311 ? 17.453 -17.333 33.891 1.00 25.97 317 GLU B O 1
ATOM 6458 N N . VAL B 1 312 ? 19.198 -18.560 33.199 1.00 22.32 318 VAL B N 1
ATOM 6459 C CA . VAL B 1 312 ? 18.393 -19.769 33.064 1.00 20.59 318 VAL B CA 1
ATOM 6460 C C . VAL B 1 312 ? 18.004 -20.311 34.435 1.00 19.19 318 VAL B C 1
ATOM 6461 O O . VAL B 1 312 ? 16.845 -20.676 34.671 1.00 18.47 318 VAL B O 1
ATOM 6465 N N . TYR B 1 313 ? 18.977 -20.360 35.338 1.00 17.63 319 TYR B N 1
ATOM 6466 C CA . TYR B 1 313 ? 18.725 -20.813 36.703 1.00 17.31 319 TYR B CA 1
ATOM 6467 C C . TYR B 1 313 ? 17.676 -19.944 37.414 1.00 19.63 319 TYR B C 1
ATOM 6468 O O . TYR B 1 313 ? 16.850 -20.460 38.175 1.00 18.28 319 TYR B O 1
ATOM 6477 N N . ARG B 1 314 ? 17.697 -18.638 37.148 1.00 18.55 320 ARG B N 1
ATOM 6478 C CA . ARG B 1 314 ? 16.850 -17.680 37.870 1.00 21.28 320 ARG B CA 1
ATOM 6479 C C . ARG B 1 314 ? 15.481 -17.484 37.233 1.00 24.67 320 ARG B C 1
ATOM 6480 O O . ARG B 1 314 ? 14.633 -16.776 37.782 1.00 26.45 320 ARG B O 1
ATOM 6488 N N . SER B 1 315 ? 15.268 -18.109 36.081 1.00 22.18 321 SER B N 1
ATOM 6489 C CA . SER B 1 315 ? 14.017 -17.959 35.342 1.00 23.46 321 SER B CA 1
ATOM 6490 C C . SER B 1 315 ? 12.809 -18.332 36.182 1.00 22.59 321 SER B C 1
ATOM 6491 O O . SER B 1 315 ? 12.836 -19.302 36.937 1.00 21.12 321 SER B O 1
ATOM 6494 N N . SER B 1 316 ? 11.741 -17.556 36.044 1.00 22.99 322 SER B N 1
ATOM 6495 C CA . SER B 1 316 ? 10.496 -17.883 36.712 1.00 26.99 322 SER B CA 1
ATOM 6496 C C . SER B 1 316 ? 9.394 -18.227 35.707 1.00 24.63 322 SER B C 1
ATOM 6497 O O . SER B 1 316 ? 8.215 -18.206 36.048 1.00 27.46 322 SER B O 1
ATOM 6500 N N . ARG B 1 317 ? 9.767 -18.542 34.472 1.00 24.58 323 ARG B N 1
ATOM 6501 C CA . ARG B 1 317 ? 8.758 -18.849 33.459 1.00 25.77 323 ARG B CA 1
ATOM 6502 C C . ARG B 1 317 ? 8.112 -20.189 33.772 1.00 23.94 323 ARG B C 1
ATOM 6503 O O . ARG B 1 317 ? 8.757 -21.073 34.327 1.00 23.78 323 ARG B O 1
ATOM 6511 N N . PRO B 1 318 ? 6.827 -20.342 33.427 1.00 26.85 324 PRO B N 1
ATOM 6512 C CA . PRO B 1 318 ? 6.148 -21.630 33.616 1.00 24.87 324 PRO B CA 1
ATOM 6513 C C . PRO B 1 318 ? 6.845 -22.731 32.822 1.00 25.13 324 PRO B C 1
ATOM 6514 O O . PRO B 1 318 ? 7.353 -22.461 31.733 1.00 23.14 324 PRO B O 1
ATOM 6518 N N . LEU B 1 319 ? 6.867 -23.949 33.360 1.00 20.75 325 LEU B N 1
ATOM 6519 C CA . LEU B 1 319 ? 7.562 -25.073 32.735 1.00 20.53 325 LEU B CA 1
ATOM 6520 C C . LEU B 1 319 ? 6.608 -26.125 32.181 1.00 22.01 325 LEU B C 1
ATOM 6521 O O . LEU B 1 319 ? 5.531 -26.357 32.738 1.00 20.04 325 LEU B O 1
ATOM 6526 N N . ARG B 1 320 ? 7.016 -26.770 31.093 1.00 20.36 326 ARG B N 1
ATOM 6527 C CA . ARG B 1 320 ? 6.348 -27.980 30.641 1.00 19.44 326 ARG B CA 1
ATOM 6528 C C . ARG B 1 320 ? 7.107 -29.149 31.256 1.00 19.82 326 ARG B C 1
ATOM 6529 O O . ARG B 1 320 ? 8.266 -29.395 30.928 1.00 17.77 326 ARG B O 1
ATOM 6537 N N . VAL B 1 321 ? 6.443 -29.845 32.174 1.00 16.79 327 VAL B N 1
ATOM 6538 C CA . VAL B 1 321 ? 7.087 -30.845 33.011 1.00 15.25 327 VAL B CA 1
ATOM 6539 C C . VAL B 1 321 ? 6.519 -32.216 32.673 1.00 16.81 327 VAL B C 1
ATOM 6540 O O . VAL B 1 321 ? 5.352 -32.480 32.942 1.00 17.29 327 VAL B O 1
ATOM 6544 N N . GLY B 1 322 ? 7.329 -33.075 32.062 1.00 17.01 328 GLY B N 1
ATOM 6545 C CA . GLY B 1 322 ? 6.926 -34.452 31.869 1.00 19.22 328 GLY B CA 1
ATOM 6546 C C . GLY B 1 322 ? 6.977 -35.123 33.232 1.00 17.60 328 GLY B C 1
ATOM 6547 O O . GLY B 1 322 ? 7.704 -34.671 34.118 1.00 15.58 328 GLY B O 1
ATOM 6548 N N . TYR B 1 323 ? 6.187 -36.168 33.435 1.00 16.04 329 TYR B N 1
ATOM 6549 C CA . TYR B 1 323 ? 6.289 -36.887 34.700 1.00 17.06 329 TYR B CA 1
ATOM 6550 C C . TYR B 1 323 ? 5.880 -38.335 34.549 1.00 17.14 329 TYR B C 1
ATOM 6551 O O . TYR B 1 323 ? 5.085 -38.686 33.673 1.00 18.55 329 TYR B O 1
ATOM 6560 N N . TYR B 1 324 ? 6.435 -39.179 35.412 1.00 16.15 330 TYR B N 1
ATOM 6561 C CA . TYR B 1 324 ? 5.883 -40.506 35.617 1.00 19.08 330 TYR B CA 1
ATOM 6562 C C . TYR B 1 324 ? 5.876 -40.831 37.084 1.00 17.72 330 TYR B C 1
ATOM 6563 O O . TYR B 1 324 ? 6.691 -40.304 37.839 1.00 17.11 330 TYR B O 1
ATOM 6572 N N . GLU B 1 325 ? 4.925 -41.674 37.485 1.00 16.06 331 GLU B N 1
ATOM 6573 C CA . GLU B 1 325 ? 4.761 -42.056 38.884 1.00 18.09 331 GLU B CA 1
ATOM 6574 C C . GLU B 1 325 ? 5.368 -43.430 39.157 1.00 20.85 331 GLU B C 1
ATOM 6575 O O . GLU B 1 325 ? 5.555 -43.812 40.308 1.00 19.45 331 GLU B O 1
ATOM 6581 N N . THR B 1 326 ? 5.676 -44.160 38.087 1.00 17.81 332 THR B N 1
ATOM 6582 C CA . THR B 1 326 ? 6.373 -45.437 38.175 1.00 18.17 332 THR B CA 1
ATOM 6583 C C . THR B 1 326 ? 7.116 -45.695 36.862 1.00 18.92 332 THR B C 1
ATOM 6584 O O . THR B 1 326 ? 6.670 -45.252 35.796 1.00 18.84 332 THR B O 1
ATOM 6588 N N . ASP B 1 327 ? 8.254 -46.388 36.924 1.00 17.20 333 ASP B N 1
ATOM 6589 C CA . ASP B 1 327 ? 8.938 -46.790 35.691 1.00 16.70 333 ASP B CA 1
ATOM 6590 C C . ASP B 1 327 ? 8.527 -48.186 35.220 1.00 18.31 333 ASP B C 1
ATOM 6591 O O . ASP B 1 327 ? 9.089 -48.715 34.255 1.00 18.25 333 ASP B O 1
ATOM 6596 N N . ASN B 1 328 ? 7.538 -48.768 35.900 1.00 17.12 334 ASN B N 1
ATOM 6597 C CA . ASN B 1 328 ? 7.072 -50.123 35.604 1.00 16.69 334 ASN B CA 1
ATOM 6598 C C . ASN B 1 328 ? 8.170 -51.188 35.700 1.00 22.16 334 ASN B C 1
ATOM 6599 O O . ASN B 1 328 ? 8.042 -52.299 35.166 1.00 17.06 334 ASN B O 1
ATOM 6604 N N . TYR B 1 329 ? 9.239 -50.842 36.406 1.00 18.04 335 TYR B N 1
ATOM 6605 C CA . TYR B 1 329 ? 10.360 -51.742 36.580 1.00 15.15 335 TYR B CA 1
ATOM 6606 C C . TYR B 1 329 ? 10.589 -51.967 38.073 1.00 18.26 335 TYR B C 1
ATOM 6607 O O . TYR B 1 329 ? 10.576 -53.106 38.547 1.00 17.43 335 TYR B O 1
ATOM 6616 N N . THR B 1 330 ? 10.795 -50.876 38.812 1.00 17.09 336 THR B N 1
ATOM 6617 C CA . THR B 1 330 ? 10.809 -50.945 40.273 1.00 15.17 336 THR B CA 1
ATOM 6618 C C . THR B 1 330 ? 9.513 -50.363 40.810 1.00 16.95 336 THR B C 1
ATOM 6619 O O . THR B 1 330 ? 9.230 -49.180 40.611 1.00 16.75 336 THR B O 1
ATOM 6623 N N . MET B 1 331 ? 8.698 -51.189 41.459 1.00 14.09 337 MET B N 1
ATOM 6624 C CA . MET B 1 331 ? 7.463 -50.662 42.029 1.00 17.96 337 MET B CA 1
ATOM 6625 C C . MET B 1 331 ? 7.838 -49.590 43.054 1.00 16.95 337 MET B C 1
ATOM 6626 O O . MET B 1 331 ? 8.655 -49.831 43.938 1.00 16.09 337 MET B O 1
ATOM 6631 N N . PRO B 1 332 ? 7.260 -48.388 42.936 1.00 17.66 338 PRO B N 1
ATOM 6632 C CA . PRO B 1 332 ? 7.630 -47.391 43.954 1.00 19.06 338 PRO B CA 1
ATOM 6633 C C . PRO B 1 332 ? 7.041 -47.734 45.328 1.00 18.31 338 PRO B C 1
ATOM 6634 O O . PRO B 1 332 ? 5.992 -48.379 45.409 1.00 16.48 338 PRO B O 1
ATOM 6638 N N . SER B 1 333 ? 7.715 -47.322 46.396 1.00 17.98 339 SER B N 1
ATOM 6639 C CA . SER B 1 333 ? 7.132 -47.468 47.722 1.00 16.11 339 SER B CA 1
ATOM 6640 C C . SER B 1 333 ? 5.965 -46.504 47.817 1.00 13.11 339 SER B C 1
ATOM 6641 O O . SER B 1 333 ? 5.909 -45.521 47.076 1.00 17.29 339 SER B O 1
ATOM 6644 N N . PRO B 1 334 ? 5.039 -46.766 48.745 1.00 15.80 340 PRO B N 1
ATOM 6645 C CA . PRO B 1 334 ? 3.930 -45.837 48.954 1.00 17.54 340 PRO B CA 1
ATOM 6646 C C . PRO B 1 334 ? 4.445 -44.421 49.182 1.00 18.48 340 PRO B C 1
ATOM 6647 O O . PRO B 1 334 ? 3.873 -43.487 48.630 1.00 16.16 340 PRO B O 1
ATOM 6651 N N . ALA B 1 335 ? 5.505 -44.256 49.973 1.00 14.72 341 ALA B N 1
ATOM 6652 C CA . ALA B 1 335 ? 6.056 -42.916 50.202 1.00 16.99 341 ALA B CA 1
ATOM 6653 C C . ALA B 1 335 ? 6.572 -42.255 48.908 1.00 14.52 341 ALA B C 1
ATOM 6654 O O . ALA B 1 335 ? 6.330 -41.070 48.671 1.00 14.85 341 ALA B O 1
ATOM 6656 N N . MET B 1 336 ? 7.284 -43.013 48.081 1.00 15.44 342 MET B N 1
ATOM 6657 C CA . MET B 1 336 ? 7.732 -42.507 46.778 1.00 16.68 342 MET B CA 1
ATOM 6658 C C . MET B 1 336 ? 6.585 -41.996 45.930 1.00 18.67 342 MET B C 1
ATOM 6659 O O . MET B 1 336 ? 6.672 -40.926 45.315 1.00 17.31 342 MET B O 1
ATOM 6664 N N . ARG B 1 337 ? 5.518 -42.783 45.875 1.00 15.67 343 ARG B N 1
ATOM 6665 C CA . ARG B 1 337 ? 4.410 -42.469 44.991 1.00 20.28 343 ARG B CA 1
ATOM 6666 C C . ARG B 1 337 ? 3.690 -41.218 45.488 1.00 18.63 343 ARG B C 1
ATOM 6667 O O . ARG B 1 337 ? 3.318 -40.355 44.692 1.00 18.61 343 ARG B O 1
ATOM 6675 N N . ARG B 1 338 ? 3.511 -41.115 46.804 1.00 16.64 344 ARG B N 1
ATOM 6676 C CA . ARG B 1 338 ? 2.892 -39.929 47.398 1.00 16.22 344 ARG B CA 1
ATOM 6677 C C . ARG B 1 338 ? 3.751 -38.687 47.177 1.00 17.95 344 ARG B C 1
ATOM 6678 O O . ARG B 1 338 ? 3.235 -37.615 46.883 1.00 20.74 344 ARG B O 1
ATOM 6686 N N . ALA B 1 339 ? 5.062 -38.834 47.333 1.00 16.43 345 ALA B N 1
ATOM 6687 C CA . ALA B 1 339 ? 5.980 -37.719 47.111 1.00 19.32 345 ALA B CA 1
ATOM 6688 C C . ALA B 1 339 ? 5.826 -37.173 45.696 1.00 17.56 345 ALA B C 1
ATOM 6689 O O . ALA B 1 339 ? 5.781 -35.957 45.476 1.00 19.04 345 ALA B O 1
ATOM 6691 N N . LEU B 1 340 ? 5.751 -38.088 44.740 1.00 16.92 346 LEU B N 1
ATOM 6692 C CA . LEU B 1 340 ? 5.663 -37.723 43.330 1.00 18.84 346 LEU B CA 1
ATOM 6693 C C . LEU B 1 340 ? 4.335 -37.025 43.058 1.00 18.17 346 LEU B C 1
ATOM 6694 O O . LEU B 1 340 ? 4.297 -35.921 42.493 1.00 17.17 346 LEU B O 1
ATOM 6699 N N . ILE B 1 341 ? 3.243 -37.653 43.478 1.00 18.63 347 ILE B N 1
ATOM 6700 C CA . ILE B 1 341 ? 1.915 -37.095 43.227 1.00 23.37 347 ILE B CA 1
ATOM 6701 C C . ILE B 1 341 ? 1.719 -35.730 43.887 1.00 22.90 347 ILE B C 1
ATOM 6702 O O . ILE B 1 341 ? 1.154 -34.821 43.278 1.00 17.94 347 ILE B O 1
ATOM 6707 N N . GLU B 1 342 ? 2.196 -35.571 45.120 1.00 16.68 348 GLU B N 1
ATOM 6708 C CA . GLU B 1 342 ? 2.039 -34.291 45.813 1.00 19.28 348 GLU B CA 1
ATOM 6709 C C . GLU B 1 342 ? 2.839 -33.185 45.128 1.00 20.18 348 GLU B C 1
ATOM 6710 O O . GLU B 1 342 ? 2.356 -32.057 44.996 1.00 20.39 348 GLU B O 1
ATOM 6716 N N . THR B 1 343 ? 4.052 -33.519 44.687 1.00 18.44 349 THR B N 1
ATOM 6717 C CA . THR B 1 343 ? 4.901 -32.560 43.982 1.00 18.08 349 THR B CA 1
ATOM 6718 C C . THR B 1 343 ? 4.251 -32.164 42.663 1.00 22.47 349 THR B C 1
ATOM 6719 O O . THR B 1 343 ? 4.173 -30.985 42.321 1.00 17.66 349 THR B O 1
ATOM 6723 N N . LYS B 1 344 ? 3.782 -33.162 41.926 1.00 16.10 350 LYS B N 1
ATOM 6724 C CA . LYS B 1 344 ? 3.051 -32.911 40.687 1.00 18.07 350 LYS B CA 1
ATOM 6725 C C . LYS B 1 344 ? 1.903 -31.939 40.937 1.00 19.87 350 LYS B C 1
ATOM 6726 O O . LYS B 1 344 ? 1.751 -30.941 40.228 1.00 19.52 350 LYS B O 1
ATOM 6732 N N . GLN B 1 345 ? 1.095 -32.214 41.959 1.00 20.11 351 GLN B N 1
ATOM 6733 C CA . GLN B 1 345 ? -0.068 -31.376 42.228 1.00 19.75 351 GLN B CA 1
ATOM 6734 C C . GLN B 1 345 ? 0.308 -29.942 42.609 1.00 23.45 351 GLN B C 1
ATOM 6735 O O . GLN B 1 345 ? -0.347 -28.997 42.179 1.00 21.12 351 GLN B O 1
ATOM 6741 N N . ARG B 1 346 ? 1.358 -29.775 43.409 1.00 20.57 352 ARG B N 1
ATOM 6742 C CA . ARG B 1 346 ? 1.813 -28.423 43.747 1.00 17.57 352 ARG B CA 1
ATOM 6743 C C . ARG B 1 346 ? 2.347 -27.674 42.526 1.00 18.11 352 ARG B C 1
ATOM 6744 O O . ARG B 1 346 ? 2.111 -26.471 42.381 1.00 19.26 352 ARG B O 1
ATOM 6752 N N . LEU B 1 347 ? 3.058 -28.383 41.650 1.00 19.43 353 LEU B N 1
ATOM 6753 C CA . LEU B 1 347 ? 3.530 -27.788 40.404 1.00 18.45 353 LEU B CA 1
ATOM 6754 C C . LEU B 1 347 ? 2.359 -27.344 39.522 1.00 19.84 353 LEU B C 1
ATOM 6755 O O . LEU B 1 347 ? 2.398 -26.271 38.924 1.00 19.20 353 LEU B O 1
ATOM 6760 N N . GLU B 1 348 ? 1.323 -28.170 39.439 1.00 18.01 354 GLU B N 1
ATOM 6761 C CA . GLU B 1 348 ? 0.128 -27.790 38.675 1.00 19.92 354 GLU B CA 1
ATOM 6762 C C . GLU B 1 348 ? -0.517 -26.544 39.262 1.00 26.58 354 GLU B C 1
ATOM 6763 O O . GLU B 1 348 ? -0.909 -25.635 38.527 1.00 23.22 354 GLU B O 1
ATOM 6769 N N . ALA B 1 349 ? -0.623 -26.501 40.588 1.00 21.99 355 ALA B N 1
ATOM 6770 C CA . ALA B 1 349 ? -1.257 -25.361 41.252 1.00 21.40 355 ALA B CA 1
ATOM 6771 C C . ALA B 1 349 ? -0.448 -24.083 41.029 1.00 24.87 355 ALA B C 1
ATOM 6772 O O . ALA B 1 349 ? -0.998 -22.979 41.065 1.00 27.14 355 ALA B O 1
ATOM 6774 N N . ALA B 1 350 ? 0.855 -24.241 40.795 1.00 21.36 356 ALA B N 1
ATOM 6775 C CA . ALA B 1 350 ? 1.747 -23.105 40.584 1.00 23.86 356 ALA B CA 1
ATOM 6776 C C . ALA B 1 350 ? 1.820 -22.687 39.112 1.00 27.99 356 ALA B C 1
ATOM 6777 O O . ALA B 1 350 ? 2.613 -21.818 38.738 1.00 27.75 356 ALA B O 1
ATOM 6779 N N . GLY B 1 351 ? 1.000 -23.315 38.278 1.00 22.92 357 GLY B N 1
ATOM 6780 C CA . GLY B 1 351 ? 0.839 -22.870 36.902 1.00 27.57 357 GLY B CA 1
ATOM 6781 C C . GLY B 1 351 ? 1.690 -23.597 35.874 1.00 26.47 357 GLY B C 1
ATOM 6782 O O . GLY B 1 351 ? 1.719 -23.222 34.706 1.00 23.47 357 GLY B O 1
ATOM 6783 N N . HIS B 1 352 ? 2.387 -24.643 36.290 1.00 21.61 358 HIS B N 1
ATOM 6784 C CA . HIS B 1 352 ? 3.184 -25.409 35.333 1.00 21.81 358 HIS B CA 1
ATOM 6785 C C . HIS B 1 352 ? 2.309 -26.443 34.638 1.00 21.33 358 HIS B C 1
ATOM 6786 O O . HIS B 1 352 ? 1.250 -26.814 35.147 1.00 21.78 358 HIS B O 1
ATOM 6793 N N . THR B 1 353 ? 2.754 -26.896 33.474 1.00 19.13 359 THR B N 1
ATOM 6794 C CA . THR B 1 353 ? 2.007 -27.884 32.708 1.00 23.16 359 THR B CA 1
ATOM 6795 C C . THR B 1 353 ? 2.587 -29.275 32.928 1.00 21.41 359 THR B C 1
ATOM 6796 O O . THR B 1 353 ? 3.741 -29.531 32.586 1.00 22.23 359 THR B O 1
ATOM 6800 N N . LEU B 1 354 ? 1.796 -30.173 33.507 1.00 19.64 360 LEU B N 1
ATOM 6801 C CA . LEU B 1 354 ? 2.289 -31.521 33.808 1.00 20.42 360 LEU B CA 1
ATOM 6802 C C . LEU B 1 354 ? 1.802 -32.516 32.756 1.00 25.48 360 LEU B C 1
ATOM 6803 O O . LEU B 1 354 ? 0.597 -32.653 32.534 1.00 24.13 360 LEU B O 1
ATOM 6808 N N . ILE B 1 355 ? 2.749 -33.203 32.123 1.00 20.56 361 ILE B N 1
ATOM 6809 C CA . ILE B 1 355 ? 2.473 -34.040 30.958 1.00 19.19 361 ILE B CA 1
ATOM 6810 C C . ILE B 1 355 ? 3.020 -35.437 31.188 1.00 18.83 361 ILE B C 1
ATOM 6811 O O . ILE B 1 355 ? 4.203 -35.596 31.460 1.00 18.40 361 ILE B O 1
ATOM 6816 N N . PRO B 1 356 ? 2.165 -36.465 31.079 1.00 19.80 362 PRO B N 1
ATOM 6817 C CA . PRO B 1 356 ? 2.697 -37.815 31.304 1.00 16.96 362 PRO B CA 1
ATOM 6818 C C . PRO B 1 356 ? 3.760 -38.149 30.265 1.00 19.31 362 PRO B C 1
ATOM 6819 O O . PRO B 1 356 ? 3.556 -37.912 29.070 1.00 20.12 362 PRO B O 1
ATOM 6823 N N . PHE B 1 357 ? 4.872 -38.709 30.719 1.00 17.11 363 PHE B N 1
ATOM 6824 C CA . PHE B 1 357 ? 6.008 -39.000 29.855 1.00 17.07 363 PHE B CA 1
ATOM 6825 C C . PHE B 1 357 ? 6.769 -40.177 30.433 1.00 20.27 363 PHE B C 1
ATOM 6826 O O . PHE B 1 357 ? 7.064 -40.190 31.626 1.00 22.04 363 PHE B O 1
ATOM 6834 N N . LEU B 1 358 ? 7.106 -41.152 29.593 1.00 19.46 364 LEU B N 1
ATOM 6835 C CA . LEU B 1 358 ? 7.957 -42.256 30.035 1.00 17.37 364 LEU B CA 1
ATOM 6836 C C . LEU B 1 358 ? 8.952 -42.602 28.949 1.00 16.55 364 LEU B C 1
ATOM 6837 O O . LEU B 1 358 ? 8.554 -42.920 27.820 1.00 19.04 364 LEU B O 1
ATOM 6842 N N . PRO B 1 359 ? 10.252 -42.520 29.265 1.00 19.07 365 PRO B N 1
ATOM 6843 C CA . PRO B 1 359 ? 11.243 -42.940 28.273 1.00 16.12 365 PRO B CA 1
ATOM 6844 C C . PRO B 1 359 ? 10.943 -44.338 27.760 1.00 16.58 365 PRO B C 1
ATOM 6845 O O . PRO B 1 359 ? 10.607 -45.222 28.556 1.00 17.92 365 PRO B O 1
ATOM 6849 N N . ASN B 1 360 ? 11.067 -44.529 26.448 1.00 17.50 366 ASN B N 1
ATOM 6850 C CA . ASN B 1 360 ? 10.780 -45.818 25.836 1.00 17.10 366 ASN B CA 1
ATOM 6851 C C . ASN B 1 360 ? 11.760 -46.894 26.282 1.00 18.05 366 ASN B C 1
ATOM 6852 O O . ASN B 1 360 ? 12.887 -46.597 26.697 1.00 18.10 366 ASN B O 1
ATOM 6857 N N . ASN B 1 361 ? 11.321 -48.147 26.196 1.00 19.22 367 ASN B N 1
ATOM 6858 C CA . ASN B 1 361 ? 12.211 -49.296 26.364 1.00 16.96 367 ASN B CA 1
ATOM 6859 C C . ASN B 1 361 ? 13.125 -49.256 27.577 1.00 19.00 367 ASN B C 1
ATOM 6860 O O . ASN B 1 361 ? 14.314 -49.531 27.479 1.00 17.46 367 ASN B O 1
ATOM 6865 N N . ILE B 1 362 ? 12.565 -48.928 28.729 1.00 19.06 368 ILE B N 1
ATOM 6866 C CA . ILE B 1 362 ? 13.366 -48.897 29.945 1.00 16.86 368 ILE B CA 1
ATOM 6867 C C . ILE B 1 362 ? 14.050 -50.241 30.260 1.00 17.58 368 ILE B C 1
ATOM 6868 O O . ILE B 1 362 ? 15.236 -50.268 30.589 1.00 18.62 368 ILE B O 1
ATOM 6873 N N . PRO B 1 363 ? 13.320 -51.365 30.144 1.00 18.23 369 PRO B N 1
ATOM 6874 C CA . PRO B 1 363 ? 13.976 -52.643 30.452 1.00 15.66 369 PRO B CA 1
ATOM 6875 C C . PRO B 1 363 ? 15.217 -52.885 29.593 1.00 18.61 369 PRO B C 1
ATOM 6876 O O . PRO B 1 363 ? 16.243 -53.327 30.108 1.00 17.77 369 PRO B O 1
ATOM 6880 N N . TYR B 1 364 ? 15.115 -52.586 28.302 1.00 20.23 370 TYR B N 1
ATOM 6881 C CA . TYR B 1 364 ? 16.255 -52.653 27.378 1.00 18.52 370 TYR B CA 1
ATOM 6882 C C . TYR B 1 364 ? 17.386 -51.712 27.804 1.00 18.21 370 TYR B C 1
ATOM 6883 O O . TYR B 1 364 ? 18.556 -52.095 27.821 1.00 20.00 370 TYR B O 1
ATOM 6892 N N . ALA B 1 365 ? 17.036 -50.482 28.159 1.00 16.96 371 ALA B N 1
ATOM 6893 C CA . ALA B 1 365 ? 18.052 -49.520 28.580 1.00 17.16 371 ALA B CA 1
ATOM 6894 C C . ALA B 1 365 ? 18.806 -49.998 29.823 1.00 18.68 371 ALA B C 1
ATOM 6895 O O . ALA B 1 365 ? 20.009 -49.760 29.965 1.00 17.23 371 ALA B O 1
ATOM 6897 N N . LEU B 1 366 ? 18.099 -50.652 30.740 1.00 15.49 372 LEU B N 1
ATOM 6898 C CA . LEU B 1 366 ? 18.743 -51.093 31.976 1.00 15.76 372 LEU B CA 1
ATOM 6899 C C . LEU B 1 366 ? 19.471 -52.414 31.811 1.00 15.16 372 LEU B C 1
ATOM 6900 O O . LEU B 1 366 ? 20.626 -52.562 32.239 1.00 18.01 372 LEU B O 1
ATOM 6905 N N . GLU B 1 367 ? 18.794 -53.376 31.191 1.00 17.10 373 GLU B N 1
ATOM 6906 C CA . GLU B 1 367 ? 19.282 -54.752 31.157 1.00 20.37 373 GLU B CA 1
ATOM 6907 C C . GLU B 1 367 ? 20.338 -54.962 30.081 1.00 21.70 373 GLU B C 1
ATOM 6908 O O . GLU B 1 367 ? 21.327 -55.660 30.307 1.00 21.06 373 GLU B O 1
ATOM 6914 N N . VAL B 1 368 ? 20.132 -54.346 28.921 1.00 17.38 374 VAL B N 1
ATOM 6915 C CA . VAL B 1 368 ? 21.067 -54.507 27.812 1.00 17.47 374 VAL B CA 1
ATOM 6916 C C . VAL B 1 368 ? 22.124 -53.407 27.784 1.00 19.31 374 VAL B C 1
ATOM 6917 O O . VAL B 1 368 ? 23.320 -53.685 27.848 1.00 19.28 374 VAL B O 1
ATOM 6921 N N . LEU B 1 369 ? 21.682 -52.154 27.709 1.00 17.82 375 LEU B N 1
ATOM 6922 C CA . LEU B 1 369 ? 22.611 -51.037 27.527 1.00 16.81 375 LEU B CA 1
ATOM 6923 C C . LEU B 1 369 ? 23.427 -50.698 28.775 1.00 15.86 375 LEU B C 1
ATOM 6924 O O . LEU B 1 369 ? 24.649 -50.599 28.712 1.00 17.28 375 LEU B O 1
ATOM 6929 N N . SER B 1 370 ? 22.757 -50.523 29.911 1.00 15.27 376 SER B N 1
ATOM 6930 C CA . SER B 1 370 ? 23.457 -50.091 31.124 1.00 15.14 376 SER B CA 1
ATOM 6931 C C . SER B 1 370 ? 24.314 -51.218 31.691 1.00 16.43 376 SER B C 1
ATOM 6932 O O . SER B 1 370 ? 25.498 -51.044 31.947 1.00 17.57 376 SER B O 1
ATOM 6935 N N . THR B 1 371 ? 23.700 -52.377 31.894 1.00 17.14 377 THR B N 1
ATOM 6936 C CA . THR B 1 371 ? 24.423 -53.527 32.411 1.00 18.37 377 THR B CA 1
ATOM 6937 C C . THR B 1 371 ? 25.539 -53.925 31.459 1.00 19.56 377 THR B C 1
ATOM 6938 O O . THR B 1 371 ? 26.677 -54.139 31.873 1.00 17.15 377 THR B O 1
ATOM 6942 N N . GLY B 1 372 ? 25.211 -54.003 30.174 1.00 16.19 378 GLY B N 1
ATOM 6943 C CA . GLY B 1 372 ? 26.210 -54.315 29.165 1.00 15.93 378 GLY B CA 1
ATOM 6944 C C . GLY B 1 372 ? 27.347 -53.314 29.103 1.00 19.17 378 GLY B C 1
ATOM 6945 O O . GLY B 1 372 ? 28.499 -53.695 28.915 1.00 18.84 378 GLY B O 1
ATOM 6946 N N . GLY B 1 373 ? 27.035 -52.030 29.264 1.00 15.68 379 GLY B N 1
ATOM 6947 C CA . GLY B 1 373 ? 28.064 -51.003 29.225 1.00 16.41 379 GLY B CA 1
ATOM 6948 C C . GLY B 1 373 ? 28.981 -51.081 30.438 1.00 18.60 379 GLY B C 1
ATOM 6949 O O . GLY B 1 373 ? 30.194 -50.935 30.328 1.00 15.19 379 GLY B O 1
ATOM 6950 N N . LEU B 1 374 ? 28.401 -51.331 31.602 1.00 17.41 380 LEU B N 1
ATOM 6951 C CA . LEU B 1 374 ? 29.186 -51.402 32.828 1.00 16.41 380 LEU B CA 1
ATOM 6952 C C . LEU B 1 374 ? 30.019 -52.674 32.899 1.00 16.08 380 LEU B C 1
ATOM 6953 O O . LEU B 1 374 ? 31.096 -52.693 33.507 1.00 17.72 380 LEU B O 1
ATOM 6958 N N . PHE B 1 375 ? 29.522 -53.740 32.274 1.00 15.56 381 PHE B N 1
ATOM 6959 C CA . PHE B 1 375 ? 30.176 -55.040 32.358 1.00 17.41 381 PHE B CA 1
ATOM 6960 C C . PHE B 1 375 ? 30.530 -55.633 31.003 1.00 16.35 381 PHE B C 1
ATOM 6961 O O . PHE B 1 375 ? 30.429 -56.843 30.817 1.00 17.19 381 PHE B O 1
ATOM 6969 N N . SER B 1 376 ? 30.950 -54.788 30.061 1.00 18.52 382 SER B N 1
ATOM 6970 C CA . SER B 1 376 ? 31.252 -55.253 28.709 1.00 17.16 382 SER B CA 1
ATOM 6971 C C . SER B 1 376 ? 32.338 -56.325 28.703 1.00 16.60 382 SER B C 1
ATOM 6972 O O . SER B 1 376 ? 32.360 -57.183 27.816 1.00 17.45 382 SER B O 1
ATOM 6975 N N . ASP B 1 377 ? 33.252 -56.255 29.673 1.00 15.22 383 ASP B N 1
ATOM 6976 C CA . ASP B 1 377 ? 34.363 -57.200 29.752 1.00 15.49 383 ASP B CA 1
ATOM 6977 C C . ASP B 1 377 ? 34.086 -58.350 30.716 1.00 18.48 383 ASP B C 1
ATOM 6978 O O . ASP B 1 377 ? 35.012 -59.042 31.147 1.00 19.54 383 ASP B O 1
ATOM 6983 N N . GLY B 1 378 ? 32.817 -58.558 31.046 1.00 15.91 384 GLY B N 1
ATOM 6984 C CA . GLY B 1 378 ? 32.440 -59.634 31.951 1.00 17.90 384 GLY B CA 1
ATOM 6985 C C . GLY B 1 378 ? 32.767 -59.358 33.414 1.00 18.15 384 GLY B C 1
ATOM 6986 O O . GLY B 1 378 ? 32.598 -60.224 34.279 1.00 19.25 384 GLY B O 1
ATOM 6987 N N . GLY B 1 379 ? 33.233 -58.151 33.703 1.00 17.49 385 GLY B N 1
ATOM 6988 C CA . GLY B 1 379 ? 33.609 -57.793 35.057 1.00 18.06 385 GLY B CA 1
ATOM 6989 C C . GLY B 1 379 ? 35.061 -58.091 35.381 1.00 19.34 385 GLY B C 1
ATOM 6990 O O . GLY B 1 379 ? 35.498 -57.930 36.518 1.00 18.67 385 GLY B O 1
ATOM 6991 N N . ARG B 1 380 ? 35.830 -58.513 34.380 1.00 19.24 386 ARG B N 1
ATOM 6992 C CA . ARG B 1 380 ? 37.216 -58.898 34.621 1.00 20.32 386 ARG B CA 1
ATOM 6993 C C . ARG B 1 380 ? 38.087 -57.767 35.181 1.00 19.43 386 ARG B C 1
ATOM 6994 O O . ARG B 1 380 ? 38.822 -57.972 36.143 1.00 20.44 386 ARG B O 1
ATOM 7002 N N . SER B 1 381 ? 38.028 -56.592 34.557 1.00 18.41 387 SER B N 1
ATOM 7003 C CA . SER B 1 381 ? 38.812 -55.442 34.999 1.00 16.75 387 SER B CA 1
ATOM 7004 C C . SER B 1 381 ? 38.449 -55.064 36.433 1.00 20.63 387 SER B C 1
ATOM 7005 O O . SER B 1 381 ? 39.318 -54.802 37.258 1.00 18.72 387 SER B O 1
ATOM 7008 N N . PHE B 1 382 ? 37.152 -55.034 36.705 1.00 16.54 388 PHE B N 1
ATOM 7009 C CA . PHE B 1 382 ? 36.626 -54.721 38.036 1.00 14.67 388 PHE B CA 1
ATOM 7010 C C . PHE B 1 382 ? 37.130 -55.727 39.066 1.00 18.05 388 PHE B C 1
ATOM 7011 O O . PHE B 1 382 ? 37.593 -55.350 40.150 1.00 18.72 388 PHE B O 1
ATOM 7019 N N . LEU B 1 383 ? 37.051 -57.007 38.724 1.00 17.59 389 LEU B N 1
ATOM 7020 C CA . LEU B 1 383 ? 37.412 -58.067 39.677 1.00 19.10 389 LEU B CA 1
ATOM 7021 C C . LEU B 1 383 ? 38.880 -58.059 40.105 1.00 20.41 389 LEU B C 1
ATOM 7022 O O . LEU B 1 383 ? 39.215 -58.523 41.202 1.00 19.81 389 LEU B O 1
ATOM 7027 N N . GLN B 1 384 ? 39.754 -57.553 39.244 1.00 17.16 390 GLN B N 1
ATOM 7028 C CA . GLN B 1 384 ? 41.173 -57.482 39.582 1.00 19.89 390 GLN B CA 1
ATOM 7029 C C . GLN B 1 384 ? 41.393 -56.708 40.885 1.00 21.11 390 GLN B C 1
ATOM 7030 O O . GLN B 1 384 ? 42.322 -56.999 41.643 1.00 20.70 390 GLN B O 1
ATOM 7036 N N . ASN B 1 385 ? 40.538 -55.725 41.143 1.00 19.73 391 ASN B N 1
ATOM 7037 C CA . ASN B 1 385 ? 40.645 -54.921 42.358 1.00 22.59 391 ASN B CA 1
ATOM 7038 C C . ASN B 1 385 ? 40.453 -55.717 43.644 1.00 22.64 391 ASN B C 1
ATOM 7039 O O . ASN B 1 385 ? 40.856 -55.272 44.719 1.00 21.46 391 ASN B O 1
ATOM 7044 N N . PHE B 1 386 ? 39.824 -56.883 43.533 1.00 18.45 392 PHE B N 1
ATOM 7045 C CA . PHE B 1 386 ? 39.450 -57.659 44.721 1.00 18.67 392 PHE B CA 1
ATOM 7046 C C . PHE B 1 386 ? 40.398 -58.812 45.012 1.00 22.31 392 PHE B C 1
ATOM 7047 O O . PHE B 1 386 ? 40.217 -59.520 45.997 1.00 22.28 392 PHE B O 1
ATOM 7055 N N . LYS B 1 387 ? 41.397 -59.009 44.158 1.00 22.43 393 LYS B N 1
ATOM 7056 C CA . LYS B 1 387 ? 42.317 -60.128 44.348 1.00 27.14 393 LYS B CA 1
ATOM 7057 C C . LYS B 1 387 ? 42.989 -60.066 45.717 1.00 24.58 393 LYS B C 1
ATOM 7058 O O . LYS B 1 387 ? 43.711 -59.118 46.021 1.00 25.45 393 LYS B O 1
ATOM 7064 N N . GLY B 1 388 ? 42.709 -61.070 46.546 1.00 27.90 394 GLY B N 1
ATOM 7065 C CA . GLY B 1 388 ? 43.300 -61.177 47.869 1.00 29.81 394 GLY B CA 1
ATOM 7066 C C . GLY B 1 388 ? 42.579 -60.387 48.949 1.00 28.24 394 GLY B C 1
ATOM 7067 O O . GLY B 1 388 ? 43.045 -60.315 50.087 1.00 29.40 394 GLY B O 1
ATOM 7068 N N . ASP B 1 389 ? 41.442 -59.789 48.603 1.00 21.23 395 ASP B N 1
ATOM 7069 C CA . ASP B 1 389 ? 40.736 -58.907 49.533 1.00 19.03 395 ASP B CA 1
ATOM 7070 C C . ASP B 1 389 ? 39.489 -59.575 50.141 1.00 20.51 395 ASP B C 1
ATOM 7071 O O . ASP B 1 389 ? 38.929 -60.512 49.566 1.00 23.81 395 ASP B O 1
ATOM 7076 N N . PHE B 1 390 ? 39.058 -59.104 51.310 1.00 17.01 396 PHE B N 1
ATOM 7077 C CA . PHE B 1 390 ? 37.755 -59.489 51.834 1.00 21.58 396 PHE B CA 1
ATOM 7078 C C . PHE B 1 390 ? 36.724 -58.860 50.919 1.00 21.58 396 PHE B C 1
ATOM 7079 O O . PHE B 1 390 ? 36.975 -57.805 50.347 1.00 25.26 396 PHE B O 1
ATOM 7087 N N . VAL B 1 391 ? 35.568 -59.495 50.774 1.00 21.71 397 VAL B N 1
ATOM 7088 C CA . VAL B 1 391 ? 34.468 -58.866 50.046 1.00 20.57 397 VAL B CA 1
ATOM 7089 C C . VAL B 1 391 ? 33.458 -58.400 51.075 1.00 21.85 397 VAL B C 1
ATOM 7090 O O . VAL B 1 391 ? 32.920 -59.212 51.836 1.00 19.40 397 VAL B O 1
ATOM 7094 N N . ASP B 1 392 ? 33.226 -57.092 51.140 1.00 16.54 398 ASP B N 1
ATOM 7095 C CA . ASP B 1 392 ? 32.293 -56.558 52.127 1.00 17.57 398 ASP B CA 1
ATOM 7096 C C . ASP B 1 392 ? 30.906 -57.182 51.937 1.00 18.02 398 ASP B C 1
ATOM 7097 O O . ASP B 1 392 ? 30.434 -57.320 50.807 1.00 19.87 398 ASP B O 1
ATOM 7102 N N . PRO B 1 393 ? 30.253 -57.568 53.042 1.00 21.68 399 PRO B N 1
ATOM 7103 C CA . PRO B 1 393 ? 28.906 -58.142 52.937 1.00 20.71 399 PRO B CA 1
ATOM 7104 C C . PRO B 1 393 ? 27.932 -57.225 52.196 1.00 21.84 399 PRO B C 1
ATOM 7105 O O . PRO B 1 393 ? 26.941 -57.715 51.668 1.00 19.82 399 PRO B O 1
ATOM 7109 N N . CYS B 1 394 ? 28.189 -55.921 52.161 1.00 18.65 400 CYS B N 1
ATOM 7110 C CA . CYS B 1 394 ? 27.222 -55.012 51.530 1.00 18.61 400 CYS B CA 1
ATOM 7111 C C . CYS B 1 394 ? 27.195 -55.175 50.008 1.00 19.16 400 CYS B C 1
ATOM 7112 O O . CYS B 1 394 ? 26.271 -54.697 49.342 1.00 18.30 400 CYS B O 1
ATOM 7115 N N . LEU B 1 395 ? 28.191 -55.870 49.462 1.00 16.95 401 LEU B N 1
ATOM 7116 C CA . LEU B 1 395 ? 28.227 -56.128 48.025 1.00 16.77 401 LEU B CA 1
ATOM 7117 C C . LEU B 1 395 ? 27.396 -57.353 47.646 1.00 18.75 401 LEU B C 1
ATOM 7118 O O . LEU B 1 395 ? 27.281 -57.688 46.473 1.00 16.68 401 LEU B O 1
ATOM 7123 N N . GLY B 1 396 ? 26.839 -58.026 48.645 1.00 20.46 402 GLY B N 1
ATOM 7124 C CA . GLY B 1 396 ? 26.015 -59.193 48.388 1.00 23.81 402 GLY B CA 1
ATOM 7125 C C . GLY B 1 396 ? 26.787 -60.245 47.613 1.00 23.31 402 GLY B C 1
ATOM 7126 O O . GLY B 1 396 ? 27.938 -60.543 47.929 1.00 22.25 402 GLY B O 1
ATOM 7127 N N . ASP B 1 397 ? 26.162 -60.801 46.583 1.00 23.02 403 ASP B N 1
ATOM 7128 C CA . ASP B 1 397 ? 26.787 -61.874 45.824 1.00 25.77 403 ASP B CA 1
ATOM 7129 C C . ASP B 1 397 ? 27.423 -61.389 44.532 1.00 25.08 403 ASP B C 1
ATOM 7130 O O . ASP B 1 397 ? 27.801 -62.200 43.694 1.00 27.52 403 ASP B O 1
ATOM 7135 N N . LEU B 1 398 ? 27.553 -60.074 44.373 1.00 21.91 404 LEU B N 1
ATOM 7136 C CA . LEU B 1 398 ? 28.078 -59.513 43.121 1.00 21.88 404 LEU B CA 1
ATOM 7137 C C . LEU B 1 398 ? 29.409 -60.125 42.678 1.00 22.48 404 LEU B C 1
ATOM 7138 O O . LEU B 1 398 ? 29.571 -60.523 41.516 1.00 24.18 404 LEU B O 1
ATOM 7143 N N . ILE B 1 399 ? 30.368 -60.186 43.596 1.00 21.12 405 ILE B N 1
ATOM 7144 C CA . ILE B 1 399 ? 31.699 -60.680 43.253 1.00 22.19 405 ILE B CA 1
ATOM 7145 C C . ILE B 1 399 ? 31.660 -62.174 42.946 1.00 26.56 405 ILE B C 1
ATOM 7146 O O . ILE B 1 399 ? 32.311 -62.655 42.010 1.00 25.50 405 ILE B O 1
ATOM 7151 N N . LEU B 1 400 ? 30.894 -62.902 43.749 1.00 24.40 406 LEU B N 1
ATOM 7152 C CA . LEU B 1 400 ? 30.707 -64.330 43.543 1.00 26.43 406 LEU B CA 1
ATOM 7153 C C . LEU B 1 400 ? 30.160 -64.583 42.139 1.00 27.42 406 LEU B C 1
ATOM 7154 O O . LEU B 1 400 ? 30.633 -65.468 41.419 1.00 33.00 406 LEU B O 1
ATOM 7159 N N . ILE B 1 401 ? 29.166 -63.791 41.757 1.00 25.83 407 ILE B N 1
ATOM 7160 C CA . ILE B 1 401 ? 28.515 -63.936 40.463 1.00 24.76 407 ILE B CA 1
ATOM 7161 C C . ILE B 1 401 ? 29.410 -63.525 39.300 1.00 33.39 407 ILE B C 1
ATOM 7162 O O . ILE B 1 401 ? 29.468 -64.212 38.282 1.00 34.78 407 ILE B O 1
ATOM 7167 N N . LEU B 1 402 ? 30.101 -62.400 39.446 1.00 25.89 408 LEU B N 1
ATOM 7168 C CA . LEU B 1 402 ? 30.959 -61.907 38.373 1.00 27.58 408 LEU B CA 1
ATOM 7169 C C . LEU B 1 402 ? 32.083 -62.879 38.057 1.00 32.74 408 LEU B C 1
ATOM 7170 O O . LEU B 1 402 ? 32.565 -62.937 36.924 1.00 38.15 408 LEU B O 1
ATOM 7175 N N . ARG B 1 403 ? 32.501 -63.643 39.060 1.00 27.38 409 ARG B N 1
ATOM 7176 C CA . ARG B 1 403 ? 33.627 -64.548 38.892 1.00 36.38 409 ARG B CA 1
ATOM 7177 C C . ARG B 1 403 ? 33.272 -65.765 38.036 1.00 42.71 409 ARG B C 1
ATOM 7178 O O . ARG B 1 403 ? 34.152 -66.404 37.459 1.00 42.34 409 ARG B O 1
ATOM 7186 N N . LEU B 1 404 ? 31.982 -66.074 37.940 1.00 44.58 410 LEU B N 1
ATOM 7187 C CA . LEU B 1 404 ? 31.533 -67.234 37.172 1.00 43.71 410 LEU B CA 1
ATOM 7188 C C . LEU B 1 404 ? 31.948 -67.138 35.702 1.00 45.20 410 LEU B C 1
ATOM 7189 O O . LEU B 1 404 ? 31.930 -66.052 35.112 1.00 46.77 410 LEU B O 1
ATOM 7194 N N . PRO B 1 405 ? 32.318 -68.284 35.106 1.00 50.66 411 PRO B N 1
ATOM 7195 C CA . PRO B 1 405 ? 32.756 -68.383 33.707 1.00 50.66 411 PRO B CA 1
ATOM 7196 C C . PRO B 1 405 ? 31.647 -67.983 32.739 1.00 46.60 411 PRO B C 1
ATOM 7197 O O . PRO B 1 405 ? 30.501 -68.358 32.962 1.00 47.38 411 PRO B O 1
ATOM 7201 N N . SER B 1 406 ? 31.985 -67.248 31.680 1.00 45.24 412 SER B N 1
ATOM 7202 C CA . SER B 1 406 ? 30.980 -66.752 30.739 1.00 42.19 412 SER B CA 1
ATOM 7203 C C . SER B 1 406 ? 29.971 -67.830 30.348 1.00 42.12 412 SER B C 1
ATOM 7204 O O . SER B 1 406 ? 28.768 -67.567 30.282 1.00 38.36 412 SER B O 1
ATOM 7207 N N . TRP B 1 407 ? 30.458 -69.043 30.103 1.00 47.92 413 TRP B N 1
ATOM 7208 C CA . TRP B 1 407 ? 29.579 -70.141 29.708 1.00 48.38 413 TRP B CA 1
ATOM 7209 C C . TRP B 1 407 ? 28.572 -70.482 30.806 1.00 49.28 413 TRP B C 1
ATOM 7210 O O . TRP B 1 407 ? 27.457 -70.933 30.523 1.00 45.40 413 TRP B O 1
ATOM 7221 N N . PHE B 1 408 ? 28.959 -70.264 32.058 1.00 45.65 414 PHE B N 1
ATOM 7222 C CA . PHE B 1 408 ? 28.063 -70.557 33.176 1.00 54.03 414 PHE B CA 1
ATOM 7223 C C . PHE B 1 408 ? 27.035 -69.439 33.380 1.00 45.44 414 PHE B C 1
ATOM 7224 O O . PHE B 1 408 ? 25.859 -69.706 33.614 1.00 40.49 414 PHE B O 1
ATOM 7232 N N . LYS B 1 409 ? 27.476 -68.187 33.288 1.00 44.68 415 LYS B N 1
ATOM 7233 C CA . LYS B 1 409 ? 26.541 -67.070 33.316 1.00 47.39 415 LYS B CA 1
ATOM 7234 C C . LYS B 1 409 ? 25.455 -67.316 32.275 1.00 47.39 415 LYS B C 1
ATOM 7235 O O . LYS B 1 409 ? 24.269 -67.101 32.532 1.00 43.63 415 LYS B O 1
ATOM 7241 N N . ARG B 1 410 ? 25.873 -67.781 31.101 1.00 45.95 416 ARG B N 1
ATOM 7242 C CA . ARG B 1 410 ? 24.939 -68.063 30.019 1.00 46.96 416 ARG B CA 1
ATOM 7243 C C . ARG B 1 410 ? 24.002 -69.211 30.386 1.00 46.86 416 ARG B C 1
ATOM 7244 O O . ARG B 1 410 ? 22.794 -69.133 30.161 1.00 46.51 416 ARG B O 1
ATOM 7252 N N . LEU B 1 411 ? 24.564 -70.275 30.952 1.00 45.72 417 LEU B N 1
ATOM 7253 C CA . LEU B 1 411 ? 23.771 -71.429 31.359 1.00 44.32 417 LEU B CA 1
ATOM 7254 C C . LEU B 1 411 ? 22.713 -71.050 32.382 1.00 46.55 417 LEU B C 1
ATOM 7255 O O . LEU B 1 411 ? 21.534 -71.375 32.228 1.00 49.53 417 LEU B O 1
ATOM 7260 N N . LEU B 1 412 ? 23.146 -70.378 33.441 1.00 42.53 418 LEU B N 1
ATOM 7261 C CA . LEU B 1 412 ? 22.250 -69.996 34.520 1.00 39.65 418 LEU B CA 1
ATOM 7262 C C . LEU B 1 412 ? 21.172 -69.049 33.996 1.00 33.05 418 LEU B C 1
ATOM 7263 O O . LEU B 1 412 ? 20.028 -69.098 34.438 1.00 41.01 418 LEU B O 1
ATOM 7268 N N . SER B 1 413 ? 2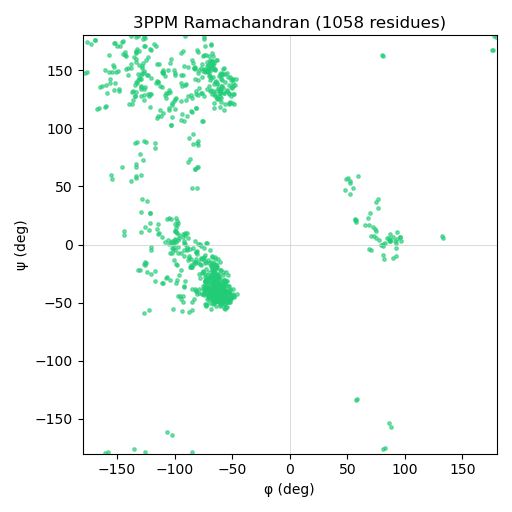1.545 -68.196 33.045 1.00 36.08 419 SER B N 1
ATOM 7269 C CA . SER B 1 413 ? 20.600 -67.257 32.445 1.00 30.94 419 SER B CA 1
ATOM 7270 C C . SER B 1 413 ? 19.456 -67.998 31.757 1.00 41.11 419 SER B C 1
ATOM 7271 O O . SER B 1 413 ? 18.290 -67.639 31.923 1.00 40.61 419 SER B O 1
ATOM 7274 N N . LEU B 1 414 ? 19.788 -69.040 30.999 1.00 41.98 420 LEU B N 1
ATOM 7275 C CA . LEU B 1 414 ? 18.763 -69.852 30.345 1.00 45.02 420 LEU B CA 1
ATOM 7276 C C . LEU B 1 414 ? 17.797 -70.489 31.347 1.00 45.34 420 LEU B C 1
ATOM 7277 O O . LEU B 1 414 ? 16.587 -70.514 31.124 1.00 48.62 420 LEU B O 1
ATOM 7282 N N . LEU B 1 415 ? 18.331 -70.995 32.453 1.00 44.67 421 LEU B N 1
ATOM 7283 C CA . LEU B 1 415 ? 17.500 -71.631 33.470 1.00 41.99 421 LEU B CA 1
ATOM 7284 C C . LEU B 1 415 ? 16.559 -70.654 34.169 1.00 47.30 421 LEU B C 1
ATOM 7285 O O . LEU B 1 415 ? 15.404 -70.979 34.442 1.00 48.94 421 LEU B O 1
ATOM 7290 N N . LEU B 1 416 ? 17.057 -69.460 34.465 1.00 42.57 422 LEU B N 1
ATOM 7291 C CA . LEU B 1 416 ? 16.277 -68.472 35.207 1.00 38.74 422 LEU B CA 1
ATOM 7292 C C . LEU B 1 416 ? 15.193 -67.804 34.356 1.00 37.35 422 LEU B C 1
ATOM 7293 O O . LEU B 1 416 ? 14.204 -67.304 34.885 1.00 37.23 422 LEU B O 1
ATOM 7298 N N . LYS B 1 417 ? 15.387 -67.805 33.041 1.00 37.42 423 LYS B N 1
ATOM 7299 C CA . LYS B 1 417 ? 14.585 -66.982 32.133 1.00 36.72 423 LYS B CA 1
ATOM 7300 C C . LYS B 1 417 ? 13.062 -67.147 32.254 1.00 37.37 423 LYS B C 1
ATOM 7301 O O . LYS B 1 417 ? 12.335 -66.154 32.307 1.00 33.95 423 LYS B O 1
ATOM 7307 N N . PRO B 1 418 ? 12.573 -68.397 32.281 1.00 40.40 424 PRO B N 1
ATOM 7308 C CA . PRO B 1 418 ? 11.126 -68.638 32.388 1.00 44.03 424 PRO B CA 1
ATOM 7309 C C . PRO B 1 418 ? 10.458 -67.962 33.593 1.00 48.92 424 PRO B C 1
ATOM 7310 O O . PRO B 1 418 ? 9.486 -67.227 33.411 1.00 47.94 424 PRO B O 1
ATOM 7314 N N . LEU B 1 419 ? 10.966 -68.203 34.799 1.00 41.53 425 LEU B N 1
ATOM 7315 C CA . LEU B 1 419 ? 10.330 -67.680 36.007 1.00 43.88 425 LEU B CA 1
ATOM 7316 C C . LEU B 1 419 ? 10.850 -66.306 36.425 1.00 39.43 425 LEU B C 1
ATOM 7317 O O . LEU B 1 419 ? 10.112 -65.502 37.004 1.00 38.52 425 LEU B O 1
ATOM 7322 N N . PHE B 1 420 ? 12.119 -66.035 36.136 1.00 32.49 426 PHE B N 1
ATOM 7323 C CA . PHE B 1 420 ? 12.751 -64.809 36.619 1.00 27.03 426 PHE B CA 1
ATOM 7324 C C . PHE B 1 420 ? 13.524 -64.095 35.525 1.00 27.21 426 PHE B C 1
ATOM 7325 O O . PHE B 1 420 ? 14.753 -64.002 35.587 1.00 28.57 426 PHE B O 1
ATOM 7333 N N . PRO B 1 421 ? 12.803 -63.579 34.520 1.00 32.05 427 PRO B N 1
ATOM 7334 C CA . PRO B 1 421 ? 13.420 -62.958 33.343 1.00 24.36 427 PRO B CA 1
ATOM 7335 C C . PRO B 1 421 ? 14.376 -61.811 33.673 1.00 24.76 427 PRO B C 1
ATOM 7336 O O . PRO B 1 421 ? 15.359 -61.622 32.970 1.00 27.42 427 PRO B O 1
ATOM 7340 N N . ARG B 1 422 ? 14.095 -61.060 34.731 1.00 26.10 428 ARG B N 1
ATOM 7341 C CA . ARG B 1 422 ? 14.941 -59.935 35.097 1.00 22.48 428 ARG B CA 1
ATOM 7342 C C . ARG B 1 422 ? 16.333 -60.400 35.532 1.00 23.45 428 ARG B C 1
ATOM 7343 O O . ARG B 1 422 ? 17.353 -59.858 35.096 1.00 21.61 428 ARG B O 1
ATOM 7351 N N . LEU B 1 423 ? 16.376 -61.415 36.389 1.00 23.48 429 LEU B N 1
ATOM 7352 C CA . LEU B 1 423 ? 17.653 -61.957 36.847 1.00 21.74 429 LEU B CA 1
ATOM 7353 C C . LEU B 1 423 ? 18.411 -62.572 35.674 1.00 22.99 429 LEU B C 1
ATOM 7354 O O . LEU B 1 423 ? 19.625 -62.417 35.548 1.00 23.55 429 LEU B O 1
ATOM 7359 N N . ALA B 1 424 ? 17.683 -63.285 34.827 1.00 23.66 430 ALA B N 1
ATOM 7360 C CA . ALA B 1 424 ? 18.286 -63.920 33.660 1.00 26.02 430 ALA B CA 1
ATOM 7361 C C . ALA B 1 424 ? 18.900 -62.883 32.727 1.00 22.49 430 ALA B C 1
ATOM 7362 O O . ALA B 1 424 ? 19.993 -63.091 32.176 1.00 22.76 430 ALA B O 1
ATOM 7364 N N . ALA B 1 425 ? 18.189 -61.776 32.533 1.00 19.30 431 ALA B N 1
ATOM 7365 C CA . ALA B 1 425 ? 18.671 -60.728 31.634 1.00 23.54 431 ALA B CA 1
ATOM 7366 C C . ALA B 1 425 ? 19.939 -60.078 32.166 1.00 26.19 431 ALA B C 1
ATOM 7367 O O . ALA B 1 425 ? 20.865 -59.785 31.406 1.00 24.73 431 ALA B O 1
ATOM 7369 N N . PHE B 1 426 ? 19.995 -59.841 33.471 1.00 21.41 432 PHE B N 1
ATOM 7370 C CA . PHE B 1 426 ? 21.188 -59.206 34.022 1.00 20.91 432 PHE B CA 1
ATOM 7371 C C . PHE B 1 426 ? 22.398 -60.136 33.845 1.00 25.52 432 PHE B C 1
ATOM 7372 O O . PHE B 1 426 ? 23.460 -59.715 33.375 1.00 26.15 432 PHE B O 1
ATOM 7380 N N . LEU B 1 427 ? 22.211 -61.411 34.156 1.00 22.26 433 LEU B N 1
ATOM 7381 C CA . LEU B 1 427 ? 23.271 -62.403 34.031 1.00 24.67 433 LEU B CA 1
ATOM 7382 C C . LEU B 1 427 ? 23.774 -62.502 32.589 1.00 27.65 433 LEU B C 1
ATOM 7383 O O . LEU B 1 427 ? 24.979 -62.556 32.329 1.00 25.50 433 LEU B O 1
ATOM 7388 N N . ASN B 1 428 ? 22.843 -62.524 31.647 1.00 21.33 434 ASN B N 1
ATOM 7389 C CA . ASN B 1 428 ? 23.210 -62.647 30.243 1.00 24.52 434 ASN B CA 1
ATOM 7390 C C . ASN B 1 428 ? 23.999 -61.445 29.754 1.00 25.86 434 ASN B C 1
ATOM 7391 O O . ASN B 1 428 ? 24.885 -61.575 28.912 1.00 30.73 434 ASN B O 1
ATOM 7396 N N . ASN B 1 429 ? 23.687 -60.270 30.290 1.00 19.25 435 ASN B N 1
ATOM 7397 C CA . ASN B 1 429 ? 24.301 -59.052 29.785 1.00 19.89 435 ASN B CA 1
ATOM 7398 C C . ASN B 1 429 ? 25.572 -58.655 30.528 1.00 22.68 435 ASN B C 1
ATOM 7399 O O . ASN B 1 429 ? 26.178 -57.627 30.232 1.00 19.76 435 ASN B O 1
ATOM 7404 N N . MET B 1 430 ? 25.977 -59.485 31.484 1.00 21.30 436 MET B N 1
ATOM 7405 C CA . MET B 1 430 ? 27.218 -59.243 32.207 1.00 18.55 436 MET B CA 1
ATOM 7406 C C . MET B 1 430 ? 28.354 -60.105 31.665 1.00 22.99 436 MET B C 1
ATOM 7407 O O . MET B 1 430 ? 29.367 -60.293 32.330 1.00 25.65 436 MET B O 1
ATOM 7412 N N . ARG B 1 431 ? 28.186 -60.631 30.455 1.00 22.23 437 ARG B N 1
ATOM 7413 C CA . ARG B 1 431 ? 29.197 -61.513 29.873 1.00 21.15 437 ARG B CA 1
ATOM 7414 C C . ARG B 1 431 ? 30.256 -60.719 29.106 1.00 22.09 437 ARG B C 1
ATOM 7415 O O . ARG B 1 431 ? 29.984 -59.619 28.618 1.00 20.84 437 ARG B O 1
ATOM 7423 N N . PRO B 1 432 ? 31.478 -61.262 29.011 1.00 19.42 438 PRO B N 1
ATOM 7424 C CA . PRO B 1 432 ? 32.507 -60.524 28.267 1.00 16.21 438 PRO B CA 1
ATOM 7425 C C . PRO B 1 432 ? 32.190 -60.592 26.775 1.00 20.56 438 PRO B C 1
ATOM 7426 O O . PRO B 1 432 ? 31.486 -61.504 26.340 1.00 21.14 438 PRO B O 1
ATOM 7430 N N . ARG B 1 433 ? 32.696 -59.641 26.003 1.00 18.73 439 ARG B N 1
ATOM 7431 C CA . ARG B 1 433 ? 32.411 -59.609 24.572 1.00 19.63 439 ARG B CA 1
ATOM 7432 C C . ARG B 1 433 ? 33.564 -58.938 23.833 1.00 18.37 439 ARG B C 1
ATOM 7433 O O . ARG B 1 433 ? 34.484 -58.409 24.452 1.00 18.34 439 ARG B O 1
ATOM 7441 N N . SER B 1 434 ? 33.505 -58.964 22.505 1.00 17.70 440 SER B N 1
ATOM 7442 C CA . SER B 1 434 ? 34.561 -58.395 21.671 1.00 19.17 440 SER B CA 1
ATOM 7443 C C . SER B 1 434 ? 34.446 -56.878 21.541 1.00 18.34 440 SER B C 1
ATOM 7444 O O . SER B 1 434 ? 33.411 -56.292 21.870 1.00 16.12 440 SER B O 1
ATOM 7447 N N . ALA B 1 435 ? 35.497 -56.249 21.016 1.00 17.42 441 ALA B N 1
ATOM 7448 C CA . ALA B 1 435 ? 35.446 -54.823 20.688 1.00 16.28 441 ALA B CA 1
ATOM 7449 C C . ALA B 1 435 ? 34.353 -54.571 19.648 1.00 14.66 441 ALA B C 1
ATOM 7450 O O . ALA B 1 435 ? 33.640 -53.571 19.716 1.00 18.60 441 ALA B O 1
ATOM 7452 N N . GLU B 1 436 ? 34.224 -55.484 18.691 1.00 16.06 442 GLU B N 1
ATOM 7453 C CA . GLU B 1 436 ? 33.172 -55.382 17.687 1.00 17.05 442 GLU B CA 1
ATOM 7454 C C . GLU B 1 436 ? 31.791 -55.272 18.353 1.00 20.28 442 GLU B C 1
ATOM 7455 O O . GLU B 1 436 ? 30.972 -54.425 17.984 1.00 18.49 442 GLU B O 1
ATOM 7461 N N . LYS B 1 437 ? 31.530 -56.130 19.333 1.00 16.29 443 LYS B N 1
ATOM 7462 C CA . LYS B 1 437 ? 30.248 -56.070 20.044 1.00 18.18 443 LYS B CA 1
ATOM 7463 C C . LYS B 1 437 ? 30.106 -54.814 20.887 1.00 16.56 443 LYS B C 1
ATOM 7464 O O . LYS B 1 437 ? 28.996 -54.298 21.070 1.00 16.68 443 LYS B O 1
ATOM 7470 N N . LEU B 1 438 ? 31.218 -54.327 21.426 1.00 14.28 444 LEU B N 1
ATOM 7471 C CA . LEU B 1 438 ? 31.162 -53.109 22.233 1.00 13.70 444 LEU B CA 1
ATOM 7472 C C . LEU B 1 438 ? 30.829 -51.903 21.352 1.00 16.08 444 LEU B C 1
ATOM 7473 O O . LEU B 1 438 ? 30.063 -51.039 21.760 1.00 15.96 444 LEU B O 1
ATOM 7478 N N . TRP B 1 439 ? 31.396 -51.842 20.147 1.00 16.95 445 TRP B N 1
ATOM 7479 C CA . TRP B 1 439 ? 30.997 -50.794 19.201 1.00 16.11 445 TRP B CA 1
ATOM 7480 C C . TRP B 1 439 ? 29.492 -50.838 18.961 1.00 19.02 445 TRP B C 1
ATOM 7481 O O . TRP B 1 439 ? 28.819 -49.811 18.981 1.00 18.84 445 TRP B O 1
ATOM 7492 N N . LYS B 1 440 ? 28.967 -52.033 18.719 1.00 16.82 446 LYS B N 1
ATOM 7493 C CA . LYS B 1 440 ? 27.533 -52.175 18.476 1.00 19.71 446 LYS B CA 1
ATOM 7494 C C . LYS B 1 440 ? 26.730 -51.629 19.653 1.00 18.80 446 LYS B C 1
ATOM 7495 O O . LYS B 1 440 ? 25.768 -50.884 19.467 1.00 19.33 446 LYS B O 1
ATOM 7501 N N . LEU B 1 441 ? 27.139 -51.999 20.864 1.00 17.03 447 LEU B N 1
ATOM 7502 C CA . LEU B 1 441 ? 26.488 -51.526 22.080 1.00 18.89 447 LEU B CA 1
ATOM 7503 C C . LEU B 1 441 ? 26.600 -50.012 22.218 1.00 17.96 447 LEU B C 1
ATOM 7504 O O . LEU B 1 441 ? 25.627 -49.355 22.566 1.00 17.89 447 LEU B O 1
ATOM 7509 N N . GLN B 1 442 ? 27.775 -49.453 21.932 1.00 17.52 448 GLN B N 1
ATOM 7510 C CA A GLN B 1 442 ? 27.968 -48.016 22.038 0.50 17.47 448 GLN B CA 1
ATOM 7511 C CA B GLN B 1 442 ? 27.956 -48.006 22.036 0.50 17.99 448 GLN B CA 1
ATOM 7512 C C . GLN B 1 442 ? 27.059 -47.285 21.048 1.00 18.43 448 GLN B C 1
ATOM 7513 O O . GLN B 1 442 ? 26.495 -46.239 21.359 1.00 18.94 448 GLN B O 1
ATOM 7524 N N . HIS B 1 443 ? 26.906 -47.858 19.857 1.00 15.44 449 HIS B N 1
ATOM 7525 C CA . HIS B 1 443 ? 26.014 -47.271 18.873 1.00 17.49 449 HIS B CA 1
ATOM 7526 C C . HIS B 1 443 ? 24.567 -47.323 19.368 1.00 21.11 449 HIS B C 1
ATOM 7527 O O . HIS B 1 443 ? 23.801 -46.371 19.205 1.00 18.95 449 HIS B O 1
ATOM 7534 N N . GLU B 1 444 ? 24.185 -48.443 19.969 1.00 17.77 450 GLU B N 1
ATOM 7535 C CA . GLU B 1 444 ? 22.835 -48.568 20.506 1.00 15.39 450 GLU B CA 1
ATOM 7536 C C . GLU B 1 444 ? 22.559 -47.562 21.620 1.00 16.10 450 GLU B C 1
ATOM 7537 O O . GLU B 1 444 ? 21.447 -47.047 21.743 1.00 15.82 450 GLU B O 1
ATOM 7543 N N . ILE B 1 445 ? 23.578 -47.272 22.415 1.00 16.69 451 ILE B N 1
ATOM 7544 C CA . ILE B 1 445 ? 23.448 -46.269 23.462 1.00 17.06 451 ILE B CA 1
ATOM 7545 C C . ILE B 1 445 ? 23.227 -44.883 22.851 1.00 17.42 451 ILE B C 1
ATOM 7546 O O . ILE B 1 445 ? 22.385 -44.113 23.318 1.00 17.40 451 ILE B O 1
ATOM 7551 N N . GLU B 1 446 ? 23.967 -44.581 21.789 1.00 16.65 452 GLU B N 1
ATOM 7552 C CA . GLU B 1 446 ? 23.798 -43.322 21.079 1.00 16.51 452 GLU B CA 1
ATOM 7553 C C . GLU B 1 446 ? 22.406 -43.204 20.465 1.00 18.48 452 GLU B C 1
ATOM 7554 O O . GLU B 1 446 ? 21.761 -42.166 20.569 1.00 16.84 452 GLU B O 1
ATOM 7560 N N . MET B 1 447 ? 21.942 -44.265 19.811 1.00 17.08 453 MET B N 1
ATOM 7561 C CA A MET B 1 447 ? 20.617 -44.241 19.207 0.64 16.68 453 MET B CA 1
ATOM 7562 C CA B MET B 1 447 ? 20.619 -44.248 19.202 0.36 17.27 453 MET B CA 1
ATOM 7563 C C . MET B 1 447 ? 19.530 -44.148 20.266 1.00 19.85 453 MET B C 1
ATOM 7564 O O . MET B 1 447 ? 18.532 -43.461 20.073 1.00 20.21 453 MET B O 1
ATOM 7573 N N . TYR B 1 448 ? 19.734 -44.830 21.390 1.00 16.18 454 TYR B N 1
ATOM 7574 C CA . TYR B 1 448 ? 18.734 -44.794 22.456 1.00 14.51 454 TYR B CA 1
ATOM 7575 C C . TYR B 1 448 ? 18.619 -43.376 23.016 1.00 15.82 454 TYR B C 1
ATOM 7576 O O . TYR B 1 448 ? 17.517 -42.878 23.260 1.00 17.76 454 TYR B O 1
ATOM 7585 N N . ARG B 1 449 ? 19.761 -42.723 23.201 1.00 16.57 455 ARG B N 1
ATOM 7586 C CA . ARG B 1 449 ? 19.777 -41.353 23.714 1.00 13.74 455 ARG B CA 1
ATOM 7587 C C . ARG B 1 449 ? 18.995 -40.426 22.766 1.00 17.30 455 ARG B C 1
ATOM 7588 O O . ARG B 1 449 ? 18.165 -39.625 23.202 1.00 16.05 455 ARG B O 1
ATOM 7596 N N . GLN B 1 450 ? 19.255 -40.532 21.469 1.00 16.78 456 GLN B N 1
ATOM 7597 C CA . GLN B 1 450 ? 18.503 -39.730 20.503 1.00 17.01 456 GLN B CA 1
ATOM 7598 C C . GLN B 1 450 ? 17.017 -40.096 20.494 1.00 17.24 456 GLN B C 1
ATOM 7599 O O . GLN B 1 450 ? 16.172 -39.223 20.303 1.00 17.65 456 GLN B O 1
ATOM 7605 N N . SER B 1 451 ? 16.694 -41.370 20.715 1.00 18.65 457 SER B N 1
ATOM 7606 C CA . SER B 1 451 ? 15.288 -41.777 20.735 1.00 20.25 457 SER B CA 1
ATOM 7607 C C . SER B 1 451 ? 14.509 -41.102 21.872 1.00 21.39 457 SER B C 1
ATOM 7608 O O . SER B 1 451 ? 13.358 -40.691 21.689 1.00 17.71 457 SER B O 1
ATOM 7611 N N . VAL B 1 452 ? 15.132 -40.978 23.040 1.00 15.45 458 VAL B N 1
ATOM 7612 C CA . VAL B 1 452 ? 14.441 -40.367 24.178 1.00 15.12 458 VAL B CA 1
ATOM 7613 C C . VAL B 1 452 ? 14.390 -38.857 23.980 1.00 15.29 458 VAL B C 1
ATOM 7614 O O . VAL B 1 452 ? 13.391 -38.203 24.286 1.00 17.43 458 VAL B O 1
ATOM 7618 N N . ILE B 1 453 ? 15.468 -38.305 23.441 1.00 16.01 459 ILE B N 1
ATOM 7619 C CA . ILE B 1 453 ? 15.459 -36.897 23.061 1.00 15.09 459 ILE B CA 1
ATOM 7620 C C . ILE B 1 453 ? 14.302 -36.608 22.087 1.00 18.00 459 ILE B C 1
ATOM 7621 O O . ILE B 1 453 ? 13.592 -35.607 22.218 1.00 17.82 459 ILE B O 1
ATOM 7626 N N . ALA B 1 454 ? 14.107 -37.493 21.117 1.00 18.49 460 ALA B N 1
ATOM 7627 C CA . ALA B 1 454 ? 13.016 -37.327 20.159 1.00 20.58 460 ALA B CA 1
ATOM 7628 C C . ALA B 1 454 ? 11.642 -37.357 20.844 1.00 20.77 460 ALA B C 1
ATOM 7629 O O . ALA B 1 454 ? 10.758 -36.563 20.500 1.00 19.23 460 ALA B O 1
ATOM 7631 N N . GLN B 1 455 ? 11.468 -38.244 21.824 1.00 16.89 461 GLN B N 1
ATOM 7632 C CA . GLN B 1 455 ? 10.207 -38.301 22.570 1.00 19.00 461 GLN B CA 1
ATOM 7633 C C . GLN B 1 455 ? 9.953 -36.997 23.302 1.00 18.49 461 GLN B C 1
ATOM 7634 O O . GLN B 1 455 ? 8.836 -36.474 23.315 1.00 20.64 461 GLN B O 1
ATOM 7640 N N . TRP B 1 456 ? 11.007 -36.521 23.959 1.00 19.00 462 TRP B N 1
ATOM 7641 C CA . TRP B 1 456 ? 11.002 -35.304 24.764 1.00 19.21 462 TRP B CA 1
ATOM 7642 C C . TRP B 1 456 ? 10.578 -34.119 23.897 1.00 22.35 462 TRP B C 1
ATOM 7643 O O . TRP B 1 456 ? 9.688 -33.344 24.258 1.00 20.98 462 TRP B O 1
ATOM 7654 N N . LYS B 1 457 ? 11.214 -34.001 22.739 1.00 18.71 463 LYS B N 1
ATOM 7655 C CA . LYS B 1 457 ? 10.911 -32.927 21.796 1.00 22.29 463 LYS B CA 1
ATOM 7656 C C . LYS B 1 457 ? 9.496 -33.006 21.234 1.00 24.01 463 LYS B C 1
ATOM 7657 O O . LYS B 1 457 ? 8.846 -31.976 21.009 1.00 25.32 463 LYS B O 1
ATOM 7663 N N . ALA B 1 458 ? 9.011 -34.222 21.003 1.00 23.96 464 ALA B N 1
ATOM 7664 C CA . ALA B 1 458 ? 7.665 -34.391 20.463 1.00 25.87 464 ALA B CA 1
ATOM 7665 C C . ALA B 1 458 ? 6.605 -33.870 21.434 1.00 29.85 464 ALA B C 1
ATOM 7666 O O . ALA B 1 458 ? 5.524 -33.454 21.015 1.00 27.39 464 ALA B O 1
ATOM 7668 N N . MET B 1 459 ? 6.917 -33.895 22.730 1.00 23.29 465 MET B N 1
ATOM 7669 C CA . MET B 1 459 ? 6.009 -33.354 23.739 1.00 26.43 465 MET B CA 1
ATOM 7670 C C . MET B 1 459 ? 6.400 -31.949 24.186 1.00 24.41 465 MET B C 1
ATOM 7671 O O . MET B 1 459 ? 5.786 -31.390 25.103 1.00 25.83 465 MET B O 1
ATOM 7676 N N . ASN B 1 460 ? 7.434 -31.403 23.556 1.00 21.16 466 ASN B N 1
ATOM 7677 C CA A ASN B 1 460 ? 7.931 -30.069 23.873 0.72 24.35 466 ASN B CA 1
ATOM 7678 C CA B ASN B 1 460 ? 7.926 -30.070 23.879 0.28 24.99 466 ASN B CA 1
ATOM 7679 C C . ASN B 1 460 ? 8.192 -29.877 25.368 1.00 24.23 466 ASN B C 1
ATOM 7680 O O . ASN B 1 460 ? 7.813 -28.858 25.946 1.00 21.57 466 ASN B O 1
ATOM 7689 N N . LEU B 1 461 ? 8.847 -30.860 25.990 1.00 19.66 467 LEU B N 1
ATOM 7690 C CA . LEU B 1 461 ? 9.157 -30.771 27.418 1.00 17.82 467 LEU B CA 1
ATOM 7691 C C . LEU B 1 461 ? 10.280 -29.778 27.703 1.00 20.08 467 LEU B C 1
ATOM 7692 O O . LEU B 1 461 ? 11.178 -29.591 26.879 1.00 19.19 467 LEU B O 1
ATOM 7697 N N . ASP B 1 462 ? 10.232 -29.163 28.883 1.00 16.75 468 ASP B N 1
ATOM 7698 C CA . ASP B 1 462 ? 11.369 -28.423 29.426 1.00 19.39 468 ASP B CA 1
ATOM 7699 C C . ASP B 1 462 ? 12.179 -29.331 30.355 1.00 16.66 468 ASP B C 1
ATOM 7700 O O . ASP B 1 462 ? 13.422 -29.400 30.273 1.00 17.07 468 ASP B O 1
ATOM 7705 N N . VAL B 1 463 ? 11.467 -30.032 31.237 1.00 14.92 469 VAL B N 1
ATOM 7706 C CA . VAL B 1 463 ? 12.082 -30.865 32.266 1.00 15.30 469 VAL B CA 1
ATOM 7707 C C . VAL B 1 463 ? 11.239 -32.103 32.521 1.00 15.62 469 VAL B C 1
ATOM 7708 O O . VAL B 1 463 ? 10.151 -32.253 31.971 1.00 16.97 469 VAL B O 1
ATOM 7712 N N . LEU B 1 464 ? 11.751 -32.987 33.366 1.00 16.75 470 LEU B N 1
ATOM 7713 C CA . LEU B 1 464 ? 11.094 -34.251 33.656 1.00 13.09 470 LEU B CA 1
ATOM 7714 C C . LEU B 1 464 ? 11.140 -34.549 35.156 1.00 15.93 470 LEU B C 1
ATOM 7715 O O . LEU B 1 464 ? 12.195 -34.441 35.796 1.00 16.91 470 LEU B O 1
ATOM 7720 N N . LEU B 1 465 ? 9.980 -34.903 35.709 1.00 16.89 471 LEU B N 1
ATOM 7721 C CA . LEU B 1 465 ? 9.827 -35.222 37.128 1.00 13.85 471 LEU B CA 1
ATOM 7722 C C . LEU B 1 465 ? 9.634 -36.729 37.280 1.00 16.76 471 LEU B C 1
ATOM 7723 O O . LEU B 1 465 ? 8.741 -37.305 36.655 1.00 16.07 471 LEU B O 1
ATOM 7728 N N . THR B 1 466 ? 10.459 -37.372 38.104 1.00 14.62 472 THR B N 1
ATOM 7729 C CA . THR B 1 466 ? 10.340 -38.821 38.292 1.00 13.50 472 THR B CA 1
ATOM 7730 C C . THR B 1 466 ? 10.386 -39.199 39.766 1.00 15.59 472 THR B C 1
ATOM 7731 O O . THR B 1 466 ? 10.779 -38.386 40.612 1.00 15.51 472 THR B O 1
ATOM 7735 N N . PRO B 1 467 ? 9.974 -40.434 40.080 1.00 15.50 473 PRO B N 1
ATOM 7736 C CA . PRO B 1 467 ? 10.161 -40.896 41.454 1.00 16.25 473 PRO B CA 1
ATOM 7737 C C . PRO B 1 467 ? 11.659 -41.050 41.711 1.00 16.14 473 PRO B C 1
ATOM 7738 O O . PRO B 1 467 ? 12.455 -41.176 40.765 1.00 14.73 473 PRO B O 1
ATOM 7742 N N . MET B 1 468 ? 12.038 -41.006 42.982 1.00 16.24 474 MET B N 1
ATOM 7743 C CA . MET B 1 468 ? 13.405 -41.316 43.376 1.00 13.95 474 MET B CA 1
ATOM 7744 C C . MET B 1 468 ? 13.336 -42.393 44.440 1.00 16.51 474 MET B C 1
ATOM 7745 O O . MET B 1 468 ? 12.504 -42.316 45.336 1.00 16.30 474 MET B O 1
ATOM 7750 N N . LEU B 1 469 ? 14.192 -43.405 44.331 1.00 14.57 475 LEU B N 1
ATOM 7751 C CA . LEU B 1 469 ? 14.173 -44.508 45.286 1.00 12.77 475 LEU B CA 1
ATOM 7752 C C . LEU B 1 469 ? 14.242 -44.019 46.728 1.00 13.29 475 LEU B C 1
ATOM 7753 O O . LEU B 1 469 ? 15.106 -43.209 47.091 1.00 16.91 475 LEU B O 1
ATOM 7758 N N . GLY B 1 470 ? 13.331 -44.531 47.549 1.00 13.74 476 GLY B N 1
ATOM 7759 C CA . GLY B 1 470 ? 13.278 -44.195 48.958 1.00 15.40 476 GLY B CA 1
ATOM 7760 C C . GLY B 1 470 ? 12.053 -44.873 49.554 1.00 15.84 476 GLY B C 1
ATOM 7761 O O . GLY B 1 470 ? 11.203 -45.364 48.816 1.00 16.53 476 GLY B O 1
ATOM 7762 N N . PRO B 1 471 ? 11.955 -44.907 50.886 1.00 15.50 477 PRO B N 1
ATOM 7763 C CA . PRO B 1 471 ? 12.948 -44.365 51.822 1.00 15.28 477 PRO B CA 1
ATOM 7764 C C . PRO B 1 471 ? 14.186 -45.247 51.914 1.00 15.42 477 PRO B C 1
ATOM 7765 O O . PRO B 1 471 ? 14.245 -46.299 51.270 1.00 15.60 477 PRO B O 1
ATOM 7769 N N . ALA B 1 472 ? 15.160 -44.828 52.722 1.00 13.96 478 ALA B N 1
ATOM 7770 C CA . ALA B 1 472 ? 16.412 -45.566 52.860 1.00 16.17 478 ALA B CA 1
ATOM 7771 C C . ALA B 1 472 ? 16.184 -47.051 53.121 1.00 17.04 478 ALA B C 1
ATOM 7772 O O . ALA B 1 472 ? 15.325 -47.421 53.926 1.00 16.43 478 ALA B O 1
ATOM 7774 N N . LEU B 1 473 ? 16.960 -47.896 52.438 1.00 16.15 479 LEU B N 1
ATOM 7775 C CA . LEU B 1 473 ? 16.954 -49.336 52.683 1.00 12.70 479 LEU B CA 1
ATOM 7776 C C . LEU B 1 473 ? 17.731 -49.694 53.937 1.00 17.13 479 LEU B C 1
ATOM 7777 O O . LEU B 1 473 ? 18.680 -48.999 54.313 1.00 15.43 479 LEU B O 1
ATOM 7782 N N . ASP B 1 474 ? 17.338 -50.797 54.570 1.00 15.49 480 ASP B N 1
ATOM 7783 C CA . ASP B 1 474 ? 18.108 -51.355 55.673 1.00 14.51 480 ASP B CA 1
ATOM 7784 C C . ASP B 1 474 ? 19.553 -51.611 55.259 1.00 15.31 480 ASP B C 1
ATOM 7785 O O . ASP B 1 474 ? 19.830 -51.935 54.104 1.00 15.08 480 ASP B O 1
ATOM 7790 N N . LEU B 1 475 ? 20.470 -51.470 56.211 1.00 13.37 481 LEU B N 1
ATOM 7791 C CA . LEU B 1 475 ? 21.871 -51.792 55.964 1.00 14.42 481 LEU B CA 1
ATOM 7792 C C . LEU B 1 475 ? 22.005 -53.185 55.351 1.00 15.36 481 LEU B C 1
ATOM 7793 O O . LEU B 1 475 ? 21.272 -54.118 55.726 1.00 15.89 481 LEU B O 1
ATOM 7798 N N . ASN B 1 476 ? 22.940 -53.298 54.412 1.00 17.09 482 ASN B N 1
ATOM 7799 C CA . ASN B 1 476 ? 23.272 -54.551 53.736 1.00 18.68 482 ASN B CA 1
ATOM 7800 C C . ASN B 1 476 ? 22.211 -55.104 52.801 1.00 20.29 482 ASN B C 1
ATOM 7801 O O . ASN B 1 476 ? 22.277 -56.268 52.408 1.00 18.89 482 ASN B O 1
ATOM 7806 N N . THR B 1 477 ? 21.250 -54.271 52.419 1.00 14.40 483 THR B N 1
ATOM 7807 C CA . THR B 1 477 ? 20.241 -54.718 51.454 1.00 14.96 483 THR B CA 1
ATOM 7808 C C . THR B 1 477 ? 20.359 -54.138 50.041 1.00 16.80 483 THR B C 1
ATOM 7809 O O . THR B 1 477 ? 19.945 -54.790 49.089 1.00 15.93 483 THR B O 1
ATOM 7813 N N . PRO B 1 478 ? 20.913 -52.918 49.887 1.00 15.73 484 PRO B N 1
ATOM 7814 C CA . PRO B 1 478 ? 21.047 -52.437 48.504 1.00 15.15 484 PRO B CA 1
ATOM 7815 C C . PRO B 1 478 ? 21.772 -53.446 47.602 1.00 17.13 484 PRO B C 1
ATOM 7816 O O . PRO B 1 478 ? 21.418 -53.594 46.426 1.00 17.27 484 PRO B O 1
ATOM 7820 N N . GLY B 1 479 ? 22.752 -54.152 48.160 1.00 17.86 485 GLY B N 1
ATOM 7821 C CA . GLY B 1 479 ? 23.534 -55.115 47.400 1.00 19.72 485 GLY B CA 1
ATOM 7822 C C . GLY B 1 479 ? 22.715 -56.290 46.888 1.00 20.96 485 GLY B C 1
ATOM 7823 O O . GLY B 1 479 ? 23.138 -57.021 45.985 1.00 21.96 485 GLY B O 1
ATOM 7824 N N . ARG B 1 480 ? 21.537 -56.472 47.468 1.00 17.79 486 ARG B N 1
ATOM 7825 C CA . ARG B 1 480 ? 20.668 -57.589 47.109 1.00 16.67 486 ARG B CA 1
ATOM 7826 C C . ARG B 1 480 ? 19.377 -57.113 46.450 1.00 18.66 486 ARG B C 1
ATOM 7827 O O . ARG B 1 480 ? 18.460 -57.898 46.222 1.00 19.30 486 ARG B O 1
ATOM 7835 N N . ALA B 1 481 ? 19.325 -55.822 46.135 1.00 19.51 487 ALA B N 1
ATOM 7836 C CA . ALA B 1 481 ? 18.172 -55.233 45.454 1.00 17.57 487 ALA B CA 1
ATOM 7837 C C . ALA B 1 481 ? 18.642 -54.437 44.238 1.00 16.13 487 ALA B C 1
ATOM 7838 O O . ALA B 1 481 ? 18.428 -53.232 44.150 1.00 15.46 487 ALA B O 1
ATOM 7840 N N . THR B 1 482 ? 19.301 -55.116 43.307 1.00 15.85 488 THR B N 1
ATOM 7841 C CA . THR B 1 482 ? 19.919 -54.431 42.169 1.00 16.99 488 THR B CA 1
ATOM 7842 C C . THR B 1 482 ? 18.903 -53.738 41.272 1.00 15.60 488 THR B C 1
ATOM 7843 O O . THR B 1 482 ? 19.178 -52.669 40.726 1.00 17.97 488 THR B O 1
ATOM 7847 N N . GLY B 1 483 ? 17.718 -54.331 41.152 1.00 18.56 489 GLY B N 1
ATOM 7848 C CA . GLY B 1 483 ? 16.689 -53.790 40.280 1.00 16.19 489 GLY B CA 1
ATOM 7849 C C . GLY B 1 483 ? 16.323 -52.357 40.621 1.00 17.10 489 GLY B C 1
ATOM 7850 O O . GLY B 1 483 ? 15.935 -51.581 39.743 1.00 16.93 489 GLY B O 1
ATOM 7851 N N . ALA B 1 484 ? 16.446 -52.003 41.898 1.00 15.23 490 ALA B N 1
ATOM 7852 C CA . ALA B 1 484 ? 15.999 -50.696 42.365 1.00 15.54 490 ALA B CA 1
ATOM 7853 C C . ALA B 1 484 ? 16.846 -49.523 41.867 1.00 17.25 490 ALA B C 1
ATOM 7854 O O . ALA B 1 484 ? 16.494 -48.368 42.116 1.00 16.02 490 ALA B O 1
ATOM 7856 N N . VAL B 1 485 ? 17.939 -49.799 41.150 1.00 15.78 491 VAL B N 1
ATOM 7857 C CA . VAL B 1 485 ? 18.716 -48.699 40.559 1.00 15.96 491 VAL B CA 1
ATOM 7858 C C . VAL B 1 485 ? 18.027 -48.162 39.305 1.00 16.80 491 VAL B C 1
ATOM 7859 O O . VAL B 1 485 ? 18.505 -47.222 38.681 1.00 14.79 491 VAL B O 1
ATOM 7863 N N . SER B 1 486 ? 16.895 -48.757 38.937 1.00 15.78 492 SER B N 1
ATOM 7864 C CA . SER B 1 486 ? 16.225 -48.371 37.694 1.00 16.02 492 SER B CA 1
ATOM 7865 C C . SER B 1 486 ? 15.908 -46.872 37.589 1.00 16.87 492 SER B C 1
ATOM 7866 O O . SER B 1 486 ? 16.088 -46.273 36.517 1.00 15.10 492 SER B O 1
ATOM 7869 N N . TYR B 1 487 ? 15.452 -46.257 38.682 1.00 14.84 493 TYR B N 1
ATOM 7870 C CA . TYR B 1 487 ? 15.046 -44.851 38.614 1.00 14.30 493 TYR B CA 1
ATOM 7871 C C . TYR B 1 487 ? 16.206 -43.928 38.299 1.00 16.50 493 TYR B C 1
ATOM 7872 O O . TYR B 1 487 ? 16.046 -42.955 37.568 1.00 16.17 493 TYR B O 1
ATOM 7881 N N . THR B 1 488 ? 17.374 -44.242 38.845 1.00 13.08 494 THR B N 1
ATOM 7882 C CA . THR B 1 488 ? 18.538 -43.398 38.634 1.00 12.04 494 THR B CA 1
ATOM 7883 C C . THR B 1 488 ? 19.419 -43.804 37.444 1.00 14.75 494 THR B C 1
ATOM 7884 O O . THR B 1 488 ? 19.866 -42.942 36.688 1.00 15.26 494 THR B O 1
ATOM 7888 N N . MET B 1 489 ? 19.700 -45.093 37.286 1.00 13.47 495 MET B N 1
ATOM 7889 C CA A MET B 1 489 ? 20.636 -45.576 36.272 0.50 13.26 495 MET B CA 1
ATOM 7890 C CA B MET B 1 489 ? 20.701 -45.458 36.282 0.50 12.91 495 MET B CA 1
ATOM 7891 C C . MET B 1 489 ? 20.219 -45.157 34.866 1.00 11.39 495 MET B C 1
ATOM 7892 O O . MET B 1 489 ? 21.046 -44.960 33.979 1.00 13.08 495 MET B O 1
ATOM 7901 N N . LEU B 1 490 ? 18.909 -45.073 34.660 1.00 15.72 496 LEU B N 1
ATOM 7902 C CA . LEU B 1 490 ? 18.398 -44.704 33.341 1.00 14.96 496 LEU B CA 1
ATOM 7903 C C . LEU B 1 490 ? 19.069 -43.411 32.866 1.00 16.00 496 LEU B C 1
ATOM 7904 O O . LEU B 1 490 ? 19.374 -43.261 31.683 1.00 13.59 496 LEU B O 1
ATOM 7909 N N . TYR B 1 491 ? 19.293 -42.472 33.785 1.00 14.20 497 TYR B N 1
ATOM 7910 C CA . TYR B 1 491 ? 19.838 -41.164 33.404 1.00 14.53 497 TYR B CA 1
ATOM 7911 C C . TYR B 1 491 ? 21.365 -41.110 33.314 1.00 15.62 497 TYR B C 1
ATOM 7912 O O . TYR B 1 491 ? 21.926 -40.174 32.752 1.00 15.40 497 TYR B O 1
ATOM 7921 N N . ASN B 1 492 ? 22.032 -42.136 33.828 1.00 16.14 498 ASN B N 1
ATOM 7922 C CA . ASN B 1 49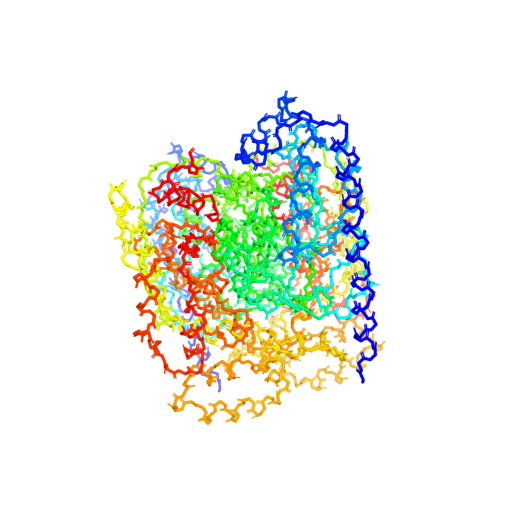2 ? 23.434 -42.332 33.478 1.00 12.44 498 ASN B CA 1
ATOM 7923 C C . ASN B 1 492 ? 23.538 -42.893 32.075 1.00 16.19 498 ASN B C 1
ATOM 7924 O O . ASN B 1 492 ? 24.398 -42.493 31.296 1.00 15.60 498 ASN B O 1
ATOM 7929 N N . CYS B 1 493 ? 22.667 -43.844 31.761 1.00 12.35 499 CYS B N 1
ATOM 7930 C CA . CYS B 1 493 ? 22.621 -44.413 30.415 1.00 12.99 499 CYS B CA 1
ATOM 7931 C C . CYS B 1 493 ? 22.372 -43.309 29.371 1.00 15.53 499 CYS B C 1
ATOM 7932 O O . CYS B 1 493 ? 23.071 -43.225 28.344 1.00 16.15 499 CYS B O 1
ATOM 7935 N N . LEU B 1 494 ? 21.388 -42.458 29.649 1.00 13.06 500 LEU B N 1
ATOM 7936 C CA . LEU B 1 494 ? 21.031 -41.349 28.761 1.00 12.68 500 LEU B CA 1
ATOM 7937 C C . LEU B 1 494 ? 21.993 -40.179 28.846 1.00 17.65 500 LEU B C 1
ATOM 7938 O O . LEU B 1 494 ? 22.014 -39.327 27.961 1.00 15.62 500 LEU B O 1
ATOM 7943 N N . ASP B 1 495 ? 22.771 -40.143 29.926 1.00 13.47 501 ASP B N 1
ATOM 7944 C CA . ASP B 1 495 ? 23.655 -39.014 30.227 1.00 15.68 501 ASP B CA 1
ATOM 7945 C C . ASP B 1 495 ? 22.893 -37.683 30.165 1.00 16.63 501 ASP B C 1
ATOM 7946 O O . ASP B 1 495 ? 23.249 -36.779 29.399 1.00 15.20 501 ASP B O 1
ATOM 7951 N N . PHE B 1 496 ? 21.835 -37.582 30.976 1.00 12.65 502 PHE B N 1
ATOM 7952 C CA . PHE B 1 496 ? 21.086 -36.338 31.162 1.00 12.20 502 PHE B CA 1
ATOM 7953 C C . PHE B 1 496 ? 21.396 -35.884 32.575 1.00 14.33 502 PHE B C 1
ATOM 7954 O O . PHE B 1 496 ? 21.573 -36.725 33.459 1.00 15.41 502 PHE B O 1
ATOM 7962 N N . PRO B 1 497 ? 21.422 -34.563 32.810 1.00 14.03 503 PRO B N 1
ATOM 7963 C CA . PRO B 1 497 ? 21.570 -34.081 34.188 1.00 13.83 503 PRO B CA 1
ATOM 7964 C C . PRO B 1 497 ? 20.339 -34.469 34.998 1.00 14.51 503 PRO B C 1
ATOM 7965 O O . PRO B 1 497 ? 19.206 -34.411 34.502 1.00 13.81 503 PRO B O 1
ATOM 7969 N N . ALA B 1 498 ? 20.561 -34.907 36.231 1.00 12.40 504 ALA B N 1
ATOM 7970 C CA . ALA B 1 498 ? 19.459 -35.366 37.075 1.00 13.12 504 ALA B CA 1
ATOM 7971 C C . ALA B 1 498 ? 19.833 -35.047 38.510 1.00 13.82 504 ALA B C 1
ATOM 7972 O O . ALA B 1 498 ? 20.957 -35.324 38.937 1.00 14.64 504 ALA B O 1
ATOM 7974 N N . GLY B 1 499 ? 18.900 -34.454 39.244 1.00 14.28 505 GLY B N 1
ATOM 7975 C CA . GLY B 1 499 ? 19.132 -34.144 40.644 1.00 13.97 505 GLY B CA 1
ATOM 7976 C C . GLY B 1 499 ? 17.955 -34.583 41.493 1.00 14.00 505 GLY B C 1
ATOM 7977 O O . GLY B 1 499 ? 16.880 -34.929 40.975 1.00 15.64 505 GLY B O 1
ATOM 7978 N N . VAL B 1 500 ? 18.153 -34.575 42.803 1.00 12.77 506 VAL B N 1
ATOM 7979 C CA . VAL B 1 500 ? 17.080 -34.965 43.720 1.00 12.49 506 VAL B CA 1
ATOM 7980 C C . VAL B 1 500 ? 16.859 -33.913 44.782 1.00 16.57 506 VAL B C 1
ATOM 7981 O O . VAL B 1 500 ? 17.789 -33.229 45.196 1.00 13.58 506 VAL B O 1
ATOM 7985 N N . VAL B 1 501 ? 15.608 -33.798 45.210 1.00 14.20 507 VAL B N 1
ATOM 7986 C CA . VAL B 1 501 ? 15.203 -32.824 46.209 1.00 11.61 507 VAL B CA 1
ATOM 7987 C C . VAL B 1 501 ? 14.313 -33.546 47.222 1.00 14.15 507 VAL B C 1
ATOM 7988 O O . VAL B 1 501 ? 13.357 -34.197 46.831 1.00 16.22 507 VAL B O 1
ATOM 7992 N N . PRO B 1 502 ? 14.621 -33.428 48.523 1.00 16.08 508 PRO B N 1
ATOM 7993 C CA . PRO B 1 502 ? 13.732 -34.012 49.546 1.00 13.02 508 PRO B CA 1
ATOM 7994 C C . PRO B 1 502 ? 12.400 -33.280 49.554 1.00 17.30 508 PRO B C 1
ATOM 7995 O O . PRO B 1 502 ? 12.399 -32.049 49.569 1.00 20.38 508 PRO B O 1
ATOM 7999 N N . VAL B 1 503 ? 11.285 -33.999 49.538 1.00 15.04 509 VAL B N 1
ATOM 8000 C CA . VAL B 1 503 ? 9.999 -33.312 49.500 1.00 13.88 509 VAL B CA 1
ATOM 8001 C C . VAL B 1 503 ? 9.039 -33.725 50.610 1.00 17.30 509 VAL B C 1
ATOM 8002 O O . VAL B 1 503 ? 8.073 -33.010 50.883 1.00 17.18 509 VAL B O 1
ATOM 8006 N N . THR B 1 504 ? 9.287 -34.864 51.248 1.00 16.57 510 THR B N 1
ATOM 8007 C CA . THR B 1 504 ? 8.390 -35.297 52.327 1.00 17.68 510 THR B CA 1
ATOM 8008 C C . THR B 1 504 ? 9.100 -36.272 53.265 1.00 19.09 510 THR B C 1
ATOM 8009 O O . THR B 1 504 ? 10.288 -36.552 53.094 1.00 16.73 510 THR B O 1
ATOM 8013 N N . THR B 1 505 ? 8.385 -36.763 54.271 1.00 15.95 511 THR B N 1
ATOM 8014 C CA . THR B 1 505 ? 8.925 -37.826 55.125 1.00 17.54 511 THR B CA 1
ATOM 8015 C C . THR B 1 505 ? 7.910 -38.960 55.198 1.00 17.13 511 THR B C 1
ATOM 8016 O O . THR B 1 505 ? 6.706 -38.737 55.052 1.00 18.88 511 THR B O 1
ATOM 8020 N N . VAL B 1 506 ? 8.405 -40.175 55.402 1.00 14.70 512 VAL B N 1
ATOM 8021 C CA . VAL B 1 506 ? 7.538 -41.346 55.483 1.00 16.57 512 VAL B CA 1
ATOM 8022 C C . VAL B 1 506 ? 6.592 -41.235 56.671 1.00 15.82 512 VAL B C 1
ATOM 8023 O O . VAL B 1 506 ? 7.031 -41.011 57.808 1.00 16.92 512 VAL B O 1
ATOM 8027 N N . THR B 1 507 ? 5.302 -41.405 56.421 1.00 17.73 513 THR B N 1
ATOM 8028 C CA . THR B 1 507 ? 4.338 -41.416 57.514 1.00 17.41 513 THR B CA 1
ATOM 8029 C C . THR B 1 507 ? 4.088 -42.861 57.929 1.00 15.86 513 THR B C 1
ATOM 8030 O O . THR B 1 507 ? 4.426 -43.790 57.198 1.00 14.82 513 THR B O 1
ATOM 8034 N N . ALA B 1 508 ? 3.485 -43.052 59.097 1.00 14.85 514 ALA B N 1
ATOM 8035 C CA . ALA B 1 508 ? 3.107 -44.395 59.515 1.00 16.92 514 ALA B CA 1
ATOM 8036 C C . ALA B 1 508 ? 2.135 -45.006 58.506 1.00 20.10 514 ALA B C 1
ATOM 8037 O O . ALA B 1 508 ? 2.190 -46.204 58.226 1.00 19.42 514 ALA B O 1
ATOM 8039 N N . GLU B 1 509 ? 1.247 -44.178 57.958 1.00 17.53 515 GLU B N 1
ATOM 8040 C CA . GLU B 1 509 ? 0.350 -44.617 56.897 1.00 18.61 515 GLU B CA 1
ATOM 8041 C C . GLU B 1 509 ? 1.117 -45.193 55.698 1.00 20.31 515 GLU B C 1
ATOM 8042 O O . GLU B 1 509 ? 0.807 -46.299 55.247 1.00 16.38 515 GLU B O 1
ATOM 8048 N N . ASP B 1 510 ? 2.109 -44.448 55.194 1.00 16.85 516 ASP B N 1
ATOM 8049 C CA . ASP B 1 510 ? 2.941 -44.897 54.071 1.00 15.22 516 ASP B CA 1
ATOM 8050 C C . ASP B 1 510 ? 3.618 -46.221 54.418 1.00 17.18 516 ASP B C 1
ATOM 8051 O O . ASP B 1 510 ? 3.786 -47.115 53.569 1.00 16.45 516 ASP B O 1
ATOM 8056 N N . ASP B 1 511 ? 4.090 -46.300 55.657 1.00 14.99 517 ASP B N 1
ATOM 8057 C CA . ASP B 1 511 ? 4.940 -47.403 56.068 1.00 16.45 517 ASP B CA 1
ATOM 8058 C C . ASP B 1 511 ? 4.117 -48.676 56.213 1.00 18.62 517 ASP B C 1
ATOM 8059 O O . ASP B 1 511 ? 4.543 -49.759 55.797 1.00 17.47 517 ASP B O 1
ATOM 8064 N N . ALA B 1 512 ? 2.929 -48.547 56.797 1.00 16.82 518 ALA B N 1
ATOM 8065 C CA . ALA B 1 512 ? 2.047 -49.703 56.934 1.00 14.67 518 ALA B CA 1
ATOM 8066 C C . ALA B 1 512 ? 1.671 -50.240 55.546 1.00 17.70 518 ALA B C 1
ATOM 8067 O O . ALA B 1 512 ? 1.496 -51.449 55.353 1.00 17.76 518 ALA B O 1
ATOM 8069 N N . GLN B 1 513 ? 1.566 -49.340 54.576 1.00 16.56 519 GLN B N 1
ATOM 8070 C CA . GLN B 1 513 ? 1.198 -49.732 53.214 1.00 16.15 519 GLN B CA 1
ATOM 8071 C C . GLN B 1 513 ? 2.270 -50.587 52.528 1.00 15.85 519 GLN B C 1
ATOM 8072 O O . GLN B 1 513 ? 1.998 -51.232 51.504 1.00 16.00 519 GLN B O 1
ATOM 8078 N N . MET B 1 514 ? 3.483 -50.599 53.071 1.00 15.44 520 MET B N 1
ATOM 8079 C CA . MET B 1 514 ? 4.515 -51.491 52.538 1.00 17.16 520 MET B CA 1
ATOM 8080 C C . MET B 1 514 ? 4.103 -52.963 52.630 1.00 18.46 520 MET B C 1
ATOM 8081 O O . MET B 1 514 ? 4.649 -53.802 51.911 1.00 17.08 520 MET B O 1
ATOM 8086 N N . GLU B 1 515 ? 3.165 -53.291 53.521 1.00 15.56 521 GLU B N 1
ATOM 8087 C CA . GLU B 1 515 ? 2.734 -54.686 53.635 1.00 16.17 521 GLU B CA 1
ATOM 8088 C C . GLU B 1 515 ? 1.964 -55.145 52.389 1.00 17.66 521 GLU B C 1
ATOM 8089 O O . GLU B 1 515 ? 1.812 -56.343 52.161 1.00 21.45 521 GLU B O 1
ATOM 8095 N N . LEU B 1 516 ? 1.477 -54.192 51.595 1.00 17.12 522 LEU B N 1
ATOM 8096 C CA . LEU B 1 516 ? 0.733 -54.507 50.370 1.00 17.33 522 LEU B CA 1
ATOM 8097 C C . LEU B 1 516 ? 1.617 -54.467 49.122 1.00 21.55 522 LEU B C 1
ATOM 8098 O O . LEU B 1 516 ? 1.149 -54.723 48.009 1.00 19.52 522 LEU B O 1
ATOM 8103 N N . TYR B 1 517 ? 2.884 -54.127 49.313 1.00 15.23 523 TYR B N 1
ATOM 8104 C CA . TYR B 1 517 ? 3.841 -53.988 48.215 1.00 18.23 523 TYR B CA 1
ATOM 8105 C C . TYR B 1 517 ? 4.257 -55.357 47.693 1.00 22.90 523 TYR B C 1
ATOM 8106 O O . TYR B 1 517 ? 4.692 -56.205 48.465 1.00 20.81 523 TYR B O 1
ATOM 8115 N N . LYS B 1 518 ? 4.153 -55.577 46.386 1.00 21.83 524 LYS B N 1
ATOM 8116 C CA . LYS B 1 518 ? 4.544 -56.874 45.823 1.00 21.27 524 LYS B CA 1
ATOM 8117 C C . LYS B 1 518 ? 5.708 -56.832 44.835 1.00 24.38 524 LYS B C 1
ATOM 8118 O O . LYS B 1 518 ? 6.361 -57.853 44.606 1.00 23.75 524 LYS B O 1
ATOM 8124 N N . GLY B 1 519 ? 5.945 -55.673 44.234 1.00 19.28 525 GLY B N 1
ATOM 8125 C CA . GLY B 1 519 ? 6.902 -55.563 43.141 1.00 18.86 525 GLY B CA 1
ATOM 8126 C C . GLY B 1 519 ? 6.239 -56.027 41.854 1.00 20.67 525 GLY B C 1
ATOM 8127 O O . GLY B 1 519 ? 5.211 -56.696 41.893 1.00 20.37 525 GLY B O 1
ATOM 8128 N N . TYR B 1 520 ? 6.810 -55.668 40.707 1.00 17.99 526 TYR B N 1
ATOM 8129 C CA . TYR B 1 520 ? 6.226 -56.060 39.427 1.00 17.77 526 TYR B CA 1
ATOM 8130 C C . TYR B 1 520 ? 6.657 -57.449 38.988 1.00 22.42 526 TYR B C 1
ATOM 8131 O O . TYR B 1 520 ? 6.011 -58.062 38.138 1.00 22.43 526 TYR B O 1
ATOM 8140 N N . PHE B 1 521 ? 7.752 -57.943 39.557 1.00 20.16 527 PHE B N 1
ATOM 8141 C CA . PHE B 1 521 ? 8.328 -59.213 39.121 1.00 18.36 527 PHE B CA 1
ATOM 8142 C C . PHE B 1 521 ? 8.178 -60.333 40.138 1.00 25.26 527 PHE B C 1
ATOM 8143 O O . PHE B 1 521 ? 8.040 -61.499 39.766 1.00 23.82 527 PHE B O 1
ATOM 8151 N N . GLY B 1 522 ? 8.214 -59.982 41.418 1.00 22.05 528 GLY B N 1
ATOM 8152 C CA . GLY B 1 522 ? 8.159 -60.981 42.469 1.00 22.20 528 GLY B CA 1
ATOM 8153 C C . GLY B 1 522 ? 9.434 -61.795 42.600 1.00 23.32 528 GLY B C 1
ATOM 8154 O O . GLY B 1 522 ? 9.440 -62.846 43.245 1.00 26.82 528 GLY B O 1
ATOM 8155 N N . ASP B 1 523 ? 10.521 -61.328 41.991 1.00 19.76 529 ASP B N 1
ATOM 8156 C CA . ASP B 1 523 ? 11.795 -62.033 42.107 1.00 18.73 529 ASP B CA 1
ATOM 8157 C C . ASP B 1 523 ? 12.509 -61.609 43.383 1.00 22.93 529 ASP B C 1
ATOM 8158 O O . ASP B 1 523 ? 11.975 -60.818 44.162 1.00 18.85 529 ASP B O 1
ATOM 8163 N N . ILE B 1 524 ? 13.701 -62.149 43.607 1.00 19.10 530 ILE B N 1
ATOM 8164 C CA . ILE B 1 524 ? 14.415 -61.903 44.859 1.00 21.33 530 ILE B CA 1
ATOM 8165 C C . ILE B 1 524 ? 14.680 -60.410 45.114 1.00 19.05 530 ILE B C 1
ATOM 8166 O O . ILE B 1 524 ? 14.617 -59.949 46.259 1.00 21.10 530 ILE B O 1
ATOM 8171 N N . TRP B 1 525 ? 14.944 -59.656 44.049 1.00 19.99 531 TRP B N 1
ATOM 8172 C CA . TRP B 1 525 ? 15.149 -58.212 44.164 1.00 15.17 531 TRP B CA 1
ATOM 8173 C C . TRP B 1 525 ? 13.913 -57.488 44.711 1.00 16.04 531 TRP B C 1
ATOM 8174 O O . TRP B 1 525 ? 14.040 -56.574 45.522 1.00 17.90 531 TRP B O 1
ATOM 8185 N N . ASP B 1 526 ? 12.725 -57.879 44.252 1.00 17.18 532 ASP B N 1
ATOM 8186 C CA . ASP B 1 526 ? 11.479 -57.306 44.776 1.00 16.75 532 ASP B CA 1
ATOM 8187 C C . ASP B 1 526 ? 11.234 -57.693 46.235 1.00 19.09 532 ASP B C 1
ATOM 8188 O O . ASP B 1 526 ? 10.749 -56.886 47.041 1.00 18.30 532 ASP B O 1
ATOM 8193 N N . ILE B 1 527 ? 11.539 -58.944 46.552 1.00 18.63 533 ILE B N 1
ATOM 8194 C CA . ILE B 1 527 ? 11.339 -59.488 47.893 1.00 20.24 533 ILE B CA 1
ATOM 8195 C C . ILE B 1 527 ? 12.224 -58.762 48.903 1.00 18.53 533 ILE B C 1
ATOM 8196 O O . ILE B 1 527 ? 11.769 -58.378 49.986 1.00 18.43 533 ILE B O 1
ATOM 8201 N N . ILE B 1 528 ? 13.481 -58.563 48.532 1.00 16.54 534 ILE B N 1
ATOM 8202 C CA . ILE B 1 528 ? 14.442 -57.865 49.379 1.00 18.59 534 ILE B CA 1
ATOM 8203 C C . ILE B 1 528 ? 14.054 -56.393 49.552 1.00 17.39 534 ILE B C 1
ATOM 8204 O O . ILE B 1 528 ? 14.085 -55.852 50.660 1.00 17.31 534 ILE B O 1
ATOM 8209 N N . LEU B 1 529 ? 13.690 -55.744 48.453 1.00 18.14 535 LEU B N 1
ATOM 8210 C CA . LEU B 1 529 ? 13.304 -54.336 48.499 1.00 20.10 535 LEU B CA 1
ATOM 8211 C C . LEU B 1 529 ? 12.078 -54.097 49.394 1.00 21.63 535 LEU B C 1
ATOM 8212 O O . LEU B 1 529 ? 12.045 -53.138 50.175 1.00 18.74 535 LEU B O 1
ATOM 8217 N N . LYS B 1 530 ? 11.082 -54.975 49.301 1.00 17.19 536 LYS B N 1
ATOM 8218 C CA . LYS B 1 530 ? 9.907 -54.870 50.158 1.00 19.73 536 LYS B CA 1
ATOM 8219 C C . LYS B 1 530 ? 10.319 -54.835 51.629 1.00 23.30 536 LYS B C 1
ATOM 8220 O O . LYS B 1 530 ? 9.929 -53.945 52.381 1.00 21.73 536 LYS B O 1
ATOM 8226 N N . LYS B 1 531 ? 11.099 -55.823 52.042 1.00 17.44 537 LYS B N 1
ATOM 8227 C CA . LYS B 1 531 ? 11.499 -55.889 53.441 1.00 18.46 537 LYS B CA 1
ATOM 8228 C C . LYS B 1 531 ? 12.382 -54.696 53.801 1.00 17.43 537 LYS B C 1
ATOM 8229 O O . LYS B 1 531 ? 12.253 -54.114 54.881 1.00 17.45 537 LYS B O 1
ATOM 8235 N N . ALA B 1 532 ? 13.268 -54.320 52.885 1.00 17.61 538 ALA B N 1
ATOM 8236 C CA . ALA B 1 532 ? 14.272 -53.292 53.167 1.00 15.68 538 ALA B CA 1
ATOM 8237 C C . ALA B 1 532 ? 13.690 -51.888 53.343 1.00 18.54 538 ALA B C 1
ATOM 8238 O O . ALA B 1 532 ? 14.275 -51.057 54.034 1.00 16.78 538 ALA B O 1
ATOM 8240 N N . MET B 1 533 ? 12.553 -51.618 52.715 1.00 16.66 539 MET B N 1
ATOM 8241 C CA . MET B 1 533 ? 11.951 -50.292 52.818 1.00 16.84 539 MET B CA 1
ATOM 8242 C C . MET B 1 533 ? 10.984 -50.146 53.991 1.00 20.27 539 MET B C 1
ATOM 8243 O O . MET B 1 533 ? 10.471 -49.056 54.239 1.00 19.30 539 MET B O 1
ATOM 8248 N N . LYS B 1 534 ? 10.748 -51.240 54.707 1.00 17.14 540 LYS B N 1
ATOM 8249 C CA . LYS B 1 534 ? 9.905 -51.211 55.903 1.00 16.72 540 LYS B CA 1
ATOM 8250 C C . LYS B 1 534 ? 10.631 -50.543 57.065 1.00 18.36 540 LYS B C 1
ATOM 8251 O O . LYS B 1 534 ? 11.830 -50.294 56.988 1.00 18.60 540 LYS B O 1
ATOM 8257 N N . ASN B 1 535 ? 9.894 -50.282 58.144 1.00 17.78 541 ASN B N 1
ATOM 8258 C CA . ASN B 1 535 ? 10.442 -49.634 59.340 1.00 17.77 541 ASN B CA 1
ATOM 8259 C C . ASN B 1 535 ? 11.124 -48.305 59.019 1.00 19.42 541 ASN B C 1
ATOM 8260 O O . ASN B 1 535 ? 12.244 -48.033 59.469 1.00 18.56 541 ASN B O 1
ATOM 8265 N N . SER B 1 536 ? 10.436 -47.465 58.251 1.00 14.89 542 SER B N 1
ATOM 8266 C CA . SER B 1 536 ? 11.039 -46.225 57.775 1.00 15.26 542 SER B CA 1
ATOM 8267 C C . SER B 1 536 ? 10.291 -44.960 58.202 1.00 15.85 542 SER B C 1
ATOM 8268 O O . SER B 1 536 ? 10.474 -43.900 57.606 1.00 18.12 542 SER B O 1
ATOM 8271 N N . VAL B 1 537 ? 9.444 -45.048 59.221 1.00 17.44 543 VAL B N 1
ATOM 8272 C CA . VAL B 1 537 ? 8.676 -43.863 59.586 1.00 17.49 543 VAL B CA 1
ATOM 8273 C C . VAL B 1 537 ? 9.626 -42.710 59.922 1.00 17.28 543 VAL B C 1
ATOM 8274 O O . VAL B 1 537 ? 10.615 -42.897 60.623 1.00 19.28 543 VAL B O 1
ATOM 8278 N N . GLY B 1 538 ? 9.329 -41.530 59.393 1.00 18.91 544 GLY B N 1
ATOM 8279 C CA . GLY B 1 538 ? 10.116 -40.346 59.682 1.00 20.97 544 GLY B CA 1
ATOM 8280 C C . GLY B 1 538 ? 11.287 -40.114 58.740 1.00 22.75 544 GLY B C 1
ATOM 8281 O O . GLY B 1 538 ? 11.890 -39.041 58.771 1.00 20.39 544 GLY B O 1
ATOM 8282 N N . LEU B 1 539 ? 11.622 -41.105 57.915 1.00 16.00 545 LEU B N 1
ATOM 8283 C CA . LEU B 1 539 ? 12.736 -40.947 56.966 1.00 15.16 545 LEU B CA 1
ATOM 8284 C C . LEU B 1 539 ? 12.378 -40.066 55.771 1.00 15.59 545 LEU B C 1
ATOM 8285 O O . LEU B 1 539 ? 11.228 -40.018 55.338 1.00 16.69 545 LEU B O 1
ATOM 8290 N N . PRO B 1 540 ? 13.378 -39.366 55.226 1.00 14.65 546 PRO B N 1
ATOM 8291 C CA . PRO B 1 540 ? 13.129 -38.481 54.083 1.00 15.92 546 PRO B CA 1
ATOM 8292 C C . PRO B 1 540 ? 12.861 -39.224 52.773 1.00 13.67 546 PRO B C 1
ATOM 8293 O O . PRO B 1 540 ? 13.362 -40.328 52.539 1.00 15.14 546 PRO B O 1
ATOM 8297 N N . VAL B 1 541 ? 12.052 -38.599 51.926 1.00 14.63 547 VAL B N 1
ATOM 8298 C CA . VAL B 1 541 ? 11.737 -39.135 50.607 1.00 16.53 547 VAL B CA 1
ATOM 8299 C C . VAL B 1 541 ? 11.844 -37.998 49.599 1.00 14.00 547 VAL B C 1
ATOM 8300 O O . VAL B 1 541 ? 11.406 -36.879 49.877 1.00 15.14 547 VAL B O 1
ATOM 8304 N N . ALA B 1 542 ? 12.444 -38.291 48.448 1.00 14.91 548 ALA B N 1
ATOM 8305 C CA . ALA B 1 542 ? 12.745 -37.295 47.428 1.00 15.38 548 ALA B CA 1
ATOM 8306 C C . ALA B 1 542 ? 11.979 -37.555 46.135 1.00 15.55 548 ALA B C 1
ATOM 8307 O O . ALA B 1 542 ? 11.343 -38.593 45.975 1.00 16.04 548 ALA B O 1
ATOM 8309 N N . VAL B 1 543 ? 12.054 -36.594 45.218 1.00 14.74 549 VAL B N 1
ATOM 8310 C CA . VAL B 1 543 ? 11.720 -36.826 43.819 1.00 12.01 549 VAL B CA 1
ATOM 8311 C C . VAL B 1 543 ? 12.963 -36.502 43.006 1.00 13.93 549 VAL B C 1
ATOM 8312 O O . VAL B 1 543 ? 13.903 -35.901 43.521 1.00 14.46 549 VAL B O 1
ATOM 8316 N N . GLN B 1 544 ? 12.956 -36.894 41.740 1.00 12.78 550 GLN B N 1
ATOM 8317 C CA . GLN B 1 544 ? 14.087 -36.667 40.864 1.00 13.41 550 GLN B CA 1
ATOM 8318 C C . GLN B 1 544 ? 13.692 -35.704 39.758 1.00 14.51 550 GLN B C 1
ATOM 8319 O O . GLN B 1 544 ? 12.582 -35.780 39.220 1.00 14.53 550 GLN B O 1
ATOM 8325 N N . CYS B 1 545 ? 14.614 -34.807 39.430 1.00 13.96 551 CYS B N 1
ATOM 8326 C CA . CYS B 1 545 ? 14.376 -33.752 38.452 1.00 15.94 551 CYS B CA 1
ATOM 8327 C C . CYS B 1 545 ? 15.402 -33.897 37.346 1.00 13.51 551 CYS B C 1
ATOM 8328 O O . CYS B 1 545 ? 16.591 -33.975 37.620 1.00 15.82 551 CYS B O 1
ATOM 8331 N N . VAL B 1 546 ? 14.944 -33.903 36.099 1.00 13.17 552 VAL B N 1
ATOM 8332 C CA . VAL B 1 546 ? 15.805 -34.231 34.968 1.00 14.56 552 VAL B CA 1
ATOM 8333 C C . VAL B 1 546 ? 15.656 -33.154 33.893 1.00 12.54 552 VAL B C 1
ATOM 8334 O O . VAL B 1 546 ? 14.563 -32.628 33.690 1.00 15.00 552 VAL B O 1
ATOM 8338 N N . ALA B 1 547 ? 16.761 -32.810 33.222 1.00 13.86 553 ALA B N 1
ATOM 8339 C CA . ALA B 1 547 ? 16.684 -31.963 32.027 1.00 14.87 553 ALA B CA 1
ATOM 8340 C C . ALA B 1 547 ? 17.540 -32.568 30.913 1.00 17.23 553 ALA B C 1
ATOM 8341 O O . ALA B 1 547 ? 18.173 -33.601 31.099 1.00 14.30 553 ALA B O 1
ATOM 8343 N N . LEU B 1 548 ? 17.547 -31.933 29.747 1.00 13.74 554 LEU B N 1
ATOM 8344 C CA . LEU B 1 548 ? 18.338 -32.434 28.629 1.00 14.18 554 LEU B CA 1
ATOM 8345 C C . LEU B 1 548 ? 19.842 -32.265 28.869 1.00 14.68 554 LEU B C 1
ATOM 8346 O O . LEU B 1 548 ? 20.260 -31.481 29.729 1.00 14.46 554 LEU B O 1
ATOM 8351 N N . PRO B 1 549 ? 20.661 -32.996 28.100 1.00 16.80 555 PRO B N 1
ATOM 8352 C CA . PRO B 1 549 ? 22.115 -32.836 28.236 1.00 15.72 555 PRO B CA 1
ATOM 8353 C C . PRO B 1 549 ? 22.546 -31.371 28.196 1.00 14.06 555 PRO B C 1
ATOM 8354 O O . PRO B 1 549 ? 22.025 -30.576 27.408 1.00 15.20 555 PRO B O 1
ATOM 8358 N N . TRP B 1 550 ? 23.489 -31.032 29.071 1.00 12.96 556 TRP B N 1
ATOM 8359 C CA . TRP B 1 550 ? 24.029 -29.686 29.186 1.00 13.91 556 TRP B CA 1
ATOM 8360 C C . TRP B 1 550 ? 23.081 -28.644 29.779 1.00 15.65 556 TRP B C 1
ATOM 8361 O O . TRP B 1 550 ? 23.426 -27.466 29.796 1.00 16.73 556 TRP B O 1
ATOM 8372 N N . GLN B 1 551 ? 21.910 -29.059 30.270 1.00 13.96 557 GLN B N 1
ATOM 8373 C CA A GLN B 1 551 ? 20.974 -28.084 30.819 0.50 14.32 557 GLN B CA 1
ATOM 8374 C CA B GLN B 1 551 ? 20.907 -28.137 30.812 0.50 15.58 557 GLN B CA 1
ATOM 8375 C C . GLN B 1 551 ? 20.899 -28.176 32.343 1.00 14.56 557 GLN B C 1
ATOM 8376 O O . GLN B 1 551 ? 19.825 -28.260 32.938 1.00 14.59 557 GLN B O 1
ATOM 8387 N N . GLU B 1 552 ? 22.073 -28.151 32.974 1.00 15.54 558 GLU B N 1
ATOM 8388 C CA . GLU B 1 552 ? 22.151 -28.188 34.435 1.00 15.25 558 GLU B CA 1
ATOM 8389 C C . GLU B 1 552 ? 21.427 -27.004 35.076 1.00 16.09 558 GLU B C 1
ATOM 8390 O O . GLU B 1 552 ? 20.784 -27.148 36.118 1.00 14.31 558 GLU B O 1
ATOM 8396 N N . GLU B 1 553 ? 21.556 -25.828 34.471 1.00 13.99 559 GLU B N 1
ATOM 8397 C CA . GLU B 1 553 ? 20.932 -24.636 35.037 1.00 15.82 559 GLU B CA 1
ATOM 8398 C C . GLU B 1 553 ? 19.406 -24.767 35.048 1.00 17.97 559 GLU B C 1
ATOM 8399 O O . GLU B 1 553 ? 18.742 -24.372 36.010 1.00 14.67 559 GLU B O 1
ATOM 8405 N N . LEU B 1 554 ? 18.856 -25.323 33.975 1.00 15.60 560 LEU B N 1
ATOM 8406 C CA . LEU B 1 554 ? 17.415 -25.538 33.888 1.00 15.03 560 LEU B CA 1
ATOM 8407 C C . LEU B 1 554 ? 16.998 -26.618 34.882 1.00 15.07 560 LEU B C 1
ATOM 8408 O O . LEU B 1 554 ? 15.955 -26.523 35.535 1.00 14.29 560 LEU B O 1
ATOM 8413 N N . CYS B 1 555 ? 17.814 -27.661 34.976 1.00 13.03 561 CYS B N 1
ATOM 8414 C CA . CYS B 1 555 ? 17.555 -28.722 35.940 1.00 16.19 561 CYS B CA 1
ATOM 8415 C C . CYS B 1 555 ? 17.488 -28.105 37.336 1.00 16.08 561 CYS B C 1
ATOM 8416 O O . CYS B 1 555 ? 16.558 -28.368 38.095 1.00 14.43 561 CYS B O 1
ATOM 8419 N N . LEU B 1 556 ? 18.469 -27.265 37.661 1.00 16.55 562 LEU B N 1
ATOM 8420 C CA . LEU B 1 556 ? 18.488 -26.592 38.965 1.00 17.84 562 LEU B CA 1
ATOM 8421 C C . LEU B 1 556 ? 17.323 -25.623 39.170 1.00 18.05 562 LEU B C 1
ATOM 8422 O O . LEU B 1 556 ? 16.788 -25.527 40.275 1.00 16.68 562 LEU B O 1
ATOM 8427 N N . ARG B 1 557 ? 16.950 -24.889 38.120 1.00 16.76 563 ARG B N 1
ATOM 8428 C CA . ARG B 1 557 ? 15.780 -24.001 38.171 1.00 16.39 563 ARG B CA 1
ATOM 8429 C C . ARG B 1 557 ? 14.542 -24.791 38.582 1.00 16.41 563 ARG B C 1
ATOM 8430 O O . ARG B 1 557 ? 13.699 -24.330 39.368 1.00 16.77 563 ARG B O 1
ATOM 8438 N N . PHE B 1 558 ? 14.443 -25.998 38.055 1.00 16.17 564 PHE B N 1
ATOM 8439 C CA . PHE B 1 558 ? 13.288 -26.844 38.314 1.00 13.18 564 PHE B CA 1
ATOM 8440 C C . PHE B 1 558 ? 13.378 -27.392 39.735 1.00 15.20 564 PHE B C 1
ATOM 8441 O O . PHE B 1 558 ? 12.386 -27.396 40.476 1.00 16.82 564 PHE B O 1
ATOM 8449 N N . MET B 1 559 ? 14.570 -27.837 40.127 1.00 16.55 565 MET B N 1
ATOM 8450 C CA . MET B 1 559 ? 14.767 -28.320 41.498 1.00 14.90 565 MET B CA 1
ATOM 8451 C C . MET B 1 559 ? 14.429 -27.227 42.506 1.00 15.23 565 MET B C 1
ATOM 8452 O O . MET B 1 559 ? 13.841 -27.490 43.549 1.00 14.86 565 MET B O 1
ATOM 8457 N N . ARG B 1 560 ? 14.811 -25.995 42.182 1.00 14.36 566 ARG B N 1
ATOM 8458 C CA . ARG B 1 560 ? 14.553 -24.862 43.056 1.00 16.93 566 ARG B CA 1
ATOM 8459 C C . ARG B 1 560 ? 13.036 -24.677 43.210 1.00 17.70 566 ARG B C 1
ATOM 8460 O O . ARG B 1 560 ? 12.528 -24.418 44.306 1.00 17.67 566 ARG B O 1
ATOM 8468 N N . GLU B 1 561 ? 12.318 -24.832 42.104 1.00 18.05 567 GLU B N 1
ATOM 8469 C CA . GLU B 1 561 ? 10.859 -24.747 42.120 1.00 20.40 567 GLU B CA 1
ATOM 8470 C C . GLU B 1 561 ? 10.244 -25.820 43.023 1.00 22.51 567 GLU B C 1
ATOM 8471 O O . GLU B 1 561 ? 9.386 -25.530 43.856 1.00 18.29 567 GLU B O 1
ATOM 8477 N N . VAL B 1 562 ? 10.682 -27.061 42.846 1.00 17.48 568 VAL B N 1
ATOM 8478 C CA . VAL B 1 562 ? 10.195 -28.158 43.674 1.00 17.58 568 VAL B CA 1
ATOM 8479 C C . VAL B 1 562 ? 10.473 -27.889 45.158 1.00 15.69 568 VAL B C 1
ATOM 8480 O O . VAL B 1 562 ? 9.591 -28.030 46.010 1.00 15.84 568 VAL B O 1
ATOM 8484 N N . GLU B 1 563 ? 11.690 -27.466 45.461 1.00 17.60 569 GLU B N 1
ATOM 8485 C CA . GLU B 1 563 ? 12.057 -27.191 46.847 1.00 15.72 569 GLU B CA 1
ATOM 8486 C C . GLU B 1 563 ? 11.181 -26.091 47.445 1.00 18.74 569 GLU B C 1
ATOM 8487 O O . GLU B 1 563 ? 10.721 -26.187 48.592 1.00 20.01 569 GLU B O 1
ATOM 8493 N N . GLN B 1 564 ? 10.953 -25.035 46.673 1.00 18.18 570 GLN B N 1
ATOM 8494 C CA . GLN B 1 564 ? 10.125 -23.926 47.147 1.00 20.29 570 GLN B CA 1
ATOM 8495 C C . GLN B 1 564 ? 8.687 -24.369 47.420 1.00 21.50 570 GLN B C 1
ATOM 8496 O O . GLN B 1 564 ? 8.100 -24.010 48.446 1.00 21.69 570 GLN B O 1
ATOM 8502 N N . LEU B 1 565 ? 8.120 -25.144 46.502 1.00 19.28 571 LEU B N 1
ATOM 8503 C CA . LEU B 1 565 ? 6.726 -25.568 46.613 1.00 19.84 571 LEU B CA 1
ATOM 8504 C C . LEU B 1 565 ? 6.479 -26.604 47.713 1.00 22.87 571 LEU B C 1
ATOM 8505 O O . LEU B 1 565 ? 5.443 -26.579 48.367 1.00 24.25 571 LEU B O 1
ATOM 8510 N N . MET B 1 566 ? 7.436 -27.503 47.921 1.00 20.14 572 MET B N 1
ATOM 8511 C CA . MET B 1 566 ? 7.258 -28.604 48.868 1.00 21.13 572 MET B CA 1
ATOM 8512 C C . MET B 1 566 ? 7.859 -28.306 50.245 1.00 26.25 572 MET B C 1
ATOM 8513 O O . MET B 1 566 ? 7.440 -28.872 51.245 1.00 25.43 572 MET B O 1
ATOM 8518 N N . THR B 1 567 ? 8.859 -27.436 50.283 1.00 32.69 573 THR B N 1
ATOM 8519 C CA . THR B 1 567 ? 9.566 -27.127 51.521 1.00 34.88 573 THR B CA 1
ATOM 8520 C C . THR B 1 567 ? 9.976 -25.659 51.500 1.00 33.60 573 THR B C 1
ATOM 8521 O O . THR B 1 567 ? 11.161 -25.342 51.445 1.00 34.46 573 THR B O 1
ATOM 8525 N N . PRO B 1 568 ? 8.985 -24.762 51.546 1.00 33.75 574 PRO B N 1
ATOM 8526 C CA . PRO B 1 568 ? 9.170 -23.311 51.402 1.00 43.39 574 PRO B CA 1
ATOM 8527 C C . PRO B 1 568 ? 10.187 -22.736 52.389 1.00 43.54 574 PRO B C 1
ATOM 8528 O O . PRO B 1 568 ? 10.870 -21.761 52.059 1.00 45.19 574 PRO B O 1
ATOM 8532 N N . GLN B 1 569 ? 10.286 -23.331 53.576 1.00 43.17 575 GLN B N 1
ATOM 8533 C CA . GLN B 1 569 ? 11.170 -22.813 54.621 1.00 50.23 575 GLN B CA 1
ATOM 8534 C C . GLN B 1 569 ? 12.658 -22.945 54.290 1.00 49.39 575 GLN B C 1
ATOM 8535 O O . GLN B 1 569 ? 13.505 -22.387 54.988 1.00 44.08 575 GLN B O 1
ATOM 8541 N N . LYS B 1 570 ? 12.975 -23.682 53.229 1.00 48.92 576 LYS B N 1
ATOM 8542 C CA . LYS B 1 570 ? 14.364 -23.838 52.805 1.00 51.10 576 LYS B CA 1
ATOM 8543 C C . LYS B 1 570 ? 14.835 -22.649 51.976 1.00 53.32 576 LYS B C 1
ATOM 8544 O O . LYS B 1 570 ? 16.032 -22.494 51.723 1.00 53.09 576 LYS B O 1
ATOM 8550 N N . GLN B 1 571 ? 13.886 -21.814 51.563 1.00 47.80 577 GLN B N 1
ATOM 8551 C CA . GLN B 1 571 ? 14.192 -20.591 50.828 1.00 53.80 577 GLN B CA 1
ATOM 8552 C C . GLN B 1 571 ? 13.583 -19.378 51.532 1.00 57.85 577 GLN B C 1
ATOM 8553 O O . GLN B 1 571 ? 14.252 -18.700 52.312 1.00 61.32 577 GLN B O 1
#

Radius of gyration: 30.7 Å; Cα contacts (8 Å, |Δi|>4): 2704; chains: 2; bounding box: 68×66×96 Å

Solvent-accessible surface area: 37410 Å² total; per-residue (Å²): 105,96,135,139,2,124,21,1,8,73,116,2,114,94,99,19,150,58,15,33,86,58,0,28,126,8,3,88,153,27,102,147,141,58,106,140,60,86,54,120,46,4,27,65,29,9,4,55,65,0,21,103,48,1,74,72,48,113,28,49,18,73,12,0,0,17,12,0,0,1,60,0,54,73,21,12,142,46,5,33,0,0,3,22,1,0,86,58,0,51,86,31,9,89,138,11,50,93,146,9,67,0,25,0,0,0,0,0,0,1,4,2,0,14,1,125,52,31,17,4,2,0,0,0,8,79,14,18,45,118,75,25,153,63,20,4,10,0,0,60,0,0,30,73,18,0,0,0,0,0,0,0,0,2,0,0,0,5,32,61,22,13,0,0,8,2,21,2,21,24,44,0,50,2,46,122,60,73,56,1,0,0,0,0,3,0,0,0,0,0,0,0,0,23,30,17,0,0,2,0,0,0,0,5,1,43,16,0,11,0,0,4,0,0,2,0,1,18,5,0,0,0,2,0,1,2,41,3,2,1,60,38,39,20,52,20,21,44,93,8,27,66,11,1,69,53,2,2,0,0,0,0,54,13,0,44,1,0,3,19,0,0,75,0,0,9,24,119,84,0,18,58,69,4,7,20,2,0,18,7,78,20,70,54,121,25,0,124,13,100,155,101,10,81,0,0,30,11,58,26,4,94,2,3,43,5,2,28,2,0,80,58,0,0,54,59,0,43,92,113,0,73,72,48,50,12,67,18,14,96,14,56,2,46,92,3,66,70,0,1,24,48,0,0,5,0,0,21,10,0,3,3,0,130,25,8,21,73,15,0,146,42,5,76,54,7,104,0,6,27,89,30,4,111,57,4,129,41,66,35,165,66,2,119,76,56,8,96,115,43,128,111,133,68,67,4,22,3,21,14,12,63,23,17,65,62,34,48,0,59,116,8,8,133,9,22,48,51,9,58,95,10,39,48,46,0,5,62,53,1,78,86,77,98,8,53,0,0,0,0,0,0,0,1,5,0,0,47,40,44,13,2,25,114,1,46,1,6,19,1,1,0,11,1,0,4,5,0,18,0,0,0,0,0,1,15,8,30,62,5,59,74,118,6,28,53,80,10,105,139,10,148,12,87,69,39,1,103,33,5,84,29,4,54,133,2,1,132,91,1,81,31,4,5,1,1,0,0,0,0,0,15,1,14,42,0,0,32,0,0,3,0,0,31,23,0,20,101,36,26,40,105,177,75,101,131,104,89,155,110,1,138,22,1,9,93,120,1,110,90,99,18,138,46,16,33,80,56,0,34,134,16,2,84,123,12,97,137,121,52,108,137,61,87,44,110,48,4,19,98,28,53,3,60,90,0,22,102,46,1,77,68,47,113,27,48,19,70,11,0,0,11,10,0,0,0,54,0,52,72,21,11,140,47,5,33,0,1,4,22,2,0,83,61,0,64,81,30,9,89,129,11,52,91,146,8,77,0,24,0,0,0,0,0,0,1,4,1,0,18,0,129,51,29,20,8,1,0,1,0,8,75,13,14,39,132,72,22,156,72,23,4,12,0,0,59,0,0,26,73,17,0,0,0,0,0,0,0,0,1,1,0,0,4,32,61,22,12,2,0,10,2,20,0,21,22,61,0,47,2,45,123,57,74,55,0,0,0,0,0,2,0,0,0,0,0,0,0,1,23,30,17,0,0,2,0,0,0,0,6,1,44,15,0,11,0,0,4,0,0,2,0,1,20,4,0,0,0,1,0,2,0,47,3,1,0,65,38,38,19,66,16,19,46,91,8,28,40,10,1,52,60,1,1,0,0,0,0,45,10,0,40,1,0,3,12,0,0,70,0,0,9,24,125,82,0,22,59,63,4,7,20,1,0,17,7,80,20,70,61,118,33,1,108,30,101,158,92,7,85,0,0,39,11,48,25,5,91,1,2,36,1,1,25,1,0,70,58,0,0,64,52,1,40,96,123,0,71,95,47,51,15,63,25,26,88,6,65,1,44,94,5,66,72,0,1,26,49,0,0,4,0,0,24,15,0,3,4,1,134,30,11,22,80,18,0,133,35,3,70,51,7,100,1,4,14,60,35,3,108,55,4,128,43,65,36,170,63,3,122,77,57,8,100,117,44,127,100,134,80,67,3,28,2,22,14,12,65,22,14,66,65,52,47,0,37,109,0,5,115,9,19,41,34,15,97,94,8,40,52,42,0,5,61,49,0,76,92,72,90,5,39,0,0,0,0,0,0,0,1,3,0,0,29,34,57,23,2,22,98,0,48,1,4,21,1,1,0,10,1,0,2,3,0,15,0,0,0,0,0,1,22,8,29,63,5,57,67,120,5,25,68,77,4,98,140,9,159,10,84,74,39,2,84,34,3,103,34,4,65,138,0,1,54,86,0,80,32,3,5,0,0,0,0,0,0,0,14,1,13,41,0,0,34,0,0,3,0,0,41,28,0,2,74,37,21,40,74,184,91,111

Sequence (1091 aa):
GRQKARRGAATRARQKQRASLETMDKAVQRFRLQNPDLDSEALLTLPLLQLVQKLQSGELSPEAVFFTYLGKAWEVNKGTNCVTSYLTDCETQLSQAPRQGLLYGVPVSLKECFSYKGHDSTLGLSSLNEGMPSSESDCVVVQVLKLQGAVPFVHTNVPQSMFSYDCSNPLFGQTMNPWKSSSKSPGGSSGGEGALIGSGGSPLGLGTDIGGSIRFPSAFCGICGLKPTGNRLSKSGLKGCVYGQTAVQLSLLGPMARDVESLALCLKALLCEHLFTTLDPTVPPLPFREEVYRSSSRPLRVGYYETDNYTMMPSPAMRRALIETKQRRLEAAGHTLIPFLPNNIPYALEVLSTGGLFSDGGRSFLQNFKGDFVDPCLGDLILILRLPSWFKRLLSLLLKPLFPRLAAFLNNMRPRSAEKLWKLQQHEIEEMMYRQSVIAQWKAMNNLDVLLTPMLGPALDLNTPGRATGAVSYTMLYNCLDFPAGVVPVTTVTAEDDAQMELYKGYFGDIWDIILKKAMKNSVGLPVAVQCVALPWQQEELCLRFMREVEQLMTPQKQPGRQKARGAATRARQKQRASLETMDKAVQRFRLQNPDLDSEALLTLPLLLQLVQKLQSGELSPEAVFFTYLGKAWEVNKGTNCVTSYLTDCETQQLSQAPRQGLLYGVPVSLKECFSSYKGHDSTLGLSSLLNEGMMPSESDCVVVQVLKLQGAVPFVHTNVPQSMFSYDCSNPLFGQTMNPWKSSSKSPGGSSGGEGALIGSGGSPLGLGTDIGGSIRFPSAFCGICGLKPTGNRLSKSSGLKGCCVYGQTAVQLSLGPMARDVESLALCLKALLCEHLFTTLDPTVPPLPFREEVYRSSRPLRVGYYETDNYTMPSPAMRRALIETKQRLEAAGHTLIPFLPNNIPYALEVLSTGGLFSDGGRSFLQNFKGDFVDPCLGDLILILRLPSWFKRLLSLLLKPLFPRLAAFLNNMRPRSAEKLWKLQQHEIEMMYRQSVIAQWKAMNNLDVLLTPMLGPALDLNTPGRATGAVSYTMMLYNCLDFPAGVVPVTTVTAEDDAQMELYKGYFGDIWDIILKKAMKNSVGLPVAVQCVALPWQQEELCLRFMREVEQLMTPQKQ

B-factor: mean 25.53, std 12.83, range [5.99, 123.19]

GO terms:
  GO:0017064 fatty acid amide hydrolase activity (F, IDA)
  GO:0052651 monoacylglycerol catabolic process (P, IDA)
  GO:0009062 fatty acid catabolic process (P, IDA)
  GO:0047372 monoacylglycerol lipase activity (F, IDA)
  GO:0045471 response to ethanol (P, IEP)
  GO:0008289 lipid binding (F, IDA)
  GO:0016788 hydrolase activity, acting on ester bonds (F, IDA)
  GO:0004040 amidase activity (F, IDA)
  GO:0005543 phospholipid binding (F, IMP)
  GO:0035902 response to immobilization stress (P, IMP)
  GO:0045471 response to ethanol (P, IMP)
  GO:0045907 positive regulation of vasoconstriction (P, IMP)
  GO:0017064 fatty acid amide hydrolase activity (F, IMP)
  GO:0042802 identical protein binding (F, IMP)
  GO:0006631 fatty acid metabolic process (P, IMP)
  GO:0042802 identical protein binding (F, IPI)
  GO:0031090 organelle membrane (C, IDA)
  GO:0098793 presynapse (C, IDA)
  GO:0098794 postsynapse (C, IDA)

Organism: Rattus norvegicus (NCBI:txid10116)

CATH classification: 3.90.1300.10

InterPro domains:
  IPR020556 Amidase, conserved site [PS00571] (215-246)
  IPR023631 Amidase signature domain [PF01425] (98-562)
  IPR036928 Amidase signature (AS) superfamily [G3DSA:3.90.1300.10] (33-579)
  IPR036928 Amidase signature (AS) superfamily [SSF75304] (47-571)
  IPR052096 Endocannabinoid-regulating amidase [PTHR45847] (18-575)

Secondary structure (DSSP, 8-state):
--HHHHHHHHHHHHHHHHHHHHHHHHHHHHHHH-TT--HHHHHHS-HHHHHHHHHHTSS-HHHHHHHHHHHHHHHHHHH--EEEE-TTHHHHHHH--TT-TTTT-EEEEETTB--BT----TT-GGGTT--BSS--HHHHHHHHTT-EEEEEE---TTS-SSS-EETTTEE---TT-TTB---SSSHHHHHHHHTTS-SEEEEEESSSTTHHHHHHHT-EEEE--GGGS--TTB--S--S--SS--EEEEEESSHHHHHHHHHHHSSHHHHHH-TTS------HHHHT-----EEEE-S--SSSPPPHHHHHHHHHHHHHHHHTTPEEEE---TTHHHIIIIIIHHHHTTBTTHHHHGGGTTS---GGGTTHHHHHTS-HHHHHHHHHHHTTT-HHHHHHHHHTSB-BHHHHHHHHHHHHHHHHHHHHHHHHTT-SEEEEE---SPPBTT-GGG-GGGGHHHHHHHHTT--EEEEEEEE--HHHHHHHTT---SS-SHHHHHHHHHT-S-TT-EEEEEEE--TT-HHHHHHHHHHHHHHH-TTS--/--HHHHHHHHHHHHHHHHHHHHHHHHHHHHHHH-TT--HHHHHHS-HHHHHHHHHHTSS-HHHHHHHHHHHHHHHHHHH--EEEE-TTHHHHHHH--TT-TTTT-EEEEETTB--TTS---TT-GGGTT---SS--HHHHHHHHTT-EEEEEE---TTS-SSS-EETTTEE--BTTBTTB---SSSHHHHHHHHTTS-SEEEEEESSSTTHHHHHHHT-EEEE--TTSS--TTB--S--S--SS--EEEEEESSHHHHHHHHHHHSSHHHHHH-TTS------HHHHH-----EEEE-S--SSSPPPHHHHHHHHHHHHHHHHTTPEEEE---TTHHHIIIIIIHHHHTTBTTHHHHHTTTT----GGGTTHHHHHHS-HHHHHHHHHHHTTT-HHHHHHHHHTSB-BHHHHHHHHHHHHHHHHHHHHHHHHTT-SEEEEE---SPPBTT-GGG-GGGGHHHHHHHHTT--EEEEEEEE--HHHHHGGGG---SS-SHHHHHHHHHT-S-TT-EEEEEEE--TT-HHHHHHHHHHHHHHH-GGG-

Foldseek 3Di:
DQPLQVVLQVVLQVQQVVQLVVLVVVLVVVCVVPVPDPLVVLLPDAQVVNLVCPLVVVDQLVSNVSSLSVLLSVLCVLFLWFRHWLPCLVVLLVVADSQALNASFEEEEALQQAAAPDFSCLLFSVRRPPHHNHGFQLVVLCSNSRYRHTTHTFFDRQFPFQFTAHSRSGHGAASVDRQFGLTARSSSVLRCQLSSSHAKYKDKDQLQHQPGNCFQSFWKWKWAQQQQFDCGRGDHQFPDLPLQHMTMAMIGRALVRRLSSSQSRLDPSRCVVPVVRPSDHRDVCLLPDDDAFAAEEDLDQLQWDAQLVLSVLQVVLQVLSVVVPHHYHHDHQPPLLCLVLAQSLLSVQQALCPSNLVSCVSHDRDLLLPCVNVLSPDALVVLQVVLVVCCVQFVSSSSNSNSNHYDDPVVVVVSSVVLVVSLVSRVVRCVVSPGAKYKYGGDDNTFGHSLSSQQVSNSSRRNSCSSNSWMKMKHWQDFAAPVSQVVLCVQQTSRNDRNSVSRSVRRHPGGGGTTIMMMTGGHPVSSNSSSVSNVSCCRRVVPPDD/DQPLQVVLLVVQQVQQVVQLVVLVVLLVVVCVVPVPDPLVVQLPDALVVNLVCCLVVVDQLSSNVSSLSVLLSVLCVLFLWFRHWLVCLVVLLVVQDNQFLNASAEEEEALQQADAPAWSCLLFSVGRPPHHHHGFQLVVLCSNSNYRHTTHTFFDRQFPFQFTAHSRSGHGAASVDRQFGLTARSSSVLRCQLSSSHAKYKDKDQLQHQPGNCFQSFWKWKWAQQQQFDPGRGDHLDPDLPLQGMTMAMIGRALVRRLSSSQSRLDPSRCVVPVVRPSDHRDVCLLPDPDAFAAEEDLDQLQWDAFLVLSCLQVVLQVLSVVSPHHYHHDHQPPLLCLVLAQSLLSVQQQLCVSNLVSCVSHDRDLLLPCVNVLSPDALVVLQVVLVVCCPQFVSSSSSSNSNHYDDPVVVVVSSVVLVVSLVSRVVRCVVSVGFKYKYGGHDHTFGHSLRSFQVSNSSRRNSCSSNSWMKMKHWQDFAAPVSQVCLVVQQTSRNDRNSVSSSVGRHPGGGTTTIMMMTGGHPPVSNSSSVNNVSCCSRPVVSD